Protein AF-A0A0P7UQW4-F1 (afdb_monomer_lite)

InterPro domains:
  IPR003439 ABC transporter-like, ATP-binding domain [PF00005] (482-526)
  IPR013525 ABC-2 type transporter, transmembrane domain [PF12698] (73-411)
  IPR017871 ABC transporter-like, conserved site [PS00211] (498-512)
  IPR026082 ABC transporter A [PTHR19229] (50-423)
  IPR027417 P-loop containing nucleoside triphosphate hydrolase [G3DSA:3.40.50.300] (419-481)
  IPR027417 P-loop containing nucleoside triphosphate hydrolase [G3DSA:3.40.50.300] (482-549)
  IPR027417 P-loop containing nucleoside triphosphate hydrolase [SSF52540] (436-545)

Structure (mmCIF, N/CA/C/O backbone):
data_AF-A0A0P7UQW4-F1
#
_entry.id   AF-A0A0P7UQW4-F1
#
loop_
_atom_site.group_PDB
_atom_site.id
_atom_site.type_symbol
_atom_site.label_atom_id
_atom_site.label_alt_id
_atom_site.label_comp_id
_atom_site.label_asym_id
_atom_site.label_entity_id
_atom_site.label_seq_id
_atom_site.pdbx_PDB_ins_code
_atom_site.Cartn_x
_atom_site.Cartn_y
_atom_site.Cartn_z
_atom_site.occupancy
_atom_site.B_iso_or_equiv
_atom_site.auth_seq_id
_atom_site.auth_comp_id
_atom_site.auth_asym_id
_atom_site.auth_atom_id
_atom_site.pdbx_PDB_model_num
ATOM 1 N N . MET A 1 1 ? 67.865 30.825 -53.672 1.00 50.91 1 MET A N 1
ATOM 2 C CA . MET A 1 1 ? 67.644 30.983 -55.131 1.00 50.91 1 MET A CA 1
ATOM 3 C C . MET A 1 1 ? 68.921 31.321 -55.903 1.00 50.91 1 MET A C 1
ATOM 5 O O . MET A 1 1 ? 69.354 30.464 -56.657 1.00 50.91 1 MET A O 1
ATOM 9 N N . TYR A 1 2 ? 69.552 32.487 -55.697 1.00 49.84 2 TYR A N 1
ATOM 10 C CA . TYR A 1 2 ? 70.657 33.027 -56.526 1.00 49.84 2 TYR A CA 1
ATOM 11 C C . TYR A 1 2 ? 71.730 32.019 -57.007 1.00 49.84 2 TYR A C 1
ATOM 13 O O . TYR A 1 2 ? 71.955 31.894 -58.208 1.00 49.84 2 TYR A O 1
ATOM 21 N N . PHE A 1 3 ? 72.344 31.238 -56.107 1.00 48.34 3 PHE A N 1
ATOM 22 C CA . PHE A 1 3 ? 73.342 30.218 -56.486 1.00 48.34 3 PHE A CA 1
ATOM 23 C C . PHE A 1 3 ? 72.804 29.170 -57.474 1.00 48.34 3 PHE A C 1
ATOM 25 O O . PHE A 1 3 ? 73.461 28.856 -58.461 1.00 48.34 3 PHE A O 1
ATOM 32 N N . LEU A 1 4 ? 71.584 28.680 -57.242 1.00 54.00 4 LEU A N 1
ATOM 33 C CA . LEU A 1 4 ? 70.915 27.663 -58.060 1.00 54.00 4 LEU A CA 1
ATOM 34 C C . LEU A 1 4 ? 70.577 28.222 -59.457 1.00 54.00 4 LEU A C 1
ATOM 36 O O . LEU A 1 4 ? 70.754 27.551 -60.471 1.00 54.00 4 LEU A O 1
ATOM 40 N N . GLN A 1 5 ? 70.187 29.498 -59.512 1.00 59.44 5 GLN A N 1
ATOM 41 C CA . GLN A 1 5 ? 69.930 30.242 -60.747 1.00 59.44 5 GLN A CA 1
ATOM 42 C C . GLN A 1 5 ? 71.207 30.439 -61.588 1.00 59.44 5 GLN A C 1
ATOM 44 O O . GLN A 1 5 ? 71.149 30.346 -62.812 1.00 59.44 5 GLN A O 1
ATOM 49 N N . ASN A 1 6 ? 72.367 30.634 -60.946 1.00 59.25 6 ASN A N 1
ATOM 50 C CA . ASN A 1 6 ? 73.666 30.661 -61.628 1.00 59.25 6 ASN A CA 1
ATOM 51 C C . ASN A 1 6 ? 74.103 29.273 -62.123 1.00 59.25 6 ASN A C 1
ATOM 53 O O . ASN A 1 6 ? 74.560 29.161 -63.260 1.00 59.25 6 ASN A O 1
ATOM 57 N N . SER A 1 7 ? 73.919 28.207 -61.334 1.00 60.06 7 SER A N 1
ATOM 58 C CA . SER A 1 7 ? 74.214 26.833 -61.777 1.00 60.06 7 SER A CA 1
ATOM 59 C C . SER A 1 7 ? 73.401 26.432 -63.015 1.00 60.06 7 SER A C 1
ATOM 61 O O . SER A 1 7 ? 73.946 25.833 -63.941 1.00 60.06 7 SER A O 1
ATOM 63 N N . LEU A 1 8 ? 72.122 26.821 -63.075 1.00 60.88 8 LEU A N 1
ATOM 64 C CA . LEU A 1 8 ? 71.229 26.545 -64.208 1.00 60.88 8 LEU A CA 1
ATOM 65 C C . LEU A 1 8 ? 71.506 27.394 -65.463 1.00 60.88 8 LEU A C 1
ATOM 67 O O . LEU A 1 8 ? 70.952 27.090 -66.517 1.00 60.88 8 LEU A O 1
ATOM 71 N N . ASN A 1 9 ? 72.366 28.418 -65.402 1.00 62.53 9 ASN A N 1
ATOM 72 C CA . ASN A 1 9 ? 72.807 29.165 -66.590 1.00 62.53 9 ASN A CA 1
ATOM 73 C C . ASN A 1 9 ? 73.998 28.493 -67.318 1.00 62.53 9 ASN A C 1
ATOM 75 O O . ASN A 1 9 ? 74.411 28.975 -68.371 1.00 62.53 9 ASN A O 1
ATOM 79 N N . ASN A 1 10 ? 74.562 27.392 -66.801 1.00 72.19 10 ASN A N 1
ATOM 80 C CA . ASN A 1 10 ? 75.651 26.670 -67.466 1.00 72.19 10 ASN A CA 1
ATOM 81 C C . ASN A 1 10 ? 75.110 25.696 -68.535 1.00 72.19 10 ASN A C 1
ATOM 83 O O . ASN A 1 10 ? 74.464 24.697 -68.210 1.00 72.19 10 ASN A O 1
ATOM 87 N N . ALA A 1 11 ? 75.433 25.951 -69.807 1.00 64.25 11 ALA A N 1
ATOM 88 C CA . ALA A 1 11 ? 74.973 25.166 -70.958 1.00 64.25 11 ALA A CA 1
ATOM 89 C C . ALA A 1 11 ? 75.352 23.668 -70.909 1.00 64.25 11 ALA A C 1
ATOM 91 O O . ALA A 1 11 ? 74.628 22.834 -71.454 1.00 64.25 11 ALA A O 1
ATOM 92 N N . PHE A 1 12 ? 76.445 23.299 -70.230 1.00 66.19 12 PHE A N 1
ATOM 93 C CA . PHE A 1 12 ? 76.808 21.891 -70.025 1.00 66.19 12 PHE A CA 1
ATOM 94 C C . PHE A 1 12 ? 75.792 21.178 -69.118 1.00 66.19 12 PHE A C 1
ATOM 96 O O . PHE A 1 12 ? 75.326 20.085 -69.434 1.00 66.19 12 PHE A O 1
ATOM 103 N N . ILE A 1 13 ? 75.391 21.833 -68.023 1.00 64.00 13 ILE A N 1
ATOM 104 C CA . ILE A 1 13 ? 74.430 21.296 -67.049 1.00 64.00 13 ILE A CA 1
ATOM 105 C C . ILE A 1 13 ? 73.022 21.234 -67.659 1.00 64.00 13 ILE A C 1
ATOM 107 O O . ILE A 1 13 ? 72.323 20.240 -67.475 1.00 64.00 13 ILE A O 1
ATOM 111 N N . GLN A 1 14 ? 72.630 22.244 -68.447 1.00 62.69 14 GLN A N 1
ATOM 112 C CA . GLN A 1 14 ? 71.348 22.246 -69.164 1.00 62.69 14 GLN A CA 1
ATOM 113 C C . GLN A 1 14 ? 71.203 21.028 -70.093 1.00 62.69 14 GLN A C 1
ATOM 115 O O . GLN A 1 14 ? 70.198 20.322 -70.029 1.00 62.69 14 GLN A O 1
ATOM 120 N N . ASN A 1 15 ? 72.221 20.742 -70.914 1.00 61.03 15 ASN A N 1
ATOM 121 C CA . ASN A 1 15 ? 72.196 19.598 -71.830 1.00 61.03 15 ASN A CA 1
ATOM 122 C C . ASN A 1 15 ? 72.297 18.247 -71.106 1.00 61.03 15 ASN A C 1
ATOM 124 O O . ASN A 1 15 ? 71.631 17.295 -71.511 1.00 61.03 15 ASN A O 1
ATOM 128 N N . PHE A 1 16 ? 73.073 18.159 -70.019 1.00 68.00 16 PHE A N 1
ATOM 129 C CA . PHE A 1 16 ? 73.172 16.941 -69.207 1.00 68.00 16 PHE A CA 1
ATOM 130 C C . PHE A 1 16 ? 71.820 16.550 -68.588 1.00 68.00 16 PHE A C 1
ATOM 132 O O . PHE A 1 16 ? 71.407 15.397 -68.693 1.00 68.00 16 PHE A O 1
ATOM 139 N N . ILE A 1 17 ? 71.095 17.516 -68.009 1.00 61.41 17 ILE A N 1
ATOM 140 C CA . ILE A 1 17 ? 69.754 17.287 -67.447 1.00 61.41 17 ILE A CA 1
ATOM 141 C C . ILE A 1 17 ? 68.767 16.906 -68.559 1.00 61.41 17 ILE A C 1
ATOM 143 O O . ILE A 1 17 ? 68.081 15.892 -68.436 1.00 61.41 17 ILE A O 1
ATOM 147 N N . ARG A 1 18 ? 68.752 17.646 -69.679 1.00 58.28 18 ARG A N 1
ATOM 148 C CA . ARG A 1 18 ? 67.868 17.371 -70.827 1.00 58.28 18 ARG A CA 1
ATOM 149 C C . ARG A 1 18 ? 68.014 15.933 -71.349 1.00 58.28 18 ARG A C 1
ATOM 151 O O . ARG A 1 18 ? 67.008 15.306 -71.661 1.00 58.28 18 ARG A O 1
ATOM 158 N N . LEU A 1 19 ? 69.240 15.405 -71.407 1.00 58.44 19 LEU A N 1
ATOM 159 C CA . LEU A 1 19 ? 69.533 14.041 -71.873 1.00 58.44 19 LEU A CA 1
ATOM 160 C C . LEU A 1 19 ? 69.232 12.933 -70.847 1.00 58.44 19 LEU A C 1
ATOM 162 O O . LEU A 1 19 ? 69.056 11.787 -71.252 1.00 58.44 19 LEU A O 1
ATOM 166 N N . GLN A 1 20 ? 69.187 13.241 -69.547 1.00 56.94 20 GLN A N 1
ATOM 167 C CA . GLN A 1 20 ? 68.916 12.259 -68.485 1.00 56.94 20 GLN A CA 1
ATOM 168 C C . GLN A 1 20 ? 67.441 12.200 -68.066 1.00 56.94 20 GLN A C 1
ATOM 170 O O . GLN A 1 20 ? 66.944 11.116 -67.778 1.00 56.94 20 GLN A O 1
ATOM 175 N N . THR A 1 21 ? 66.738 13.337 -68.018 1.00 59.81 21 THR A N 1
ATOM 176 C CA . THR A 1 21 ? 65.364 13.414 -67.478 1.00 59.81 21 THR A CA 1
ATOM 177 C C . THR A 1 21 ? 64.312 13.879 -68.483 1.00 59.81 21 THR A C 1
ATOM 179 O O . THR A 1 21 ? 63.128 13.856 -68.159 1.00 59.81 21 THR A O 1
ATOM 182 N N . ASN A 1 22 ? 64.712 14.270 -69.700 1.00 46.81 22 ASN A N 1
ATOM 183 C CA . ASN A 1 22 ? 63.821 14.705 -70.784 1.00 46.81 22 ASN A CA 1
ATOM 184 C C . ASN A 1 22 ? 62.898 15.898 -70.425 1.00 46.81 22 ASN A C 1
ATOM 186 O O . ASN A 1 22 ? 61.790 16.019 -70.945 1.00 46.81 22 ASN A O 1
ATOM 190 N N . ILE A 1 23 ? 63.362 16.788 -69.537 1.00 61.69 23 ILE A N 1
ATOM 191 C CA . ILE A 1 23 ? 62.674 18.024 -69.122 1.00 61.69 23 ILE A CA 1
ATOM 192 C C . ILE A 1 23 ? 63.400 19.237 -69.720 1.00 61.69 23 ILE A C 1
ATOM 194 O O . ILE A 1 23 ? 64.632 19.302 -69.700 1.00 61.69 23 ILE A O 1
ATOM 198 N N . ASP A 1 24 ? 62.649 20.217 -70.237 1.00 59.53 24 ASP A N 1
ATOM 199 C CA . ASP A 1 24 ? 63.224 21.413 -70.860 1.00 59.53 24 ASP A CA 1
ATOM 200 C C . ASP A 1 24 ? 63.471 22.537 -69.834 1.00 59.53 24 ASP A C 1
ATOM 202 O O . ASP A 1 24 ? 62.551 23.097 -69.233 1.00 59.53 24 ASP A O 1
ATOM 206 N N . VAL A 1 25 ? 64.745 22.878 -69.615 1.00 60.47 25 VAL A N 1
ATOM 207 C CA . VAL A 1 25 ? 65.191 23.737 -68.497 1.00 60.47 25 VAL A CA 1
ATOM 208 C C . VAL A 1 25 ? 64.692 25.189 -68.625 1.00 60.47 25 VAL A C 1
ATOM 210 O O . VAL A 1 25 ? 64.614 25.911 -67.630 1.00 60.47 25 VAL A O 1
ATOM 213 N N . ILE A 1 26 ? 64.290 25.615 -69.827 1.00 62.78 26 ILE A N 1
ATOM 214 C CA . ILE A 1 26 ? 63.714 26.947 -70.070 1.00 62.78 26 ILE A CA 1
ATOM 215 C C . ILE A 1 26 ? 62.339 27.082 -69.391 1.00 62.78 26 ILE A C 1
ATOM 217 O O . ILE A 1 26 ? 62.121 28.055 -68.671 1.00 62.78 26 ILE A O 1
ATOM 221 N N . GLN A 1 27 ? 61.463 26.076 -69.502 1.00 60.41 27 GLN A N 1
ATOM 222 C CA . GLN A 1 27 ? 60.175 26.051 -68.786 1.00 60.41 27 GLN A CA 1
ATOM 223 C C . GLN A 1 27 ? 60.375 26.059 -67.263 1.00 60.41 27 GLN A C 1
ATOM 225 O O . GLN A 1 27 ? 59.671 26.755 -66.529 1.00 60.41 27 GLN A O 1
ATOM 230 N N . MET A 1 28 ? 61.394 25.346 -66.770 1.00 57.44 28 MET A N 1
ATOM 231 C CA . MET A 1 28 ? 61.724 25.345 -65.342 1.00 57.44 28 MET A CA 1
ATOM 232 C C . MET A 1 28 ? 62.134 26.745 -64.840 1.00 57.44 28 MET A C 1
ATOM 234 O O . MET A 1 28 ? 61.827 27.110 -63.706 1.00 57.44 28 MET A O 1
ATOM 238 N N . LYS A 1 29 ? 62.755 27.571 -65.692 1.00 60.50 29 LYS A N 1
ATOM 239 C CA . LYS A 1 29 ? 63.115 28.965 -65.380 1.00 60.50 29 LYS A CA 1
ATOM 240 C C . LYS A 1 29 ? 61.894 29.891 -65.305 1.00 60.50 29 LYS A C 1
ATOM 242 O O . LYS A 1 29 ? 61.870 30.774 -64.450 1.00 60.50 29 LYS A O 1
ATOM 247 N N . GLU A 1 30 ? 60.873 29.667 -66.131 1.00 63.16 30 GLU A N 1
ATOM 248 C CA . GLU A 1 30 ? 59.595 30.388 -66.036 1.00 63.16 30 GLU A CA 1
ATOM 249 C C . GLU A 1 30 ? 58.839 30.015 -64.753 1.00 63.16 30 GLU A C 1
ATOM 251 O O . GLU A 1 30 ? 58.420 30.906 -64.011 1.00 63.16 30 GLU A O 1
ATOM 256 N N . THR A 1 31 ? 58.768 28.721 -64.409 1.00 57.94 31 THR A N 1
ATOM 257 C CA . THR A 1 31 ? 58.127 28.290 -63.150 1.00 57.94 31 THR A CA 1
ATOM 258 C C . THR A 1 31 ? 58.837 28.839 -61.903 1.00 57.94 31 THR A C 1
ATOM 260 O O . THR A 1 31 ? 58.169 29.294 -60.970 1.00 57.94 31 THR A O 1
ATOM 263 N N . LEU A 1 32 ? 60.179 28.916 -61.895 1.00 56.88 32 LEU A N 1
ATOM 264 C CA . LEU A 1 32 ? 60.930 29.559 -60.806 1.00 56.88 32 LEU A CA 1
ATOM 265 C C . LEU A 1 32 ? 60.599 31.052 -60.645 1.00 56.88 32 LEU A C 1
ATOM 267 O O . LEU A 1 32 ? 60.595 31.543 -59.518 1.00 56.88 32 LEU A O 1
ATOM 271 N N . ASN A 1 33 ? 60.308 31.768 -61.735 1.00 57.34 33 ASN A N 1
ATOM 272 C CA . ASN A 1 33 ? 59.900 33.172 -61.657 1.00 57.34 33 ASN A CA 1
ATOM 273 C C . ASN A 1 33 ? 58.469 33.313 -61.114 1.00 57.34 33 ASN A C 1
ATOM 275 O O . ASN A 1 33 ? 58.231 34.179 -60.273 1.00 57.34 33 ASN A O 1
ATOM 279 N N . THR A 1 34 ? 57.529 32.437 -61.499 1.00 57.16 34 THR A N 1
ATOM 280 C CA . THR A 1 34 ? 56.164 32.456 -60.928 1.00 57.16 34 THR A CA 1
ATOM 281 C C . THR A 1 34 ? 56.129 32.174 -59.422 1.00 57.16 34 THR A C 1
ATOM 283 O O . THR A 1 34 ? 55.268 32.707 -58.725 1.00 57.16 34 THR A O 1
ATOM 286 N N . PHE A 1 35 ? 57.108 31.434 -58.884 1.00 55.50 35 PHE A N 1
ATOM 287 C CA . PHE A 1 35 ? 57.258 31.236 -57.435 1.00 55.50 35 PHE A CA 1
ATOM 288 C C . PHE A 1 35 ? 57.510 32.541 -56.654 1.00 55.50 35 PHE A C 1
ATOM 290 O O . PHE A 1 35 ? 57.188 32.601 -55.469 1.00 55.50 35 PHE A O 1
ATOM 297 N N . SER A 1 36 ? 58.015 33.606 -57.293 1.00 53.59 36 SER A N 1
ATOM 298 C CA . SER A 1 36 ? 58.256 34.899 -56.630 1.00 53.59 36 SER A CA 1
ATOM 299 C C . SER A 1 36 ? 56.969 35.557 -56.109 1.00 53.59 36 SER A C 1
ATOM 301 O O . SER A 1 36 ? 57.002 36.219 -55.068 1.00 53.59 36 SER A O 1
ATOM 303 N N . ASN A 1 37 ? 55.832 35.344 -56.782 1.00 56.34 37 ASN A N 1
ATOM 304 C CA . ASN A 1 37 ? 54.537 35.919 -56.392 1.00 56.34 37 ASN A CA 1
ATOM 305 C C . ASN A 1 37 ? 53.905 35.214 -55.181 1.00 56.34 37 ASN A C 1
ATOM 307 O O . ASN A 1 37 ? 53.034 35.780 -54.527 1.00 56.34 37 ASN A O 1
ATOM 311 N N . ILE A 1 38 ? 54.340 33.997 -54.839 1.00 61.31 38 ILE A N 1
ATOM 312 C CA . ILE A 1 38 ? 53.844 33.307 -53.638 1.00 61.31 38 ILE A CA 1
ATOM 313 C C . ILE A 1 38 ? 54.306 34.061 -52.384 1.00 61.31 38 ILE A C 1
ATOM 315 O O . ILE A 1 38 ? 53.530 34.233 -51.449 1.00 61.31 38 ILE A O 1
ATOM 319 N N . THR A 1 39 ? 55.525 34.610 -52.394 1.00 61.41 39 THR A N 1
ATOM 320 C CA . THR A 1 39 ? 56.035 35.462 -51.310 1.00 61.41 39 THR A CA 1
ATOM 321 C C . THR A 1 39 ? 55.235 36.751 -51.117 1.00 61.41 39 THR A C 1
ATOM 323 O O . THR A 1 39 ? 55.036 37.142 -49.974 1.00 61.41 39 THR A O 1
ATOM 326 N N . SER A 1 40 ? 54.750 37.405 -52.181 1.00 59.62 40 SER A N 1
ATOM 327 C CA . SER A 1 40 ? 53.902 38.599 -52.025 1.00 59.62 40 SER A CA 1
ATOM 328 C C . SER A 1 40 ? 52.493 38.232 -51.562 1.00 59.62 40 SER A C 1
ATOM 330 O O . SER A 1 40 ? 52.013 38.827 -50.604 1.00 59.62 40 SER A O 1
ATOM 332 N N . MET A 1 41 ? 51.876 37.191 -52.135 1.00 57.88 41 MET A N 1
ATOM 333 C CA . MET A 1 41 ? 50.543 36.736 -51.713 1.00 57.88 41 MET A CA 1
ATOM 334 C C . MET A 1 41 ? 50.509 36.267 -50.248 1.00 57.88 41 MET A C 1
ATOM 336 O O . MET A 1 41 ? 49.511 36.491 -49.568 1.00 57.88 41 MET A O 1
ATOM 340 N N . LEU A 1 42 ? 51.591 35.665 -49.735 1.00 58.53 42 LEU A N 1
ATOM 341 C CA . LEU A 1 42 ? 51.725 35.298 -48.315 1.00 58.53 42 LEU A CA 1
ATOM 342 C C . LEU A 1 42 ? 51.859 36.510 -47.377 1.00 58.53 42 LEU A C 1
ATOM 344 O O . LEU A 1 42 ? 51.493 36.402 -46.211 1.00 58.53 42 LEU A O 1
ATOM 348 N N . ILE A 1 43 ? 52.366 37.645 -47.869 1.00 63.25 43 ILE A N 1
ATOM 349 C CA . ILE A 1 43 ? 52.471 38.902 -47.108 1.00 63.25 43 ILE A CA 1
ATOM 350 C C . ILE A 1 43 ? 51.141 39.667 -47.166 1.00 63.25 43 ILE A C 1
ATOM 352 O O . ILE A 1 43 ? 50.654 40.122 -46.136 1.00 63.25 43 ILE A O 1
ATOM 356 N N . GLU A 1 44 ? 50.500 39.744 -48.336 1.00 69.75 44 GLU A N 1
ATOM 357 C CA . GLU A 1 44 ? 49.166 40.348 -48.498 1.00 69.75 44 GLU A CA 1
ATOM 358 C C . GLU A 1 44 ? 48.080 39.604 -47.704 1.00 69.75 44 GLU A C 1
ATOM 360 O O . GLU A 1 44 ? 47.136 40.223 -47.225 1.00 69.75 44 GLU A O 1
ATOM 365 N N . ASN A 1 45 ? 48.227 38.287 -47.525 1.00 71.56 45 ASN A N 1
ATOM 366 C CA . ASN A 1 45 ? 47.297 37.440 -46.773 1.00 71.56 45 ASN A CA 1
ATOM 367 C C . ASN A 1 45 ? 47.898 36.949 -45.442 1.00 71.56 45 ASN A C 1
ATOM 369 O O . ASN A 1 45 ? 47.516 35.882 -44.951 1.00 71.56 45 ASN A O 1
ATOM 373 N N . GLN A 1 46 ? 48.830 37.705 -44.848 1.00 71.44 46 GLN A N 1
ATOM 374 C CA . GLN A 1 46 ? 49.509 37.325 -43.601 1.00 71.44 46 GLN A CA 1
ATOM 375 C C . GLN A 1 46 ? 48.512 36.997 -42.472 1.00 71.44 46 GLN A C 1
ATOM 377 O O . GLN A 1 46 ? 48.699 36.007 -41.764 1.00 71.44 46 GLN A O 1
ATOM 382 N N . ASP A 1 47 ? 47.412 37.749 -42.362 1.00 74.25 47 ASP A N 1
ATOM 383 C CA . ASP A 1 47 ? 46.341 37.490 -41.388 1.00 74.25 47 ASP A CA 1
ATOM 384 C C . ASP A 1 47 ? 45.664 36.125 -41.598 1.00 74.25 47 ASP A C 1
ATOM 386 O O . ASP A 1 47 ? 45.359 35.429 -40.630 1.00 74.25 47 ASP A O 1
ATOM 390 N N . ILE A 1 48 ? 45.473 35.691 -42.850 1.00 72.81 48 ILE A N 1
ATOM 391 C CA . ILE A 1 48 ? 44.885 34.380 -43.176 1.00 72.81 48 ILE A CA 1
ATOM 392 C C . ILE A 1 48 ? 45.876 33.261 -42.836 1.00 72.81 48 ILE A C 1
ATOM 394 O O . ILE A 1 48 ? 45.487 32.241 -42.269 1.00 72.81 48 ILE A O 1
ATOM 398 N N . VAL A 1 49 ? 47.172 33.454 -43.099 1.00 76.25 49 VAL A N 1
ATOM 399 C CA . VAL A 1 49 ? 48.224 32.508 -42.682 1.00 76.25 49 VAL A CA 1
ATOM 400 C C . VAL A 1 49 ? 48.288 32.406 -41.150 1.00 76.25 49 VAL A C 1
ATOM 402 O O . VAL A 1 49 ? 48.444 31.311 -40.603 1.00 76.25 49 VAL A O 1
ATOM 405 N N . GLN A 1 50 ? 48.096 33.518 -40.436 1.00 77.94 50 GLN A N 1
ATOM 406 C CA . GLN A 1 50 ? 48.036 33.557 -38.974 1.00 77.94 50 GLN A CA 1
ATOM 407 C C . GLN A 1 50 ? 46.753 32.904 -38.415 1.00 77.94 50 GLN A C 1
ATOM 409 O O . GLN A 1 50 ? 46.807 32.200 -37.404 1.00 77.94 50 GLN A O 1
ATOM 414 N N . GLN A 1 51 ? 45.612 33.032 -39.099 1.00 81.00 51 GLN A N 1
ATOM 415 C CA . GLN A 1 51 ? 44.383 32.285 -38.791 1.00 81.00 51 GLN A CA 1
ATOM 416 C C . GLN A 1 51 ? 44.539 30.778 -39.050 1.00 81.00 51 GLN A C 1
ATOM 418 O O . GLN A 1 51 ? 44.145 29.970 -38.214 1.00 81.00 51 GLN A O 1
ATOM 423 N N . ILE A 1 52 ? 45.171 30.369 -40.154 1.00 79.81 52 ILE A N 1
ATOM 424 C CA . ILE A 1 52 ? 45.404 28.949 -40.468 1.00 79.81 52 ILE A CA 1
ATOM 425 C C . ILE A 1 52 ? 46.387 28.314 -39.475 1.00 79.81 52 ILE A C 1
ATOM 427 O O . ILE A 1 52 ? 46.186 27.172 -39.071 1.00 79.81 52 ILE A O 1
ATOM 431 N N . THR A 1 53 ? 47.422 29.036 -39.038 1.00 82.12 53 THR A N 1
ATOM 432 C CA . THR A 1 53 ? 48.400 28.523 -38.056 1.00 82.12 53 THR A CA 1
ATOM 433 C C . THR A 1 53 ? 47.871 28.508 -36.619 1.00 82.12 53 THR A C 1
ATOM 435 O O . THR A 1 53 ? 48.220 27.612 -35.846 1.00 82.12 53 THR A O 1
ATOM 438 N N . THR A 1 54 ? 46.975 29.427 -36.249 1.00 84.12 54 THR A N 1
ATOM 439 C CA . THR A 1 54 ? 46.236 29.335 -34.976 1.00 84.12 54 THR A CA 1
ATOM 440 C C . THR A 1 54 ? 45.193 28.216 -35.016 1.00 84.12 54 THR A C 1
ATOM 442 O O . THR A 1 54 ? 45.121 27.429 -34.076 1.00 84.12 54 THR A O 1
ATOM 445 N N . LEU A 1 55 ? 44.465 28.043 -36.125 1.00 84.81 55 LEU A N 1
ATOM 446 C CA . LEU A 1 55 ? 43.544 26.917 -36.314 1.00 84.81 55 LEU A CA 1
ATOM 447 C C . LEU A 1 55 ? 44.274 25.565 -36.295 1.00 84.81 55 LEU A C 1
ATOM 449 O O . LEU A 1 55 ? 43.804 24.634 -35.648 1.00 84.81 55 LEU A O 1
ATOM 453 N N . SER A 1 56 ? 45.428 25.443 -36.959 1.00 80.81 56 SER A N 1
ATOM 454 C CA . SER A 1 56 ? 46.181 24.185 -37.001 1.00 80.81 56 SER A CA 1
ATOM 455 C C . SER A 1 56 ? 46.844 23.850 -35.666 1.00 80.81 56 SER A C 1
ATOM 457 O O . SER A 1 56 ? 46.839 22.686 -35.280 1.00 80.81 56 SER A O 1
ATOM 459 N N . SER A 1 57 ? 47.340 24.834 -34.908 1.00 87.75 57 SER A N 1
ATOM 460 C CA . SER A 1 57 ? 47.852 24.591 -33.549 1.00 87.75 57 SER A CA 1
ATOM 461 C C . SER A 1 57 ? 46.736 24.245 -32.554 1.00 87.75 57 SER A C 1
ATOM 463 O O . SER A 1 57 ? 46.919 23.339 -31.741 1.00 87.75 57 SER A O 1
ATOM 465 N N . LEU A 1 58 ? 45.552 24.860 -32.663 1.00 87.25 58 LEU A N 1
ATOM 466 C CA . LEU A 1 58 ? 44.357 24.432 -31.923 1.00 87.25 58 LEU A CA 1
ATOM 467 C C . LEU A 1 58 ? 43.934 23.005 -32.303 1.00 87.25 58 LEU A C 1
ATOM 469 O O . LEU A 1 58 ? 43.684 22.194 -31.417 1.00 87.25 58 LEU A O 1
ATOM 473 N N . MET A 1 59 ? 43.911 22.670 -33.596 1.00 84.25 59 MET A N 1
ATOM 474 C CA . MET A 1 59 ? 43.570 21.329 -34.082 1.00 84.25 59 MET A CA 1
ATOM 475 C C . MET A 1 59 ? 44.587 20.274 -33.621 1.00 84.25 59 MET A C 1
ATOM 477 O O . MET A 1 59 ? 44.186 19.202 -33.179 1.00 84.25 59 MET A O 1
ATOM 481 N N . MET A 1 60 ? 45.888 20.585 -33.645 1.00 86.50 60 MET A N 1
ATOM 482 C CA . MET A 1 60 ? 46.939 19.713 -33.107 1.00 86.50 60 MET A CA 1
ATOM 483 C C . MET A 1 60 ? 46.748 19.476 -31.603 1.00 86.50 60 MET A C 1
ATOM 485 O O . MET A 1 60 ? 46.742 18.323 -31.174 1.00 86.50 60 MET A O 1
ATOM 489 N N . ASN A 1 61 ? 46.510 20.533 -30.818 1.00 87.12 61 ASN A N 1
ATOM 490 C CA . ASN A 1 61 ? 46.253 20.424 -29.378 1.00 87.12 61 ASN A CA 1
ATOM 491 C C . ASN A 1 61 ? 44.968 19.639 -29.061 1.00 87.12 61 ASN A C 1
ATOM 493 O O . ASN A 1 61 ? 44.945 18.866 -28.114 1.00 87.12 61 ASN A O 1
ATOM 497 N N . LEU A 1 62 ? 43.904 19.797 -29.854 1.00 86.38 62 LEU A N 1
ATOM 498 C CA . LEU A 1 62 ? 42.680 19.003 -29.701 1.00 86.38 62 LEU A CA 1
ATOM 499 C C . LEU A 1 62 ? 42.900 17.537 -30.101 1.00 86.38 62 LEU A C 1
ATOM 501 O O . LEU A 1 62 ? 42.408 16.638 -29.423 1.00 86.38 62 LEU A O 1
ATOM 505 N N . SER A 1 63 ? 43.672 17.280 -31.162 1.00 85.19 63 SER A N 1
ATOM 506 C CA . SER A 1 63 ? 43.993 15.920 -31.607 1.00 85.19 63 SER A CA 1
ATOM 507 C C . SER A 1 63 ? 44.866 15.162 -30.605 1.00 85.19 63 SER A C 1
ATOM 509 O O . SER A 1 63 ? 44.675 13.962 -30.435 1.00 85.19 63 SER A O 1
ATOM 511 N N . SER A 1 64 ? 45.759 15.843 -29.875 1.00 84.81 64 SER A N 1
ATOM 512 C CA . SER A 1 64 ? 46.589 15.209 -28.841 1.00 84.81 64 SER A CA 1
ATOM 513 C C . SER A 1 64 ? 45.804 14.820 -27.582 1.00 84.81 64 SER A C 1
ATOM 515 O O . SER A 1 64 ? 46.271 13.979 -26.816 1.00 84.81 64 SER A O 1
ATOM 517 N N . CYS A 1 65 ? 44.591 15.353 -27.390 1.00 85.75 65 CYS A N 1
ATOM 518 C CA . CYS A 1 65 ? 43.649 14.881 -26.372 1.00 85.75 65 CYS A CA 1
ATOM 519 C C . CYS A 1 65 ? 42.869 13.620 -26.793 1.00 85.75 65 CYS A C 1
ATOM 521 O O . CYS A 1 65 ? 42.175 13.036 -25.961 1.00 85.75 65 CYS A O 1
ATOM 523 N N . VAL A 1 66 ? 42.952 13.192 -28.058 1.00 83.62 66 VAL A N 1
ATOM 524 C CA . VAL A 1 66 ? 42.257 12.006 -28.575 1.00 83.62 66 VAL A CA 1
ATOM 525 C C . VAL A 1 66 ? 43.270 10.892 -28.812 1.00 83.62 66 VAL A C 1
ATOM 527 O O . VAL A 1 66 ? 43.979 10.881 -29.815 1.00 83.62 66 VAL A O 1
ATOM 530 N N . ASN A 1 67 ? 43.314 9.906 -27.914 1.00 82.25 67 ASN A N 1
ATOM 531 C CA . ASN A 1 67 ? 44.037 8.676 -28.218 1.00 82.25 67 ASN A CA 1
ATOM 532 C C . ASN A 1 67 ? 43.290 7.900 -29.319 1.00 82.25 67 ASN A C 1
ATOM 534 O O . ASN A 1 67 ? 42.107 7.584 -29.173 1.00 82.25 67 ASN A O 1
ATOM 538 N N . PHE A 1 68 ? 43.985 7.578 -30.408 1.00 81.00 68 PHE A N 1
ATOM 539 C CA . PHE A 1 68 ? 43.456 6.751 -31.492 1.00 81.00 68 PHE A CA 1
ATOM 540 C C . PHE A 1 68 ? 43.683 5.253 -31.241 1.00 81.00 68 PHE A C 1
ATOM 542 O O . PHE A 1 68 ? 42.814 4.452 -31.591 1.00 81.00 68 PHE A O 1
ATOM 549 N N . ASP A 1 69 ? 44.782 4.884 -30.576 1.00 84.44 69 ASP A N 1
ATOM 550 C CA . ASP A 1 69 ? 45.139 3.498 -30.262 1.00 84.44 69 ASP A CA 1
ATOM 551 C C . ASP A 1 69 ? 44.454 3.042 -28.963 1.00 84.44 69 ASP A C 1
ATOM 553 O O . ASP A 1 69 ? 44.953 3.221 -27.849 1.00 84.44 69 ASP A O 1
ATOM 557 N N . ARG A 1 70 ? 43.222 2.545 -29.115 1.00 85.69 70 ARG A N 1
ATOM 558 C CA . ARG A 1 70 ? 42.285 2.252 -28.013 1.00 85.69 70 ARG A CA 1
ATOM 559 C C . ARG A 1 70 ? 41.928 0.771 -27.872 1.00 85.69 70 ARG A C 1
ATOM 561 O O . ARG A 1 70 ? 41.110 0.431 -27.021 1.00 85.69 70 ARG A O 1
ATOM 568 N N . PHE A 1 71 ? 42.502 -0.104 -28.694 1.00 89.25 71 PHE A N 1
ATOM 569 C CA . PHE A 1 71 ? 42.158 -1.525 -28.718 1.00 89.25 71 PHE A CA 1
ATOM 570 C C . PHE A 1 71 ? 43.213 -2.350 -27.978 1.00 89.25 71 PHE A C 1
ATOM 572 O O . PHE A 1 71 ? 44.368 -2.406 -28.383 1.00 89.25 71 PHE A O 1
ATOM 579 N N . GLN A 1 72 ? 42.807 -3.012 -26.894 1.00 90.12 72 GLN A N 1
ATOM 580 C CA . GLN A 1 72 ? 43.662 -3.905 -26.111 1.00 90.12 72 GLN A CA 1
ATOM 581 C C . GLN A 1 72 ? 43.059 -5.312 -26.134 1.00 90.12 72 GLN A C 1
ATOM 583 O O . GLN A 1 72 ? 41.910 -5.502 -25.735 1.00 90.12 72 GLN A O 1
ATOM 588 N N . ALA A 1 73 ? 43.820 -6.284 -26.639 1.00 89.44 73 ALA A N 1
ATOM 589 C CA . ALA A 1 73 ? 43.407 -7.681 -26.727 1.00 89.44 73 ALA A CA 1
ATOM 590 C C . ALA A 1 73 ? 43.924 -8.482 -25.522 1.00 89.44 73 ALA A C 1
ATOM 592 O O . ALA A 1 73 ? 45.064 -8.302 -25.096 1.00 89.44 73 ALA A O 1
ATOM 593 N N . PHE A 1 74 ? 43.092 -9.390 -25.010 1.00 88.69 74 PHE A N 1
ATOM 594 C CA . PHE A 1 74 ? 43.384 -10.248 -23.859 1.00 88.69 74 PHE A CA 1
ATOM 595 C C . PHE A 1 74 ? 43.015 -11.696 -24.182 1.00 88.69 74 PHE A C 1
ATOM 597 O O . PHE A 1 74 ? 42.065 -11.942 -24.926 1.00 88.69 74 PHE A O 1
ATOM 604 N N . ASN A 1 75 ? 43.754 -12.651 -23.612 1.00 84.25 75 ASN A N 1
ATOM 605 C CA . ASN A 1 75 ? 43.550 -14.079 -23.875 1.00 84.25 75 ASN A CA 1
ATOM 606 C C . ASN A 1 75 ? 42.581 -14.731 -22.873 1.00 84.25 75 ASN A C 1
ATOM 608 O O . ASN A 1 75 ? 42.007 -15.777 -23.173 1.00 84.25 75 ASN A O 1
ATOM 612 N N . SER A 1 76 ? 42.383 -14.124 -21.698 1.00 88.25 76 SER A N 1
ATOM 613 C CA . SER A 1 76 ? 41.407 -14.559 -20.695 1.00 88.25 76 SER A CA 1
ATOM 614 C C . SER A 1 76 ? 40.311 -13.514 -20.468 1.00 88.25 76 SER A C 1
ATOM 616 O O . SER A 1 76 ? 40.571 -12.309 -20.427 1.00 88.25 76 SER A O 1
ATOM 618 N N . THR A 1 77 ? 39.081 -13.986 -20.242 1.00 85.62 77 THR A N 1
ATOM 619 C CA . THR A 1 77 ? 37.959 -13.165 -19.756 1.00 85.62 77 THR A CA 1
ATOM 620 C C . THR A 1 77 ? 38.255 -12.510 -18.415 1.00 85.62 77 THR A C 1
ATOM 622 O O . THR A 1 77 ? 37.757 -11.421 -18.137 1.00 85.62 77 THR A O 1
ATOM 625 N N . ASP A 1 78 ? 39.073 -13.163 -17.596 1.00 88.56 78 ASP A N 1
ATOM 626 C CA . ASP A 1 78 ? 39.281 -12.791 -16.203 1.00 88.56 78 ASP A CA 1
ATOM 627 C C . ASP A 1 78 ? 40.303 -11.648 -16.125 1.00 88.56 78 ASP A C 1
ATOM 629 O O . ASP A 1 78 ? 40.056 -10.641 -15.462 1.00 88.56 78 ASP A O 1
ATOM 633 N N . GLU A 1 79 ? 41.378 -11.741 -16.919 1.00 91.62 79 GLU A N 1
ATOM 634 C CA . GLU A 1 79 ? 42.343 -10.657 -17.170 1.00 91.62 79 GLU A CA 1
ATOM 635 C C . GLU A 1 79 ? 41.640 -9.412 -17.731 1.00 91.62 79 GLU A C 1
ATOM 637 O O . GLU A 1 79 ? 41.806 -8.307 -17.208 1.00 91.62 79 GLU A O 1
ATOM 642 N N . LEU A 1 80 ? 40.793 -9.606 -18.751 1.00 90.50 80 LEU A N 1
ATOM 643 C CA . LEU A 1 80 ? 39.966 -8.556 -19.344 1.00 90.50 80 LEU A CA 1
ATOM 644 C C . LEU A 1 80 ? 39.026 -7.918 -18.312 1.00 90.50 80 LEU A C 1
ATOM 646 O O . LEU A 1 80 ? 38.861 -6.700 -18.318 1.00 90.50 80 LEU A O 1
ATOM 650 N N . SER A 1 81 ? 38.428 -8.705 -17.411 1.00 88.31 81 SER A N 1
ATOM 651 C CA . SER A 1 81 ? 37.526 -8.189 -16.373 1.00 88.31 81 SER A CA 1
ATOM 652 C C . SER A 1 81 ? 38.260 -7.357 -15.318 1.00 88.31 81 SER A C 1
ATOM 654 O O . SER A 1 81 ? 37.804 -6.263 -14.988 1.00 88.31 81 SER A O 1
ATOM 656 N N . ALA A 1 82 ? 39.433 -7.805 -14.861 1.00 91.12 82 ALA A N 1
ATOM 657 C CA . ALA A 1 82 ? 40.242 -7.082 -13.882 1.00 91.12 82 ALA A CA 1
ATOM 658 C C . ALA A 1 82 ? 40.778 -5.758 -14.454 1.00 91.12 82 ALA A C 1
ATOM 660 O O . ALA A 1 82 ? 40.721 -4.718 -13.791 1.00 91.12 82 ALA A O 1
ATOM 661 N N . GLN A 1 83 ? 41.239 -5.767 -15.710 1.00 91.44 83 GLN A N 1
ATOM 662 C CA . GLN A 1 83 ? 41.689 -4.552 -16.388 1.00 91.44 83 GLN A CA 1
ATOM 663 C C . GLN A 1 83 ? 40.521 -3.600 -16.695 1.00 91.44 83 GLN A C 1
ATOM 665 O O . GLN A 1 83 ? 40.664 -2.385 -16.542 1.00 91.44 83 GLN A O 1
ATOM 670 N N . ALA A 1 84 ? 39.348 -4.124 -17.065 1.00 89.94 84 ALA A N 1
ATOM 671 C CA . ALA A 1 84 ? 38.143 -3.316 -17.237 1.00 89.94 84 ALA A CA 1
ATOM 672 C C . ALA A 1 84 ? 37.710 -2.653 -15.917 1.00 89.94 84 ALA A C 1
ATOM 674 O O . ALA A 1 84 ? 37.414 -1.461 -15.914 1.00 89.94 84 ALA A O 1
ATOM 675 N N . GLU A 1 85 ? 37.743 -3.364 -14.785 1.00 89.00 85 GLU A N 1
ATOM 676 C CA . GLU A 1 85 ? 37.426 -2.787 -13.470 1.00 89.00 85 GLU A CA 1
ATOM 677 C C . GLU A 1 85 ? 38.415 -1.671 -13.076 1.00 89.00 85 GLU A C 1
ATOM 679 O O . GLU A 1 85 ? 38.016 -0.650 -12.510 1.00 89.00 85 GLU A O 1
ATOM 684 N N . ALA A 1 86 ? 39.703 -1.825 -13.406 1.00 92.44 86 ALA A N 1
ATOM 685 C CA . ALA A 1 86 ? 40.717 -0.794 -13.189 1.00 92.44 86 ALA A CA 1
ATOM 686 C C . ALA A 1 86 ? 40.452 0.471 -14.030 1.00 92.44 86 ALA A C 1
ATOM 688 O O . ALA A 1 86 ? 40.414 1.573 -13.482 1.00 92.44 86 ALA A O 1
ATOM 689 N N . LEU A 1 87 ? 40.193 0.315 -15.333 1.00 91.56 87 LEU A N 1
ATOM 690 C CA . LEU A 1 87 ? 39.896 1.422 -16.255 1.00 91.56 87 LEU A CA 1
ATOM 691 C C . LEU A 1 87 ? 38.511 2.057 -16.010 1.00 91.56 87 LEU A C 1
ATOM 693 O O . LEU A 1 87 ? 38.295 3.234 -16.304 1.00 91.56 87 LEU A O 1
ATOM 697 N N . ALA A 1 88 ? 37.558 1.315 -15.441 1.00 88.62 88 ALA A N 1
ATOM 698 C CA . ALA A 1 88 ? 36.260 1.853 -15.037 1.00 88.62 88 ALA A CA 1
ATOM 699 C C . ALA A 1 88 ? 36.389 2.834 -13.858 1.00 88.62 88 ALA A C 1
ATOM 701 O O . ALA A 1 88 ? 35.679 3.841 -13.821 1.00 88.62 88 ALA A O 1
ATOM 702 N N . LYS A 1 89 ? 37.325 2.587 -12.927 1.00 89.06 89 LYS A N 1
ATOM 703 C CA . LYS A 1 89 ? 37.595 3.466 -11.772 1.00 89.06 89 LYS A CA 1
ATOM 704 C C . LYS A 1 89 ? 38.199 4.812 -12.178 1.00 89.06 89 LYS A C 1
ATOM 706 O O . LYS A 1 89 ? 37.908 5.813 -11.529 1.00 89.06 89 LYS A O 1
ATOM 711 N N . THR A 1 90 ? 38.994 4.857 -13.249 1.00 91.25 90 THR A N 1
ATOM 712 C CA . THR A 1 90 ? 39.546 6.107 -13.806 1.00 91.25 90 THR A CA 1
ATOM 713 C C . THR A 1 90 ? 38.621 6.788 -14.821 1.00 91.25 90 THR A C 1
ATOM 715 O O . THR A 1 90 ? 38.840 7.953 -15.141 1.00 91.25 90 THR A O 1
ATOM 718 N N . ARG A 1 91 ? 37.548 6.105 -15.259 1.00 86.62 91 ARG A N 1
ATOM 719 C CA . ARG A 1 91 ? 36.632 6.482 -16.359 1.00 86.62 91 ARG A CA 1
ATOM 720 C C . ARG A 1 91 ? 37.253 6.443 -17.766 1.00 86.62 91 ARG A C 1
ATOM 722 O O . ARG A 1 91 ? 36.662 6.982 -18.698 1.00 86.62 91 ARG A O 1
ATOM 729 N N . ASP A 1 92 ? 38.367 5.733 -17.939 1.00 88.44 92 ASP A N 1
ATOM 730 C CA . ASP A 1 92 ? 38.991 5.499 -19.251 1.00 88.44 92 ASP A CA 1
ATOM 731 C C . ASP A 1 92 ? 38.351 4.324 -20.021 1.00 88.44 92 ASP A C 1
ATOM 733 O O . ASP A 1 92 ? 38.498 4.218 -21.240 1.00 88.44 92 ASP A O 1
ATOM 737 N N . LEU A 1 93 ? 37.618 3.431 -19.337 1.00 89.81 93 LEU A N 1
ATOM 738 C CA . LEU A 1 93 ? 36.912 2.322 -19.987 1.00 89.81 93 LEU A CA 1
ATOM 739 C C . LEU A 1 93 ? 35.728 2.823 -20.831 1.00 89.81 93 LEU A C 1
ATOM 741 O O . LEU A 1 93 ? 34.707 3.255 -20.295 1.00 89.81 93 LEU A O 1
ATOM 745 N N . TYR A 1 94 ? 35.820 2.650 -22.151 1.00 88.56 94 TYR A N 1
ATOM 746 C CA . TYR A 1 94 ? 34.685 2.833 -23.059 1.00 88.56 94 TYR A CA 1
ATOM 747 C C . TYR A 1 94 ? 33.728 1.629 -23.024 1.00 88.56 94 TYR A C 1
ATOM 749 O O . TYR A 1 94 ? 32.542 1.777 -22.726 1.00 88.56 94 TYR A O 1
ATOM 757 N N . ALA A 1 95 ? 34.262 0.439 -23.302 1.00 90.12 95 ALA A N 1
ATOM 758 C CA . ALA A 1 95 ? 33.578 -0.852 -23.289 1.00 90.12 95 ALA A CA 1
ATOM 759 C C . ALA A 1 95 ? 34.614 -1.982 -23.173 1.00 90.12 95 ALA A C 1
ATOM 761 O O . ALA A 1 95 ? 35.788 -1.767 -23.480 1.00 90.12 95 ALA A O 1
ATOM 762 N N . SER A 1 96 ? 34.180 -3.191 -22.821 1.00 90.19 96 SER A N 1
ATOM 763 C CA . SER A 1 96 ? 34.932 -4.420 -23.099 1.00 90.19 96 SER A CA 1
ATOM 764 C C . SER A 1 96 ? 34.072 -5.396 -23.909 1.00 90.19 96 SER A C 1
ATOM 766 O O . SER A 1 96 ? 32.843 -5.390 -23.819 1.00 90.19 96 SER A O 1
ATOM 768 N N . VAL A 1 97 ? 34.712 -6.186 -24.774 1.00 89.56 97 VAL A N 1
ATOM 769 C CA . VAL A 1 97 ? 34.035 -7.059 -25.745 1.00 89.56 97 VAL A CA 1
ATOM 770 C C . VAL A 1 97 ? 34.584 -8.472 -25.609 1.00 89.56 97 VAL A C 1
ATOM 772 O O . VAL A 1 97 ? 35.797 -8.667 -25.628 1.00 89.56 97 VAL A O 1
ATOM 775 N N . ILE A 1 98 ? 33.695 -9.455 -25.460 1.00 88.31 98 ILE A N 1
ATOM 776 C CA . ILE A 1 98 ? 34.053 -10.863 -25.253 1.00 88.31 98 ILE A CA 1
ATOM 777 C C . ILE A 1 98 ? 33.450 -11.693 -26.385 1.00 88.31 98 ILE A C 1
ATOM 779 O O . ILE A 1 98 ? 32.233 -11.851 -26.452 1.00 88.31 98 ILE A O 1
ATOM 783 N N . PHE A 1 99 ? 34.290 -12.253 -27.254 1.00 84.94 99 PHE A N 1
ATOM 784 C CA . PHE A 1 99 ? 33.852 -13.132 -28.340 1.00 84.94 99 PHE A CA 1
ATOM 785 C C . PHE A 1 99 ? 33.709 -14.577 -27.844 1.00 84.94 99 PHE A C 1
ATOM 787 O O . PHE A 1 99 ? 34.680 -15.203 -27.421 1.00 84.94 99 PHE A O 1
ATOM 794 N N . LYS A 1 100 ? 32.494 -15.122 -27.919 1.00 78.75 100 LYS A N 1
ATOM 795 C CA . LYS A 1 100 ? 32.155 -16.502 -27.550 1.00 78.75 100 LYS A CA 1
ATOM 796 C C . LYS A 1 100 ? 32.293 -17.406 -28.776 1.00 78.75 100 LYS A C 1
ATOM 798 O O . LYS A 1 100 ? 31.314 -17.866 -29.358 1.00 78.75 100 LYS A O 1
ATOM 803 N N . LEU A 1 101 ? 33.541 -17.618 -29.191 1.00 74.94 101 LEU A N 1
ATOM 804 C CA . LEU A 1 101 ? 33.885 -18.564 -30.253 1.00 74.94 101 LEU A CA 1
ATOM 805 C C . LEU A 1 101 ? 33.706 -20.014 -29.756 1.00 74.94 101 LEU A C 1
ATOM 807 O O . LEU A 1 101 ? 34.004 -20.291 -28.590 1.00 74.94 101 LEU A O 1
ATOM 811 N N . PRO A 1 102 ? 33.240 -20.950 -30.605 1.00 65.12 102 PRO A N 1
ATOM 812 C CA . PRO A 1 102 ? 33.104 -22.350 -30.220 1.00 65.12 102 PRO A CA 1
ATOM 813 C C . PRO A 1 102 ? 34.481 -22.965 -29.935 1.00 65.12 102 PRO A C 1
ATOM 815 O O . PRO A 1 102 ? 35.351 -22.997 -30.802 1.00 65.12 102 PRO A O 1
ATOM 818 N N . GLN A 1 103 ? 34.672 -23.465 -28.714 1.00 58.00 103 GLN A N 1
ATOM 819 C CA . GLN A 1 103 ? 35.851 -24.245 -28.348 1.00 58.00 103 GLN A CA 1
ATOM 820 C C . GLN A 1 103 ? 35.623 -25.713 -28.721 1.00 58.00 103 GLN A C 1
ATOM 822 O O . GLN A 1 103 ? 34.854 -26.410 -28.057 1.00 58.00 103 GLN A O 1
ATOM 827 N N . ASP A 1 104 ? 36.312 -26.200 -29.752 1.00 45.31 104 ASP A N 1
ATOM 828 C CA . ASP A 1 104 ? 36.423 -27.642 -29.969 1.00 45.31 104 ASP A CA 1
ATOM 829 C C . ASP A 1 104 ? 37.216 -28.265 -28.812 1.00 45.31 104 ASP A C 1
ATOM 831 O O . ASP A 1 104 ? 38.357 -27.893 -28.538 1.00 45.31 104 ASP A O 1
ATOM 835 N N . ASN A 1 105 ? 36.617 -29.247 -28.132 1.00 41.09 105 ASN A N 1
ATOM 836 C CA . ASN A 1 105 ? 37.161 -29.868 -26.913 1.00 41.09 105 ASN A CA 1
ATOM 837 C C . ASN A 1 105 ? 38.464 -30.683 -27.126 1.00 41.09 105 ASN A C 1
ATOM 839 O O . ASN A 1 105 ? 38.948 -31.346 -26.206 1.00 41.09 105 ASN A O 1
ATOM 843 N N . SER A 1 106 ? 39.062 -30.648 -28.319 1.00 39.25 106 SER A N 1
ATOM 844 C CA . SER A 1 106 ? 40.341 -31.284 -28.635 1.00 39.25 106 SER A CA 1
ATOM 845 C C . SER A 1 106 ? 41.539 -30.390 -28.283 1.00 39.25 106 SER A C 1
ATOM 847 O O . SER A 1 106 ? 42.139 -29.756 -29.149 1.00 39.25 106 SER A O 1
ATOM 849 N N . SER A 1 107 ? 41.924 -30.421 -27.005 1.00 38.56 107 SER A N 1
ATOM 850 C CA . SER A 1 107 ? 43.273 -30.109 -26.492 1.00 38.56 107 SER A CA 1
ATOM 851 C C . SER A 1 107 ? 43.924 -28.773 -26.903 1.00 38.56 107 SER A C 1
ATOM 853 O O . SER A 1 107 ? 44.657 -28.692 -27.888 1.00 38.56 107 SER A O 1
ATOM 855 N N . SER A 1 108 ? 43.805 -27.779 -26.017 1.00 42.44 108 SER A N 1
ATOM 856 C CA . SER A 1 108 ? 44.934 -26.945 -25.554 1.00 42.44 108 SER A CA 1
ATOM 857 C C . SER A 1 108 ? 45.978 -26.500 -26.600 1.00 42.44 108 SER A C 1
ATOM 859 O O . SER A 1 108 ? 47.168 -26.787 -26.444 1.00 42.44 108 SER A O 1
ATOM 861 N N . SER A 1 109 ? 45.575 -25.760 -27.636 1.00 36.59 109 SER A N 1
ATOM 862 C CA . SER A 1 109 ? 46.527 -24.986 -28.445 1.00 36.59 109 SER A CA 1
ATOM 863 C C . SER A 1 109 ? 45.890 -23.769 -29.115 1.00 36.59 109 SER A C 1
ATOM 865 O O . SER A 1 109 ? 44.989 -23.898 -29.940 1.00 36.59 109 SER A O 1
ATOM 867 N N . TRP A 1 110 ? 46.437 -22.582 -28.838 1.00 41.91 110 TRP A N 1
ATOM 868 C CA . TRP A 1 110 ? 46.096 -21.304 -29.485 1.00 41.91 110 TRP A CA 1
ATOM 869 C C . TRP A 1 110 ? 46.656 -21.192 -30.926 1.00 41.91 110 TRP A C 1
ATOM 871 O O . TRP A 1 110 ? 47.001 -20.108 -31.386 1.00 41.91 110 TRP A O 1
ATOM 881 N N . GLN A 1 111 ? 46.817 -22.315 -31.636 1.00 38.56 111 GLN A N 1
ATOM 882 C CA . GLN A 1 111 ? 47.530 -22.393 -32.923 1.00 38.56 111 GLN A CA 1
ATOM 883 C C . GLN A 1 111 ? 46.719 -23.039 -34.056 1.00 38.56 111 GLN A C 1
ATOM 885 O O . GLN A 1 111 ? 47.289 -23.413 -35.080 1.00 38.56 111 GLN A O 1
ATOM 890 N N . LYS A 1 112 ? 45.396 -23.162 -33.894 1.00 40.38 112 LYS A N 1
ATOM 891 C CA . LYS A 1 112 ? 44.470 -23.504 -34.983 1.00 40.38 112 LYS A CA 1
ATOM 892 C C . LYS A 1 112 ? 43.229 -22.607 -34.994 1.00 40.38 112 LYS A C 1
ATOM 894 O O . LYS A 1 112 ? 42.112 -23.064 -34.789 1.00 40.38 112 LYS A O 1
ATOM 899 N N . LEU A 1 113 ? 43.439 -21.336 -35.343 1.00 43.31 113 LEU A N 1
ATOM 900 C CA . LEU A 1 113 ? 42.605 -20.803 -36.423 1.00 43.31 113 LEU A CA 1
ATOM 901 C C . LEU A 1 113 ? 42.914 -21.640 -37.671 1.00 43.31 113 LEU A C 1
ATOM 903 O O . LEU A 1 113 ? 44.080 -21.972 -37.905 1.00 43.31 113 LEU A O 1
ATOM 907 N N . ASP A 1 114 ? 41.908 -21.949 -38.484 1.00 37.47 114 ASP A N 1
ATOM 908 C CA . ASP A 1 114 ? 42.185 -22.468 -39.820 1.00 37.47 114 ASP A CA 1
ATOM 909 C C . ASP A 1 114 ? 43.023 -21.457 -40.611 1.00 37.47 114 ASP A C 1
ATOM 911 O O . ASP A 1 114 ? 42.830 -20.242 -40.519 1.00 37.47 114 ASP A O 1
ATOM 915 N N . VAL A 1 115 ? 43.946 -21.972 -41.426 1.00 43.78 115 VAL A N 1
ATOM 916 C CA . VAL A 1 115 ? 44.959 -21.185 -42.163 1.00 43.78 115 VAL A CA 1
ATOM 917 C C . VAL A 1 115 ? 44.329 -20.210 -43.182 1.00 43.78 115 VAL A C 1
ATOM 919 O O . VAL A 1 115 ? 45.011 -19.352 -43.732 1.00 43.78 115 VAL A O 1
ATOM 922 N N . SER A 1 116 ? 43.012 -20.292 -43.397 1.00 48.66 116 SER A N 1
ATOM 923 C CA . SER A 1 116 ? 42.210 -19.347 -44.180 1.00 48.66 116 SER A CA 1
ATOM 924 C C . SER A 1 116 ? 41.749 -18.089 -43.424 1.00 48.66 116 SER A C 1
ATOM 926 O O . SER A 1 116 ? 41.174 -17.211 -44.055 1.00 48.66 116 SER A O 1
ATOM 928 N N . GLY A 1 117 ? 41.924 -17.998 -42.099 1.00 57.50 117 GLY A N 1
ATOM 929 C CA . GLY A 1 117 ? 41.584 -16.798 -41.311 1.00 57.50 117 GLY A CA 1
ATOM 930 C C . GLY A 1 117 ? 40.088 -16.446 -41.227 1.00 57.50 117 GLY A C 1
ATOM 931 O O . GLY A 1 117 ? 39.747 -15.318 -40.888 1.00 57.50 117 GLY A O 1
ATOM 932 N N . ASN A 1 118 ? 39.192 -17.386 -41.540 1.00 65.75 118 ASN A N 1
ATOM 933 C CA . ASN A 1 118 ? 37.747 -17.151 -41.612 1.00 65.75 118 ASN A CA 1
ATOM 934 C C . ASN A 1 118 ? 37.068 -17.248 -40.234 1.00 65.75 118 ASN A C 1
ATOM 936 O O . ASN A 1 118 ? 37.358 -18.157 -39.457 1.00 65.75 118 ASN A O 1
ATOM 940 N N . LEU A 1 119 ? 36.100 -16.364 -39.970 1.00 74.62 119 LEU A N 1
ATOM 941 C CA . LEU A 1 119 ? 35.198 -16.477 -38.815 1.00 74.62 119 LEU A CA 1
ATOM 942 C C . LEU A 1 119 ? 34.250 -17.687 -38.949 1.00 74.62 119 LEU A C 1
ATOM 944 O O . LEU A 1 119 ? 33.835 -18.015 -40.067 1.00 74.62 119 LEU A O 1
ATOM 948 N N . PRO A 1 120 ? 33.817 -18.304 -37.829 1.00 79.25 120 PRO A N 1
ATOM 949 C CA . PRO A 1 120 ? 32.729 -19.280 -37.853 1.00 79.25 120 PRO A CA 1
ATOM 950 C C . PRO A 1 120 ? 31.426 -18.632 -38.368 1.00 79.25 120 PRO A C 1
ATOM 952 O O . PRO A 1 120 ? 31.242 -17.424 -38.196 1.00 79.25 120 PRO A O 1
ATOM 955 N N . PRO A 1 121 ? 30.476 -19.396 -38.950 1.00 75.50 121 PRO A N 1
ATOM 956 C CA . PRO A 1 121 ? 29.223 -18.839 -39.481 1.00 75.50 121 PRO A CA 1
ATOM 957 C C . PRO A 1 121 ? 28.358 -18.095 -38.453 1.00 75.50 121 PRO A C 1
ATOM 959 O O . PRO A 1 121 ? 27.578 -17.210 -38.808 1.00 75.50 121 PRO A O 1
ATOM 962 N N . ARG A 1 122 ? 28.514 -18.429 -37.168 1.00 74.94 122 ARG A N 1
ATOM 963 C CA . ARG A 1 122 ? 27.858 -17.772 -36.033 1.00 74.94 122 ARG A CA 1
ATOM 964 C C . ARG A 1 122 ? 28.934 -17.237 -35.098 1.00 74.94 122 ARG A C 1
ATOM 966 O O . ARG A 1 122 ? 29.790 -17.998 -34.654 1.00 74.94 122 ARG A O 1
ATOM 973 N N . VAL A 1 123 ? 28.886 -15.934 -34.835 1.00 77.94 123 VAL A N 1
ATOM 974 C CA . VAL A 1 123 ? 29.840 -15.204 -33.993 1.00 77.94 123 VAL A CA 1
ATOM 975 C C . VAL A 1 123 ? 29.044 -14.574 -32.861 1.00 77.94 123 VAL A C 1
ATOM 977 O O . VAL A 1 123 ? 28.405 -13.542 -33.036 1.00 77.94 123 VAL A O 1
ATOM 980 N N . GLU A 1 124 ? 29.040 -15.226 -31.706 1.00 79.19 124 GLU A N 1
ATOM 981 C CA . GLU A 1 124 ? 28.347 -14.737 -30.515 1.00 79.19 124 GLU A CA 1
ATOM 982 C C . GLU A 1 124 ? 29.299 -13.843 -29.716 1.00 79.19 124 GLU A C 1
ATOM 984 O O . GLU A 1 124 ? 30.477 -14.178 -29.574 1.00 79.19 124 GLU A O 1
ATOM 989 N N . TYR A 1 125 ? 28.838 -12.691 -29.219 1.00 85.31 125 TYR A N 1
ATOM 990 C CA . TYR A 1 125 ? 29.716 -11.775 -28.487 1.00 85.31 125 TYR A CA 1
ATOM 991 C C . TYR A 1 125 ? 28.981 -10.929 -27.441 1.00 85.31 125 TYR A C 1
ATOM 993 O O . TYR A 1 125 ? 27.874 -10.438 -27.660 1.00 85.31 125 TYR A O 1
ATOM 1001 N N . THR A 1 126 ? 29.617 -10.750 -26.284 1.00 86.38 126 THR A N 1
ATOM 1002 C CA . THR A 1 126 ? 29.111 -9.915 -25.188 1.00 86.38 126 THR A CA 1
ATOM 1003 C C . THR A 1 126 ? 29.725 -8.517 -25.292 1.00 86.38 126 THR A C 1
ATOM 1005 O O . THR A 1 126 ? 30.952 -8.409 -25.313 1.00 86.38 126 THR A O 1
ATOM 1008 N N . ILE A 1 127 ? 28.910 -7.454 -25.304 1.00 87.56 127 ILE A N 1
ATOM 1009 C CA . ILE A 1 127 ? 29.381 -6.077 -25.052 1.00 87.56 127 ILE A CA 1
ATOM 1010 C C . ILE A 1 127 ? 29.109 -5.754 -23.582 1.00 87.56 127 ILE A C 1
ATOM 1012 O O . ILE A 1 127 ? 27.957 -5.788 -23.149 1.00 87.56 127 ILE A O 1
ATOM 1016 N N . ARG A 1 128 ? 30.157 -5.393 -22.837 1.00 86.88 128 ARG A N 1
ATOM 1017 C CA . ARG A 1 128 ? 30.065 -4.877 -21.466 1.00 86.88 128 ARG A CA 1
ATOM 1018 C C . ARG A 1 128 ? 30.398 -3.392 -21.432 1.00 86.88 128 ARG A C 1
ATOM 1020 O O . ARG A 1 128 ? 31.375 -2.950 -22.040 1.00 86.88 128 ARG A O 1
ATOM 1027 N N . MET A 1 129 ? 29.575 -2.610 -20.742 1.00 87.25 129 MET A N 1
ATOM 1028 C CA . MET A 1 129 ? 29.723 -1.159 -20.603 1.00 87.25 129 MET A CA 1
ATOM 1029 C C . MET A 1 129 ? 29.144 -0.700 -19.267 1.00 87.25 129 MET A C 1
ATOM 1031 O O . MET A 1 129 ? 28.129 -1.217 -18.805 1.00 87.25 129 MET A O 1
ATOM 1035 N N . ASN A 1 130 ? 29.733 0.357 -18.705 1.00 85.81 130 ASN A N 1
ATOM 1036 C CA . ASN A 1 130 ? 29.235 1.009 -17.496 1.00 85.81 130 ASN A CA 1
ATOM 1037 C C . ASN A 1 130 ? 27.734 1.360 -17.621 1.00 85.81 130 ASN A C 1
ATOM 1039 O O . ASN A 1 130 ? 27.295 1.935 -18.620 1.00 85.81 130 ASN A O 1
ATOM 1043 N N . ILE A 1 131 ? 26.965 1.066 -16.568 1.00 82.88 131 ILE A N 1
ATOM 1044 C CA . ILE A 1 131 ? 25.527 1.341 -16.424 1.00 82.88 131 ILE A CA 1
ATOM 1045 C C . ILE A 1 131 ? 25.125 2.808 -16.690 1.00 82.88 131 ILE A C 1
ATOM 1047 O O . ILE A 1 131 ? 23.980 3.075 -17.059 1.00 82.88 131 ILE A O 1
ATOM 1051 N N . GLU A 1 132 ? 26.037 3.779 -16.575 1.00 83.81 132 GLU A N 1
ATOM 1052 C CA . GLU A 1 132 ? 25.793 5.165 -17.014 1.00 83.81 132 GLU A CA 1
ATOM 1053 C C . GLU A 1 132 ? 25.526 5.282 -18.537 1.00 83.81 132 GLU A C 1
ATOM 1055 O O . GLU A 1 132 ? 24.866 6.229 -18.973 1.00 83.81 132 GLU A O 1
ATOM 1060 N N . ASN A 1 133 ? 25.967 4.314 -19.347 1.00 85.88 133 ASN A N 1
ATOM 1061 C CA . ASN A 1 133 ? 25.868 4.314 -20.813 1.00 85.88 133 ASN A CA 1
ATOM 1062 C C . ASN A 1 133 ? 24.829 3.333 -21.386 1.00 85.88 133 ASN A C 1
ATOM 1064 O O . ASN A 1 133 ? 24.552 3.383 -22.582 1.00 85.88 133 ASN A O 1
ATOM 1068 N N . VAL A 1 134 ? 24.228 2.464 -20.565 1.00 86.50 134 VAL A N 1
ATOM 1069 C CA . VAL A 1 134 ? 23.385 1.337 -21.020 1.00 86.50 134 VAL A CA 1
ATOM 1070 C C . VAL A 1 134 ? 22.155 1.150 -20.107 1.00 86.50 134 VAL A C 1
ATOM 1072 O O . VAL A 1 134 ? 22.118 1.669 -18.989 1.00 86.50 134 VAL A O 1
ATOM 1075 N N . MET A 1 135 ? 21.100 0.476 -20.585 1.00 86.38 135 MET A N 1
ATOM 1076 C CA . MET A 1 135 ? 19.937 0.111 -19.752 1.00 86.38 135 MET A CA 1
ATOM 1077 C C . MET A 1 135 ? 20.192 -1.168 -18.946 1.00 86.38 135 MET A C 1
ATOM 1079 O O . MET A 1 135 ? 20.873 -2.074 -19.416 1.00 86.38 135 MET A O 1
ATOM 1083 N N . ARG A 1 136 ? 19.617 -1.255 -17.739 1.00 85.75 136 ARG A N 1
ATOM 1084 C CA . ARG A 1 136 ? 19.664 -2.473 -16.911 1.00 85.75 136 ARG A CA 1
ATOM 1085 C C . ARG A 1 136 ? 18.959 -3.625 -17.629 1.00 85.75 136 ARG A C 1
ATOM 1087 O O . ARG A 1 136 ? 17.875 -3.415 -18.157 1.00 85.75 136 ARG A O 1
ATOM 1094 N N . THR A 1 137 ? 19.524 -4.829 -17.573 1.00 85.31 137 THR A N 1
ATOM 1095 C CA . THR A 1 137 ? 18.950 -6.046 -18.175 1.00 85.31 137 THR A CA 1
ATOM 1096 C C . THR A 1 137 ? 17.990 -6.812 -17.259 1.00 85.31 137 THR A C 1
ATOM 1098 O O . THR A 1 137 ? 17.464 -7.843 -17.662 1.00 85.31 137 THR A O 1
ATOM 1101 N N . ASP A 1 138 ? 17.695 -6.329 -16.045 1.00 80.06 138 ASP A N 1
ATOM 1102 C CA . ASP A 1 138 ? 16.708 -6.982 -15.168 1.00 80.06 138 ASP A CA 1
ATOM 1103 C C . ASP A 1 138 ? 15.250 -6.775 -15.620 1.00 80.06 138 ASP A C 1
ATOM 1105 O O . ASP A 1 138 ? 14.358 -7.458 -15.118 1.00 80.06 138 ASP A O 1
ATOM 1109 N N . ARG A 1 139 ? 14.981 -5.823 -16.532 1.00 79.88 139 ARG A N 1
ATOM 1110 C CA . ARG A 1 139 ? 13.628 -5.464 -17.003 1.00 79.88 139 ARG A CA 1
ATOM 1111 C C . ARG A 1 139 ? 13.651 -4.995 -18.453 1.00 79.88 139 ARG A C 1
ATOM 1113 O O . ARG A 1 139 ? 14.451 -4.140 -18.808 1.00 79.88 139 ARG A O 1
ATOM 1120 N N . THR A 1 140 ? 12.718 -5.483 -19.268 1.00 82.44 140 THR A N 1
ATOM 1121 C CA . THR A 1 140 ? 12.652 -5.179 -20.711 1.00 82.44 140 THR A CA 1
ATOM 1122 C C . THR A 1 140 ? 11.771 -3.970 -21.056 1.00 82.44 140 THR A C 1
ATOM 1124 O O . THR A 1 140 ? 12.007 -3.313 -22.073 1.00 82.44 140 THR A O 1
ATOM 1127 N N . ARG A 1 141 ? 10.776 -3.677 -20.207 1.00 83.81 141 ARG A N 1
ATOM 1128 C CA . ARG A 1 141 ? 9.863 -2.518 -20.229 1.00 83.81 141 ARG A CA 1
ATOM 1129 C C . ARG A 1 141 ? 9.415 -2.171 -18.796 1.00 83.81 141 ARG A C 1
ATOM 1131 O O . ARG A 1 141 ? 9.919 -2.748 -17.827 1.00 83.81 141 ARG A O 1
ATOM 1138 N N . ASN A 1 142 ? 8.492 -1.220 -18.640 1.00 83.38 142 ASN A N 1
ATOM 1139 C CA . ASN A 1 142 ? 7.818 -0.972 -17.358 1.00 83.38 142 ASN A CA 1
ATOM 1140 C C . ASN A 1 142 ? 6.854 -2.113 -16.986 1.00 83.38 142 ASN A C 1
ATOM 1142 O O . ASN A 1 142 ? 6.426 -2.876 -17.845 1.00 83.38 142 ASN A O 1
ATOM 1146 N N . LEU A 1 143 ? 6.528 -2.230 -15.692 1.00 80.56 143 LEU A N 1
ATOM 1147 C CA . LEU A 1 143 ? 5.675 -3.304 -15.149 1.00 80.56 143 LEU A CA 1
ATOM 1148 C C . LEU A 1 143 ? 4.210 -3.198 -15.612 1.00 80.56 143 LEU A C 1
ATOM 1150 O O . LEU A 1 143 ? 3.523 -4.201 -15.771 1.00 80.56 143 LEU A O 1
ATOM 1154 N N . PHE A 1 144 ? 3.761 -1.960 -15.800 1.00 83.00 144 PHE A N 1
ATOM 1155 C CA . PHE A 1 144 ? 2.474 -1.559 -16.352 1.00 83.00 144 PHE A CA 1
ATOM 1156 C C . PHE A 1 144 ? 2.735 -0.439 -17.367 1.00 83.00 144 PHE A C 1
ATOM 1158 O O . PHE A 1 144 ? 3.736 0.282 -17.254 1.00 83.00 144 PHE A O 1
ATOM 1165 N N . TRP A 1 145 ? 1.861 -0.299 -18.363 1.00 82.75 145 TRP A N 1
ATOM 1166 C CA . TRP A 1 145 ? 1.968 0.769 -19.358 1.00 82.75 145 TRP A CA 1
ATOM 1167 C C . TRP A 1 145 ? 1.728 2.144 -18.716 1.00 82.75 145 TRP A C 1
ATOM 1169 O O . TRP A 1 145 ? 0.894 2.264 -17.818 1.00 82.75 145 TRP A O 1
ATOM 1179 N N . VAL A 1 146 ? 2.453 3.174 -19.162 1.00 83.94 146 VAL A N 1
ATOM 1180 C CA . VAL A 1 146 ? 2.330 4.564 -18.692 1.00 83.94 146 VAL A CA 1
ATOM 1181 C C . VAL A 1 146 ? 2.448 5.498 -19.891 1.00 83.94 146 VAL A C 1
ATOM 1183 O O . VAL A 1 146 ? 3.325 5.317 -20.735 1.00 83.94 146 VAL A O 1
ATOM 1186 N N . GLN A 1 147 ? 1.602 6.526 -19.955 1.00 83.69 147 GLN A N 1
ATOM 1187 C CA . GLN A 1 147 ? 1.592 7.444 -21.088 1.00 83.69 147 GLN A CA 1
ATOM 1188 C C . GLN A 1 147 ? 2.877 8.297 -21.146 1.00 83.69 147 GLN A C 1
ATOM 1190 O O . GLN A 1 147 ? 3.197 9.050 -20.222 1.00 83.69 147 GLN A O 1
ATOM 1195 N N . GLY A 1 148 ? 3.622 8.197 -22.248 1.00 86.31 148 GLY A N 1
ATOM 1196 C CA . GLY A 1 148 ? 4.790 9.032 -22.523 1.00 86.31 148 GLY A CA 1
ATOM 1197 C C . GLY A 1 148 ? 5.689 8.520 -23.661 1.00 86.31 148 GLY A C 1
ATOM 1198 O O . GLY A 1 148 ? 5.674 7.340 -23.989 1.00 86.31 148 GLY A O 1
ATOM 1199 N N . PRO A 1 149 ? 6.531 9.393 -24.250 1.00 87.25 149 PRO A N 1
ATOM 1200 C CA . PRO A 1 149 ? 7.366 9.068 -25.409 1.00 87.25 149 PRO A CA 1
ATOM 1201 C C . PRO A 1 149 ? 8.619 8.256 -25.067 1.00 87.25 149 PRO A C 1
ATOM 1203 O O . PRO A 1 149 ? 9.301 7.780 -25.965 1.00 87.25 149 PRO A O 1
ATOM 1206 N N . TYR A 1 150 ? 9.013 8.214 -23.789 1.00 86.62 150 TYR A N 1
ATOM 1207 C CA . TYR A 1 150 ? 10.282 7.652 -23.308 1.00 86.62 150 TYR A CA 1
ATOM 1208 C C . TYR A 1 150 ? 11.554 8.141 -24.048 1.00 86.62 150 TYR A C 1
ATOM 1210 O O . TYR A 1 150 ? 12.608 7.513 -23.968 1.00 86.62 150 TYR A O 1
ATOM 1218 N N . ILE A 1 151 ? 11.526 9.310 -24.702 1.00 85.50 151 ILE A N 1
ATOM 1219 C CA . ILE A 1 151 ? 12.705 9.945 -25.321 1.00 85.50 151 ILE A CA 1
ATOM 1220 C C . ILE A 1 151 ? 13.374 10.891 -24.308 1.00 85.50 151 ILE A C 1
ATOM 1222 O O . ILE A 1 151 ? 12.932 12.017 -24.098 1.00 85.50 151 ILE A O 1
ATOM 1226 N N . SER A 1 152 ? 14.454 10.439 -23.662 1.00 85.00 152 SER A N 1
ATOM 1227 C CA . SER A 1 152 ? 15.290 11.269 -22.782 1.00 85.00 152 SER A CA 1
ATOM 1228 C C . SER A 1 152 ? 16.756 10.841 -22.834 1.00 85.00 152 SER A C 1
ATOM 1230 O O . SER A 1 152 ? 17.112 9.784 -22.312 1.00 85.00 152 SER A O 1
ATOM 1232 N N . SER A 1 153 ? 17.625 11.698 -23.383 1.00 80.94 153 SER A N 1
ATOM 1233 C CA . SER A 1 153 ? 19.084 11.493 -23.525 1.00 80.94 153 SER A CA 1
ATOM 1234 C C . SER A 1 153 ? 19.832 11.276 -22.197 1.00 80.94 153 SER A C 1
ATOM 1236 O O . SER A 1 153 ? 20.986 10.838 -22.173 1.00 80.94 153 SER A O 1
ATOM 1238 N N . ILE A 1 154 ? 19.180 11.592 -21.073 1.00 81.81 154 ILE A N 1
ATOM 1239 C CA . ILE A 1 154 ? 19.702 11.362 -19.722 1.00 81.81 154 ILE A CA 1
ATOM 1240 C C . ILE A 1 154 ? 19.185 10.040 -19.149 1.00 81.81 154 ILE A C 1
ATOM 1242 O O . ILE A 1 154 ? 19.977 9.257 -18.627 1.00 81.81 154 ILE A O 1
ATOM 1246 N N . LYS A 1 155 ? 17.870 9.786 -19.213 1.00 82.06 155 LYS A N 1
ATOM 1247 C CA . LYS A 1 155 ? 17.256 8.681 -18.461 1.00 82.06 155 LYS A CA 1
ATOM 1248 C C . LYS A 1 155 ? 17.140 7.379 -19.248 1.00 82.06 155 LYS A C 1
ATOM 1250 O O . LYS A 1 155 ? 17.583 6.364 -18.720 1.00 82.06 155 LYS A O 1
ATOM 1255 N N . THR A 1 156 ? 16.578 7.412 -20.455 1.00 82.31 156 THR A N 1
ATOM 1256 C CA . THR A 1 156 ? 16.137 6.229 -21.226 1.00 82.31 156 THR A CA 1
ATOM 1257 C C . THR A 1 156 ? 16.992 5.970 -22.465 1.00 82.31 156 THR A C 1
ATOM 1259 O O . THR A 1 156 ? 17.395 4.844 -22.727 1.00 82.31 156 THR A O 1
ATOM 1262 N N . GLN A 1 157 ? 17.358 7.021 -23.197 1.00 86.00 157 GLN A N 1
ATOM 1263 C CA . GLN A 1 157 ? 18.080 6.950 -24.471 1.00 86.00 157 GLN A CA 1
ATOM 1264 C C . GLN A 1 157 ? 19.597 6.749 -24.283 1.00 86.00 157 GLN A C 1
ATOM 1266 O O . GLN A 1 157 ? 20.406 7.342 -24.995 1.00 86.00 157 GLN A O 1
ATOM 1271 N N . ARG A 1 158 ? 20.008 5.933 -23.299 1.00 89.06 158 ARG A N 1
ATOM 1272 C CA . ARG A 1 158 ? 21.430 5.748 -22.953 1.00 89.06 158 ARG A CA 1
ATOM 1273 C C . ARG A 1 158 ? 22.223 5.068 -24.068 1.00 89.06 158 ARG A C 1
ATOM 1275 O O . ARG A 1 158 ? 23.356 5.461 -24.302 1.00 89.06 158 ARG A O 1
ATOM 1282 N N . TYR A 1 159 ? 21.602 4.164 -24.826 1.00 88.75 159 TYR A N 1
ATOM 1283 C CA . TYR A 1 159 ? 22.211 3.476 -25.973 1.00 88.75 159 TYR A CA 1
ATOM 1284 C C . TYR A 1 159 ? 22.843 4.414 -27.025 1.00 88.75 159 TYR A C 1
ATOM 1286 O O . TYR A 1 159 ? 23.854 4.054 -27.631 1.00 88.75 159 TYR A O 1
ATOM 1294 N N . ASN A 1 160 ? 22.336 5.648 -27.163 1.00 88.38 160 ASN A N 1
ATOM 1295 C CA . ASN A 1 160 ? 22.916 6.703 -28.010 1.00 88.38 160 ASN A CA 1
ATOM 1296 C C . ASN A 1 160 ? 24.264 7.269 -27.505 1.00 88.38 160 ASN A C 1
ATOM 1298 O O . ASN A 1 160 ? 24.859 8.102 -28.184 1.00 88.38 160 ASN A O 1
ATOM 1302 N N . ARG A 1 161 ? 24.758 6.871 -26.324 1.00 86.62 161 ARG A N 1
ATOM 1303 C CA . ARG A 1 161 ? 26.019 7.370 -25.732 1.00 86.62 161 ARG A CA 1
ATOM 1304 C C . ARG A 1 161 ? 27.270 6.661 -26.251 1.00 86.62 161 ARG A C 1
ATOM 1306 O O . ARG A 1 161 ? 28.371 7.165 -26.063 1.00 86.62 161 ARG A O 1
ATOM 1313 N N . GLY A 1 162 ? 27.118 5.497 -26.881 1.00 87.12 162 GLY A N 1
ATOM 1314 C CA . GLY A 1 162 ? 28.251 4.742 -27.419 1.00 87.12 162 GLY A CA 1
ATOM 1315 C C . GLY A 1 162 ? 27.906 3.329 -27.870 1.00 87.12 162 GLY A C 1
ATOM 1316 O O . GLY A 1 162 ? 28.321 2.933 -28.954 1.00 87.12 162 GLY A O 1
ATOM 1317 N N . PHE A 1 163 ? 27.096 2.607 -27.085 1.00 90.06 163 PHE A N 1
ATOM 1318 C CA . PHE A 1 163 ? 26.784 1.189 -27.313 1.00 90.06 163 PHE A CA 1
ATOM 1319 C C . PHE A 1 163 ? 26.365 0.894 -28.755 1.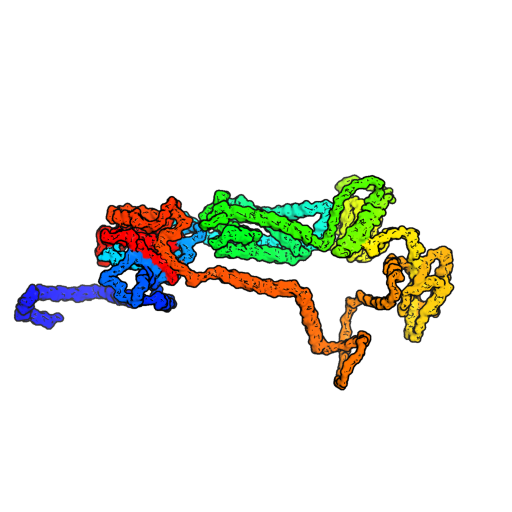00 90.06 163 PHE A C 1
ATOM 1321 O O . PHE A 1 163 ? 26.907 -0.013 -29.370 1.00 90.06 163 PHE A O 1
ATOM 1328 N N . VAL A 1 164 ? 25.440 1.679 -29.315 1.00 89.81 164 VAL A N 1
ATOM 1329 C CA . VAL A 1 164 ? 24.906 1.418 -30.660 1.00 89.81 164 VAL A CA 1
ATOM 1330 C C . VAL A 1 164 ? 25.920 1.717 -31.772 1.00 89.81 164 VAL A C 1
ATOM 1332 O O . VAL A 1 164 ? 25.986 0.975 -32.748 1.00 89.81 164 VAL A O 1
ATOM 1335 N N . TYR A 1 165 ? 26.772 2.734 -31.614 1.00 89.81 165 TYR A N 1
ATOM 1336 C CA . TYR A 1 165 ? 27.858 2.993 -32.568 1.00 89.81 165 TYR A CA 1
ATOM 1337 C C . TYR A 1 165 ? 28.926 1.892 -32.517 1.00 89.81 165 TYR A C 1
ATOM 1339 O O . TYR A 1 165 ? 29.465 1.506 -33.552 1.00 89.81 165 TYR A O 1
ATOM 1347 N N . LEU A 1 166 ? 29.207 1.363 -31.322 1.00 90.19 166 LEU A N 1
ATOM 1348 C CA . LEU A 1 166 ? 30.113 0.233 -31.127 1.00 90.19 166 LEU A CA 1
ATOM 1349 C C . LEU A 1 166 ? 29.525 -1.068 -31.697 1.00 90.19 166 LEU A C 1
ATOM 1351 O O . LEU A 1 166 ? 30.243 -1.807 -32.362 1.00 90.19 166 LEU A O 1
ATOM 1355 N N . GLN A 1 167 ? 28.229 -1.314 -31.487 1.00 89.19 167 GLN A N 1
ATOM 1356 C CA . GLN A 1 167 ? 27.488 -2.440 -32.056 1.00 89.19 167 GLN A CA 1
ATOM 1357 C C . GLN A 1 167 ? 27.570 -2.425 -33.589 1.00 89.19 167 GLN A C 1
ATOM 1359 O O . GLN A 1 167 ? 28.112 -3.366 -34.156 1.00 89.19 167 GLN A O 1
ATOM 1364 N N . GLU A 1 168 ? 27.156 -1.328 -34.238 1.00 88.38 168 GLU A N 1
ATOM 1365 C CA . GLU A 1 168 ? 27.238 -1.171 -35.701 1.00 88.38 168 GLU A CA 1
ATOM 1366 C C . GLU A 1 168 ? 28.677 -1.341 -36.215 1.00 88.38 168 GLU A C 1
ATOM 1368 O O . GLU A 1 168 ? 28.899 -2.016 -37.215 1.00 88.38 168 GLU A O 1
ATOM 1373 N N . SER A 1 169 ? 29.675 -0.783 -35.520 1.00 88.19 169 SER A N 1
ATOM 1374 C CA . SER A 1 169 ? 31.083 -0.908 -35.931 1.00 88.19 169 SER A CA 1
ATOM 1375 C C . SER A 1 169 ? 31.593 -2.354 -35.871 1.00 88.19 169 SER A C 1
ATOM 1377 O O . SER A 1 169 ? 32.334 -2.778 -36.757 1.00 88.19 169 SER A O 1
ATOM 1379 N N . ILE A 1 170 ? 31.202 -3.119 -34.845 1.00 88.25 170 ILE A N 1
ATOM 1380 C CA . ILE A 1 170 ? 31.583 -4.532 -34.701 1.00 88.25 170 ILE A CA 1
ATOM 1381 C C . ILE A 1 170 ? 30.821 -5.395 -35.713 1.00 88.25 170 ILE A C 1
ATOM 1383 O O . ILE A 1 170 ? 31.442 -6.206 -36.397 1.00 88.25 170 ILE A O 1
ATOM 1387 N N . ASP A 1 171 ? 29.510 -5.193 -35.860 1.00 86.56 171 ASP A N 1
ATOM 1388 C CA . ASP A 1 171 ? 28.690 -5.922 -36.832 1.00 86.56 171 ASP A CA 1
ATOM 1389 C C . ASP A 1 171 ? 29.200 -5.707 -38.262 1.00 86.56 171 ASP A C 1
ATOM 1391 O O . ASP A 1 171 ? 29.364 -6.674 -39.003 1.00 86.56 171 ASP A O 1
ATOM 1395 N N . ARG A 1 172 ? 29.537 -4.468 -38.650 1.00 87.62 172 ARG A N 1
ATOM 1396 C CA . ARG A 1 172 ? 30.111 -4.169 -39.975 1.00 87.62 172 ARG A CA 1
ATOM 1397 C C . ARG A 1 172 ? 31.443 -4.875 -40.207 1.00 87.62 172 ARG A C 1
ATOM 1399 O O . ARG A 1 172 ? 31.629 -5.434 -41.284 1.00 87.62 172 ARG A O 1
ATOM 1406 N N . ALA A 1 173 ? 32.324 -4.918 -39.207 1.00 87.38 173 ALA A N 1
ATOM 1407 C CA . ALA A 1 173 ? 33.588 -5.649 -39.300 1.00 87.38 173 ALA A CA 1
ATOM 1408 C C . ALA A 1 173 ? 33.378 -7.175 -39.407 1.00 87.38 173 ALA A C 1
ATOM 1410 O O . ALA A 1 173 ? 34.059 -7.838 -40.189 1.00 87.38 173 ALA A O 1
ATOM 1411 N N . ILE A 1 174 ? 32.403 -7.738 -38.681 1.00 85.25 174 ILE A N 1
ATOM 1412 C CA . ILE A 1 174 ? 32.015 -9.155 -38.802 1.00 85.25 174 ILE A CA 1
ATOM 1413 C C . ILE A 1 174 ? 31.436 -9.440 -40.196 1.00 85.25 174 ILE A C 1
ATOM 1415 O O . ILE A 1 174 ? 31.796 -10.445 -40.807 1.00 85.25 174 ILE A O 1
ATOM 1419 N N . ILE A 1 175 ? 30.583 -8.556 -40.725 1.00 85.31 175 ILE A N 1
ATOM 1420 C CA . ILE A 1 175 ? 30.002 -8.663 -42.071 1.00 85.31 175 ILE A CA 1
ATOM 1421 C C . ILE A 1 175 ? 31.102 -8.621 -43.135 1.00 85.31 175 ILE A C 1
ATOM 1423 O O . ILE A 1 175 ? 31.161 -9.515 -43.977 1.00 85.31 175 ILE A O 1
ATOM 1427 N N . GLU A 1 176 ? 32.002 -7.639 -43.096 1.00 87.19 176 GLU A N 1
ATOM 1428 C CA . GLU A 1 176 ? 33.128 -7.527 -44.032 1.00 87.19 176 GLU A CA 1
ATOM 1429 C C . GLU A 1 176 ? 34.018 -8.782 -43.995 1.00 87.19 176 GLU A C 1
ATOM 1431 O O . GLU A 1 176 ? 34.321 -9.361 -45.039 1.00 87.19 176 GLU A O 1
ATOM 1436 N N . MET A 1 177 ? 34.339 -9.284 -42.798 1.00 85.75 177 MET A N 1
ATOM 1437 C CA . MET A 1 177 ? 35.157 -10.487 -42.614 1.00 85.75 177 MET A CA 1
ATOM 1438 C C . MET A 1 177 ? 34.437 -11.798 -42.996 1.00 85.75 177 MET A C 1
ATOM 1440 O O . MET A 1 177 ? 35.094 -12.769 -43.370 1.00 85.75 177 MET A O 1
ATOM 1444 N N . GLN A 1 178 ? 33.100 -11.861 -42.942 1.00 82.62 178 GLN A N 1
ATOM 1445 C CA . GLN A 1 178 ? 32.325 -13.031 -43.389 1.00 82.62 178 GLN A CA 1
ATOM 1446 C C . GLN A 1 178 ? 31.963 -13.000 -44.886 1.00 82.62 178 GLN A C 1
ATOM 1448 O O . GLN A 1 178 ? 31.820 -14.068 -45.495 1.00 82.62 178 GLN A O 1
ATOM 1453 N N . THR A 1 179 ? 31.823 -11.820 -45.493 1.00 83.88 179 THR A N 1
ATOM 1454 C CA . THR A 1 179 ? 31.512 -11.648 -46.927 1.00 83.88 179 THR A CA 1
ATOM 1455 C C . THR A 1 179 ? 32.767 -11.615 -47.800 1.00 83.88 179 THR A C 1
ATOM 1457 O O . THR A 1 179 ? 32.743 -12.148 -48.907 1.00 83.88 179 THR A O 1
ATOM 1460 N N . GLY A 1 180 ? 33.874 -11.065 -47.288 1.00 81.56 180 GLY A N 1
ATOM 1461 C CA . GLY A 1 180 ? 35.105 -10.812 -48.042 1.00 81.56 180 GLY A CA 1
ATOM 1462 C C . GLY A 1 180 ? 35.095 -9.486 -48.814 1.00 81.56 180 GLY A C 1
ATOM 1463 O O . GLY A 1 180 ? 35.911 -9.305 -49.717 1.00 81.56 180 GLY A O 1
ATOM 1464 N N . SER A 1 181 ? 34.173 -8.572 -48.493 1.00 81.12 181 SER A N 1
ATOM 1465 C CA . SER A 1 181 ? 33.997 -7.287 -49.183 1.00 81.12 181 SER A CA 1
ATOM 1466 C C . SER A 1 181 ? 33.556 -6.172 -48.221 1.00 81.12 181 SER A C 1
ATOM 1468 O O . SER A 1 181 ? 32.695 -6.434 -47.381 1.00 81.12 181 SER A O 1
ATOM 1470 N N . PRO A 1 182 ? 34.060 -4.929 -48.353 1.00 75.44 182 PRO A N 1
ATOM 1471 C CA . PRO A 1 182 ? 33.639 -3.809 -47.511 1.00 75.44 182 PRO A CA 1
ATOM 1472 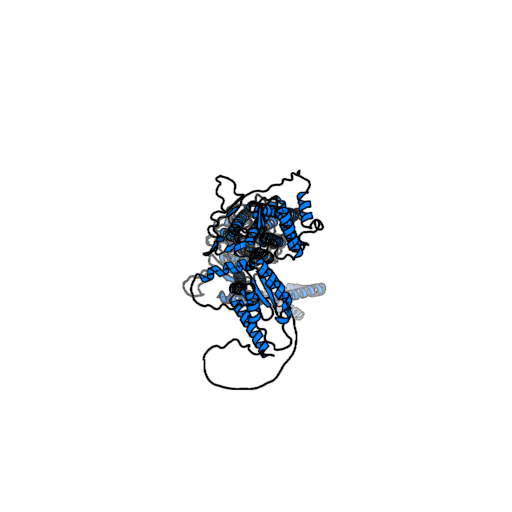C C . PRO A 1 182 ? 32.190 -3.397 -47.813 1.00 75.44 182 PRO A C 1
ATOM 1474 O O . PRO A 1 182 ? 31.871 -2.927 -48.907 1.00 75.44 182 PRO A O 1
ATOM 1477 N N . VAL A 1 183 ? 31.298 -3.549 -46.830 1.00 74.44 183 VAL A N 1
ATOM 1478 C CA . VAL A 1 183 ? 29.857 -3.273 -46.974 1.00 74.44 183 VAL A CA 1
ATOM 1479 C C . VAL A 1 183 ? 29.529 -1.850 -46.497 1.00 74.44 183 VAL A C 1
ATOM 1481 O O . VAL A 1 183 ? 28.984 -1.637 -45.412 1.00 74.44 183 VAL A O 1
ATOM 1484 N N . GLU A 1 184 ? 29.874 -0.857 -47.324 1.00 66.94 184 GLU A N 1
ATOM 1485 C CA . GLU A 1 184 ? 29.602 0.572 -47.067 1.00 66.94 184 GLU A CA 1
ATOM 1486 C C . GLU A 1 184 ? 28.110 0.964 -47.142 1.00 66.94 184 GLU A C 1
ATOM 1488 O O . GLU A 1 184 ? 27.708 2.011 -46.621 1.00 66.94 184 GLU A O 1
ATOM 1493 N N . GLU A 1 185 ? 27.282 0.149 -47.796 1.00 70.75 185 GLU A N 1
ATOM 1494 C CA . GLU A 1 185 ? 25.859 0.412 -48.036 1.00 70.75 185 GLU A CA 1
ATOM 1495 C C . GLU A 1 185 ? 24.978 -0.681 -47.395 1.00 70.75 185 GLU A C 1
ATOM 1497 O O . GLU A 1 185 ? 25.414 -1.826 -47.298 1.00 70.75 185 GLU A O 1
ATOM 1502 N N . PRO A 1 186 ? 23.743 -0.379 -46.949 1.00 76.75 186 PRO A N 1
ATOM 1503 C CA . PRO A 1 186 ? 23.158 0.952 -46.790 1.00 76.75 186 PRO A CA 1
ATOM 1504 C C . PRO A 1 186 ? 23.734 1.684 -45.566 1.00 76.75 186 PRO A C 1
ATOM 1506 O O . PRO A 1 186 ? 24.216 1.061 -44.617 1.00 76.75 186 PRO A O 1
ATOM 1509 N N . ALA A 1 187 ? 23.633 3.015 -45.561 1.00 82.69 187 ALA A N 1
ATOM 1510 C CA . ALA A 1 187 ? 23.854 3.813 -44.354 1.00 82.69 187 ALA A CA 1
ATOM 1511 C C . ALA A 1 187 ? 22.678 3.627 -43.378 1.00 82.69 187 ALA A C 1
ATOM 1513 O O . ALA A 1 187 ? 21.532 3.546 -43.821 1.00 82.69 187 ALA A O 1
ATOM 1514 N N . VAL A 1 188 ? 22.939 3.594 -42.068 1.00 86.81 188 VAL A N 1
ATOM 1515 C CA . VAL A 1 188 ? 21.907 3.358 -41.040 1.00 86.81 188 VAL A CA 1
ATOM 1516 C C . VAL A 1 188 ? 21.583 4.641 -40.278 1.00 86.81 188 VAL A C 1
ATOM 1518 O O . VAL A 1 188 ? 22.477 5.338 -39.804 1.00 86.81 188 VAL A O 1
ATOM 1521 N N . GLN A 1 189 ? 20.292 4.930 -40.119 1.00 89.56 189 GLN A N 1
ATOM 1522 C CA . GLN A 1 189 ? 19.768 5.933 -39.190 1.00 89.56 189 GLN A CA 1
ATOM 1523 C C . GLN A 1 189 ? 18.847 5.252 -38.174 1.00 89.56 189 GLN A C 1
ATOM 1525 O O . GLN A 1 189 ? 18.046 4.399 -38.539 1.00 89.56 189 GLN A O 1
ATOM 1530 N N . LEU A 1 190 ? 18.919 5.651 -36.905 1.00 89.69 190 LEU A N 1
ATOM 1531 C CA . LEU A 1 190 ? 18.035 5.144 -35.853 1.00 89.69 190 LEU A CA 1
ATOM 1532 C C . LEU A 1 190 ? 16.977 6.198 -35.527 1.00 89.69 190 LEU A C 1
ATOM 1534 O O . LEU A 1 190 ? 17.313 7.348 -35.249 1.00 89.69 190 LEU A O 1
ATOM 1538 N N . GLN A 1 191 ? 15.705 5.809 -35.557 1.00 90.44 191 GLN A N 1
ATOM 1539 C CA . GLN A 1 191 ? 14.574 6.719 -35.426 1.00 90.44 191 GLN A CA 1
ATOM 1540 C C . GLN A 1 191 ? 13.569 6.196 -34.392 1.00 90.44 191 GLN A C 1
ATOM 1542 O O . GLN A 1 191 ? 12.983 5.127 -34.545 1.00 90.44 191 GLN A O 1
ATOM 1547 N N . ALA A 1 192 ? 13.340 6.975 -33.335 1.00 91.06 192 ALA A N 1
ATOM 1548 C CA . ALA A 1 192 ? 12.257 6.702 -32.395 1.00 91.06 192 ALA A CA 1
ATOM 1549 C C . ALA A 1 192 ? 10.896 6.954 -33.065 1.00 91.06 192 ALA A C 1
ATOM 1551 O O . ALA A 1 192 ? 10.764 7.906 -33.844 1.00 91.06 192 ALA A O 1
ATOM 1552 N N . PHE A 1 193 ? 9.879 6.156 -32.732 1.00 89.69 193 PHE A N 1
ATOM 1553 C CA . PHE A 1 193 ? 8.503 6.455 -33.138 1.00 89.69 193 PHE A CA 1
ATOM 1554 C C . PHE A 1 193 ? 8.041 7.836 -32.629 1.00 89.69 193 PHE A C 1
ATOM 1556 O O . PHE A 1 193 ? 8.357 8.210 -31.494 1.00 89.69 193 PHE A O 1
ATOM 1563 N N . PRO A 1 194 ? 7.279 8.604 -33.435 1.00 90.38 194 PRO A N 1
ATOM 1564 C CA . PRO A 1 194 ? 6.631 9.817 -32.962 1.00 90.38 194 PRO A CA 1
ATOM 1565 C C . PRO A 1 194 ? 5.519 9.442 -31.977 1.00 90.38 194 PRO A C 1
ATOM 1567 O O . PRO A 1 194 ? 4.627 8.662 -32.300 1.00 90.38 194 PRO A O 1
ATOM 1570 N N . TYR A 1 195 ? 5.562 10.015 -30.778 1.00 87.81 195 TYR A N 1
ATOM 1571 C CA . TYR A 1 195 ? 4.512 9.829 -29.780 1.00 87.81 195 TYR A CA 1
ATOM 1572 C C . TYR A 1 195 ? 3.423 10.904 -29.949 1.00 87.81 195 TYR A C 1
ATOM 1574 O O . TYR A 1 195 ? 3.774 12.062 -30.207 1.00 87.81 195 TYR A O 1
ATOM 1582 N N . PRO A 1 196 ? 2.125 10.578 -29.804 1.00 89.31 196 PRO A N 1
ATOM 1583 C CA . PRO A 1 196 ? 1.056 11.571 -29.866 1.00 89.31 196 PRO A CA 1
ATOM 1584 C C . PRO A 1 196 ? 1.168 12.616 -28.744 1.00 89.31 196 PRO A C 1
ATOM 1586 O O . PRO A 1 196 ? 1.805 12.402 -27.710 1.00 89.31 196 PRO A O 1
ATOM 1589 N N . CYS A 1 197 ? 0.520 13.768 -28.934 1.00 87.94 197 CYS A N 1
ATOM 1590 C CA . CYS A 1 197 ? 0.412 14.777 -27.884 1.00 87.94 197 CYS A CA 1
ATOM 1591 C C . CYS A 1 197 ? -0.352 14.206 -26.679 1.00 87.94 197 CYS A C 1
ATOM 1593 O O . CYS A 1 197 ? -1.452 13.682 -26.833 1.00 87.94 197 CYS A O 1
ATOM 1595 N N . TYR A 1 198 ? 0.229 14.336 -25.488 1.00 84.62 198 TYR A N 1
ATOM 1596 C CA . TYR A 1 198 ? -0.296 13.785 -24.240 1.00 84.62 198 TYR A CA 1
ATOM 1597 C C . TYR A 1 198 ? -0.100 14.781 -23.091 1.00 84.62 198 TYR A C 1
ATOM 1599 O O . TYR A 1 198 ? 0.747 15.676 -23.175 1.00 84.62 198 TYR A O 1
ATOM 1607 N N . LEU A 1 199 ? -0.877 14.630 -22.018 1.00 81.69 199 LEU A N 1
ATOM 1608 C CA . LEU A 1 199 ? -0.725 15.423 -20.800 1.00 81.69 199 LEU A CA 1
ATOM 1609 C C . LEU A 1 199 ? 0.135 14.647 -19.802 1.00 81.69 199 LEU A C 1
ATOM 1611 O O . LEU A 1 199 ? -0.161 13.502 -19.477 1.00 81.69 199 LEU A O 1
ATOM 1615 N N . LYS A 1 200 ? 1.203 15.277 -19.307 1.00 80.62 200 LYS A N 1
ATOM 1616 C CA . LYS A 1 200 ? 2.112 14.666 -18.335 1.00 80.62 200 LYS A CA 1
ATOM 1617 C C . LYS A 1 200 ? 1.912 15.279 -16.953 1.00 80.62 200 LYS A C 1
ATOM 1619 O O . LYS A 1 200 ? 2.504 16.312 -16.646 1.00 80.62 200 LYS A O 1
ATOM 1624 N N . ASP A 1 201 ? 1.128 14.614 -16.115 1.00 81.44 201 ASP A N 1
ATOM 1625 C CA . ASP A 1 201 ? 0.967 15.005 -14.716 1.00 81.44 201 ASP A CA 1
ATOM 1626 C C . ASP A 1 201 ? 2.053 14.354 -13.830 1.00 81.44 201 ASP A C 1
ATOM 1628 O O . ASP A 1 201 ? 2.037 13.154 -13.543 1.00 81.44 201 ASP A O 1
ATOM 1632 N N . GLU A 1 202 ? 3.038 15.153 -13.404 1.00 79.50 202 GLU A N 1
ATOM 1633 C CA . GLU A 1 202 ? 4.074 14.709 -12.459 1.00 79.50 202 GLU A CA 1
ATOM 1634 C C . GLU A 1 202 ? 3.584 14.671 -11.000 1.00 79.50 202 GLU A C 1
ATOM 1636 O O . GLU A 1 202 ? 4.158 13.939 -10.187 1.00 79.50 202 GLU A O 1
ATOM 1641 N N . TYR A 1 203 ? 2.514 15.400 -10.664 1.00 82.56 203 TYR A N 1
ATOM 1642 C CA . TYR A 1 203 ? 1.877 15.352 -9.349 1.00 82.56 203 TYR A CA 1
ATOM 1643 C C . TYR A 1 203 ? 1.115 14.036 -9.179 1.00 82.56 203 TYR A C 1
ATOM 1645 O O . TYR A 1 203 ? 1.398 13.320 -8.224 1.00 82.56 203 TYR A O 1
ATOM 1653 N N . LEU A 1 204 ? 0.258 13.646 -10.129 1.00 80.56 204 LEU A N 1
ATOM 1654 C CA . LEU A 1 204 ? -0.471 12.369 -10.105 1.00 80.56 204 LEU A CA 1
ATOM 1655 C C . LEU A 1 204 ? 0.480 11.163 -9.981 1.00 80.56 204 LEU A C 1
ATOM 1657 O O . LEU A 1 204 ? 0.271 10.282 -9.146 1.00 80.56 204 LEU A O 1
ATOM 1661 N N . ASN A 1 205 ? 1.568 11.155 -10.758 1.00 77.62 205 ASN A N 1
ATOM 1662 C CA . ASN A 1 205 ? 2.587 10.102 -10.703 1.00 77.62 205 ASN A CA 1
ATOM 1663 C C . ASN A 1 205 ? 3.293 10.045 -9.330 1.00 77.62 205 ASN A C 1
ATOM 1665 O O . ASN A 1 205 ? 3.504 8.969 -8.775 1.00 77.62 205 ASN A O 1
ATOM 1669 N N . SER A 1 206 ? 3.589 11.204 -8.732 1.00 79.19 206 SER A N 1
ATOM 1670 C CA . SER A 1 206 ? 4.166 11.286 -7.381 1.00 79.19 206 SER A CA 1
ATOM 1671 C C . SER A 1 206 ? 3.167 10.877 -6.288 1.00 79.19 206 SER A C 1
ATOM 1673 O O . SER A 1 206 ? 3.537 10.214 -5.319 1.00 79.19 206 SER A O 1
ATOM 1675 N N . VAL A 1 207 ? 1.894 11.247 -6.447 1.00 79.50 207 VAL A N 1
ATOM 1676 C CA . VAL A 1 207 ? 0.802 10.937 -5.518 1.00 79.50 207 VAL A CA 1
ATOM 1677 C C . VAL A 1 207 ? 0.467 9.452 -5.529 1.00 79.50 207 VAL A C 1
ATOM 1679 O O . VAL A 1 207 ? 0.221 8.915 -4.458 1.00 79.50 207 VAL A O 1
ATOM 1682 N N . SER A 1 208 ? 0.520 8.764 -6.673 1.00 78.88 208 SER A N 1
ATOM 1683 C CA . SER A 1 208 ? 0.189 7.333 -6.798 1.00 78.88 208 SER A CA 1
ATOM 1684 C C . SER A 1 208 ? 0.877 6.443 -5.752 1.00 78.88 208 SER A C 1
ATOM 1686 O O . SER A 1 208 ? 0.217 5.622 -5.118 1.00 78.88 208 SER A O 1
ATOM 1688 N N . TYR A 1 209 ? 2.165 6.675 -5.475 1.00 79.25 209 TYR A N 1
ATOM 1689 C CA . TYR A 1 209 ? 2.919 5.940 -4.448 1.00 79.25 209 TYR A CA 1
ATOM 1690 C C . TYR A 1 209 ? 2.520 6.291 -3.002 1.00 79.25 209 TYR A C 1
ATOM 1692 O O . TYR A 1 209 ? 2.663 5.467 -2.100 1.00 79.25 209 TYR A O 1
ATOM 1700 N N . ALA A 1 210 ? 2.038 7.512 -2.758 1.00 86.00 210 ALA A N 1
ATOM 1701 C CA . ALA A 1 210 ? 1.627 7.990 -1.436 1.00 86.00 210 ALA A CA 1
ATOM 1702 C C . ALA A 1 210 ? 0.126 7.782 -1.156 1.00 86.00 210 ALA A C 1
ATOM 1704 O O . ALA A 1 210 ? -0.285 7.735 0.003 1.00 86.00 210 ALA A O 1
ATOM 1705 N N . PHE A 1 211 ? -0.693 7.652 -2.198 1.00 87.31 211 PHE A N 1
ATOM 1706 C CA . PHE A 1 211 ? -2.154 7.642 -2.151 1.00 87.31 211 PHE A CA 1
ATOM 1707 C C . PHE A 1 211 ? -2.735 6.528 -1.256 1.00 87.31 211 PHE A C 1
ATOM 1709 O O . PHE A 1 211 ? -3.536 6.864 -0.377 1.00 87.31 211 PHE A O 1
ATOM 1716 N N . PRO A 1 212 ? -2.283 5.254 -1.340 1.00 88.25 212 PRO A N 1
ATOM 1717 C CA . PRO A 1 212 ? -2.705 4.208 -0.403 1.00 88.25 212 PRO A CA 1
ATOM 1718 C C . PRO A 1 212 ? -2.406 4.553 1.065 1.00 88.25 212 PRO A C 1
ATOM 1720 O O . PRO A 1 212 ? -3.245 4.359 1.943 1.00 88.25 212 PRO A O 1
ATOM 1723 N N . LEU A 1 213 ? -1.221 5.114 1.331 1.00 87.69 213 LEU A N 1
ATOM 1724 C CA . LEU A 1 213 ? -0.751 5.451 2.677 1.00 87.69 213 LEU A CA 1
ATOM 1725 C C . LEU A 1 213 ? -1.512 6.645 3.270 1.00 87.69 213 LEU A C 1
ATOM 1727 O O . LEU A 1 213 ? -1.899 6.601 4.437 1.00 87.69 213 LEU A O 1
ATOM 1731 N N . VAL A 1 214 ? -1.771 7.689 2.476 1.00 89.69 214 VAL A N 1
ATOM 1732 C CA . VAL A 1 214 ? -2.548 8.867 2.902 1.00 89.69 214 VAL A CA 1
ATOM 1733 C C . VAL A 1 214 ? -3.987 8.474 3.242 1.00 89.69 214 VAL A C 1
ATOM 1735 O O . VAL A 1 214 ? -4.492 8.870 4.294 1.00 89.69 214 VAL A O 1
ATOM 1738 N N . LEU A 1 215 ? -4.626 7.650 2.403 1.00 87.00 215 LEU A N 1
ATOM 1739 C CA . LEU A 1 215 ? -5.971 7.142 2.676 1.00 87.00 215 LEU A CA 1
ATOM 1740 C C . LEU A 1 215 ? -5.999 6.240 3.918 1.00 87.00 215 LEU A C 1
ATOM 1742 O O . LEU A 1 215 ? -6.838 6.445 4.791 1.00 87.00 215 LEU A O 1
ATOM 1746 N N . MET A 1 216 ? -5.066 5.290 4.047 1.00 89.56 216 MET A N 1
ATOM 1747 C CA . MET A 1 216 ? -4.984 4.390 5.207 1.00 89.56 216 MET A CA 1
ATOM 1748 C C . MET A 1 216 ? -4.825 5.161 6.529 1.00 89.56 216 MET A C 1
ATOM 1750 O O . MET A 1 216 ? -5.527 4.857 7.499 1.00 89.56 216 MET A O 1
ATOM 1754 N N . ILE A 1 217 ? -3.961 6.186 6.565 1.00 89.06 217 ILE A N 1
ATOM 1755 C CA . ILE A 1 217 ? -3.706 6.999 7.767 1.00 89.06 217 ILE A CA 1
ATOM 1756 C C . ILE A 1 217 ? -4.953 7.776 8.211 1.00 89.06 217 ILE A C 1
ATOM 1758 O O . ILE A 1 217 ? -5.200 7.882 9.415 1.00 89.06 217 ILE A O 1
ATOM 1762 N N . ALA A 1 218 ? -5.772 8.271 7.276 1.00 89.75 218 ALA A N 1
ATOM 1763 C CA . ALA A 1 218 ? -6.989 9.019 7.600 1.00 89.75 218 ALA A CA 1
ATOM 1764 C C . ALA A 1 218 ? -7.974 8.218 8.479 1.00 89.75 218 ALA A C 1
ATOM 1766 O O . ALA A 1 218 ? -8.651 8.792 9.335 1.00 89.75 218 ALA A O 1
ATOM 1767 N N . TRP A 1 219 ? -8.016 6.888 8.328 1.00 91.94 219 TRP A N 1
ATOM 1768 C CA . TRP A 1 219 ? -8.934 6.020 9.073 1.00 91.94 219 TRP A CA 1
ATOM 1769 C C . TRP A 1 219 ? -8.411 5.530 10.433 1.00 91.94 219 TRP A C 1
ATOM 1771 O O . TRP A 1 219 ? -9.212 5.083 11.257 1.00 91.94 219 TRP A O 1
ATOM 1781 N N . VAL A 1 220 ? -7.114 5.694 10.739 1.00 93.31 220 VAL A N 1
ATOM 1782 C CA . VAL A 1 220 ? -6.496 5.262 12.017 1.00 93.31 220 VAL A CA 1
ATOM 1783 C C . VAL A 1 220 ? -7.229 5.849 13.231 1.00 93.31 220 VAL A C 1
ATOM 1785 O O . VAL A 1 220 ? -7.470 5.155 14.222 1.00 93.31 220 VAL A O 1
ATOM 1788 N N . LEU A 1 221 ? -7.619 7.127 13.153 1.00 91.50 221 LEU A N 1
ATOM 1789 C CA . LEU A 1 221 ? -8.338 7.813 14.231 1.00 91.50 221 LEU A CA 1
ATOM 1790 C C . LEU A 1 221 ? -9.780 7.312 14.389 1.00 91.50 221 LEU A C 1
ATOM 1792 O O . LEU A 1 221 ? -10.269 7.234 15.515 1.00 91.50 221 LEU A O 1
ATOM 1796 N N . PHE A 1 222 ? -10.451 6.937 13.297 1.00 92.62 222 PHE A N 1
ATOM 1797 C CA . PHE A 1 222 ? -11.802 6.377 13.356 1.00 92.62 222 PHE A CA 1
ATOM 1798 C C . PHE A 1 222 ? -11.790 4.980 13.993 1.00 92.62 222 PHE A C 1
ATOM 1800 O O . PHE A 1 222 ? -12.534 4.752 14.947 1.00 92.62 222 PHE A O 1
ATOM 1807 N N . VAL A 1 223 ? -10.867 4.099 13.580 1.00 93.94 223 VAL A N 1
ATOM 1808 C CA . VAL A 1 223 ? -10.643 2.782 14.214 1.00 93.94 223 VAL A CA 1
ATOM 1809 C C . VAL A 1 223 ? -10.391 2.932 15.718 1.00 93.94 223 VAL A C 1
ATOM 1811 O O . VAL A 1 223 ? -11.051 2.276 16.526 1.00 93.94 223 VAL A O 1
ATOM 1814 N N . ALA A 1 224 ? -9.501 3.850 16.115 1.00 93.75 224 ALA A N 1
ATOM 1815 C CA . ALA A 1 224 ? -9.205 4.110 17.524 1.00 93.75 224 ALA A CA 1
ATOM 1816 C C . ALA A 1 224 ? -10.458 4.492 18.334 1.00 93.75 224 ALA A C 1
ATOM 1818 O O . ALA A 1 224 ? -10.637 4.000 19.448 1.00 93.75 224 ALA A O 1
ATOM 1819 N N . GLN A 1 225 ? -11.339 5.342 17.789 1.00 92.75 225 GLN A N 1
ATOM 1820 C CA . GLN A 1 225 ? -12.559 5.773 18.482 1.00 92.75 225 GLN A CA 1
ATOM 1821 C C . GLN A 1 225 ? -13.654 4.695 18.491 1.00 92.75 225 GLN A C 1
ATOM 1823 O O . GLN A 1 225 ? -14.326 4.546 19.510 1.00 92.75 225 GLN A O 1
ATOM 1828 N N . PHE A 1 226 ? -13.826 3.907 17.422 1.00 93.81 226 PHE A N 1
ATOM 1829 C CA . PHE A 1 226 ? -14.827 2.830 17.394 1.00 93.81 226 PHE A CA 1
ATOM 1830 C C . PHE A 1 226 ? -14.471 1.688 18.350 1.00 93.81 226 PHE A C 1
ATOM 1832 O O . PHE A 1 226 ? -15.318 1.271 19.142 1.00 93.81 226 PHE A O 1
ATOM 1839 N N . VAL A 1 227 ? -13.208 1.241 18.346 1.00 94.56 227 VAL A N 1
ATOM 1840 C CA . VAL A 1 227 ? -12.700 0.259 19.320 1.00 94.56 227 VAL A CA 1
ATOM 1841 C C . VAL A 1 227 ? -12.868 0.800 20.744 1.00 94.56 227 VAL A C 1
ATOM 1843 O O . VAL A 1 227 ? -13.368 0.096 21.621 1.00 94.56 227 VAL A O 1
ATOM 1846 N N . LYS A 1 228 ? -12.528 2.077 20.974 1.00 93.62 228 LYS A N 1
ATOM 1847 C CA . LYS A 1 228 ? -12.700 2.732 22.277 1.00 93.62 228 LYS A CA 1
ATOM 1848 C C . LYS A 1 228 ? -14.166 2.795 22.724 1.00 93.62 228 LYS A C 1
ATOM 1850 O O . LYS A 1 228 ? -14.427 2.542 23.895 1.00 93.62 228 LYS A O 1
ATOM 1855 N N . LYS A 1 229 ? -15.115 3.104 21.831 1.00 91.44 229 LYS A N 1
ATOM 1856 C CA . LYS A 1 229 ? -16.557 3.146 22.142 1.00 91.44 229 LYS A CA 1
ATOM 1857 C C . LYS A 1 229 ? -17.077 1.763 22.551 1.00 91.44 229 LYS A C 1
ATOM 1859 O O . LYS A 1 229 ? -17.655 1.634 23.626 1.00 91.44 229 LYS A O 1
ATOM 1864 N N . LEU A 1 230 ? -16.791 0.731 21.753 1.00 90.75 230 LEU A N 1
ATOM 1865 C CA . LEU A 1 230 ? -17.193 -0.654 22.036 1.00 90.75 230 LEU A CA 1
ATOM 1866 C C . LEU A 1 230 ? -16.643 -1.168 23.375 1.00 90.75 230 LEU A C 1
ATOM 1868 O O . LEU A 1 230 ? -17.369 -1.794 24.149 1.00 90.75 230 LEU A O 1
ATOM 1872 N N . VAL A 1 231 ? -15.370 -0.890 23.672 1.00 91.56 231 VAL A N 1
ATOM 1873 C CA . VAL A 1 231 ? -14.759 -1.309 24.942 1.00 91.56 231 VAL A CA 1
ATOM 1874 C C . VAL A 1 231 ? -15.257 -0.468 26.120 1.00 91.56 231 VAL A C 1
ATOM 1876 O O . VAL A 1 231 ? -15.439 -1.021 27.198 1.00 91.56 231 VAL A O 1
ATOM 1879 N N . LEU A 1 232 ? -15.580 0.816 25.932 1.00 90.25 232 LEU A N 1
ATOM 1880 C CA . LEU A 1 232 ? -16.198 1.643 26.975 1.00 90.25 232 LEU A CA 1
ATOM 1881 C C . LEU A 1 232 ? -17.600 1.141 27.358 1.00 90.25 232 LEU A C 1
ATOM 1883 O O . LEU A 1 232 ? -17.927 1.083 28.541 1.00 90.25 232 LEU A O 1
ATOM 1887 N N . GLU A 1 233 ? -18.414 0.730 26.383 1.00 87.25 233 GLU A N 1
ATOM 1888 C CA . GLU A 1 233 ? -19.731 0.123 26.633 1.00 87.25 233 GLU A CA 1
ATOM 1889 C C . GLU A 1 233 ? -19.622 -1.197 27.421 1.00 87.25 233 GLU A C 1
ATOM 1891 O O . GLU A 1 233 ? -20.453 -1.472 28.294 1.00 87.25 233 GLU A O 1
ATOM 1896 N N . ARG A 1 234 ? -18.563 -1.983 27.172 1.00 83.81 234 ARG A N 1
ATOM 1897 C CA . ARG A 1 234 ? -18.234 -3.211 27.918 1.00 83.81 234 ARG A CA 1
ATOM 1898 C C . ARG A 1 234 ? -17.687 -2.925 29.318 1.00 83.81 234 ARG A C 1
ATOM 1900 O O . ARG A 1 234 ? -18.152 -3.535 30.277 1.00 83.81 234 ARG A O 1
ATOM 1907 N N . GLU A 1 235 ? -16.759 -1.981 29.456 1.00 87.00 235 GLU A N 1
ATOM 1908 C CA . GLU A 1 235 ? -16.141 -1.590 30.731 1.00 87.00 235 GLU A CA 1
ATOM 1909 C C . GLU A 1 235 ? -17.168 -0.969 31.699 1.00 87.00 235 GLU A C 1
ATOM 1911 O O . GLU A 1 235 ? -17.096 -1.197 32.904 1.00 87.00 235 GLU A O 1
ATOM 1916 N N . LEU A 1 236 ? -18.180 -0.268 31.173 1.00 83.75 236 LEU A N 1
ATOM 1917 C CA . LEU A 1 236 ? -19.333 0.232 31.935 1.00 83.75 236 LEU A CA 1
ATOM 1918 C C . LEU A 1 236 ? -20.458 -0.807 32.133 1.00 83.75 236 LEU A C 1
ATOM 1920 O O . LEU A 1 236 ? -21.475 -0.479 32.740 1.00 83.75 236 LEU A O 1
ATOM 1924 N N . ARG A 1 237 ? -20.310 -2.036 31.612 1.00 82.50 237 ARG A N 1
ATOM 1925 C CA . ARG A 1 237 ? -21.318 -3.122 31.629 1.00 82.50 237 ARG A CA 1
ATOM 1926 C C . ARG A 1 237 ? -22.706 -2.725 31.083 1.00 82.50 237 ARG A C 1
ATOM 1928 O O . ARG A 1 237 ? -23.703 -3.379 31.388 1.00 82.50 237 ARG A O 1
ATOM 1935 N N . LEU A 1 238 ? -22.776 -1.711 30.212 1.00 80.25 238 LEU A N 1
ATOM 1936 C CA . LEU A 1 238 ? -24.031 -1.209 29.627 1.00 80.25 238 LEU A CA 1
ATOM 1937 C C . LEU A 1 238 ? -24.789 -2.294 28.846 1.00 80.25 238 LEU A C 1
ATOM 1939 O O . LEU A 1 238 ? -26.017 -2.321 28.860 1.00 80.25 238 LEU A O 1
ATOM 1943 N N . HIS A 1 239 ? -24.060 -3.229 28.234 1.00 76.25 239 HIS A N 1
ATOM 1944 C CA . HIS A 1 239 ? -24.640 -4.354 27.503 1.00 76.25 239 HIS A CA 1
ATOM 1945 C C . HIS A 1 239 ? -25.463 -5.296 28.402 1.00 76.25 239 HIS A C 1
ATOM 1947 O O . HIS A 1 239 ? -26.588 -5.645 28.050 1.00 76.25 239 HIS A O 1
ATOM 1953 N N . GLU A 1 240 ? -24.948 -5.665 29.583 1.00 79.06 240 GLU A N 1
ATOM 1954 C CA . GLU A 1 240 ? -25.696 -6.500 30.535 1.00 79.06 240 GLU A CA 1
ATOM 1955 C C . GLU A 1 240 ? -26.860 -5.717 31.161 1.00 79.06 240 GLU A C 1
ATOM 1957 O O . GLU A 1 240 ? -27.932 -6.279 31.352 1.00 79.06 240 GLU A O 1
ATOM 1962 N N . TYR A 1 241 ? -26.708 -4.407 31.390 1.00 80.56 241 TYR A N 1
ATOM 1963 C CA . TYR A 1 241 ? -27.807 -3.548 31.849 1.00 80.56 241 TYR A CA 1
ATOM 1964 C C . TYR A 1 241 ? -28.963 -3.478 30.831 1.00 80.56 241 TYR A C 1
ATOM 1966 O O . TYR A 1 241 ? -30.128 -3.612 31.199 1.00 80.56 241 TYR A O 1
ATOM 1974 N N . MET A 1 242 ? -28.664 -3.352 29.534 1.00 80.25 242 MET A N 1
ATOM 1975 C CA . MET A 1 242 ? -29.686 -3.399 28.479 1.00 80.25 242 MET A CA 1
ATOM 1976 C C . MET A 1 242 ? -30.310 -4.795 28.327 1.00 80.25 242 MET A C 1
ATOM 1978 O O . MET A 1 242 ? -31.509 -4.907 28.076 1.00 80.25 242 MET A O 1
ATOM 1982 N N . LYS A 1 243 ? -29.539 -5.864 28.548 1.00 79.06 243 LYS A N 1
ATOM 1983 C CA . LYS A 1 243 ? -30.048 -7.242 28.607 1.00 79.06 243 LYS A CA 1
ATOM 1984 C C . LYS A 1 243 ? -30.976 -7.462 29.815 1.00 79.06 243 LYS A C 1
ATOM 1986 O O . LYS A 1 243 ? -32.007 -8.107 29.660 1.00 79.06 243 LYS A O 1
ATOM 1991 N N . MET A 1 244 ? -30.690 -6.859 30.975 1.00 73.50 244 MET A N 1
ATOM 1992 C CA . MET A 1 244 ? -31.606 -6.815 32.132 1.00 73.50 244 MET A CA 1
ATOM 1993 C C . MET A 1 244 ? -32.898 -6.033 31.837 1.00 73.50 244 MET A C 1
ATOM 1995 O O . MET A 1 244 ? -33.939 -6.347 32.401 1.00 73.50 244 MET A O 1
ATOM 1999 N N . MET A 1 245 ? -32.860 -5.059 30.920 1.00 77.12 245 MET A N 1
ATOM 2000 C CA . MET A 1 245 ? -34.051 -4.377 30.383 1.00 77.12 245 MET A CA 1
ATOM 2001 C C . MET A 1 245 ? -34.798 -5.185 29.299 1.00 77.12 245 MET A C 1
ATOM 2003 O O . MET A 1 245 ? -35.722 -4.659 28.682 1.00 77.12 245 MET A O 1
ATOM 2007 N N . GLY A 1 246 ? -34.408 -6.437 29.029 1.00 77.75 246 GLY A N 1
ATOM 2008 C CA . GLY A 1 246 ? -35.036 -7.290 28.013 1.00 77.75 246 GLY A CA 1
ATOM 2009 C C . GLY A 1 246 ? -34.643 -6.966 26.565 1.00 77.75 246 GLY A C 1
ATOM 2010 O O . GLY A 1 246 ? -35.293 -7.436 25.632 1.00 77.75 246 GLY A O 1
ATOM 2011 N N . VAL A 1 247 ? -33.594 -6.166 26.333 1.00 84.38 247 VAL A N 1
ATOM 2012 C CA . VAL A 1 247 ? -33.142 -5.838 24.972 1.00 84.38 247 VAL A CA 1
ATOM 2013 C C . VAL A 1 247 ? -32.335 -6.997 24.385 1.00 84.38 247 VAL A C 1
ATOM 2015 O O . VAL A 1 247 ? -31.265 -7.344 24.885 1.00 84.38 247 VAL A O 1
ATOM 2018 N N . ASN A 1 248 ? -32.807 -7.547 23.262 1.00 85.38 248 ASN A N 1
ATOM 2019 C CA . ASN A 1 248 ? -32.088 -8.580 22.515 1.00 85.38 248 ASN A CA 1
ATOM 2020 C C . ASN A 1 248 ? -30.673 -8.105 22.109 1.00 85.38 248 ASN A C 1
ATOM 2022 O O . ASN A 1 248 ? -30.547 -7.050 21.475 1.00 85.38 248 ASN A O 1
ATOM 2026 N N . PRO A 1 249 ? -29.602 -8.884 22.368 1.00 80.50 249 PRO A N 1
ATOM 2027 C CA . PRO A 1 249 ? -28.220 -8.448 22.126 1.00 80.50 249 PRO A CA 1
ATOM 2028 C C . PRO A 1 249 ? -27.925 -8.190 20.640 1.00 80.50 249 PRO A C 1
ATOM 2030 O O . PRO A 1 249 ? -27.131 -7.311 20.309 1.00 80.50 249 PRO A O 1
ATOM 2033 N N . VAL A 1 250 ? -28.629 -8.884 19.740 1.00 84.81 250 VAL A N 1
ATOM 2034 C CA . VAL A 1 250 ? -28.588 -8.652 18.286 1.00 84.81 250 VAL A CA 1
ATOM 2035 C C . VAL A 1 250 ? -29.104 -7.250 17.926 1.00 84.81 250 VAL A C 1
ATOM 2037 O O . VAL A 1 250 ? -28.512 -6.575 17.087 1.00 84.81 250 VAL A O 1
ATOM 2040 N N . SER A 1 251 ? -30.144 -6.755 18.608 1.00 88.38 251 SER A N 1
ATOM 2041 C CA . SER A 1 251 ? -30.659 -5.393 18.399 1.00 88.38 251 SER A CA 1
ATOM 2042 C C . SER A 1 251 ? -29.644 -4.331 18.830 1.00 88.38 251 SER A C 1
ATOM 2044 O O . SER A 1 251 ? -29.500 -3.311 18.162 1.00 88.38 251 SER A O 1
ATOM 2046 N N . HIS A 1 252 ? -28.912 -4.576 19.921 1.00 84.50 252 HIS A N 1
ATOM 2047 C CA . HIS A 1 252 ? -27.832 -3.698 20.379 1.00 84.50 252 HIS A CA 1
ATOM 2048 C C . HIS A 1 252 ? -26.651 -3.686 19.390 1.00 84.50 252 HIS A C 1
ATOM 2050 O O . HIS A 1 252 ? -26.061 -2.628 19.163 1.00 84.50 252 HIS A O 1
ATOM 2056 N N . PHE A 1 253 ? -26.319 -4.825 18.769 1.00 88.00 253 PHE A N 1
ATOM 2057 C CA . PHE A 1 253 ? -25.315 -4.878 17.702 1.00 88.00 253 PHE A CA 1
ATOM 2058 C C . PHE A 1 253 ? -25.750 -4.067 16.472 1.00 88.00 253 PHE A C 1
ATOM 2060 O O . PHE A 1 253 ? -24.995 -3.207 16.023 1.00 88.00 253 PHE A O 1
ATOM 2067 N N . PHE A 1 254 ? -26.974 -4.269 15.968 1.00 90.81 254 PHE A N 1
ATOM 2068 C CA . PHE A 1 254 ? -27.471 -3.517 14.809 1.00 90.81 254 PHE A CA 1
ATOM 2069 C C . PHE A 1 254 ? -27.604 -2.013 15.077 1.00 90.81 254 PHE A C 1
ATOM 2071 O O . PHE A 1 254 ? -27.304 -1.223 14.186 1.00 90.81 254 PHE A O 1
ATOM 2078 N N . ALA A 1 255 ? -27.984 -1.599 16.291 1.00 91.50 255 ALA A N 1
ATOM 2079 C CA . ALA A 1 255 ? -28.013 -0.186 16.670 1.00 91.50 255 ALA A CA 1
ATOM 2080 C C . ALA A 1 255 ? -26.611 0.452 16.622 1.00 91.50 255 ALA A C 1
ATOM 2082 O O . ALA A 1 255 ? -26.432 1.491 15.988 1.00 91.50 255 ALA A O 1
ATOM 2083 N N . TRP A 1 256 ? -25.606 -0.202 17.223 1.00 90.50 256 TRP A N 1
ATOM 2084 C CA . TRP A 1 256 ? -24.209 0.247 17.159 1.00 90.50 256 TRP A CA 1
ATOM 2085 C C . TRP A 1 256 ? -23.682 0.290 15.715 1.00 90.50 256 TRP A C 1
ATOM 2087 O O . TRP A 1 256 ? -23.038 1.267 15.320 1.00 90.50 256 TRP A O 1
ATOM 2097 N N . PHE A 1 257 ? -23.964 -0.753 14.928 1.00 93.88 257 PHE A N 1
ATOM 2098 C CA . PHE A 1 257 ? -23.527 -0.863 13.539 1.00 93.88 257 PHE A CA 1
ATOM 2099 C C . PHE A 1 257 ? -24.134 0.254 12.687 1.00 93.88 257 PHE A C 1
ATOM 2101 O O . PHE A 1 257 ? -23.397 0.947 11.994 1.00 93.88 257 PHE A O 1
ATOM 2108 N N . LEU A 1 258 ? -25.447 0.485 12.783 1.00 93.38 258 LEU A N 1
ATOM 2109 C CA . LEU A 1 258 ? -26.150 1.490 11.985 1.00 93.38 258 LEU A CA 1
ATOM 2110 C C . LEU A 1 258 ? -25.723 2.923 12.340 1.00 93.38 258 LEU A C 1
ATOM 2112 O O . LEU A 1 258 ? -25.520 3.731 11.437 1.00 93.38 258 LEU A O 1
ATOM 2116 N N . GLU A 1 259 ? -25.529 3.236 13.627 1.00 93.81 259 GLU A N 1
ATOM 2117 C CA . GLU A 1 259 ? -25.004 4.540 14.065 1.00 93.81 259 GLU A CA 1
ATOM 2118 C C . GLU A 1 259 ? -23.590 4.786 13.507 1.00 93.81 259 GLU A C 1
ATOM 2120 O O . GLU A 1 259 ? -23.305 5.842 12.937 1.00 93.81 259 GLU A O 1
ATOM 2125 N N . SER A 1 260 ? -22.711 3.786 13.628 1.00 93.06 260 SER A N 1
ATOM 2126 C CA . SER A 1 260 ? -21.313 3.890 13.195 1.00 93.06 260 SER A CA 1
ATOM 2127 C C . SER A 1 260 ? -21.189 3.921 11.664 1.00 93.06 260 SER A C 1
ATOM 2129 O O . SER A 1 260 ? -20.400 4.697 11.124 1.00 93.06 260 SER A O 1
ATOM 2131 N N . ALA A 1 261 ? -22.010 3.141 10.956 1.00 93.81 261 ALA A N 1
ATOM 2132 C CA . ALA A 1 261 ? -22.086 3.123 9.498 1.00 93.81 261 ALA A CA 1
ATOM 2133 C C . ALA A 1 261 ? -22.652 4.432 8.930 1.00 93.81 261 ALA A C 1
ATOM 2135 O O . ALA A 1 261 ? -22.120 4.931 7.945 1.00 93.81 261 ALA A O 1
ATOM 2136 N N . ALA A 1 262 ? -23.667 5.037 9.557 1.00 94.19 262 ALA A N 1
ATOM 2137 C CA . ALA A 1 262 ? -24.196 6.334 9.128 1.00 94.19 262 ALA A CA 1
ATOM 2138 C C . ALA A 1 262 ? -23.144 7.455 9.241 1.00 94.19 262 ALA A C 1
ATOM 2140 O O . ALA A 1 262 ? -23.029 8.297 8.349 1.00 94.19 262 ALA A O 1
ATOM 2141 N N . PHE A 1 263 ? -22.337 7.439 10.308 1.00 93.00 263 PHE A N 1
ATOM 2142 C CA . PHE A 1 263 ? -21.236 8.386 10.490 1.00 93.00 263 PHE A CA 1
ATOM 2143 C C . PHE A 1 263 ? -20.100 8.177 9.470 1.00 93.00 263 PHE A C 1
ATOM 2145 O O . PHE A 1 263 ? -19.607 9.153 8.905 1.00 93.00 263 PHE A O 1
ATOM 2152 N N . LEU A 1 264 ? -19.730 6.924 9.178 1.00 92.62 264 LEU A N 1
ATOM 2153 C CA . LEU A 1 264 ? -18.760 6.598 8.124 1.00 92.62 264 LEU A CA 1
ATOM 2154 C C . LEU A 1 264 ? -19.262 6.954 6.721 1.00 92.62 264 LEU A C 1
ATOM 2156 O O . LEU A 1 264 ? -18.518 7.511 5.922 1.00 92.62 264 LEU A O 1
ATOM 2160 N N . LEU A 1 265 ? -20.527 6.676 6.412 1.00 94.06 265 LEU A N 1
ATOM 2161 C CA . LEU A 1 265 ? -21.111 6.967 5.104 1.00 94.06 265 LEU A CA 1
ATOM 2162 C C . LEU A 1 265 ? -21.096 8.477 4.811 1.00 94.06 265 LEU A C 1
ATOM 2164 O O . LEU A 1 265 ? -20.808 8.879 3.685 1.00 94.06 265 LEU A O 1
ATOM 2168 N N . LEU A 1 266 ? -21.296 9.323 5.828 1.00 94.50 266 LEU A N 1
ATOM 2169 C CA . LEU A 1 266 ? -21.133 10.773 5.699 1.00 94.50 266 LEU A CA 1
ATOM 2170 C C . LEU A 1 266 ? -19.689 11.175 5.344 1.00 94.50 266 LEU A C 1
ATOM 2172 O O . LEU A 1 266 ? -19.494 12.008 4.456 1.00 94.50 266 LEU A O 1
ATOM 2176 N N . THR A 1 267 ? -18.671 10.597 5.994 1.00 92.62 267 THR A N 1
ATOM 2177 C CA . THR A 1 267 ? -17.267 10.925 5.679 1.00 92.62 267 THR A CA 1
ATOM 2178 C C . THR A 1 267 ? -16.831 10.363 4.325 1.00 92.62 267 THR A C 1
ATOM 2180 O O . THR A 1 267 ? -16.081 11.031 3.615 1.00 92.62 267 THR A O 1
ATOM 2183 N N . ILE A 1 268 ? -17.360 9.207 3.912 1.00 95.38 268 ILE A N 1
ATOM 2184 C CA . ILE A 1 268 ? -17.144 8.607 2.585 1.00 95.38 268 ILE A CA 1
ATOM 2185 C C . ILE A 1 268 ? -17.740 9.475 1.468 1.00 95.38 268 ILE A C 1
ATOM 2187 O O . ILE A 1 268 ? -17.064 9.713 0.466 1.00 95.38 268 ILE A O 1
ATOM 2191 N N . ILE A 1 269 ? -18.958 10.009 1.637 1.00 95.06 269 ILE A N 1
ATOM 2192 C CA . ILE A 1 269 ? -19.554 10.956 0.676 1.00 95.06 269 ILE A CA 1
ATOM 2193 C C . ILE A 1 269 ? -18.654 12.188 0.517 1.00 95.06 269 ILE A C 1
ATOM 2195 O O . ILE A 1 269 ? -18.315 12.564 -0.605 1.00 95.06 269 ILE A O 1
ATOM 2199 N N . ILE A 1 270 ? -18.217 12.789 1.629 1.00 94.12 270 ILE A N 1
ATOM 2200 C CA . ILE A 1 270 ? -17.344 13.973 1.614 1.00 94.12 270 ILE A CA 1
ATOM 2201 C C . ILE A 1 270 ? -16.005 13.658 0.925 1.00 94.12 270 ILE A C 1
ATOM 2203 O O . ILE A 1 270 ? -15.564 14.426 0.071 1.00 94.12 270 ILE A O 1
ATOM 2207 N N . LEU A 1 271 ? -15.382 12.517 1.237 1.00 92.38 271 LEU A N 1
ATOM 2208 C CA . LEU A 1 271 ? -14.124 12.085 0.624 1.00 92.38 271 LEU A CA 1
ATOM 2209 C C . LEU A 1 271 ? -14.268 11.832 -0.886 1.00 92.38 271 LEU A C 1
ATOM 2211 O O . LEU A 1 271 ? -13.421 12.272 -1.660 1.00 92.38 271 LEU A O 1
ATOM 2215 N N . THR A 1 272 ? -15.358 11.193 -1.319 1.00 93.38 272 THR A N 1
ATOM 2216 C CA . THR A 1 272 ? -15.638 10.946 -2.745 1.00 93.38 272 THR A CA 1
ATOM 2217 C C . THR A 1 272 ? -15.805 12.262 -3.510 1.00 93.38 272 THR A C 1
ATOM 2219 O O . THR A 1 272 ? -15.231 12.435 -4.587 1.00 93.38 272 THR A O 1
ATOM 2222 N N . ILE A 1 273 ? -16.533 13.226 -2.930 1.00 93.38 273 ILE A N 1
ATOM 2223 C CA . ILE A 1 273 ? -16.686 14.572 -3.500 1.00 93.38 273 ILE A CA 1
ATOM 2224 C C . ILE A 1 273 ? -15.320 15.261 -3.615 1.00 93.38 273 ILE A C 1
ATOM 2226 O O . ILE A 1 273 ? -15.023 15.821 -4.667 1.00 93.38 273 ILE A O 1
ATOM 2230 N N . ILE A 1 274 ? -14.463 15.182 -2.592 1.00 93.00 274 ILE A N 1
ATOM 2231 C CA . ILE A 1 274 ? -13.109 15.760 -2.635 1.00 93.00 274 ILE A CA 1
ATOM 2232 C C . ILE A 1 274 ? -12.263 15.120 -3.747 1.00 93.00 274 ILE A C 1
ATOM 2234 O O . ILE A 1 274 ? -11.638 15.847 -4.516 1.00 93.00 274 ILE A O 1
ATOM 2238 N N . LEU A 1 275 ? -12.269 13.791 -3.884 1.00 90.25 275 LEU A N 1
ATOM 2239 C CA . LEU A 1 275 ? -11.469 13.090 -4.897 1.00 90.25 275 LEU A CA 1
ATOM 2240 C C . LEU A 1 275 ? -11.900 13.423 -6.336 1.00 90.25 275 LEU A C 1
ATOM 2242 O O . LEU A 1 275 ? -11.040 13.650 -7.191 1.00 90.25 275 LEU A O 1
ATOM 2246 N N . LYS A 1 276 ? -13.213 13.486 -6.605 1.00 91.31 276 LYS A N 1
ATOM 2247 C CA . LYS A 1 276 ? -13.740 13.720 -7.961 1.00 91.31 276 LYS A CA 1
ATOM 2248 C C . LYS A 1 276 ? -13.870 15.206 -8.313 1.00 91.31 276 LYS A C 1
ATOM 2250 O O . LYS A 1 276 ? -13.429 15.614 -9.383 1.00 91.31 276 LYS A O 1
ATOM 2255 N N . ALA A 1 277 ? -14.437 16.032 -7.429 1.00 91.12 277 ALA A N 1
ATOM 2256 C CA . ALA A 1 277 ? -14.612 17.469 -7.680 1.00 91.12 277 ALA A CA 1
ATOM 2257 C C . ALA A 1 277 ? -13.319 18.274 -7.462 1.00 91.12 277 ALA A C 1
ATOM 2259 O O . ALA A 1 277 ? -13.131 19.304 -8.102 1.00 91.12 277 ALA A O 1
ATOM 2260 N N . GLY A 1 278 ? -12.404 17.787 -6.616 1.00 86.31 278 GLY A N 1
ATOM 2261 C CA . GLY A 1 278 ? -11.046 18.322 -6.472 1.00 86.31 278 GLY A CA 1
ATOM 2262 C C . GLY A 1 278 ? -10.072 17.885 -7.573 1.00 86.31 278 GLY A C 1
ATOM 2263 O O . GLY A 1 278 ? -8.887 18.173 -7.457 1.00 86.31 278 GLY A O 1
ATOM 2264 N N . GLN A 1 279 ? -10.553 17.188 -8.614 1.00 86.75 279 GLN A N 1
ATOM 2265 C CA . GLN A 1 279 ? -9.772 16.730 -9.775 1.00 86.75 279 GLN A CA 1
ATOM 2266 C C . GLN A 1 279 ? -8.545 15.859 -9.428 1.00 86.75 279 GLN A C 1
ATOM 2268 O O . GLN A 1 279 ? -7.581 15.822 -10.185 1.00 86.75 279 GLN A O 1
ATOM 2273 N N . VAL A 1 280 ? -8.589 15.122 -8.310 1.00 87.19 280 VAL A N 1
ATOM 2274 C CA . VAL A 1 280 ? -7.511 14.198 -7.900 1.00 87.19 280 VAL A CA 1
ATOM 2275 C C . VAL A 1 280 ? -7.566 12.895 -8.703 1.00 87.19 280 VAL A C 1
ATOM 2277 O O . VAL A 1 280 ? -6.528 12.354 -9.068 1.00 87.19 280 VAL A O 1
ATOM 2280 N N . LEU A 1 281 ? -8.778 12.408 -8.994 1.00 89.12 281 LEU A N 1
ATOM 2281 C CA . LEU A 1 281 ? -9.043 11.263 -9.874 1.00 89.12 281 LEU A CA 1
ATOM 2282 C C . LEU A 1 281 ? -10.034 11.692 -10.980 1.00 89.12 281 LEU A C 1
ATOM 2284 O O . LEU A 1 281 ? -11.242 11.438 -10.872 1.00 89.12 281 LEU A O 1
ATOM 2288 N N . PRO A 1 282 ? -9.574 12.453 -11.993 1.00 88.56 282 PRO A N 1
ATOM 2289 C CA . PRO A 1 282 ? -10.456 13.082 -12.972 1.00 88.56 282 PRO A CA 1
ATOM 2290 C C . PRO A 1 282 ? -11.148 12.090 -13.915 1.00 88.56 282 PRO A C 1
ATOM 2292 O O . PRO A 1 282 ? -12.318 12.317 -14.231 1.00 88.56 282 PRO A O 1
ATOM 2295 N N . ASN A 1 283 ? -10.507 10.990 -14.318 1.00 90.69 283 ASN A N 1
ATOM 2296 C CA . ASN A 1 283 ? -11.061 10.039 -15.289 1.00 90.69 283 ASN A CA 1
ATOM 2297 C C . ASN A 1 283 ? -11.892 8.931 -14.613 1.00 90.69 283 ASN A C 1
ATOM 2299 O O . ASN A 1 283 ? -12.989 8.628 -15.078 1.00 90.69 283 ASN A O 1
ATOM 2303 N N . SER A 1 284 ? -11.446 8.408 -13.464 1.00 93.31 284 SER A N 1
ATOM 2304 C CA . SER A 1 284 ? -12.104 7.309 -12.725 1.00 93.31 284 SER A CA 1
ATOM 2305 C C . SER A 1 284 ? -13.586 7.549 -12.386 1.00 93.31 284 SER A C 1
ATOM 2307 O O . SER A 1 284 ? -13.965 8.657 -11.998 1.00 93.31 284 SER A O 1
ATOM 2309 N N . ASP A 1 285 ? -14.436 6.517 -12.459 1.00 94.19 285 ASP A N 1
ATOM 2310 C CA . ASP A 1 285 ? -15.867 6.638 -12.138 1.00 94.19 285 ASP A CA 1
ATOM 2311 C C . ASP A 1 285 ? -16.115 6.973 -10.654 1.00 94.19 285 ASP A C 1
ATOM 2313 O O . ASP A 1 285 ? -15.686 6.267 -9.741 1.00 94.19 285 ASP A O 1
ATOM 2317 N N . GLY A 1 286 ? -16.874 8.044 -10.410 1.00 93.19 286 GLY A N 1
ATOM 2318 C CA . GLY A 1 286 ? -17.176 8.525 -9.062 1.00 93.19 286 GLY A CA 1
ATOM 2319 C C . GLY A 1 286 ? -18.097 7.597 -8.265 1.00 93.19 286 GLY A C 1
ATOM 2320 O O . GLY A 1 286 ? -18.011 7.579 -7.039 1.00 93.19 286 GLY A O 1
ATOM 2321 N N . PHE A 1 287 ? -18.957 6.815 -8.929 1.00 94.50 287 PHE A N 1
ATOM 2322 C CA . PHE A 1 287 ? -19.851 5.879 -8.242 1.00 94.50 287 PHE A CA 1
ATOM 2323 C C . PHE A 1 287 ? -19.131 4.583 -7.843 1.00 94.50 287 PHE A C 1
ATOM 2325 O O . PHE A 1 287 ? -19.283 4.120 -6.714 1.00 94.50 287 PHE A O 1
ATOM 2332 N N . LEU A 1 288 ? -18.273 4.047 -8.713 1.00 94.50 288 LEU A N 1
ATOM 2333 C CA . LEU A 1 288 ? -17.391 2.927 -8.385 1.00 94.50 288 LEU A CA 1
ATOM 2334 C C . LEU A 1 288 ? -16.406 3.284 -7.253 1.00 94.50 288 LEU A C 1
ATOM 2336 O O . LEU A 1 288 ? -16.231 2.487 -6.331 1.00 94.50 288 LEU A O 1
ATOM 2340 N N . LEU A 1 289 ? -15.843 4.502 -7.247 1.00 94.19 289 LEU A N 1
ATOM 2341 C CA . LEU A 1 289 ? -15.036 5.008 -6.123 1.00 94.19 289 LEU A CA 1
ATOM 2342 C C . LEU A 1 289 ? -15.837 5.114 -4.811 1.00 94.19 289 LEU A C 1
ATOM 2344 O O . LEU A 1 289 ? -15.307 4.789 -3.748 1.00 94.19 289 LEU A O 1
ATOM 2348 N N . PHE A 1 290 ? -17.105 5.536 -4.871 1.00 95.94 290 PHE A N 1
ATOM 2349 C CA . PHE A 1 290 ? -17.992 5.587 -3.703 1.00 95.94 290 PHE A CA 1
ATOM 2350 C C . PHE A 1 290 ? -18.253 4.192 -3.117 1.00 95.94 290 PHE A C 1
ATOM 2352 O O . PHE A 1 290 ? -18.066 3.996 -1.917 1.00 95.94 290 PHE A O 1
ATOM 2359 N N . LEU A 1 291 ? -18.638 3.219 -3.953 1.00 95.44 291 LEU A N 1
ATOM 2360 C CA . LEU A 1 291 ? -18.900 1.841 -3.516 1.00 95.44 291 LEU A CA 1
ATOM 2361 C C . LEU A 1 291 ? -17.663 1.204 -2.874 1.00 95.44 291 LEU A C 1
ATOM 2363 O O . LEU A 1 291 ? -17.748 0.678 -1.769 1.00 95.44 291 LEU A O 1
ATOM 2367 N N . TYR A 1 292 ? -16.503 1.352 -3.512 1.00 95.19 292 TYR A N 1
ATOM 2368 C CA . TYR A 1 292 ? -15.219 0.886 -2.994 1.00 95.19 292 TYR A CA 1
ATOM 2369 C C . TYR A 1 292 ? -14.886 1.453 -1.598 1.00 95.19 292 TYR A C 1
ATOM 2371 O O . TYR A 1 292 ? -14.444 0.729 -0.702 1.00 95.19 292 TYR A O 1
ATOM 2379 N N . LEU A 1 293 ? -15.143 2.747 -1.373 1.00 95.12 293 LEU A N 1
ATOM 2380 C CA . LEU A 1 293 ? -14.973 3.369 -0.057 1.00 95.12 293 LEU A CA 1
ATOM 2381 C C . LEU A 1 293 ? -16.035 2.901 0.959 1.00 95.12 293 LEU A C 1
ATOM 2383 O O . LEU A 1 293 ? -15.730 2.823 2.150 1.00 95.12 293 LEU A O 1
ATOM 2387 N N . CYS A 1 294 ? -17.249 2.551 0.521 1.00 95.31 294 CYS A N 1
ATOM 2388 C CA . CYS A 1 294 ? -18.274 1.929 1.366 1.00 95.31 294 CYS A CA 1
ATOM 2389 C C . CYS A 1 294 ? -17.897 0.513 1.820 1.00 95.31 294 CYS A C 1
ATOM 2391 O O . CYS A 1 294 ? -18.010 0.232 3.016 1.00 95.31 294 CYS A O 1
ATOM 2393 N N . ASP A 1 295 ? -17.390 -0.336 0.923 1.00 95.00 295 ASP A N 1
ATOM 2394 C CA . ASP A 1 295 ? -16.886 -1.672 1.272 1.00 95.00 295 ASP A CA 1
ATOM 2395 C C . ASP A 1 295 ? -15.749 -1.569 2.300 1.00 95.00 295 ASP A C 1
ATOM 2397 O O . ASP A 1 295 ? -15.734 -2.284 3.307 1.00 95.00 295 ASP A O 1
ATOM 2401 N N . TYR A 1 296 ? -14.842 -0.599 2.125 1.00 95.19 296 TYR A N 1
ATOM 2402 C CA . TYR A 1 296 ? -13.782 -0.351 3.100 1.00 95.19 296 TYR A CA 1
ATOM 2403 C C . TYR A 1 296 ? -14.292 0.190 4.440 1.00 95.19 296 TYR A C 1
ATOM 2405 O O . TYR A 1 296 ? -13.825 -0.243 5.493 1.00 95.19 296 TYR A O 1
ATOM 2413 N N . GLY A 1 297 ? -15.289 1.079 4.435 1.00 94.69 297 GLY A N 1
ATOM 2414 C CA . GLY A 1 297 ? -15.960 1.531 5.657 1.00 94.69 297 GLY A CA 1
ATOM 2415 C C . GLY A 1 297 ? -16.597 0.376 6.438 1.00 94.69 297 GLY A C 1
ATOM 2416 O O . GLY A 1 297 ? -16.489 0.314 7.664 1.00 94.69 297 GLY A O 1
ATOM 2417 N N . LEU A 1 298 ? -17.201 -0.585 5.735 1.00 94.81 298 LEU A N 1
ATOM 2418 C CA . LEU A 1 298 ? -17.787 -1.783 6.335 1.00 94.81 298 LEU A CA 1
ATOM 2419 C C . LEU A 1 298 ? -16.695 -2.707 6.909 1.00 94.81 298 LEU A C 1
ATOM 2421 O O . LEU A 1 298 ? -16.807 -3.146 8.058 1.00 94.81 298 LEU A O 1
ATOM 2425 N N . ALA A 1 299 ? -15.589 -2.913 6.187 1.00 95.38 299 ALA A N 1
ATOM 2426 C CA . ALA A 1 299 ? -14.423 -3.645 6.686 1.00 95.38 299 ALA A CA 1
ATOM 2427 C C . ALA A 1 299 ? -13.755 -2.966 7.905 1.00 95.38 299 ALA A C 1
ATOM 2429 O O . ALA A 1 299 ? -13.343 -3.656 8.841 1.00 95.38 299 ALA A O 1
ATOM 2430 N N . ILE A 1 300 ? -13.716 -1.626 7.959 1.00 94.69 300 ILE A N 1
ATOM 2431 C CA . ILE A 1 300 ? -13.260 -0.840 9.121 1.00 94.69 300 ILE A CA 1
ATOM 2432 C C . ILE A 1 300 ? -14.127 -1.115 10.358 1.00 94.69 300 ILE A C 1
ATOM 2434 O O . ILE A 1 300 ? -13.585 -1.291 11.455 1.00 94.69 300 ILE A O 1
ATOM 2438 N N . LEU A 1 301 ? -15.455 -1.186 10.215 1.00 95.31 301 LEU A N 1
ATOM 2439 C CA . LEU A 1 301 ? -16.341 -1.557 11.327 1.00 95.31 301 LEU A CA 1
ATOM 2440 C C . LEU A 1 301 ? -16.106 -3.003 11.769 1.00 95.31 301 LEU A C 1
ATOM 2442 O O . LEU A 1 301 ? -16.027 -3.265 12.970 1.00 95.31 301 LEU A O 1
ATOM 2446 N N . ALA A 1 302 ? -15.942 -3.919 10.816 1.00 95.25 302 ALA A N 1
ATOM 2447 C CA . ALA A 1 302 ? -15.737 -5.335 11.088 1.00 95.25 302 ALA A CA 1
ATOM 2448 C C . ALA A 1 302 ? -14.417 -5.602 11.837 1.00 95.25 302 ALA A C 1
ATOM 2450 O O . ALA A 1 302 ? -14.420 -6.271 12.874 1.00 95.25 302 ALA A O 1
ATOM 2451 N N . ILE A 1 303 ? -13.300 -5.013 11.387 1.00 94.31 303 ILE A N 1
ATOM 2452 C CA . ILE A 1 303 ? -12.001 -5.155 12.065 1.00 94.31 303 ILE A CA 1
ATOM 2453 C C . ILE A 1 303 ? -11.995 -4.440 13.424 1.00 94.31 303 ILE A C 1
ATOM 2455 O O . ILE A 1 303 ? -11.447 -4.970 14.388 1.00 94.31 303 ILE A O 1
ATOM 2459 N N . SER A 1 304 ? -12.671 -3.290 13.552 1.00 94.19 304 SER A N 1
ATOM 2460 C CA . SER A 1 304 ? -12.831 -2.598 14.842 1.00 94.19 304 SER A CA 1
ATOM 2461 C C . SER A 1 304 ? -13.633 -3.440 15.840 1.00 94.19 304 SER A C 1
ATOM 2463 O O . SER A 1 304 ? -13.269 -3.524 17.014 1.00 94.19 304 SER A O 1
ATOM 2465 N N . PHE A 1 305 ? -14.695 -4.108 15.382 1.00 93.81 305 PHE A N 1
ATOM 2466 C CA . PHE A 1 305 ? -15.492 -5.016 16.204 1.00 93.81 305 PHE A CA 1
ATOM 2467 C C . PHE A 1 305 ? -14.671 -6.231 16.655 1.00 93.81 305 PHE A C 1
ATOM 2469 O O . PHE A 1 305 ? -14.613 -6.512 17.855 1.00 93.81 305 PHE A O 1
ATOM 2476 N N . LEU A 1 306 ? -13.955 -6.882 15.729 1.00 93.69 306 LEU A N 1
ATOM 2477 C CA . LEU A 1 306 ? -13.042 -7.989 16.024 1.00 93.69 306 LEU A CA 1
ATOM 2478 C C . LEU A 1 306 ? -11.970 -7.591 17.052 1.00 93.69 306 LEU A C 1
ATOM 2480 O O . LEU A 1 306 ? -11.838 -8.251 18.082 1.00 93.69 306 LEU A O 1
ATOM 2484 N N . ILE A 1 307 ? -11.258 -6.482 16.829 1.00 93.44 307 ILE A N 1
ATOM 2485 C CA . ILE A 1 307 ? -10.232 -5.965 17.748 1.00 93.44 307 ILE A CA 1
ATOM 2486 C C . ILE A 1 307 ? -10.829 -5.678 19.134 1.00 93.44 307 ILE A C 1
ATOM 2488 O O . ILE A 1 307 ? -10.224 -6.043 20.142 1.00 93.44 307 ILE A O 1
ATOM 2492 N N . SER A 1 308 ? -12.026 -5.081 19.210 1.00 92.81 308 SER A N 1
ATOM 2493 C CA . SER A 1 308 ? -12.675 -4.752 20.490 1.00 92.81 308 SER A CA 1
ATOM 2494 C C . SER A 1 308 ? -12.968 -5.971 21.373 1.00 92.81 308 SER A C 1
ATOM 2496 O O . SER A 1 308 ? -13.050 -5.835 22.594 1.00 92.81 308 SER A O 1
ATOM 2498 N N . SER A 1 309 ? -13.100 -7.171 20.791 1.00 89.25 309 SER A N 1
ATOM 2499 C CA . SER A 1 309 ? -13.371 -8.395 21.553 1.00 89.25 309 SER A CA 1
ATOM 2500 C C . SER A 1 309 ? -12.231 -8.733 22.528 1.00 89.25 309 SER A C 1
ATOM 2502 O O . SER A 1 309 ? -12.496 -9.121 23.666 1.00 89.25 309 SER A O 1
ATOM 2504 N N . PHE A 1 310 ? -10.977 -8.454 22.161 1.00 89.75 310 PHE A N 1
ATOM 2505 C CA . PHE A 1 310 ? -9.785 -8.835 22.926 1.00 89.75 310 PHE A CA 1
ATOM 2506 C C . PHE A 1 310 ? -9.421 -7.917 24.111 1.00 89.75 310 PHE A C 1
ATOM 2508 O O . PHE A 1 310 ? -8.490 -8.243 24.845 1.00 89.75 310 PHE A O 1
ATOM 2515 N N . PHE A 1 311 ? -10.099 -6.778 24.318 1.00 90.19 311 PHE A N 1
ATOM 2516 C CA . PHE A 1 311 ? -9.687 -5.782 25.322 1.00 90.19 311 PHE A CA 1
ATOM 2517 C C . PHE A 1 311 ? -10.817 -5.357 26.274 1.00 90.19 311 PHE A C 1
ATOM 2519 O O . PHE A 1 311 ? -11.865 -4.897 25.835 1.00 90.19 311 PHE A O 1
ATOM 2526 N N . ASP A 1 312 ? -10.557 -5.402 27.585 1.00 86.38 312 ASP A N 1
ATOM 2527 C CA . ASP A 1 312 ? -11.479 -4.940 28.644 1.00 86.38 312 ASP A CA 1
ATOM 2528 C C . ASP A 1 312 ? -11.238 -3.499 29.122 1.00 86.38 312 ASP A C 1
ATOM 2530 O O . ASP A 1 312 ? -11.972 -2.994 29.972 1.00 86.38 312 ASP A O 1
ATOM 2534 N N . LYS A 1 313 ? -10.172 -2.842 28.644 1.00 89.56 313 LYS A N 1
ATOM 2535 C CA . LYS A 1 313 ? -9.728 -1.529 29.143 1.00 89.56 313 LYS A CA 1
ATOM 2536 C C . LYS A 1 313 ? -9.701 -0.486 28.035 1.00 89.56 313 LYS A C 1
ATOM 2538 O O . LYS A 1 313 ? -8.836 -0.518 27.159 1.00 89.56 313 LYS A O 1
ATOM 2543 N N . THR A 1 314 ? -10.604 0.486 28.138 1.00 91.38 314 THR A N 1
ATOM 2544 C CA . THR A 1 314 ? -10.922 1.506 27.124 1.00 91.38 314 THR A CA 1
ATOM 2545 C C . THR A 1 314 ? -9.691 2.212 26.543 1.00 91.38 314 THR A C 1
ATOM 2547 O O . THR A 1 314 ? -9.546 2.326 25.325 1.00 91.38 314 THR A O 1
ATOM 2550 N N . ASN A 1 315 ? -8.778 2.682 27.401 1.00 90.31 315 ASN A N 1
ATOM 2551 C CA . ASN A 1 315 ? -7.600 3.442 26.961 1.00 90.31 315 ASN A CA 1
ATOM 2552 C C . ASN A 1 315 ? -6.519 2.563 26.318 1.00 90.31 315 ASN A C 1
ATOM 2554 O O . ASN A 1 315 ? -5.811 3.035 25.433 1.00 90.31 315 ASN A O 1
ATOM 2558 N N . ILE A 1 316 ? -6.400 1.299 26.740 1.00 90.69 316 ILE A N 1
ATOM 2559 C CA . ILE A 1 316 ? -5.474 0.346 26.118 1.00 90.69 316 ILE A CA 1
ATOM 2560 C C . ILE A 1 316 ? -6.018 -0.022 24.738 1.00 90.69 316 ILE A C 1
ATOM 2562 O O . ILE A 1 316 ? -5.296 0.118 23.760 1.00 90.69 316 ILE A O 1
ATOM 2566 N N . ALA A 1 317 ? -7.304 -0.376 24.651 1.00 92.69 317 ALA A N 1
ATOM 2567 C CA . ALA A 1 317 ? -7.969 -0.804 23.422 1.00 92.69 317 ALA A CA 1
ATOM 2568 C C . ALA A 1 317 ? -7.872 0.214 22.269 1.00 92.69 317 ALA A C 1
ATOM 2570 O O . ALA A 1 317 ? -7.603 -0.164 21.133 1.00 92.69 317 ALA A O 1
ATOM 2571 N N . GLY A 1 318 ? -8.054 1.512 22.541 1.00 91.81 318 GLY A N 1
ATOM 2572 C CA . GLY A 1 318 ? -7.945 2.552 21.505 1.00 91.81 318 GLY A CA 1
ATOM 2573 C C . GLY A 1 318 ? -6.522 2.730 20.947 1.00 91.81 318 GLY A C 1
ATOM 2574 O O . GLY A 1 318 ? -6.348 3.009 19.758 1.00 91.81 318 GLY A O 1
ATOM 2575 N N . LEU A 1 319 ? -5.498 2.537 21.789 1.00 91.69 319 LEU A N 1
ATOM 2576 C CA . LEU A 1 319 ? -4.082 2.634 21.408 1.00 91.69 319 LEU A CA 1
ATOM 2577 C C . LEU A 1 319 ? -3.556 1.336 20.774 1.00 91.69 319 LEU A C 1
ATOM 2579 O O . LEU A 1 319 ? -2.817 1.387 19.796 1.00 91.69 319 LEU A O 1
ATOM 2583 N N . SER A 1 320 ? -3.961 0.171 21.286 1.00 89.94 320 SER A N 1
ATOM 2584 C CA . SER A 1 320 ? -3.617 -1.119 20.687 1.00 89.94 320 SER A CA 1
ATOM 2585 C C . SER A 1 320 ? -4.347 -1.333 19.364 1.00 89.94 320 SER A C 1
ATOM 2587 O O . SER A 1 320 ? -3.735 -1.814 18.422 1.00 89.94 320 SER A O 1
ATOM 2589 N N . GLY A 1 321 ? -5.617 -0.935 19.247 1.00 92.00 321 GLY A N 1
ATOM 2590 C CA . GLY A 1 321 ? -6.403 -1.110 18.025 1.00 92.00 321 GLY A CA 1
ATOM 2591 C C . GLY A 1 321 ? -5.889 -0.289 16.843 1.00 92.00 321 GLY A C 1
ATOM 2592 O O . GLY A 1 321 ? -5.791 -0.812 15.736 1.00 92.00 321 GLY A O 1
ATOM 2593 N N . SER A 1 322 ? -5.475 0.960 17.081 1.00 91.88 322 SER A N 1
ATOM 2594 C CA . SER A 1 322 ? -4.807 1.776 16.056 1.00 91.88 322 SER A CA 1
ATOM 2595 C C . SER A 1 322 ? -3.437 1.208 15.668 1.00 91.88 322 SER A C 1
ATOM 2597 O O . SER A 1 322 ? -3.129 1.133 14.479 1.00 91.88 322 SER A O 1
ATOM 2599 N N . LEU A 1 323 ? -2.647 0.730 16.636 1.00 91.50 323 LEU A N 1
ATOM 2600 C CA . LEU A 1 323 ? -1.366 0.069 16.367 1.00 91.50 323 LEU A CA 1
ATOM 2601 C C . LEU A 1 323 ? -1.536 -1.238 15.571 1.00 91.50 323 LEU A C 1
ATOM 2603 O O . LEU A 1 323 ? -0.799 -1.463 14.617 1.00 91.50 323 LEU A O 1
ATOM 2607 N N . ILE A 1 324 ? -2.516 -2.078 15.919 1.00 92.62 324 ILE A N 1
ATOM 2608 C CA . ILE A 1 324 ? -2.831 -3.330 15.212 1.00 92.62 324 ILE A CA 1
ATOM 2609 C C . ILE A 1 324 ? -3.251 -3.035 13.769 1.00 92.62 324 ILE A C 1
ATOM 2611 O O . ILE A 1 324 ? -2.741 -3.674 12.854 1.00 92.62 324 ILE A O 1
ATOM 2615 N N . TYR A 1 325 ? -4.115 -2.041 13.550 1.00 93.75 325 TYR A N 1
ATOM 2616 C CA . TYR A 1 325 ? -4.526 -1.610 12.211 1.00 93.75 325 TYR A CA 1
ATOM 2617 C C . TYR A 1 325 ? -3.335 -1.129 11.358 1.00 93.75 325 TYR A C 1
ATOM 2619 O O . TYR A 1 325 ? -3.229 -1.514 10.196 1.00 93.75 325 TYR A O 1
ATOM 2627 N N . VAL A 1 326 ? -2.388 -0.375 11.936 1.00 91.75 326 VAL A N 1
ATOM 2628 C CA . VAL A 1 326 ? -1.145 0.025 11.241 1.00 91.75 326 VAL A CA 1
ATOM 2629 C C . VAL A 1 326 ? -0.214 -1.170 10.994 1.00 91.75 326 VAL A C 1
ATOM 2631 O O . VAL A 1 326 ? 0.397 -1.259 9.932 1.00 91.75 326 VAL A O 1
ATOM 2634 N N . ILE A 1 327 ? -0.130 -2.139 11.911 1.00 89.88 327 ILE A N 1
ATOM 2635 C CA . ILE A 1 327 ? 0.626 -3.383 11.676 1.00 89.88 327 ILE A CA 1
ATOM 2636 C C . ILE A 1 327 ? 0.008 -4.182 10.516 1.00 89.88 327 ILE A C 1
ATOM 2638 O O . ILE A 1 327 ? 0.736 -4.696 9.666 1.00 89.88 327 ILE A O 1
ATOM 2642 N N . CYS A 1 328 ? -1.323 -4.195 10.416 1.00 91.19 328 CYS A N 1
ATOM 2643 C CA . CYS A 1 328 ? -2.080 -4.784 9.311 1.00 91.19 328 CYS A CA 1
ATOM 2644 C C . CYS A 1 328 ? -1.932 -4.031 7.972 1.00 91.19 328 CYS A C 1
ATOM 2646 O O . CYS A 1 328 ? -2.578 -4.425 7.009 1.00 91.19 328 CYS A O 1
ATOM 2648 N N . PHE A 1 329 ? -1.099 -2.987 7.870 1.00 90.75 329 PHE A N 1
ATOM 2649 C CA . PHE A 1 329 ? -0.683 -2.390 6.592 1.00 90.75 329 PHE A CA 1
ATOM 2650 C C . PHE A 1 329 ? 0.654 -2.956 6.076 1.00 90.75 329 PHE A C 1
ATOM 2652 O O . PHE A 1 329 ? 0.854 -3.021 4.866 1.00 90.75 329 PHE A O 1
ATOM 2659 N N . PHE A 1 330 ? 1.570 -3.419 6.938 1.00 87.31 330 PHE A N 1
ATOM 2660 C CA . PHE A 1 330 ? 2.915 -3.835 6.497 1.00 87.31 330 PHE A CA 1
ATOM 2661 C C . PHE A 1 330 ? 2.959 -4.909 5.388 1.00 87.31 330 PHE A C 1
ATOM 2663 O O . PHE A 1 330 ? 3.827 -4.783 4.518 1.00 87.31 330 PHE A O 1
ATOM 2670 N N . PRO A 1 331 ? 2.060 -5.917 5.320 1.00 89.44 331 PRO A N 1
ATOM 2671 C CA . PRO A 1 331 ? 2.116 -6.907 4.242 1.00 89.44 331 PRO A CA 1
ATOM 2672 C C . PRO A 1 331 ? 1.864 -6.322 2.839 1.00 89.44 331 PRO A C 1
ATOM 2674 O O . PRO A 1 331 ? 2.338 -6.899 1.864 1.00 89.44 331 PRO A O 1
ATOM 2677 N N . PHE A 1 332 ? 1.226 -5.148 2.706 1.00 90.12 332 PHE A N 1
ATOM 2678 C CA . PHE A 1 332 ? 1.083 -4.452 1.415 1.00 90.12 332 PHE A CA 1
ATOM 2679 C C . PHE A 1 332 ? 2.445 -4.054 0.825 1.00 90.12 332 PHE A C 1
ATOM 2681 O O . PHE A 1 332 ? 2.639 -4.157 -0.382 1.00 90.12 332 PHE A O 1
ATOM 2688 N N . ILE A 1 333 ? 3.422 -3.691 1.664 1.00 86.31 333 ILE A N 1
ATOM 2689 C CA . ILE A 1 333 ? 4.788 -3.365 1.216 1.00 86.31 333 ILE A CA 1
ATOM 2690 C C . ILE A 1 333 ? 5.472 -4.606 0.611 1.00 86.31 333 ILE A C 1
ATOM 2692 O O . ILE A 1 333 ? 6.224 -4.499 -0.359 1.00 86.31 333 ILE A O 1
ATOM 2696 N N . VAL A 1 334 ? 5.175 -5.798 1.138 1.00 84.69 334 VAL A N 1
ATOM 2697 C CA . VAL A 1 334 ? 5.671 -7.079 0.606 1.00 84.69 334 VAL A CA 1
ATOM 2698 C C . VAL A 1 334 ? 4.960 -7.448 -0.701 1.00 84.69 334 VAL A C 1
ATOM 2700 O O . VAL A 1 334 ? 5.623 -7.809 -1.669 1.00 84.69 334 VAL A O 1
ATOM 2703 N N . VAL A 1 335 ? 3.633 -7.286 -0.776 1.00 87.19 335 VAL A N 1
ATOM 2704 C CA . VAL A 1 335 ? 2.864 -7.512 -2.017 1.00 87.19 335 VAL A CA 1
ATOM 2705 C C . VAL A 1 335 ? 3.337 -6.584 -3.142 1.00 87.19 335 VAL A C 1
ATOM 2707 O O . VAL A 1 335 ? 3.562 -7.050 -4.253 1.00 87.19 335 VAL A O 1
ATOM 2710 N N . MET A 1 336 ? 3.569 -5.301 -2.850 1.00 84.81 336 MET A N 1
ATOM 2711 C CA . MET A 1 336 ? 4.019 -4.294 -3.822 1.00 84.81 336 MET A CA 1
ATOM 2712 C C . MET A 1 336 ? 5.483 -4.478 -4.269 1.00 84.81 336 MET A C 1
ATOM 2714 O O . MET A 1 336 ? 5.855 -4.046 -5.358 1.00 84.81 336 MET A O 1
ATOM 2718 N N . SER A 1 337 ? 6.336 -5.112 -3.455 1.00 82.00 337 SER A N 1
ATOM 2719 C CA . SER A 1 337 ? 7.746 -5.365 -3.812 1.00 82.00 337 SER A CA 1
ATOM 2720 C C . SER A 1 337 ? 7.971 -6.690 -4.549 1.00 82.00 337 SER A C 1
ATOM 2722 O O . SER A 1 337 ? 8.920 -6.790 -5.326 1.00 82.00 337 SER A O 1
ATOM 2724 N N . LEU A 1 338 ? 7.090 -7.679 -4.354 1.00 81.25 338 LEU A N 1
ATOM 2725 C CA . LEU A 1 338 ? 7.163 -9.024 -4.947 1.00 81.25 338 LEU A CA 1
ATOM 2726 C C . LEU A 1 338 ? 5.986 -9.317 -5.903 1.00 81.25 338 LEU A C 1
ATOM 2728 O O . LEU A 1 338 ? 5.624 -10.467 -6.148 1.00 81.25 338 LEU A O 1
ATOM 2732 N N . GLU A 1 339 ? 5.380 -8.270 -6.461 1.00 80.62 339 GLU A N 1
ATOM 2733 C CA . GLU A 1 339 ? 4.112 -8.327 -7.203 1.00 80.62 339 GLU A CA 1
ATOM 2734 C C . GLU A 1 339 ? 4.130 -9.259 -8.430 1.00 80.62 339 GLU A C 1
ATOM 2736 O O . GLU A 1 339 ? 3.110 -9.867 -8.754 1.00 80.62 339 GLU A O 1
ATOM 2741 N N . THR A 1 340 ? 5.280 -9.422 -9.093 1.00 77.38 340 THR A N 1
ATOM 2742 C CA . THR A 1 340 ? 5.450 -10.325 -10.249 1.00 77.38 340 THR A CA 1
ATOM 2743 C C . THR A 1 340 ? 5.918 -11.736 -9.897 1.00 77.38 340 THR A C 1
ATOM 2745 O O . THR A 1 340 ? 5.932 -12.596 -10.773 1.00 77.38 340 THR A O 1
ATOM 2748 N N . THR A 1 341 ? 6.315 -12.003 -8.649 1.00 80.06 341 THR A N 1
ATOM 2749 C CA . THR A 1 341 ? 6.795 -13.331 -8.216 1.00 80.06 341 THR A CA 1
ATOM 2750 C C . THR A 1 341 ? 5.806 -14.057 -7.305 1.00 80.06 341 THR A C 1
ATOM 2752 O O . THR A 1 341 ? 5.854 -15.283 -7.201 1.00 80.06 341 THR A O 1
ATOM 2755 N N . LEU A 1 342 ? 4.882 -13.332 -6.668 1.00 81.81 342 LEU A N 1
ATOM 2756 C CA . LEU A 1 342 ? 3.803 -13.903 -5.864 1.00 81.81 342 LEU A CA 1
ATOM 2757 C C . LEU A 1 342 ? 2.671 -14.455 -6.742 1.00 81.81 342 LEU A C 1
ATOM 2759 O O . LEU A 1 342 ? 2.123 -13.753 -7.591 1.00 81.81 342 LEU A O 1
ATOM 2763 N N . SER A 1 343 ? 2.243 -15.690 -6.469 1.00 87.62 343 SER A N 1
ATOM 2764 C CA . SER A 1 343 ? 1.029 -16.256 -7.065 1.00 87.62 343 SER A CA 1
ATOM 2765 C C . SER A 1 343 ? -0.227 -15.504 -6.607 1.00 87.62 343 SER A C 1
ATOM 2767 O O . SER A 1 343 ? -0.275 -14.958 -5.504 1.00 87.62 343 SER A O 1
ATOM 2769 N N . VAL A 1 344 ? -1.300 -15.560 -7.402 1.00 87.19 344 VAL A N 1
ATOM 2770 C CA . VAL A 1 344 ? -2.610 -14.963 -7.064 1.00 87.19 344 VAL A CA 1
ATOM 2771 C C . VAL A 1 344 ? -3.143 -15.452 -5.709 1.00 87.19 344 VAL A C 1
ATOM 2773 O O . VAL A 1 344 ? -3.738 -14.679 -4.960 1.00 87.19 344 VAL A O 1
ATOM 2776 N N . SER A 1 345 ? -2.876 -16.711 -5.347 1.00 89.25 345 SER A N 1
ATOM 2777 C CA . SER A 1 345 ? -3.210 -17.269 -4.031 1.00 89.25 345 SER A CA 1
ATOM 2778 C C . SER A 1 345 ? -2.387 -16.660 -2.890 1.00 89.25 345 SER A C 1
ATOM 2780 O O . SER A 1 345 ? -2.947 -16.369 -1.837 1.00 89.25 345 SER A O 1
ATOM 2782 N N . ALA A 1 346 ? -1.089 -16.408 -3.094 1.00 89.38 346 ALA A N 1
ATOM 2783 C CA . ALA A 1 346 ? -0.239 -15.743 -2.108 1.00 89.38 346 ALA A CA 1
ATOM 2784 C C . ALA A 1 346 ? -0.596 -14.254 -1.957 1.00 89.38 346 ALA A C 1
ATOM 2786 O O . ALA A 1 346 ? -0.692 -13.768 -0.831 1.00 89.38 346 ALA A O 1
ATOM 2787 N N . LYS A 1 347 ? -0.886 -13.557 -3.069 1.00 89.88 347 LYS A N 1
ATOM 2788 C CA . LYS A 1 347 ? -1.450 -12.194 -3.064 1.00 89.88 347 LYS A CA 1
ATOM 2789 C C . LYS A 1 347 ? -2.743 -12.148 -2.244 1.00 89.88 347 LYS A C 1
ATOM 2791 O O . LYS A 1 347 ? -2.824 -11.379 -1.292 1.00 89.88 347 LYS A O 1
ATOM 2796 N N . SER A 1 348 ? -3.694 -13.038 -2.550 1.00 90.31 348 SER A N 1
ATOM 2797 C CA . SER A 1 348 ? -5.000 -13.112 -1.874 1.00 90.31 348 SER A CA 1
ATOM 2798 C C . SER A 1 348 ? -4.883 -13.441 -0.375 1.00 90.31 348 SER A C 1
ATOM 2800 O O . SER A 1 348 ? -5.626 -12.906 0.441 1.00 90.31 348 SER A O 1
ATOM 2802 N N . ALA A 1 349 ? -3.927 -14.290 0.018 1.00 90.75 349 ALA A N 1
ATOM 2803 C CA . ALA A 1 349 ? -3.678 -14.606 1.426 1.00 90.75 349 ALA A CA 1
ATOM 2804 C C . ALA A 1 349 ? -3.039 -13.437 2.201 1.00 90.75 349 ALA A C 1
ATOM 2806 O O . ALA A 1 349 ? -3.354 -13.232 3.371 1.00 90.75 349 ALA A O 1
ATOM 2807 N N . LEU A 1 350 ? -2.168 -12.649 1.560 1.00 87.94 350 LEU A N 1
ATOM 2808 C CA . LEU A 1 350 ? -1.579 -11.436 2.146 1.00 87.94 350 LEU A CA 1
ATOM 2809 C C . LEU A 1 350 ? -2.554 -10.244 2.159 1.00 87.94 350 LEU A C 1
ATOM 2811 O O . LEU A 1 350 ? -2.378 -9.325 2.965 1.00 87.94 350 LEU A O 1
ATOM 2815 N N . SER A 1 351 ? -3.582 -10.259 1.302 1.00 89.81 351 SER A N 1
ATOM 2816 C CA . SER A 1 351 ? -4.661 -9.266 1.294 1.00 89.81 351 SER A CA 1
ATOM 2817 C C . SER A 1 351 ? -5.785 -9.535 2.302 1.00 89.81 351 SER A C 1
ATOM 2819 O O . SER A 1 351 ? -6.572 -8.630 2.519 1.00 89.81 351 SER A O 1
ATOM 2821 N N . LEU A 1 352 ? -5.812 -10.686 2.994 1.00 88.62 352 LEU A N 1
ATOM 2822 C CA . LEU A 1 352 ? -6.767 -11.028 4.082 1.00 88.62 352 LEU A CA 1
ATOM 2823 C C . LEU A 1 352 ? -6.745 -10.041 5.283 1.00 88.62 352 LEU A C 1
ATOM 2825 O O . LEU A 1 352 ? -7.480 -10.179 6.266 1.00 88.62 352 LEU A O 1
ATOM 2829 N N . PHE A 1 353 ? -5.837 -9.064 5.257 1.00 91.75 353 PHE A N 1
ATOM 2830 C CA . PHE A 1 353 ? -5.842 -7.900 6.128 1.00 91.75 353 PHE A CA 1
ATOM 2831 C C . PHE A 1 353 ? -6.491 -6.733 5.376 1.00 91.75 353 PHE A C 1
ATOM 2833 O O . PHE A 1 353 ? -5.873 -6.155 4.487 1.00 91.75 353 PHE A O 1
ATOM 2840 N N . ALA A 1 354 ? -7.695 -6.311 5.769 1.00 92.44 354 ALA A N 1
ATOM 2841 C CA . ALA A 1 354 ? -8.429 -5.248 5.074 1.00 92.44 354 ALA A CA 1
ATOM 2842 C C . ALA A 1 354 ? -7.601 -3.978 4.729 1.00 92.44 354 ALA A C 1
ATOM 2844 O O . ALA A 1 354 ? -7.783 -3.449 3.628 1.00 92.44 354 ALA A O 1
ATOM 2845 N N . PRO A 1 355 ? -6.661 -3.478 5.571 1.00 93.50 355 PRO A N 1
ATOM 2846 C CA . PRO A 1 355 ? -5.801 -2.353 5.194 1.00 93.50 355 PRO A CA 1
ATOM 2847 C C . PRO A 1 355 ? -4.823 -2.661 4.049 1.00 93.50 355 PRO A C 1
ATOM 2849 O O . PRO A 1 355 ? -4.512 -1.745 3.287 1.00 93.50 355 PRO A O 1
ATOM 2852 N N . THR A 1 356 ? -4.355 -3.904 3.873 1.00 93.31 356 THR A N 1
ATOM 2853 C CA . THR A 1 356 ? -3.534 -4.281 2.708 1.00 93.31 356 THR A CA 1
ATOM 2854 C C . THR A 1 356 ? -4.374 -4.456 1.452 1.00 93.31 356 THR A C 1
ATOM 2856 O O . THR A 1 356 ? -3.967 -3.931 0.418 1.00 93.31 356 THR A O 1
ATOM 2859 N N . CYS A 1 357 ? -5.552 -5.093 1.526 1.00 94.31 357 CYS A N 1
ATOM 2860 C CA . CYS A 1 357 ? -6.446 -5.216 0.367 1.00 94.31 357 CYS A CA 1
ATOM 2861 C C . CYS A 1 357 ? -6.839 -3.841 -0.184 1.00 94.31 357 CYS A C 1
ATOM 2863 O O . CYS A 1 357 ? -6.679 -3.568 -1.372 1.00 94.31 357 CYS A O 1
ATOM 2865 N N . PHE A 1 358 ? -7.254 -2.934 0.705 1.00 94.19 358 PHE A N 1
ATOM 2866 C CA . PHE A 1 358 ? -7.551 -1.546 0.363 1.00 94.19 358 PHE A CA 1
ATOM 2867 C C . PHE A 1 358 ? -6.329 -0.798 -0.183 1.00 94.19 358 PHE A C 1
ATOM 2869 O O . PHE A 1 358 ? -6.424 -0.083 -1.177 1.00 94.19 358 PHE A O 1
ATOM 2876 N N . SER A 1 359 ? -5.145 -0.969 0.406 1.00 93.88 359 SER A N 1
ATOM 2877 C CA . SER A 1 359 ? -3.946 -0.295 -0.113 1.00 93.88 359 SER A CA 1
ATOM 2878 C C . SER A 1 359 ? -3.565 -0.794 -1.514 1.00 93.88 359 SER A C 1
ATOM 2880 O O . SER A 1 359 ? -3.179 -0.001 -2.373 1.00 93.88 359 SER A O 1
ATOM 2882 N N . TYR A 1 360 ? -3.749 -2.090 -1.775 1.00 92.00 360 TYR A N 1
ATOM 2883 C CA . TYR A 1 360 ? -3.479 -2.722 -3.064 1.00 92.00 360 TYR A CA 1
ATOM 2884 C C . TYR A 1 360 ? -4.512 -2.322 -4.134 1.00 92.00 360 TYR A C 1
ATOM 2886 O O . TYR A 1 360 ? -4.136 -1.886 -5.221 1.00 92.00 360 TYR A O 1
ATOM 2894 N N . ALA A 1 361 ? -5.807 -2.323 -3.804 1.00 93.19 361 ALA A N 1
ATOM 2895 C CA . ALA A 1 361 ? -6.865 -1.827 -4.688 1.00 93.19 361 ALA A CA 1
ATOM 2896 C C . ALA A 1 361 ? -6.713 -0.320 -4.998 1.00 93.19 361 ALA A C 1
ATOM 2898 O O . ALA A 1 361 ? -6.863 0.098 -6.147 1.00 93.19 361 ALA A O 1
ATOM 2899 N N . SER A 1 362 ? -6.301 0.487 -4.012 1.00 92.38 362 SER A N 1
ATOM 2900 C CA . SER A 1 362 ? -5.966 1.910 -4.204 1.00 92.38 362 SER A CA 1
ATOM 2901 C C . SER A 1 362 ? -4.810 2.109 -5.190 1.00 92.38 362 SER A C 1
ATOM 2903 O O . SER A 1 362 ? -4.816 3.066 -5.964 1.00 92.38 362 SER A O 1
ATOM 2905 N N . GLN A 1 363 ? -3.834 1.194 -5.205 1.00 91.12 363 GLN A N 1
ATOM 2906 C CA . GLN A 1 363 ? -2.725 1.232 -6.157 1.00 91.12 363 GLN A CA 1
ATOM 2907 C C . GLN A 1 363 ? -3.172 0.898 -7.592 1.00 91.12 363 GLN A C 1
ATOM 2909 O O . GLN A 1 363 ? -2.619 1.466 -8.533 1.00 91.12 363 GLN A O 1
ATOM 2914 N N . TYR A 1 364 ? -4.186 0.042 -7.775 1.00 91.06 364 TYR A N 1
ATOM 2915 C CA . TYR A 1 364 ? -4.792 -0.228 -9.090 1.00 91.06 364 TYR A CA 1
ATOM 2916 C C . TYR A 1 364 ? -5.546 0.998 -9.622 1.00 91.06 364 TYR A C 1
ATOM 2918 O O . TYR A 1 364 ? -5.325 1.382 -10.768 1.00 91.06 364 TYR A O 1
ATOM 2926 N N . ILE A 1 365 ? -6.354 1.667 -8.787 1.00 92.19 365 ILE A N 1
ATOM 2927 C CA . ILE A 1 365 ? -7.031 2.931 -9.146 1.00 92.19 365 ILE A CA 1
ATOM 2928 C C . ILE A 1 365 ? -6.007 3.957 -9.657 1.00 92.19 365 ILE A C 1
ATOM 2930 O O . ILE A 1 365 ? -6.157 4.506 -10.747 1.00 92.19 365 ILE A O 1
ATOM 2934 N N . ALA A 1 366 ? -4.923 4.165 -8.905 1.00 90.81 366 ALA A N 1
ATOM 2935 C CA . ALA A 1 366 ? -3.889 5.130 -9.270 1.00 90.81 366 ALA A CA 1
ATOM 2936 C C . ALA A 1 366 ? -3.074 4.727 -10.520 1.00 90.81 366 ALA A C 1
ATOM 2938 O O . ALA A 1 366 ? -2.531 5.601 -11.195 1.00 90.81 366 ALA A O 1
ATOM 2939 N N . ARG A 1 367 ? -2.999 3.432 -10.868 1.00 89.31 367 ARG A N 1
ATOM 2940 C CA . ARG A 1 367 ? -2.407 2.960 -12.136 1.00 89.31 367 ARG A CA 1
ATOM 2941 C C . ARG A 1 367 ? -3.304 3.283 -13.329 1.00 89.31 367 ARG A C 1
ATOM 2943 O O . ARG A 1 367 ? -2.821 3.902 -14.271 1.00 89.31 367 ARG A O 1
ATOM 2950 N N . TYR A 1 368 ? -4.594 2.950 -13.261 1.00 90.75 368 TYR A N 1
ATOM 2951 C CA . TYR A 1 368 ? -5.547 3.264 -14.334 1.00 90.75 368 TYR A CA 1
ATOM 2952 C C . TYR A 1 368 ? -5.706 4.777 -14.562 1.00 90.75 368 TYR A C 1
ATOM 2954 O O . TYR A 1 368 ? -5.864 5.222 -15.698 1.00 90.75 368 TYR A O 1
ATOM 2962 N N . GLU A 1 369 ? -5.603 5.594 -13.509 1.00 90.81 369 GLU A N 1
ATOM 2963 C CA . GLU A 1 369 ? -5.603 7.057 -13.639 1.00 90.81 369 GLU A CA 1
ATOM 2964 C C . GLU A 1 369 ? -4.325 7.580 -14.334 1.00 90.81 369 GLU A C 1
ATOM 2966 O O . GLU A 1 369 ? -4.416 8.440 -15.205 1.00 90.81 369 GLU A O 1
ATOM 2971 N N . ILE A 1 370 ? -3.143 7.011 -14.044 1.00 87.12 370 ILE A N 1
ATOM 2972 C CA . ILE A 1 370 ? -1.878 7.312 -14.758 1.00 87.12 370 ILE A CA 1
ATOM 2973 C C . ILE A 1 370 ? -1.920 6.884 -16.238 1.00 87.12 370 ILE A C 1
ATOM 2975 O O . ILE A 1 370 ? -1.221 7.461 -17.073 1.00 87.12 370 ILE A O 1
ATOM 2979 N N . GLN A 1 371 ? -2.731 5.881 -16.575 1.00 86.50 371 GLN A N 1
ATOM 2980 C CA . GLN A 1 371 ? -2.957 5.427 -17.951 1.00 86.50 371 GLN A CA 1
ATOM 2981 C C . GLN A 1 371 ? -3.951 6.318 -18.719 1.00 86.50 371 GLN A C 1
ATOM 2983 O O . GLN A 1 371 ? -4.047 6.209 -19.938 1.00 86.50 371 GLN A O 1
ATOM 2988 N N . GLY A 1 372 ? -4.661 7.220 -18.033 1.00 86.12 372 GLY A N 1
ATOM 2989 C CA . GLY A 1 372 ? -5.637 8.139 -18.626 1.00 86.12 372 GLY A CA 1
ATOM 2990 C C . GLY A 1 372 ? -7.037 7.551 -18.839 1.00 86.12 372 GLY A C 1
ATOM 2991 O O . GLY A 1 372 ? -7.950 8.298 -19.177 1.00 86.12 372 GLY A O 1
ATOM 2992 N N . GLU A 1 373 ? -7.243 6.250 -18.605 1.00 87.31 373 GLU A N 1
ATOM 2993 C CA . GLU A 1 373 ? -8.581 5.637 -18.624 1.00 87.31 373 GLU A CA 1
ATOM 2994 C C . GLU A 1 373 ? -9.376 5.937 -17.345 1.00 87.31 373 GLU A C 1
ATOM 2996 O O . GLU A 1 373 ? -10.594 6.127 -17.389 1.00 87.31 373 GLU A O 1
ATOM 3001 N N . GLY A 1 374 ? -8.688 5.947 -16.197 1.00 90.81 374 GLY A N 1
ATOM 3002 C CA . GLY A 1 374 ? -9.319 5.837 -14.883 1.00 90.81 374 GLY A CA 1
ATOM 3003 C C . GLY A 1 374 ? -9.938 4.454 -14.634 1.00 90.81 374 GLY A C 1
ATOM 3004 O O . GLY A 1 374 ? -10.072 3.631 -15.543 1.00 90.81 374 GLY A O 1
ATOM 3005 N N . ILE A 1 375 ? -10.321 4.170 -13.386 1.00 92.88 375 ILE A N 1
ATOM 3006 C CA . ILE A 1 375 ? -11.061 2.937 -13.084 1.00 92.88 375 ILE A CA 1
ATOM 3007 C C . ILE A 1 375 ? -12.513 3.068 -13.574 1.00 92.88 375 ILE A C 1
ATOM 3009 O O . ILE A 1 375 ? -13.213 4.033 -13.256 1.00 92.88 375 ILE A O 1
ATOM 3013 N N . GLN A 1 376 ? -12.966 2.100 -14.365 1.00 94.75 376 GLN A N 1
ATOM 3014 C CA . GLN A 1 376 ? -14.289 2.052 -14.984 1.00 94.75 376 GLN A CA 1
ATOM 3015 C C . GLN A 1 376 ? -14.907 0.658 -14.820 1.00 94.75 376 GLN A C 1
ATOM 3017 O O . GLN A 1 376 ? -14.221 -0.338 -14.598 1.00 94.75 376 GLN A O 1
ATOM 3022 N N . TRP A 1 377 ? -16.227 0.553 -14.981 1.00 92.19 377 TRP A N 1
ATOM 3023 C CA . TRP A 1 377 ? -16.929 -0.733 -14.896 1.00 92.19 377 TRP A CA 1
ATOM 3024 C C . TRP A 1 377 ? -16.434 -1.757 -15.933 1.00 92.19 377 TRP A C 1
ATOM 3026 O O . TRP A 1 377 ? -16.363 -2.944 -15.626 1.00 92.19 377 TRP A O 1
ATOM 3036 N N . SER A 1 378 ? -16.016 -1.293 -17.113 1.00 92.88 378 SER A N 1
ATOM 3037 C CA . SER A 1 378 ? -15.435 -2.086 -18.206 1.00 92.88 378 SER A CA 1
ATOM 3038 C C . SER A 1 378 ? -14.065 -2.694 -17.876 1.00 92.88 378 SER A C 1
ATOM 3040 O O . SER A 1 378 ? -13.879 -3.892 -18.080 1.00 92.88 378 SER A O 1
ATOM 3042 N N . ASN A 1 379 ? -13.117 -1.905 -17.356 1.00 92.06 379 ASN A N 1
ATOM 3043 C CA . ASN A 1 379 ? -11.752 -2.364 -17.052 1.00 92.06 379 ASN A CA 1
ATOM 3044 C C . ASN A 1 379 ? -11.594 -2.943 -15.625 1.00 92.06 379 ASN A C 1
ATOM 3046 O O . ASN A 1 379 ? -10.586 -3.578 -15.328 1.00 92.06 379 ASN A O 1
ATOM 3050 N N . SER A 1 380 ? -12.614 -2.831 -14.764 1.00 91.12 380 SER A N 1
ATOM 3051 C CA . SER A 1 380 ? -12.592 -3.270 -13.353 1.00 91.12 380 SER A CA 1
ATOM 3052 C C . SER A 1 380 ? -12.150 -4.720 -13.079 1.00 91.12 380 SER A C 1
ATOM 3054 O O . SER A 1 380 ? -11.566 -4.987 -12.026 1.00 91.12 380 SER A O 1
ATOM 3056 N N . TYR A 1 381 ? -12.400 -5.656 -14.001 1.00 91.88 381 TYR A N 1
ATOM 3057 C CA . TYR A 1 381 ? -12.001 -7.069 -13.879 1.00 91.88 381 TYR A CA 1
ATOM 3058 C C . TYR A 1 381 ? -10.733 -7.435 -14.669 1.00 91.88 381 TYR A C 1
ATOM 3060 O O . TYR A 1 381 ? -10.291 -8.582 -14.604 1.00 91.88 381 TYR A O 1
ATOM 3068 N N . ILE A 1 382 ? -10.123 -6.469 -15.356 1.00 88.69 382 ILE A N 1
ATOM 3069 C CA . ILE A 1 382 ? -8.831 -6.592 -16.042 1.00 88.69 382 ILE A CA 1
ATOM 3070 C C . ILE A 1 382 ? -7.714 -6.166 -15.062 1.00 88.69 382 ILE A C 1
ATOM 3072 O O . ILE A 1 382 ? -7.966 -5.475 -14.066 1.00 88.69 382 ILE A O 1
ATOM 3076 N N . SER A 1 383 ? -6.476 -6.600 -15.306 1.00 88.25 383 SER A N 1
ATOM 3077 C CA . SER A 1 383 ? -5.288 -6.112 -14.594 1.00 88.25 383 SER A CA 1
ATOM 3078 C C . SER A 1 383 ? -4.511 -5.116 -15.466 1.00 88.25 383 SER A C 1
ATOM 3080 O O . SER A 1 383 ? -4.329 -5.388 -16.652 1.00 88.25 383 SER A O 1
ATOM 3082 N N . PRO A 1 384 ? -3.986 -4.006 -14.911 1.00 84.56 384 PRO A N 1
ATOM 3083 C CA . PRO A 1 384 ? -3.070 -3.118 -15.628 1.00 84.56 384 PRO A CA 1
ATOM 3084 C C . PRO A 1 384 ? -1.640 -3.694 -15.713 1.00 84.56 384 PRO A C 1
ATOM 3086 O O . PRO A 1 384 ? -0.756 -3.053 -16.282 1.00 84.56 384 PRO A O 1
ATOM 3089 N N . ILE A 1 385 ? -1.394 -4.869 -15.115 1.00 82.94 385 ILE A N 1
ATOM 3090 C CA . ILE A 1 385 ? -0.124 -5.603 -15.144 1.00 82.94 385 ILE A CA 1
ATOM 3091 C C . ILE A 1 385 ? -0.262 -6.781 -16.109 1.00 82.94 385 ILE A C 1
ATOM 3093 O O . ILE A 1 385 ? -1.225 -7.544 -16.042 1.00 82.94 385 ILE A O 1
ATOM 3097 N N . LEU A 1 386 ? 0.736 -6.951 -16.972 1.00 68.19 386 LEU A N 1
ATOM 3098 C CA . LEU A 1 386 ? 0.809 -8.061 -17.922 1.00 68.19 386 LEU A CA 1
ATOM 3099 C C . LEU A 1 386 ? 0.980 -9.405 -17.195 1.00 68.19 386 LEU A C 1
ATOM 3101 O O . LEU A 1 386 ? 1.685 -9.488 -16.191 1.00 68.19 386 LEU A O 1
ATOM 3105 N N . ASP A 1 387 ? 0.342 -10.450 -17.726 1.00 69.81 387 ASP A N 1
ATOM 3106 C CA . ASP A 1 387 ? 0.364 -11.833 -17.221 1.00 69.81 387 ASP A CA 1
ATOM 3107 C C . ASP A 1 387 ? -0.177 -12.049 -15.780 1.00 69.81 387 ASP A C 1
ATOM 3109 O O . ASP A 1 387 ? -0.160 -13.176 -15.280 1.00 69.81 387 ASP A O 1
ATOM 3113 N N . ASP A 1 388 ? -0.721 -11.019 -15.114 1.00 76.38 388 ASP A N 1
ATOM 3114 C CA . ASP A 1 388 ? -1.323 -11.125 -13.776 1.00 76.38 388 ASP A CA 1
ATOM 3115 C C . ASP A 1 388 ? -2.857 -11.173 -13.823 1.00 76.38 388 ASP A C 1
ATOM 3117 O O . ASP A 1 388 ? -3.505 -10.277 -14.361 1.00 76.38 388 ASP A O 1
ATOM 3121 N N . SER A 1 389 ? -3.461 -12.186 -13.196 1.00 79.62 389 SER A N 1
ATOM 3122 C CA . SER A 1 389 ? -4.923 -12.360 -13.152 1.00 79.62 389 SER A CA 1
ATOM 3123 C C . SER A 1 389 ? -5.588 -11.846 -11.869 1.00 79.62 389 SER A C 1
ATOM 3125 O O . SER A 1 389 ? -6.797 -12.013 -11.699 1.00 79.62 389 SER A O 1
ATOM 3127 N N . SER A 1 390 ? -4.843 -11.176 -10.979 1.00 85.25 390 SER A N 1
ATOM 3128 C CA . SER A 1 390 ? -5.453 -10.387 -9.901 1.00 85.25 390 SER A CA 1
ATOM 3129 C C . SER A 1 390 ? -5.947 -9.028 -10.421 1.00 85.25 390 SER A C 1
ATOM 3131 O O . SER A 1 390 ? -5.173 -8.247 -10.972 1.00 85.25 390 SER A O 1
ATOM 3133 N N . SER A 1 391 ? -7.246 -8.749 -10.259 1.00 91.31 391 SER A N 1
ATOM 3134 C CA . SER A 1 391 ? -7.920 -7.540 -10.759 1.00 91.31 391 SER A CA 1
ATOM 3135 C C . SER A 1 391 ? -8.585 -6.729 -9.645 1.00 91.31 391 SER A C 1
ATOM 3137 O O . SER A 1 391 ? -8.820 -7.231 -8.543 1.00 91.31 391 SER A O 1
ATOM 3139 N N . PHE A 1 392 ? -8.920 -5.466 -9.926 1.00 93.31 392 PHE A N 1
ATOM 3140 C CA . PHE A 1 392 ? -9.529 -4.563 -8.941 1.00 93.31 392 PHE A CA 1
ATOM 3141 C C . PHE A 1 392 ? -10.853 -5.117 -8.377 1.00 93.31 392 PHE A C 1
ATOM 3143 O O . PHE A 1 392 ? -11.063 -5.113 -7.162 1.00 93.31 392 PHE A O 1
ATOM 3150 N N . GLY A 1 393 ? -11.713 -5.672 -9.238 1.00 92.56 393 GLY A N 1
ATOM 3151 C CA . GLY A 1 393 ? -12.972 -6.303 -8.834 1.00 92.56 393 GLY A CA 1
ATOM 3152 C C . GLY A 1 393 ? -12.784 -7.501 -7.893 1.00 92.56 393 GLY A C 1
ATOM 3153 O O . GLY A 1 393 ? -13.557 -7.659 -6.950 1.00 92.56 393 GLY A O 1
ATOM 3154 N N . TRP A 1 394 ? -11.728 -8.306 -8.077 1.00 92.25 394 TRP A N 1
ATOM 3155 C CA . TRP A 1 394 ? -11.400 -9.406 -7.156 1.00 92.25 394 TRP A CA 1
ATOM 3156 C C . TRP A 1 394 ? -11.034 -8.897 -5.754 1.00 92.25 394 TRP A C 1
ATOM 3158 O O . TRP A 1 394 ? -11.454 -9.481 -4.757 1.00 92.25 394 TRP A O 1
ATOM 3168 N N . LEU A 1 395 ? -10.314 -7.775 -5.664 1.00 93.19 395 LEU A N 1
ATOM 3169 C CA . LEU A 1 395 ? -9.934 -7.166 -4.385 1.00 93.19 395 LEU A CA 1
ATOM 3170 C C . LEU A 1 395 ? -11.137 -6.567 -3.640 1.00 93.19 395 LEU A C 1
ATOM 3172 O O . LEU A 1 395 ? -11.196 -6.649 -2.414 1.00 93.19 395 LEU A O 1
ATOM 3176 N N . CYS A 1 396 ? -12.129 -6.030 -4.356 1.00 94.06 396 CYS A N 1
ATOM 3177 C CA . CYS A 1 396 ? -13.391 -5.593 -3.747 1.00 94.06 396 CYS A CA 1
ATOM 3178 C C . CYS A 1 396 ? -14.174 -6.783 -3.162 1.00 94.06 396 CYS A C 1
ATOM 3180 O O . CYS A 1 396 ? -14.608 -6.731 -2.012 1.00 94.06 396 CYS A O 1
ATOM 3182 N N . TRP A 1 397 ? -14.275 -7.898 -3.899 1.00 93.38 397 TRP A N 1
ATOM 3183 C CA . TRP A 1 397 ? -14.882 -9.130 -3.380 1.00 93.38 397 TRP A CA 1
ATOM 3184 C C . TRP A 1 397 ? -14.148 -9.685 -2.156 1.00 93.38 397 TRP A C 1
ATOM 3186 O O . TRP A 1 397 ? -14.798 -10.089 -1.192 1.00 93.38 397 TRP A O 1
ATOM 3196 N N . LEU A 1 398 ? -12.813 -9.678 -2.165 1.00 93.56 398 LEU A N 1
ATOM 3197 C CA . LEU A 1 398 ? -12.007 -10.140 -1.036 1.00 93.56 398 LEU A CA 1
ATOM 3198 C C . LEU A 1 398 ? -12.221 -9.260 0.205 1.00 93.56 398 LEU A C 1
ATOM 3200 O O . LEU A 1 398 ? -12.469 -9.788 1.283 1.00 93.56 398 LEU A O 1
ATOM 3204 N N . LEU A 1 399 ? -12.247 -7.934 0.044 1.00 94.69 399 LEU A N 1
ATOM 3205 C CA . LEU A 1 399 ? -12.521 -6.984 1.127 1.00 94.69 399 LEU A CA 1
ATOM 3206 C C . LEU A 1 399 ? -13.921 -7.172 1.750 1.00 94.69 399 LEU A C 1
ATOM 3208 O O . LEU A 1 399 ? -14.089 -7.065 2.969 1.00 94.69 399 LEU A O 1
ATOM 3212 N N . LEU A 1 400 ? -14.924 -7.500 0.928 1.00 94.56 400 LEU A N 1
ATOM 3213 C CA . LEU A 1 400 ? -16.270 -7.834 1.396 1.00 94.56 400 LEU A CA 1
ATOM 3214 C C . LEU A 1 400 ? -16.275 -9.166 2.169 1.00 94.56 400 LEU A C 1
ATOM 3216 O O . LEU A 1 400 ? -16.871 -9.241 3.246 1.00 94.56 400 LEU A O 1
ATOM 3220 N N . ILE A 1 401 ? -15.567 -10.190 1.682 1.00 93.81 401 ILE A N 1
ATOM 3221 C CA . ILE A 1 401 ? -15.410 -11.489 2.362 1.00 93.81 401 ILE A CA 1
ATOM 3222 C C . ILE A 1 401 ? -14.696 -11.328 3.716 1.00 93.81 401 ILE A C 1
ATOM 3224 O O . ILE A 1 401 ? -15.196 -11.836 4.724 1.00 93.81 401 ILE A O 1
ATOM 3228 N N . ASP A 1 402 ? -13.599 -10.566 3.773 1.00 93.50 402 ASP A N 1
ATOM 3229 C CA . ASP A 1 402 ? -12.867 -10.236 5.004 1.00 93.50 402 ASP A CA 1
ATOM 3230 C C . ASP A 1 402 ? -13.798 -9.641 6.065 1.00 93.50 402 ASP A C 1
ATOM 3232 O O . ASP A 1 402 ? -13.771 -10.046 7.228 1.00 93.50 402 ASP A O 1
ATOM 3236 N N . SER A 1 403 ? -14.675 -8.713 5.666 1.00 95.25 403 SER A N 1
ATOM 3237 C CA . SER A 1 403 ? -15.614 -8.068 6.586 1.00 95.25 403 SER A CA 1
ATOM 3238 C C . SER A 1 403 ? -16.593 -9.064 7.231 1.00 95.25 403 SER A C 1
ATOM 3240 O O . SER A 1 403 ? -16.845 -9.000 8.438 1.00 95.25 403 SER A O 1
ATOM 3242 N N . VAL A 1 404 ? -17.084 -10.043 6.463 1.00 95.00 404 VAL A N 1
ATOM 3243 C CA . VAL A 1 404 ? -17.958 -11.114 6.965 1.00 95.00 404 VAL A CA 1
ATOM 3244 C C . VAL A 1 404 ? -17.182 -12.029 7.914 1.00 95.00 404 VAL A C 1
ATOM 3246 O O . VAL A 1 404 ? -17.678 -12.347 8.997 1.00 95.00 404 VAL A O 1
ATOM 3249 N N . ILE A 1 405 ? -15.945 -12.396 7.562 1.00 94.62 405 ILE A N 1
ATOM 3250 C CA . ILE A 1 405 ? -15.059 -13.205 8.411 1.00 94.62 405 ILE A CA 1
ATOM 3251 C C . ILE A 1 405 ? -14.786 -12.493 9.743 1.00 94.62 405 ILE A C 1
ATOM 3253 O O . ILE A 1 405 ? -14.928 -13.108 10.800 1.00 94.62 405 ILE A O 1
ATOM 3257 N N . TYR A 1 406 ? -14.450 -11.201 9.728 1.00 95.19 406 TYR A N 1
ATOM 3258 C CA . TYR A 1 406 ? -14.165 -10.432 10.942 1.00 95.19 406 TYR A CA 1
ATOM 3259 C C . TYR A 1 406 ? -15.398 -10.278 11.843 1.00 95.19 406 TYR A C 1
ATOM 3261 O O . TYR A 1 406 ? -15.271 -10.413 13.062 1.00 95.19 406 TYR A O 1
ATOM 3269 N N . PHE A 1 407 ? -16.594 -10.046 11.284 1.00 94.25 407 PHE A N 1
ATOM 3270 C CA . PHE A 1 407 ? -17.824 -10.001 12.083 1.00 94.25 407 PHE A CA 1
ATOM 3271 C C . PHE A 1 407 ? -18.162 -11.365 12.697 1.00 94.25 407 PHE A C 1
ATOM 3273 O O . PHE A 1 407 ? -18.436 -11.431 13.897 1.00 94.25 407 PHE A O 1
ATOM 3280 N N . LEU A 1 408 ? -18.094 -12.456 11.923 1.00 93.31 408 LEU A N 1
ATOM 3281 C CA . LEU A 1 408 ? -18.325 -13.815 12.431 1.00 93.31 408 LEU A CA 1
ATOM 3282 C C . LEU A 1 408 ? -17.324 -14.182 13.535 1.00 93.31 408 LEU A C 1
ATOM 3284 O O . LEU A 1 408 ? -17.726 -14.644 14.603 1.00 93.31 408 LEU A O 1
ATOM 3288 N N . LEU A 1 409 ? -16.034 -13.919 13.314 1.00 93.12 409 LEU A N 1
ATOM 3289 C CA . LEU A 1 409 ? -14.971 -14.192 14.279 1.00 93.12 409 LEU A CA 1
ATOM 3290 C C . LEU A 1 409 ? -15.113 -13.327 15.542 1.00 93.12 409 LEU A C 1
ATOM 3292 O O . LEU A 1 409 ? -14.971 -13.840 16.650 1.00 93.12 409 LEU A O 1
ATOM 3296 N N . GLY A 1 410 ? -15.464 -12.046 15.403 1.00 90.56 410 GLY A N 1
ATOM 3297 C CA . GLY A 1 410 ? -15.721 -11.147 16.531 1.00 90.56 410 GLY A CA 1
ATOM 3298 C C . GLY A 1 410 ? -16.934 -11.568 17.367 1.00 90.56 410 GLY A C 1
ATOM 3299 O O . GLY A 1 410 ? -16.872 -11.534 18.597 1.00 90.56 410 GLY A O 1
ATOM 3300 N N . MET A 1 411 ? -18.018 -12.027 16.726 1.00 87.31 411 MET A N 1
ATOM 3301 C CA . MET A 1 411 ? -19.186 -12.585 17.423 1.00 87.31 411 MET A CA 1
ATOM 3302 C C . MET A 1 411 ? -18.840 -13.898 18.137 1.00 87.31 411 MET A C 1
ATOM 3304 O O . MET A 1 411 ? -19.202 -14.073 19.300 1.00 87.31 411 MET A O 1
ATOM 3308 N N . TYR A 1 412 ? -18.085 -14.784 17.481 1.00 90.88 412 TYR A N 1
ATOM 3309 C CA . TYR A 1 412 ? -17.627 -16.045 18.061 1.00 90.88 412 TYR A CA 1
ATOM 3310 C C . TYR A 1 412 ? -16.740 -15.818 19.294 1.00 90.88 412 TYR A C 1
ATOM 3312 O O . TYR A 1 412 ? -17.054 -16.327 20.370 1.00 90.88 412 TYR A O 1
ATOM 3320 N N . ILE A 1 413 ? -15.701 -14.982 19.192 1.00 88.38 413 ILE A N 1
ATOM 3321 C CA . ILE A 1 413 ? -14.807 -14.655 20.317 1.00 88.38 413 ILE A CA 1
ATOM 3322 C C . ILE A 1 413 ? -15.598 -14.028 21.471 1.00 88.38 413 ILE A C 1
ATOM 3324 O O . ILE A 1 413 ? -15.409 -14.424 22.618 1.00 88.38 413 ILE A O 1
ATOM 3328 N N . ARG A 1 414 ? -16.549 -13.128 21.186 1.00 80.81 414 ARG A N 1
ATOM 3329 C CA . ARG A 1 414 ? -17.426 -12.518 22.203 1.00 80.81 414 ARG A CA 1
ATOM 3330 C C . ARG A 1 414 ? -18.375 -13.516 22.888 1.00 80.81 414 ARG A C 1
ATOM 3332 O O . ARG A 1 414 ? -18.824 -13.234 23.994 1.00 80.81 414 ARG A O 1
ATOM 3339 N N . SER A 1 415 ? -18.671 -14.661 22.268 1.00 80.88 415 SER A N 1
ATOM 3340 C CA . SER A 1 415 ? -19.440 -15.753 22.894 1.00 80.88 415 SER A CA 1
ATOM 3341 C C . SER A 1 415 ? -18.571 -16.754 23.670 1.00 80.88 415 SER A C 1
ATOM 3343 O O . SER A 1 415 ? -19.015 -17.281 24.686 1.00 80.88 415 SER A O 1
ATOM 3345 N N . VAL A 1 416 ? -17.327 -16.983 23.229 1.00 82.50 416 VAL A N 1
ATOM 3346 C CA . VAL A 1 416 ? -16.368 -17.916 23.856 1.00 82.50 416 VAL A CA 1
ATOM 3347 C C . VAL A 1 416 ? -15.645 -17.293 25.052 1.00 82.50 416 VAL A C 1
ATOM 3349 O O . VAL A 1 416 ? -15.326 -17.998 26.006 1.00 82.50 416 VAL A O 1
ATOM 3352 N N . PHE A 1 417 ? -15.418 -15.978 25.028 1.00 68.25 417 PHE A N 1
ATOM 3353 C CA . PHE A 1 417 ? -14.836 -15.204 26.125 1.00 68.25 417 PHE A CA 1
ATOM 3354 C C . PHE A 1 417 ? -15.881 -14.246 26.723 1.00 68.25 417 PHE A C 1
ATOM 3356 O O . PHE A 1 417 ? -15.788 -13.029 26.525 1.00 68.25 417 PHE A O 1
ATOM 3363 N N . PRO A 1 418 ? -16.894 -14.754 27.452 1.00 54.38 418 PRO A N 1
ATOM 3364 C CA . PRO A 1 418 ? -17.728 -13.889 28.268 1.00 54.38 418 PRO A CA 1
ATOM 3365 C C . PRO A 1 418 ? -16.867 -13.227 29.349 1.00 54.38 418 PRO A C 1
ATOM 3367 O O . PRO A 1 418 ? -16.021 -13.872 29.971 1.00 54.38 418 PRO A O 1
ATOM 3370 N N . ALA A 1 419 ? -17.110 -11.943 29.611 1.00 49.03 419 ALA A N 1
ATOM 3371 C CA . ALA A 1 419 ? -16.537 -11.288 30.780 1.00 49.03 419 ALA A CA 1
ATOM 3372 C C . ALA A 1 419 ? -17.023 -11.991 32.062 1.00 49.03 419 ALA A C 1
ATOM 3374 O O . ALA A 1 419 ? -18.176 -12.426 32.139 1.00 49.03 419 ALA A O 1
ATOM 3375 N N . GLU A 1 420 ? -16.148 -12.089 33.065 1.00 39.53 420 GLU A N 1
ATOM 3376 C CA . GLU A 1 420 ? -16.408 -12.808 34.317 1.00 39.53 420 GLU A CA 1
ATOM 3377 C C . GLU A 1 420 ? -17.716 -12.324 34.978 1.00 39.53 420 GLU A C 1
ATOM 3379 O O . GLU A 1 420 ? -17.806 -11.195 35.474 1.00 39.53 420 GLU A O 1
ATOM 3384 N N . GLY A 1 421 ? -18.746 -13.183 34.947 1.00 40.62 421 GLY A N 1
ATOM 3385 C CA . GLY A 1 421 ? -20.070 -12.916 35.526 1.00 40.62 421 GLY A CA 1
ATOM 3386 C C . GLY A 1 421 ? -21.294 -13.146 34.623 1.00 40.62 421 GLY A C 1
ATOM 3387 O O . GLY A 1 421 ? -22.410 -12.945 35.096 1.00 40.62 421 GLY A O 1
ATOM 3388 N N . SER A 1 422 ? -21.156 -13.567 33.358 1.00 26.77 422 SER A N 1
ATOM 3389 C CA . SER A 1 422 ? -22.330 -13.763 32.485 1.00 26.77 422 SER A CA 1
ATOM 3390 C C . SER A 1 422 ? -23.274 -14.876 32.980 1.00 26.77 422 SER A C 1
ATOM 3392 O O . SER A 1 422 ? -22.922 -16.060 32.970 1.00 26.77 422 SER A O 1
ATOM 3394 N N . VAL A 1 423 ? -24.508 -14.517 33.342 1.00 32.09 423 VAL A N 1
ATOM 3395 C CA . VAL A 1 423 ? -25.584 -15.485 33.600 1.00 32.09 423 VAL A CA 1
ATOM 3396 C C . VAL A 1 423 ? -26.302 -15.821 32.291 1.00 32.09 423 VAL A C 1
ATOM 3398 O O . VAL A 1 423 ? -26.756 -14.927 31.566 1.00 32.09 423 VAL A O 1
ATOM 3401 N N . SER A 1 424 ? -26.402 -17.119 32.008 1.00 23.77 424 SER A N 1
ATOM 3402 C CA . SER A 1 424 ? -27.339 -17.710 31.058 1.00 23.77 424 SER A CA 1
ATOM 3403 C C . SER A 1 424 ? -28.595 -18.164 31.804 1.00 23.77 424 SER A C 1
ATOM 3405 O O . SER A 1 424 ? -28.506 -18.868 32.810 1.00 23.77 424 SER A O 1
ATOM 3407 N N . PHE A 1 425 ? -29.758 -17.770 31.294 1.00 27.45 425 PHE A N 1
ATOM 3408 C CA . PHE A 1 425 ? -31.042 -18.373 31.638 1.00 27.45 425 PHE A CA 1
ATOM 3409 C C . PHE A 1 425 ? -31.442 -19.296 30.484 1.00 27.45 425 PHE A C 1
ATOM 3411 O O . PHE A 1 425 ? -31.269 -18.928 29.323 1.00 27.45 425 PHE A O 1
ATOM 3418 N N . GLN A 1 426 ? -31.949 -20.487 30.800 1.00 22.98 426 GLN A N 1
ATOM 3419 C CA . GLN A 1 426 ? -32.692 -21.314 29.851 1.00 22.98 426 GLN A CA 1
ATOM 3420 C C . GLN A 1 426 ? -34.176 -21.159 30.176 1.00 22.98 426 GLN A C 1
ATOM 3422 O O . GLN A 1 426 ? -34.568 -21.324 31.330 1.00 22.98 426 GLN A O 1
ATOM 3427 N N . GLU A 1 427 ? -34.980 -20.829 29.172 1.00 26.38 427 GLU A N 1
ATOM 3428 C CA . GLU A 1 427 ? -36.438 -20.870 29.262 1.00 26.38 427 GLU A CA 1
ATOM 3429 C C . GLU A 1 427 ? -36.923 -22.268 28.877 1.00 26.38 427 GLU A C 1
ATOM 3431 O O . GLU A 1 427 ? -36.514 -22.780 27.837 1.00 26.38 427 GLU A O 1
ATOM 3436 N N . GLU A 1 428 ? -37.837 -22.856 29.655 1.00 21.84 428 GLU A N 1
ATOM 3437 C CA . GLU A 1 428 ? -38.742 -23.877 29.119 1.00 21.84 428 GLU A CA 1
ATOM 3438 C C . GLU A 1 428 ? -40.065 -23.954 29.915 1.00 21.84 428 GLU A C 1
ATOM 3440 O O . GLU A 1 428 ? -40.110 -24.473 31.023 1.00 21.84 428 GLU A O 1
ATOM 3445 N N . ASN A 1 429 ? -41.124 -23.415 29.295 1.00 23.53 429 ASN A N 1
ATOM 3446 C CA . ASN A 1 429 ? -42.564 -23.717 29.407 1.00 23.53 429 ASN A CA 1
ATOM 3447 C C . ASN A 1 429 ? -43.304 -23.751 30.773 1.00 23.53 429 ASN A C 1
ATOM 3449 O O . ASN A 1 429 ? -42.948 -24.438 31.725 1.00 23.53 429 ASN A O 1
ATOM 3453 N N . GLU A 1 430 ? -44.458 -23.071 30.800 1.00 28.78 430 GLU A N 1
ATOM 3454 C CA . GLU A 1 430 ? -45.429 -23.055 31.907 1.00 28.78 430 GLU A CA 1
ATOM 3455 C C . GLU A 1 430 ? -46.198 -24.379 32.086 1.00 28.78 430 GLU A C 1
ATOM 3457 O O . GLU A 1 430 ? -46.511 -25.057 31.110 1.00 28.78 430 GLU A O 1
ATOM 3462 N N . PHE A 1 431 ? -46.694 -24.627 33.307 1.00 24.98 431 PHE A N 1
ATOM 3463 C CA . PHE A 1 431 ? -48.046 -25.167 33.533 1.00 24.98 431 PHE A CA 1
ATOM 3464 C C . PHE A 1 431 ? -48.672 -24.539 34.797 1.00 24.98 431 PHE A C 1
ATOM 3466 O O . PHE A 1 431 ? -47.964 -24.071 35.686 1.00 24.98 431 PHE A O 1
ATOM 3473 N N . GLN A 1 432 ? -50.006 -24.458 34.853 1.00 26.59 432 GLN A N 1
ATOM 3474 C CA . GLN A 1 432 ? -50.743 -23.541 35.744 1.00 26.59 432 GLN A CA 1
ATOM 3475 C C . GLN A 1 432 ? -51.321 -24.200 37.013 1.00 26.59 432 GLN A C 1
ATOM 3477 O O . GLN A 1 432 ? -51.803 -25.329 36.956 1.00 26.59 432 GLN A O 1
ATOM 3482 N N . GLY A 1 433 ? -51.424 -23.443 38.118 1.00 29.22 433 GLY A N 1
ATOM 3483 C CA . GLY A 1 433 ? -52.277 -23.820 39.259 1.00 29.22 433 GLY A CA 1
ATOM 3484 C C . GLY A 1 433 ? -52.088 -23.000 40.544 1.00 29.22 433 GLY A C 1
ATOM 3485 O O . GLY A 1 433 ? -51.338 -23.421 41.413 1.00 29.22 433 GLY A O 1
ATOM 3486 N N . LEU A 1 434 ? -52.849 -21.900 40.696 1.00 34.03 434 LEU A N 1
ATOM 3487 C CA . LEU A 1 434 ? -52.812 -20.932 41.821 1.00 34.03 434 LEU A CA 1
ATOM 3488 C C . LEU A 1 434 ? -51.496 -20.126 41.927 1.00 34.03 434 LEU A C 1
ATOM 3490 O O . LEU A 1 434 ? -50.423 -20.586 41.552 1.00 34.03 434 LEU A O 1
ATOM 3494 N N . ARG A 1 435 ? -51.588 -18.854 42.348 1.00 35.81 435 ARG A N 1
ATOM 3495 C CA . ARG A 1 435 ? -50.508 -17.869 42.149 1.00 35.81 435 ARG A CA 1
ATOM 3496 C C . ARG A 1 435 ? -49.588 -17.707 43.357 1.00 35.81 435 ARG A C 1
ATOM 3498 O O . ARG A 1 435 ? -49.965 -17.136 44.376 1.00 35.81 435 ARG A O 1
ATOM 3505 N N . VAL A 1 436 ? -48.345 -18.131 43.163 1.00 41.16 436 VAL A N 1
ATOM 3506 C CA . VAL A 1 436 ? -47.159 -17.582 43.830 1.00 41.16 436 VAL A CA 1
ATOM 3507 C C . VAL A 1 436 ? -46.686 -16.383 42.988 1.00 41.16 436 VAL A C 1
ATOM 3509 O O . VAL A 1 436 ? -46.728 -16.458 41.763 1.00 41.16 436 VAL A O 1
ATOM 3512 N N . GLY A 1 437 ? -46.256 -15.281 43.609 1.00 47.75 437 GLY A N 1
ATOM 3513 C CA . GLY A 1 437 ? -45.790 -14.079 42.898 1.00 47.75 437 GLY A CA 1
ATOM 3514 C C . GLY A 1 437 ? -44.465 -14.304 42.161 1.00 47.75 437 GLY A C 1
ATOM 3515 O O . GLY A 1 437 ? -44.329 -13.938 40.999 1.00 47.75 437 GLY A O 1
ATOM 3516 N N . VAL A 1 438 ? -43.515 -14.974 42.823 1.00 44.44 438 VAL A N 1
ATOM 3517 C CA . VAL A 1 438 ? -42.332 -15.603 42.212 1.00 44.44 438 VAL A CA 1
ATOM 3518 C C . VAL A 1 438 ? -42.031 -16.896 42.971 1.00 44.44 438 VAL A C 1
ATOM 3520 O O . VAL A 1 438 ? -41.992 -16.894 44.204 1.00 44.44 438 VAL A O 1
ATOM 3523 N N . SER A 1 439 ? -41.780 -17.987 42.246 1.00 40.41 439 SER A N 1
ATOM 3524 C CA . SER A 1 439 ? -41.255 -19.240 42.796 1.00 40.41 439 SER A CA 1
ATOM 3525 C C . SER A 1 439 ? -39.936 -19.615 42.121 1.00 40.41 439 SER A C 1
ATOM 3527 O O . SER A 1 439 ? -39.911 -19.916 40.929 1.00 40.41 439 SER A O 1
ATOM 3529 N N . LEU A 1 440 ? -38.848 -19.631 42.889 1.00 44.94 440 LEU A N 1
ATOM 3530 C CA . LEU A 1 440 ? -37.596 -20.271 42.492 1.00 44.94 440 LEU A CA 1
ATOM 3531 C C . LEU A 1 440 ? -37.673 -21.747 42.879 1.00 44.94 440 LEU A C 1
ATOM 3533 O O . LEU A 1 440 ? -37.996 -22.055 44.026 1.00 44.94 440 LEU A O 1
ATOM 3537 N N . HIS A 1 441 ? -37.341 -22.643 41.951 1.00 44.78 441 HIS A N 1
ATOM 3538 C CA . HIS A 1 441 ? -37.255 -24.077 42.214 1.00 44.78 441 HIS A CA 1
ATOM 3539 C C . HIS A 1 441 ? -35.980 -24.682 41.624 1.00 44.78 441 HIS A C 1
ATOM 3541 O O . HIS A 1 441 ? -35.596 -24.364 40.500 1.00 44.78 441 HIS A O 1
ATOM 3547 N N . GLY A 1 442 ? -35.318 -25.554 42.388 1.00 41.97 442 GLY A N 1
ATOM 3548 C CA . GLY A 1 442 ? -34.158 -26.339 41.949 1.00 41.97 442 GLY A CA 1
ATOM 3549 C C . GLY A 1 442 ? -32.873 -25.558 41.636 1.00 41.97 442 GLY A C 1
ATOM 3550 O O . GLY A 1 442 ? -31.882 -26.173 41.228 1.00 41.97 442 GLY A O 1
ATOM 3551 N N . LEU A 1 443 ? -32.846 -24.230 41.820 1.00 42.12 443 LEU A N 1
ATOM 3552 C CA . LEU A 1 443 ? -31.776 -23.379 41.293 1.00 42.12 443 LEU A CA 1
ATOM 3553 C C . LEU A 1 443 ? -30.411 -23.802 41.858 1.00 42.12 443 LEU A C 1
ATOM 3555 O O . LEU A 1 443 ? -30.176 -23.788 43.065 1.00 42.12 443 LEU A O 1
ATOM 3559 N N . THR A 1 444 ? -29.511 -24.189 40.957 1.00 39.31 444 THR A N 1
ATOM 3560 C CA . THR A 1 444 ? -28.191 -24.740 41.270 1.00 39.31 444 THR A CA 1
ATOM 3561 C C . THR A 1 444 ? -27.156 -24.042 40.397 1.00 39.31 444 THR A C 1
ATOM 3563 O O . THR A 1 444 ? -27.299 -24.013 39.176 1.00 39.31 444 THR A O 1
ATOM 3566 N N . LYS A 1 445 ? -26.113 -23.466 41.004 1.00 41.47 445 LYS A N 1
ATOM 3567 C CA . LYS A 1 445 ? -25.063 -22.723 40.297 1.00 41.47 445 LYS A CA 1
ATOM 3568 C C . LYS A 1 445 ? -23.684 -23.231 40.699 1.00 41.47 445 LYS A C 1
ATOM 3570 O O . LYS A 1 445 ? -23.287 -23.136 41.859 1.00 41.47 445 LYS A O 1
ATOM 3575 N N . LEU A 1 446 ? -22.964 -23.743 39.706 1.00 38.44 446 LEU A N 1
ATOM 3576 C CA . LEU A 1 446 ? -21.599 -24.253 39.810 1.00 38.44 446 LEU A CA 1
ATOM 3577 C C . LEU A 1 446 ? -20.606 -23.236 39.227 1.00 38.44 446 LEU A C 1
ATOM 3579 O O . LEU A 1 446 ? -20.894 -22.599 38.211 1.00 38.44 446 LEU A O 1
ATOM 3583 N N . TYR A 1 447 ? -19.442 -23.122 39.863 1.00 35.69 447 TYR A N 1
ATOM 3584 C CA . TYR A 1 447 ? -18.265 -22.396 39.394 1.00 35.69 447 TYR A CA 1
ATOM 3585 C C . TYR A 1 447 ? -17.075 -23.364 39.450 1.00 35.69 447 TYR A C 1
ATOM 3587 O O . TYR A 1 447 ? -16.551 -23.676 40.517 1.00 35.69 447 TYR A O 1
ATOM 3595 N N . GLY A 1 448 ? -16.685 -23.908 38.294 1.00 58.66 448 GLY A N 1
ATOM 3596 C CA . GLY A 1 448 ? -15.738 -25.024 38.244 1.00 58.66 448 GLY A CA 1
ATOM 3597 C C . GLY A 1 448 ? -16.308 -26.268 38.935 1.00 58.66 448 GLY A C 1
ATOM 3598 O O . GLY A 1 448 ? -17.404 -26.714 38.601 1.00 58.66 448 GLY A O 1
ATOM 3599 N N . SER A 1 449 ? -15.564 -26.824 39.892 1.00 37.72 449 SER A N 1
ATOM 3600 C CA . SER A 1 449 ? -15.972 -27.981 40.703 1.00 37.72 449 SER A CA 1
ATOM 3601 C C . SER A 1 449 ? -16.799 -27.628 41.947 1.00 37.72 449 SER A C 1
ATOM 3603 O O . SER A 1 449 ? -17.348 -28.530 42.578 1.00 37.72 449 SER A O 1
ATOM 3605 N N . GLU A 1 450 ? -16.888 -26.350 42.322 1.00 31.45 450 GLU A N 1
ATOM 3606 C CA . GLU A 1 450 ? -17.599 -25.904 43.524 1.00 31.45 450 GLU A CA 1
ATOM 3607 C C . GLU A 1 450 ? -18.996 -25.370 43.187 1.00 31.45 450 GLU A C 1
ATOM 3609 O O . GLU A 1 450 ? -19.234 -24.817 42.112 1.00 31.45 450 GLU A O 1
ATOM 3614 N N . ALA A 1 451 ? -19.946 -25.532 44.110 1.00 37.97 451 ALA A N 1
ATOM 3615 C CA . ALA A 1 451 ? -21.304 -25.020 43.954 1.00 37.97 451 ALA A CA 1
ATOM 3616 C C . ALA A 1 451 ? -21.521 -23.812 44.866 1.00 37.97 451 ALA A C 1
ATOM 3618 O O . ALA A 1 451 ? -21.517 -23.956 46.085 1.00 37.97 451 ALA A O 1
ATOM 3619 N N . ALA A 1 452 ? -21.774 -22.647 44.271 1.00 36.88 452 ALA A N 1
ATOM 3620 C CA . ALA A 1 452 ? -22.167 -21.449 45.008 1.00 36.88 452 ALA A CA 1
ATOM 3621 C C . ALA A 1 452 ? -23.629 -21.523 45.491 1.00 36.88 452 ALA A C 1
ATOM 3623 O O . ALA A 1 452 ? -23.986 -20.915 46.494 1.00 36.88 452 ALA A O 1
ATOM 3624 N N . ILE A 1 453 ? -24.482 -22.267 44.775 1.00 40.81 453 ILE A N 1
ATOM 3625 C CA . ILE A 1 453 ? -25.901 -22.476 45.104 1.00 40.81 453 ILE A CA 1
ATOM 3626 C C . ILE A 1 453 ? -26.259 -23.930 44.770 1.00 40.81 453 ILE A C 1
ATOM 3628 O O . ILE A 1 453 ? -25.885 -24.402 43.692 1.00 40.81 453 ILE A O 1
ATOM 3632 N N . LYS A 1 454 ? -27.003 -24.636 45.634 1.00 41.47 454 LYS A N 1
ATOM 3633 C CA . LYS A 1 454 ? -27.558 -25.970 45.331 1.00 41.47 454 LYS A CA 1
ATOM 3634 C C . LYS A 1 454 ? -29.051 -26.047 45.650 1.00 41.47 454 LYS A C 1
ATOM 3636 O O . LYS A 1 454 ? -29.453 -25.773 46.773 1.00 41.47 454 LYS A O 1
ATOM 3641 N N . ASN A 1 455 ? -29.838 -26.523 44.683 1.00 39.84 455 ASN A N 1
ATOM 3642 C CA . ASN A 1 455 ? -31.242 -26.921 44.833 1.00 39.84 455 ASN A CA 1
ATOM 3643 C C . ASN A 1 455 ? -32.131 -25.884 45.558 1.00 39.84 455 ASN A C 1
ATOM 3645 O O . ASN A 1 455 ? -32.954 -26.233 46.406 1.00 39.84 455 ASN A O 1
ATOM 3649 N N . LEU A 1 456 ? -31.933 -24.598 45.259 1.00 40.56 456 LEU A N 1
ATOM 3650 C CA . LEU A 1 456 ? -32.594 -23.512 45.973 1.00 40.56 456 LEU A CA 1
ATOM 3651 C C . LEU A 1 456 ? -34.083 -23.420 45.595 1.00 40.56 456 LEU A C 1
ATOM 3653 O O . LEU A 1 456 ? -34.433 -23.212 44.431 1.00 40.56 456 LEU A O 1
ATOM 3657 N N . ASN A 1 457 ? -34.941 -23.542 46.612 1.00 37.16 457 ASN A N 1
ATOM 3658 C CA . ASN A 1 457 ? -36.397 -23.449 46.526 1.00 37.16 457 ASN A CA 1
ATOM 3659 C C . ASN A 1 457 ? -36.899 -22.266 47.376 1.00 37.16 457 ASN A C 1
ATOM 3661 O O . ASN A 1 457 ? -36.662 -22.248 48.583 1.00 37.16 457 ASN A O 1
ATOM 3665 N N . ILE A 1 458 ? -37.610 -21.303 46.781 1.00 47.88 458 ILE A N 1
ATOM 3666 C CA . ILE A 1 458 ? -38.228 -20.157 47.478 1.00 47.88 458 ILE A CA 1
ATOM 3667 C C . ILE A 1 458 ? -39.579 -19.840 46.823 1.00 47.88 458 ILE A C 1
ATOM 3669 O O . ILE A 1 458 ? -39.671 -19.852 45.601 1.00 47.88 458 ILE A O 1
ATOM 3673 N N . SER A 1 459 ? -40.614 -19.516 47.606 1.00 37.44 459 SER A N 1
ATOM 3674 C CA . SER A 1 459 ? -41.928 -19.082 47.098 1.00 37.44 459 SER A CA 1
ATOM 3675 C C . SER A 1 459 ? -42.423 -17.831 47.833 1.00 37.44 459 SER A C 1
ATOM 3677 O O . SER A 1 459 ? -42.363 -17.769 49.061 1.00 37.44 459 SER A O 1
ATOM 3679 N N . PHE A 1 460 ? -42.901 -16.831 47.086 1.00 48.03 460 PHE A N 1
ATOM 3680 C CA . PHE A 1 460 ? -43.378 -15.545 47.614 1.00 48.03 460 PHE A CA 1
ATOM 3681 C C . PHE A 1 460 ? -44.875 -15.336 47.345 1.00 48.03 460 PHE A C 1
ATOM 3683 O O . PHE A 1 460 ? -45.333 -15.525 46.222 1.00 48.03 460 PHE A O 1
ATOM 3690 N N . TYR A 1 461 ? -45.638 -14.905 48.350 1.00 46.91 461 TYR A N 1
ATOM 3691 C CA . TYR A 1 461 ? -47.102 -14.783 48.277 1.00 46.91 461 TYR A CA 1
ATOM 3692 C C . TYR A 1 461 ? -47.568 -13.318 48.172 1.00 46.91 461 TYR A C 1
ATOM 3694 O O . TYR A 1 461 ? -46.818 -12.388 48.464 1.00 46.91 461 TYR A O 1
ATOM 3702 N N . GLU A 1 462 ? -48.795 -13.116 47.694 1.00 38.94 462 GLU A N 1
ATOM 3703 C CA . GLU A 1 462 ? -49.366 -11.820 47.292 1.00 38.94 462 GLU A CA 1
ATOM 3704 C C . GLU A 1 462 ? -50.333 -11.245 48.347 1.00 38.94 462 GLU A C 1
ATOM 3706 O O . GLU A 1 462 ? -51.069 -11.998 48.984 1.00 38.94 462 GLU A O 1
ATOM 3711 N N . GLY A 1 463 ? -50.382 -9.910 48.484 1.00 38.16 463 GLY A N 1
ATOM 3712 C CA . GLY A 1 463 ? -51.550 -9.217 49.049 1.00 38.16 463 GLY A CA 1
ATOM 3713 C C . GLY A 1 463 ? -51.295 -8.125 50.097 1.00 38.16 463 GLY A C 1
ATOM 3714 O O . GLY A 1 463 ? -51.194 -8.415 51.287 1.00 38.16 463 GLY A O 1
ATOM 3715 N N . HIS A 1 464 ? -51.345 -6.862 49.664 1.00 27.64 464 HIS A N 1
ATOM 3716 C CA . HIS A 1 464 ? -52.302 -5.830 50.118 1.00 27.64 464 HIS A CA 1
ATOM 3717 C C . HIS A 1 464 ? -52.394 -4.750 49.017 1.00 27.64 464 HIS A C 1
ATOM 3719 O O . HIS A 1 464 ? -51.489 -4.653 48.195 1.00 27.64 464 HIS A O 1
ATOM 3725 N N . VAL A 1 465 ? -53.502 -3.998 48.932 1.00 30.09 465 VAL A N 1
ATOM 3726 C CA . VAL A 1 465 ? -53.798 -3.120 47.776 1.00 30.09 465 VAL A CA 1
ATOM 3727 C C . VAL A 1 465 ? -54.399 -1.783 48.210 1.00 30.09 465 VAL A C 1
ATOM 3729 O O . VAL A 1 465 ? -55.398 -1.768 48.929 1.00 30.09 465 VAL A O 1
ATOM 3732 N N . THR A 1 466 ? -53.895 -0.674 47.658 1.00 22.50 466 THR A N 1
ATOM 3733 C CA . THR A 1 466 ? -54.638 0.599 47.552 1.00 22.50 466 THR A CA 1
ATOM 3734 C C . THR A 1 466 ? -54.351 1.282 46.216 1.00 22.50 466 THR A C 1
ATOM 3736 O O . THR A 1 466 ? -53.278 1.833 46.011 1.00 22.50 466 THR A O 1
ATOM 3739 N N . ALA A 1 467 ? -55.323 1.276 45.302 1.00 25.44 467 ALA A N 1
ATOM 3740 C CA . ALA A 1 467 ? -55.140 1.808 43.953 1.00 25.44 467 ALA A CA 1
ATOM 3741 C C . ALA A 1 467 ? -55.162 3.347 43.883 1.00 25.44 467 ALA A C 1
ATOM 3743 O O . ALA A 1 467 ? -56.009 3.996 44.500 1.00 25.44 467 ALA A O 1
ATOM 3744 N N . LEU A 1 468 ? -54.327 3.917 43.006 1.00 21.39 468 LEU A N 1
ATOM 3745 C CA . LEU A 1 468 ? -54.466 5.292 42.519 1.00 21.39 468 LEU A CA 1
ATOM 3746 C C . LEU A 1 468 ? -54.393 5.326 40.983 1.00 21.39 468 LEU A C 1
ATOM 3748 O O . LEU A 1 468 ? -53.312 5.319 40.396 1.00 21.39 468 LEU A O 1
ATOM 3752 N N . LEU A 1 469 ? -55.551 5.373 40.316 1.00 26.89 469 LEU A N 1
ATOM 3753 C CA . LEU A 1 469 ? -55.610 5.557 38.862 1.00 26.89 469 LEU A CA 1
ATOM 3754 C C . LEU A 1 469 ? -55.253 7.002 38.475 1.00 26.89 469 LEU A C 1
ATOM 3756 O O . LEU A 1 469 ? -55.772 7.959 39.048 1.00 26.89 469 LEU A O 1
ATOM 3760 N N . GLY A 1 470 ? -54.440 7.159 37.429 1.00 27.22 470 GLY A N 1
ATOM 3761 C CA . GLY A 1 470 ? -54.104 8.451 36.835 1.00 27.22 470 GLY A CA 1
ATOM 3762 C C . GLY A 1 470 ? -53.932 8.340 35.321 1.00 27.22 470 GLY A C 1
ATOM 3763 O O . GLY A 1 470 ? -53.361 7.375 34.824 1.00 27.22 470 GLY A O 1
ATOM 3764 N N . HIS A 1 471 ? -54.443 9.321 34.576 1.00 30.05 471 HIS A N 1
ATOM 3765 C CA . HIS A 1 471 ? -54.376 9.326 33.113 1.00 30.05 471 HIS A CA 1
ATOM 3766 C C . HIS A 1 471 ? -52.945 9.560 32.584 1.00 30.05 471 HIS A C 1
ATOM 3768 O O . HIS A 1 471 ? -52.154 10.305 33.172 1.00 30.05 471 HIS A O 1
ATOM 3774 N N . ASN A 1 472 ? -52.641 8.972 31.425 1.00 31.14 472 ASN A N 1
ATOM 3775 C CA . ASN A 1 472 ? -51.333 9.059 30.771 1.00 31.14 472 ASN A CA 1
ATOM 3776 C C . ASN A 1 472 ? -50.967 10.482 30.289 1.00 31.14 472 ASN A C 1
ATOM 3778 O O . ASN A 1 472 ? -51.829 11.344 30.099 1.00 31.14 472 ASN A O 1
ATOM 3782 N N . GLY A 1 473 ? -49.667 10.689 30.026 1.00 35.53 473 GLY A N 1
ATOM 3783 C CA . GLY A 1 473 ? -49.172 11.692 29.065 1.00 35.53 473 GLY A CA 1
ATOM 3784 C C . GLY A 1 473 ? -48.460 12.943 29.602 1.00 35.53 473 GLY A C 1
ATOM 3785 O O . GLY A 1 473 ? -47.945 13.708 28.797 1.00 35.53 473 GLY A O 1
ATOM 3786 N N . ALA A 1 474 ? -48.398 13.177 30.919 1.00 34.66 474 ALA A N 1
ATOM 3787 C CA . ALA A 1 474 ? -48.020 14.494 31.472 1.00 34.66 474 ALA A CA 1
ATOM 3788 C C . ALA A 1 474 ? -46.731 14.545 32.330 1.00 34.66 474 ALA A C 1
ATOM 3790 O O . ALA A 1 474 ? -46.546 15.492 33.088 1.00 34.66 474 ALA A O 1
ATOM 3791 N N . GLY A 1 475 ? -45.861 13.526 32.293 1.00 34.47 475 GLY A N 1
ATOM 3792 C CA . GLY A 1 475 ? 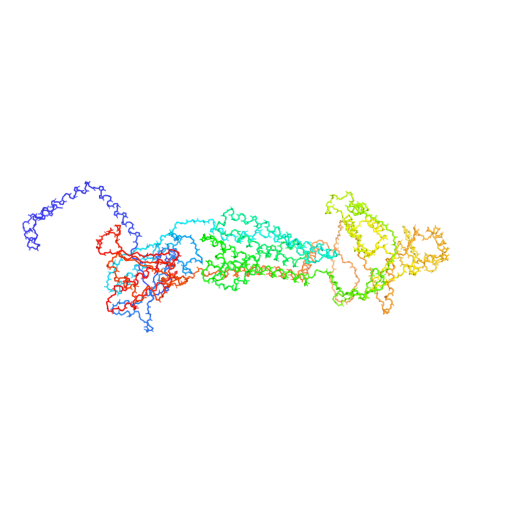-44.584 13.525 33.041 1.00 34.47 475 GLY A CA 1
ATOM 3793 C C . GLY A 1 475 ? -44.702 13.504 34.578 1.00 34.47 475 GLY A C 1
ATOM 3794 O O . GLY A 1 475 ? -43.704 13.694 35.280 1.00 34.47 475 GLY A O 1
ATOM 3795 N N . LYS A 1 476 ? -45.910 13.266 35.114 1.00 36.28 476 LYS A N 1
ATOM 3796 C CA . LYS A 1 476 ? -46.211 13.282 36.556 1.00 36.28 476 LYS A CA 1
ATOM 3797 C C . LYS A 1 476 ? -45.327 12.301 37.331 1.00 36.28 476 LYS A C 1
ATOM 3799 O O . LYS A 1 476 ? -44.654 12.725 38.260 1.00 36.28 476 LYS A O 1
ATOM 3804 N N . THR A 1 477 ? -45.246 11.040 36.902 1.00 39.22 477 THR A N 1
ATOM 3805 C CA . THR A 1 477 ? -44.442 9.983 37.549 1.00 39.22 477 THR A CA 1
ATOM 3806 C C . THR A 1 477 ? -42.967 10.367 37.674 1.00 39.22 477 THR A C 1
ATOM 3808 O O . THR A 1 477 ? -42.398 10.298 38.758 1.00 39.22 477 THR A O 1
ATOM 3811 N N . THR A 1 478 ? -42.358 10.864 36.593 1.00 44.16 478 THR A N 1
ATOM 3812 C CA . THR A 1 478 ? -40.960 11.326 36.589 1.00 44.16 478 THR A CA 1
ATOM 3813 C C . THR A 1 478 ? -40.752 12.533 37.505 1.00 44.16 478 THR A C 1
ATOM 3815 O O . THR A 1 478 ? -39.710 12.647 38.141 1.00 44.16 478 THR A O 1
ATOM 3818 N N . THR A 1 479 ? -41.741 13.427 37.595 1.00 44.03 479 THR A N 1
ATOM 3819 C CA . THR A 1 479 ? -41.676 14.619 38.455 1.00 44.03 479 THR A CA 1
ATOM 3820 C C . THR A 1 479 ? -41.798 14.246 39.930 1.00 44.03 479 THR A C 1
ATOM 3822 O O . THR A 1 479 ? -41.002 14.727 40.728 1.00 44.03 479 THR A O 1
ATOM 3825 N N . ILE A 1 480 ? -42.731 13.349 40.267 1.00 50.09 480 ILE A N 1
ATOM 3826 C CA . ILE A 1 480 ? -42.938 12.794 41.612 1.00 50.09 480 ILE A CA 1
ATOM 3827 C C . ILE A 1 480 ? -41.655 12.098 42.082 1.00 50.09 480 ILE A C 1
ATOM 3829 O O . ILE A 1 480 ? -41.041 12.564 43.035 1.00 50.09 480 ILE A O 1
ATOM 3833 N N . ILE A 1 481 ? -41.142 11.118 41.327 1.00 57.19 481 ILE A N 1
ATOM 3834 C CA . ILE A 1 481 ? -39.898 10.407 41.670 1.00 57.19 481 ILE A CA 1
ATOM 3835 C C . ILE A 1 481 ? -38.714 11.388 41.818 1.00 57.19 481 ILE A C 1
ATOM 3837 O O . ILE A 1 481 ? -37.953 11.301 42.781 1.00 57.19 481 ILE A O 1
ATOM 3841 N N . LEU A 1 482 ? -38.538 12.366 40.919 1.00 57.56 482 LEU A N 1
ATOM 3842 C CA . LEU A 1 482 ? -37.460 13.363 41.053 1.00 57.56 482 LEU A CA 1
ATOM 3843 C C . LEU A 1 482 ? -37.641 14.311 42.250 1.00 57.56 482 LEU A C 1
ATOM 3845 O O . LEU A 1 482 ? -36.648 14.832 42.763 1.00 57.56 482 LEU A O 1
ATOM 3849 N N . GLN A 1 483 ? -38.874 14.570 42.677 1.00 57.25 483 GLN A N 1
ATOM 3850 C CA . GLN A 1 483 ? -39.184 15.396 43.840 1.00 57.25 483 GLN A CA 1
ATOM 3851 C C . GLN A 1 483 ? -38.962 14.616 45.145 1.00 57.25 483 GLN A C 1
ATOM 3853 O O . GLN A 1 483 ? -38.230 15.106 46.004 1.00 57.25 483 GLN A O 1
ATOM 3858 N N . ASP A 1 484 ? -39.472 13.386 45.236 1.00 59.41 484 ASP A N 1
ATOM 3859 C CA . ASP A 1 484 ? -39.294 12.466 46.370 1.00 59.41 484 ASP A CA 1
ATOM 3860 C C . ASP A 1 484 ? -37.812 12.129 46.609 1.00 59.41 484 ASP A C 1
ATOM 3862 O O . ASP A 1 484 ? -37.311 12.174 47.730 1.00 59.41 484 ASP A O 1
ATOM 3866 N N . THR A 1 485 ? -37.045 11.894 45.541 1.00 64.38 485 THR A N 1
ATOM 3867 C CA . THR A 1 485 ? -35.591 11.659 45.633 1.00 64.38 485 THR A CA 1
ATOM 3868 C C . THR A 1 485 ? -34.747 12.915 45.910 1.00 64.38 485 THR A C 1
ATOM 3870 O O . THR A 1 485 ? -33.525 12.818 46.080 1.00 64.38 485 THR A O 1
ATOM 3873 N N . GLY A 1 486 ? -35.359 14.105 45.943 1.00 68.19 486 GLY A N 1
ATOM 3874 C CA . GLY A 1 486 ? -34.681 15.395 46.125 1.00 68.19 486 GLY A CA 1
ATOM 3875 C C . GLY A 1 486 ? -33.847 15.873 44.923 1.00 68.19 486 GLY A C 1
ATOM 3876 O O . GLY A 1 486 ? -33.127 16.867 45.028 1.00 68.19 486 GLY A O 1
ATOM 3877 N N . LEU A 1 487 ? -33.931 15.198 43.771 1.00 71.31 487 LEU A N 1
ATOM 3878 C CA . LEU A 1 487 ? -33.162 15.502 42.556 1.00 71.31 487 LEU A CA 1
ATOM 3879 C C . LEU A 1 487 ? -33.788 16.593 41.665 1.00 71.31 487 LEU A C 1
ATOM 3881 O O . LEU A 1 487 ? -33.128 17.088 40.749 1.00 71.31 487 LEU A O 1
ATOM 3885 N N . TYR A 1 488 ? -35.022 17.031 41.931 1.00 71.00 488 TYR A N 1
ATOM 3886 C CA . TYR A 1 488 ? -35.746 18.026 41.122 1.00 71.00 488 TYR A CA 1
ATOM 3887 C C . TYR A 1 488 ? -35.023 19.382 40.977 1.00 71.00 488 TYR A C 1
ATOM 3889 O O . TYR A 1 488 ? -35.117 20.038 39.933 1.00 71.00 488 TYR A O 1
ATOM 3897 N N . THR A 1 489 ? -34.238 19.787 41.982 1.00 70.94 489 THR A N 1
ATOM 3898 C CA . THR A 1 489 ? -33.378 20.990 41.943 1.00 70.94 489 THR A CA 1
ATOM 3899 C C . THR A 1 489 ? -32.164 20.829 41.020 1.00 70.94 489 THR A C 1
ATOM 3901 O O . THR A 1 489 ? -31.437 21.789 40.764 1.00 70.94 489 THR A O 1
ATOM 3904 N N . HIS A 1 490 ? -31.890 19.614 40.544 1.00 73.38 490 HIS A N 1
ATOM 3905 C CA . HIS A 1 490 ? -30.745 19.252 39.708 1.00 73.38 490 HIS A CA 1
ATOM 3906 C C . HIS A 1 490 ? -31.166 18.647 38.358 1.00 73.38 490 HIS A C 1
ATOM 3908 O O . HIS A 1 490 ? -30.299 18.262 37.580 1.00 73.38 490 HIS A O 1
ATOM 3914 N N . ARG A 1 491 ? -32.466 18.660 38.020 1.00 67.50 491 ARG A N 1
ATOM 3915 C CA . ARG A 1 491 ? -33.047 18.131 36.764 1.00 67.50 491 ARG A CA 1
ATOM 3916 C C . ARG A 1 491 ? -32.422 18.654 35.456 1.00 67.50 491 ARG A C 1
ATOM 3918 O O . ARG A 1 491 ? -32.588 18.036 34.414 1.00 67.50 491 ARG A O 1
ATOM 3925 N N . HIS A 1 492 ? -31.733 19.798 35.498 1.00 73.50 492 HIS A N 1
ATOM 3926 C CA . HIS A 1 492 ? -31.035 20.399 34.351 1.00 73.50 492 HIS A CA 1
ATOM 3927 C C . HIS A 1 492 ? -29.498 20.240 34.414 1.00 73.50 492 HIS A C 1
ATOM 3929 O O . HIS A 1 492 ? -28.795 20.710 33.522 1.00 73.50 492 HIS A O 1
ATOM 3935 N N . LYS A 1 493 ? -28.951 19.578 35.446 1.00 73.50 493 LYS A N 1
ATOM 3936 C CA . LYS A 1 493 ? -27.527 19.211 35.523 1.00 73.50 493 LYS A CA 1
ATOM 3937 C C . LYS A 1 493 ? -27.295 17.896 34.775 1.00 73.50 493 LYS A C 1
ATOM 3939 O O . LYS A 1 493 ? -28.075 16.957 34.907 1.00 73.50 493 LYS A O 1
ATOM 3944 N N . ARG A 1 494 ? -26.191 17.788 34.027 1.00 74.12 494 ARG A N 1
ATOM 3945 C CA . ARG A 1 494 ? -25.793 16.520 33.389 1.00 74.12 494 ARG A CA 1
ATOM 3946 C C . ARG A 1 494 ? -25.378 15.507 34.461 1.00 74.12 494 ARG A C 1
ATOM 3948 O O . ARG A 1 494 ? -24.620 15.854 35.361 1.00 74.12 494 ARG A O 1
ATOM 3955 N N . VAL A 1 495 ? -25.797 14.246 34.325 1.00 77.75 495 VAL A N 1
ATOM 3956 C CA . VAL A 1 495 ? -25.565 13.177 35.325 1.00 77.75 495 VAL A CA 1
ATOM 3957 C C . VAL A 1 495 ? -24.095 13.056 35.750 1.00 77.75 495 VAL A C 1
ATOM 3959 O O . VAL A 1 495 ? -23.811 12.845 36.926 1.00 77.75 495 VAL A O 1
ATOM 3962 N N . GLY A 1 496 ? -23.147 13.278 34.832 1.00 75.44 496 GLY A N 1
ATOM 3963 C CA . GLY A 1 496 ? -21.711 13.277 35.132 1.00 75.44 496 GLY A CA 1
ATOM 3964 C C . GLY A 1 496 ? -21.299 14.208 36.284 1.00 75.44 496 GLY A C 1
ATOM 3965 O O . GLY A 1 496 ? -20.449 13.817 37.083 1.00 75.44 496 GLY A O 1
ATOM 3966 N N . THR A 1 497 ? -21.943 15.373 36.440 1.00 78.94 497 THR A N 1
ATOM 3967 C CA . THR A 1 497 ? -21.616 16.378 37.475 1.00 78.94 497 THR A CA 1
ATOM 3968 C C . THR A 1 497 ? -22.328 16.155 38.816 1.00 78.94 497 THR A C 1
ATOM 3970 O O . THR A 1 497 ? -22.233 16.999 39.704 1.00 78.94 497 THR A O 1
ATOM 3973 N N . LEU A 1 498 ? -23.088 15.067 38.973 1.00 81.44 498 LEU A N 1
ATOM 3974 C CA . LEU A 1 498 ? -23.715 14.692 40.246 1.00 81.44 498 LEU A CA 1
ATOM 3975 C C . LEU A 1 498 ? -22.709 13.985 41.177 1.00 81.44 498 LEU A C 1
ATOM 3977 O O . LEU A 1 498 ? -21.786 13.311 40.710 1.00 81.44 498 LEU A O 1
ATOM 3981 N N . SER A 1 499 ? -22.894 14.105 42.496 1.00 80.44 499 SER A N 1
ATOM 3982 C CA . SER A 1 499 ? -22.103 13.358 43.490 1.00 80.44 499 SER A CA 1
ATOM 3983 C C . SER A 1 499 ? -22.429 11.855 43.468 1.00 80.44 499 SER A C 1
ATOM 3985 O O . SER A 1 499 ? -23.427 11.446 42.873 1.00 80.44 499 SER A O 1
ATOM 3987 N N . GLY A 1 500 ? -21.615 11.023 44.131 1.00 78.25 500 GLY A N 1
ATOM 3988 C CA . GLY A 1 500 ? -21.853 9.573 44.228 1.00 78.25 500 GLY A CA 1
ATOM 3989 C C . GLY A 1 500 ? -23.242 9.231 44.782 1.00 78.25 500 GLY A C 1
ATOM 3990 O O . GLY A 1 500 ? -24.019 8.553 44.115 1.00 78.25 500 GLY A O 1
ATOM 3991 N N . GLY A 1 501 ? -23.613 9.804 45.933 1.00 76.75 501 GLY A N 1
ATOM 3992 C CA . GLY A 1 501 ? -24.946 9.623 46.524 1.00 76.75 501 GLY A CA 1
ATOM 3993 C C . GLY A 1 501 ? -26.094 10.120 45.633 1.00 76.75 501 GLY A C 1
ATOM 3994 O O . GLY A 1 501 ? -27.126 9.461 45.537 1.00 76.75 501 GLY A O 1
ATOM 3995 N N . MET A 1 502 ? -25.913 11.231 44.906 1.00 78.31 502 MET A N 1
ATOM 3996 C CA . MET A 1 502 ? -26.909 11.714 43.935 1.00 78.31 502 MET A CA 1
ATOM 3997 C C . MET A 1 502 ? -27.050 10.778 42.725 1.00 78.31 502 MET A C 1
ATOM 3999 O O . MET A 1 502 ? -28.164 10.561 42.253 1.00 78.31 502 MET A O 1
ATOM 4003 N N . LYS A 1 503 ? -25.946 10.190 42.243 1.00 81.50 503 LYS A N 1
ATOM 4004 C CA . LYS A 1 503 ? -25.959 9.164 41.187 1.00 81.50 503 LYS A CA 1
ATOM 4005 C C . LYS A 1 503 ? -26.646 7.882 41.664 1.00 81.50 503 LYS A C 1
ATOM 4007 O O . LYS A 1 503 ? -27.440 7.329 40.910 1.00 81.50 503 LYS A O 1
ATOM 4012 N N . ARG A 1 504 ? -26.422 7.456 42.915 1.00 78.12 504 ARG A N 1
ATOM 4013 C CA . ARG A 1 504 ? -27.071 6.269 43.501 1.00 78.12 504 ARG A CA 1
ATOM 4014 C C . ARG A 1 504 ? -28.582 6.464 43.674 1.00 78.12 504 ARG A C 1
ATOM 4016 O O . ARG A 1 504 ? -29.352 5.610 43.239 1.00 78.12 504 ARG A O 1
ATOM 4023 N N . LYS A 1 505 ? -29.012 7.633 44.172 1.00 77.06 505 LYS A N 1
ATOM 4024 C CA . LYS A 1 505 ? -30.431 8.035 44.181 1.00 77.06 505 LYS A CA 1
ATOM 4025 C C . LYS A 1 505 ? -31.038 8.000 42.777 1.00 77.06 505 LYS A C 1
ATOM 4027 O O . LYS A 1 505 ? -32.090 7.401 42.606 1.00 77.06 505 LYS A O 1
ATOM 4032 N N . LEU A 1 506 ? -30.347 8.545 41.770 1.00 79.44 506 LEU A N 1
ATOM 4033 C CA . LEU A 1 506 ? -30.821 8.528 40.383 1.00 79.44 506 LEU A CA 1
ATOM 4034 C C . LEU A 1 506 ? -30.914 7.106 39.796 1.00 79.44 506 LEU A C 1
ATOM 4036 O O . LEU A 1 506 ? -31.878 6.818 39.095 1.00 79.44 506 LEU A O 1
ATOM 4040 N N . SER A 1 507 ? -29.973 6.199 40.086 1.00 78.75 507 SER A N 1
ATOM 4041 C CA . SER A 1 507 ? -30.085 4.800 39.631 1.00 78.75 507 SER A CA 1
ATOM 4042 C C . SER A 1 507 ? -31.296 4.083 40.237 1.00 78.75 507 SER A C 1
ATOM 4044 O O . SER A 1 507 ? -31.971 3.334 39.536 1.00 78.75 507 SER A O 1
ATOM 4046 N N . ILE A 1 508 ? -31.625 4.377 41.499 1.00 75.94 508 ILE A N 1
ATOM 4047 C CA . ILE A 1 508 ? -32.821 3.851 42.170 1.00 75.94 508 ILE A CA 1
ATOM 4048 C C . ILE A 1 508 ? -34.092 4.490 41.579 1.00 75.94 508 ILE A C 1
ATOM 4050 O O . ILE A 1 508 ? -35.051 3.781 41.288 1.00 75.94 508 ILE A O 1
ATOM 4054 N N . SER A 1 509 ? -34.081 5.798 41.277 1.00 74.50 509 SER A N 1
ATOM 4055 C CA . SER A 1 509 ? -35.162 6.459 40.526 1.00 74.50 509 SER A CA 1
ATOM 4056 C C . SER A 1 509 ? -35.446 5.773 39.187 1.00 74.50 509 SER A C 1
ATOM 4058 O O . SER A 1 509 ? -36.605 5.585 38.830 1.00 74.50 509 SER A O 1
ATOM 4060 N N . ILE A 1 510 ? -34.400 5.398 38.440 1.00 78.69 510 ILE A N 1
ATOM 4061 C CA . ILE A 1 510 ? -34.533 4.754 37.125 1.00 78.69 510 ILE A CA 1
ATOM 4062 C C . ILE A 1 510 ? -35.162 3.359 37.247 1.00 78.69 510 ILE A C 1
ATOM 4064 O O . ILE A 1 510 ? -36.001 3.018 36.416 1.00 78.69 510 ILE A O 1
ATOM 4068 N N . ALA A 1 511 ? -34.843 2.593 38.296 1.00 74.38 511 ALA A N 1
ATOM 4069 C CA . ALA A 1 511 ? -35.478 1.297 38.551 1.00 74.38 511 ALA A CA 1
ATOM 4070 C C . ALA A 1 511 ? -37.001 1.419 38.775 1.00 74.38 511 ALA A C 1
ATOM 4072 O O . ALA A 1 511 ? -37.763 0.611 38.247 1.00 74.38 511 ALA A O 1
ATOM 4073 N N . PHE A 1 512 ? -37.458 2.458 39.487 1.00 72.69 512 PHE A N 1
ATOM 4074 C CA . PHE A 1 512 ? -38.889 2.692 39.733 1.00 72.69 512 PHE A CA 1
ATOM 4075 C C . PHE A 1 512 ? -39.645 3.335 38.551 1.00 72.69 512 PHE A C 1
ATOM 4077 O O . PHE A 1 512 ? -40.865 3.201 38.470 1.00 72.69 512 PHE A O 1
ATOM 4084 N N . ILE A 1 513 ? -38.964 3.997 37.603 1.00 72.44 513 ILE A N 1
ATOM 4085 C CA . ILE A 1 513 ? -39.613 4.624 36.429 1.00 72.44 513 ILE A CA 1
ATOM 4086 C C . ILE A 1 513 ? -40.341 3.601 35.537 1.00 72.44 513 ILE A C 1
ATOM 4088 O O . ILE A 1 513 ? -41.332 3.959 34.903 1.00 72.44 513 ILE A O 1
ATOM 4092 N N . GLY A 1 514 ? -39.883 2.344 35.497 1.00 65.88 514 GLY A N 1
ATOM 4093 C CA . GLY A 1 514 ? -40.461 1.296 34.647 1.00 65.88 514 GLY A CA 1
ATOM 4094 C C . GLY A 1 514 ? -41.841 0.777 35.074 1.00 65.88 514 GLY A C 1
ATOM 4095 O O . GLY A 1 514 ? -42.468 0.062 34.300 1.00 65.88 514 GLY A O 1
ATOM 4096 N N . GLY A 1 515 ? -42.324 1.112 36.279 1.00 66.25 515 GLY A N 1
ATOM 4097 C CA . GLY A 1 515 ? -43.562 0.535 36.826 1.00 66.25 515 GLY A CA 1
ATOM 4098 C C . GLY A 1 515 ? -43.445 -0.951 37.196 1.00 66.25 515 GLY A C 1
ATOM 4099 O O . GLY A 1 515 ? -44.449 -1.655 37.248 1.00 66.25 515 GLY A O 1
ATOM 4100 N N . SER A 1 516 ? -42.221 -1.436 37.416 1.00 63.56 516 SER A N 1
ATOM 4101 C CA . SER A 1 516 ? -41.895 -2.840 37.670 1.00 63.56 516 SER A CA 1
ATOM 4102 C C . SER A 1 516 ? -42.565 -3.374 38.940 1.00 63.56 516 SER A C 1
ATOM 4104 O O . SER A 1 516 ? -42.353 -2.829 40.019 1.00 63.56 516 SER A O 1
ATOM 4106 N N . HIS A 1 517 ? -43.300 -4.487 38.841 1.00 63.41 517 HIS A N 1
ATOM 4107 C CA . HIS A 1 517 ? -43.884 -5.163 40.011 1.00 63.41 517 HIS A CA 1
ATOM 4108 C C . HIS A 1 517 ? -42.827 -5.760 40.955 1.00 63.41 517 HIS A C 1
ATOM 4110 O O . HIS A 1 517 ? -43.060 -5.845 42.157 1.00 63.41 517 HIS A O 1
ATOM 4116 N N . LEU A 1 518 ? -41.672 -6.160 40.414 1.00 63.91 518 LEU A N 1
ATOM 4117 C CA . LEU A 1 518 ? -40.506 -6.637 41.154 1.00 63.91 518 LEU A CA 1
ATOM 4118 C C . LEU A 1 518 ? -39.327 -5.698 40.892 1.00 63.91 518 LEU A C 1
ATOM 4120 O O . LEU A 1 518 ? -38.994 -5.431 39.737 1.00 63.91 518 LEU A O 1
ATOM 4124 N N . VAL A 1 519 ? -38.672 -5.239 41.958 1.00 67.50 519 VAL A N 1
ATOM 4125 C CA . VAL A 1 519 ? -37.401 -4.507 41.887 1.00 67.50 519 VAL A CA 1
ATOM 4126 C C . VAL A 1 519 ? -36.365 -5.225 42.745 1.00 67.50 519 VAL A C 1
ATOM 4128 O O . VAL A 1 519 ? -36.545 -5.392 43.951 1.00 67.50 519 VAL A O 1
ATOM 4131 N N . VAL A 1 520 ? -35.271 -5.632 42.099 1.00 65.69 520 VAL A N 1
ATOM 4132 C CA . VAL A 1 520 ? -34.079 -6.197 42.738 1.00 65.69 520 VAL A CA 1
ATOM 4133 C C . VAL A 1 520 ? -33.022 -5.099 42.806 1.00 65.69 520 VAL A C 1
ATOM 4135 O O . VAL A 1 520 ? -32.636 -4.563 41.766 1.00 65.69 520 VAL A O 1
ATOM 4138 N N . LEU A 1 521 ? -32.562 -4.751 44.008 1.00 68.75 521 LEU A N 1
ATOM 4139 C CA . LEU A 1 521 ? -31.450 -3.825 44.216 1.00 68.75 521 LEU A CA 1
ATOM 4140 C C . LEU A 1 521 ? -30.230 -4.583 44.748 1.00 68.75 521 LEU A C 1
ATOM 4142 O O . LEU A 1 521 ? -30.310 -5.320 45.726 1.00 68.75 521 LEU A O 1
ATOM 4146 N N . ASP A 1 522 ? -29.091 -4.366 44.098 1.00 65.81 522 ASP A N 1
ATOM 4147 C CA . ASP A 1 522 ? -27.795 -4.876 44.536 1.00 65.81 522 ASP A CA 1
ATOM 4148 C C . ASP A 1 522 ? -27.028 -3.752 45.253 1.00 65.81 522 ASP A C 1
ATOM 4150 O O . ASP A 1 522 ? -26.813 -2.672 44.684 1.00 65.81 522 ASP A O 1
ATOM 4154 N N . GLU A 1 523 ? -26.701 -3.980 46.527 1.00 65.69 523 GLU A N 1
ATOM 4155 C CA . GLU A 1 523 ? -26.058 -3.052 47.473 1.00 65.69 523 GLU A CA 1
ATOM 4156 C C . GLU A 1 523 ? -26.529 -1.567 47.448 1.00 65.69 523 GLU A C 1
ATOM 4158 O O . GLU A 1 523 ? -25.688 -0.657 47.393 1.00 65.69 523 GLU A O 1
ATOM 4163 N N . PRO A 1 524 ? -27.832 -1.219 47.470 1.00 68.38 524 PRO A N 1
ATOM 4164 C CA . PRO A 1 524 ? -28.329 0.143 47.201 1.00 68.38 524 PRO A CA 1
ATOM 4165 C C . PRO A 1 524 ? -27.664 1.295 47.985 1.00 68.38 524 PRO A C 1
ATOM 4167 O O . PRO A 1 524 ? -27.700 2.440 47.528 1.00 68.38 524 PRO A O 1
ATOM 4170 N N . THR A 1 525 ? -27.018 1.023 49.124 1.00 70.19 525 THR A N 1
ATOM 4171 C CA . THR A 1 525 ? -26.430 2.025 50.027 1.00 70.19 525 THR A CA 1
ATOM 4172 C C . THR A 1 525 ? -24.893 2.095 50.069 1.00 70.19 525 THR A C 1
ATOM 4174 O O . THR A 1 525 ? -24.360 2.892 50.850 1.00 70.19 525 THR A O 1
ATOM 4177 N N . THR A 1 526 ? -24.153 1.295 49.290 1.00 70.62 526 THR A N 1
ATOM 4178 C CA . THR A 1 526 ? -22.673 1.306 49.326 1.00 70.62 526 THR A CA 1
ATOM 4179 C C . THR A 1 526 ? -22.074 2.577 48.712 1.00 70.62 526 THR A C 1
ATOM 4181 O O . THR A 1 526 ? -22.598 3.156 47.760 1.00 70.62 526 THR A O 1
ATOM 4184 N N . GLY A 1 527 ? -21.001 3.092 49.328 1.00 69.69 527 GLY A N 1
ATOM 4185 C CA . GLY A 1 527 ? -20.377 4.373 48.956 1.00 69.69 527 GLY A CA 1
ATOM 4186 C C . GLY A 1 527 ? -21.218 5.633 49.237 1.00 69.69 527 GLY A C 1
ATOM 4187 O O . GLY A 1 527 ? -20.852 6.719 48.784 1.00 69.69 527 GLY A O 1
ATOM 4188 N N . VAL A 1 528 ? -22.339 5.515 49.960 1.00 75.81 528 VAL A N 1
ATOM 4189 C CA . VAL A 1 528 ? -23.266 6.620 50.260 1.00 75.81 528 VAL A CA 1
ATOM 4190 C C . VAL A 1 528 ? -23.127 7.094 51.714 1.00 75.81 528 VAL A C 1
ATOM 4192 O O . VAL A 1 528 ? -23.025 6.279 52.634 1.00 75.81 528 VAL A O 1
ATOM 4195 N N . ASP A 1 529 ? -23.159 8.416 51.918 1.00 77.81 529 ASP A N 1
ATOM 4196 C CA . ASP A 1 529 ? -23.101 9.052 53.240 1.00 77.81 529 ASP A CA 1
ATOM 4197 C C . ASP A 1 529 ? -24.322 8.701 54.128 1.00 77.81 529 ASP A C 1
ATOM 4199 O O . ASP A 1 529 ? -25.395 8.391 53.600 1.00 77.81 529 ASP A O 1
ATOM 4203 N N . PRO A 1 530 ? -24.217 8.767 55.473 1.00 75.75 530 PRO A N 1
ATOM 4204 C CA . PRO A 1 530 ? -25.293 8.334 56.371 1.00 75.75 530 PRO A CA 1
ATOM 4205 C C . PRO A 1 530 ? -26.632 9.068 56.201 1.00 75.75 530 PRO A C 1
ATOM 4207 O O . PRO A 1 530 ? -27.677 8.491 56.500 1.00 75.75 530 PRO A O 1
ATOM 4210 N N . CYS A 1 531 ? -26.633 10.313 55.716 1.00 72.38 531 CYS A N 1
ATOM 4211 C CA . CYS A 1 531 ? -27.855 11.090 55.501 1.00 72.38 531 CYS A CA 1
ATOM 4212 C C . CYS A 1 531 ? -28.513 10.720 54.165 1.00 72.38 531 CYS A C 1
ATOM 4214 O O . CYS A 1 531 ? -29.718 10.475 54.107 1.00 72.38 531 CYS A O 1
ATOM 4216 N N . SER A 1 532 ? -27.724 10.597 53.096 1.00 70.88 532 SER A N 1
ATOM 4217 C CA . SER A 1 532 ? -28.199 10.092 51.807 1.00 70.88 532 SER A CA 1
ATOM 4218 C C . SER A 1 532 ? -28.626 8.624 51.876 1.00 70.88 532 SER A C 1
ATOM 4220 O O . SER A 1 532 ? -29.524 8.252 51.127 1.00 70.88 532 SER A O 1
ATOM 4222 N N . ARG A 1 533 ? -28.047 7.813 52.777 1.00 71.06 533 ARG A N 1
ATOM 4223 C CA . ARG A 1 533 ? -28.474 6.431 53.055 1.00 71.06 533 ARG A CA 1
ATOM 4224 C C . ARG A 1 533 ? -29.897 6.384 53.603 1.00 71.06 533 ARG A C 1
ATOM 4226 O O . ARG A 1 533 ? -30.724 5.690 53.025 1.00 71.06 533 ARG A O 1
ATOM 4233 N N . ARG A 1 534 ? -30.196 7.165 54.651 1.00 71.06 534 ARG A N 1
ATOM 4234 C CA . ARG A 1 534 ? -31.565 7.291 55.188 1.00 71.06 534 ARG A CA 1
ATOM 4235 C C . ARG A 1 534 ? -32.529 7.747 54.101 1.00 71.06 534 ARG A C 1
ATOM 4237 O O . ARG A 1 534 ? -33.491 7.051 53.835 1.00 71.06 534 ARG A O 1
ATOM 4244 N N . ALA A 1 535 ? -32.177 8.799 53.363 1.00 68.81 535 ALA A N 1
ATOM 4245 C CA . ALA A 1 535 ? -33.007 9.279 52.262 1.00 68.81 535 ALA A CA 1
ATOM 4246 C C . ALA A 1 535 ? -33.224 8.237 51.142 1.00 68.81 535 ALA A C 1
ATOM 4248 O O . ALA A 1 535 ? -34.258 8.272 50.491 1.00 68.81 535 ALA A O 1
ATOM 4249 N N . ILE A 1 536 ? -32.280 7.318 50.891 1.00 70.44 536 ILE A N 1
ATOM 4250 C CA . ILE A 1 536 ? -32.485 6.174 49.983 1.00 70.44 536 ILE A CA 1
ATOM 4251 C C . ILE A 1 536 ? -33.501 5.187 50.574 1.00 70.44 536 ILE A C 1
ATOM 4253 O O . ILE A 1 536 ? -34.415 4.768 49.867 1.00 70.44 536 ILE A O 1
ATOM 4257 N N . TRP A 1 537 ? -33.383 4.862 51.862 1.00 70.94 537 TRP A N 1
ATOM 4258 C CA . TRP A 1 537 ? -34.355 4.027 52.568 1.00 70.94 537 TRP A CA 1
ATOM 4259 C C . TRP A 1 537 ? -35.751 4.662 52.618 1.00 70.94 537 TRP A C 1
ATOM 4261 O O . TRP A 1 537 ? -36.723 3.961 52.361 1.00 70.94 537 TRP A O 1
ATOM 4271 N N . ASP A 1 538 ? -35.864 5.972 52.848 1.00 69.19 538 ASP A N 1
ATOM 4272 C CA . ASP A 1 538 ? -37.137 6.704 52.858 1.00 69.19 538 ASP A CA 1
ATOM 4273 C C . ASP A 1 538 ? -37.865 6.572 51.505 1.00 69.19 538 ASP A C 1
ATOM 4275 O O . ASP A 1 538 ? -39.048 6.235 51.468 1.00 69.19 538 ASP A O 1
ATOM 4279 N N . ILE A 1 539 ? -37.141 6.730 50.385 1.00 69.69 539 ILE A N 1
ATOM 4280 C CA . ILE A 1 539 ? -37.663 6.529 49.017 1.00 69.69 539 ILE A CA 1
ATOM 4281 C C . ILE A 1 539 ? -38.142 5.081 48.819 1.00 69.69 539 ILE A C 1
ATOM 4283 O O . ILE A 1 539 ? -39.231 4.852 48.292 1.00 69.69 539 ILE A O 1
ATOM 4287 N N . ILE A 1 540 ? -37.349 4.093 49.249 1.00 69.75 540 ILE A N 1
ATOM 4288 C CA . ILE A 1 540 ? -37.701 2.669 49.135 1.00 69.75 540 ILE A CA 1
ATOM 4289 C C . ILE A 1 540 ? -38.953 2.359 49.970 1.00 69.75 540 ILE A C 1
ATOM 4291 O O . ILE A 1 540 ? -39.876 1.723 49.470 1.00 69.75 540 ILE A O 1
ATOM 4295 N N . ILE A 1 541 ? -39.040 2.858 51.206 1.00 68.25 541 ILE A N 1
ATOM 4296 C CA . ILE A 1 541 ? -40.193 2.686 52.105 1.00 68.25 541 ILE A CA 1
ATOM 4297 C C . ILE A 1 541 ? -41.448 3.374 51.542 1.00 68.25 541 ILE A C 1
ATOM 4299 O O . ILE A 1 541 ? -42.544 2.818 51.638 1.00 68.25 541 ILE A O 1
ATOM 4303 N N . GLN A 1 542 ? -41.302 4.542 50.909 1.00 65.62 542 GLN A N 1
ATOM 4304 C CA . GLN A 1 542 ? -42.391 5.257 50.240 1.00 65.62 542 GLN A CA 1
ATOM 4305 C C . GLN A 1 542 ? -42.958 4.464 49.049 1.00 65.62 542 GLN A C 1
ATOM 4307 O O . GLN A 1 542 ? -44.179 4.399 48.900 1.00 65.62 542 GLN A O 1
ATOM 4312 N N . HIS A 1 543 ? -42.103 3.808 48.254 1.00 63.09 543 HIS A N 1
ATOM 4313 C CA . HIS A 1 543 ? -42.509 2.975 47.112 1.00 63.09 543 HIS A CA 1
ATOM 4314 C C . HIS A 1 543 ? -42.858 1.510 47.458 1.00 63.09 543 HIS A C 1
ATOM 4316 O O . HIS A 1 543 ? -43.493 0.837 46.650 1.00 63.09 543 HIS A O 1
ATOM 4322 N N . LYS A 1 544 ? -42.514 1.010 48.655 1.00 56.53 544 LYS A N 1
ATOM 4323 C CA . LYS A 1 544 ? -42.712 -0.396 49.081 1.00 56.53 544 LYS A CA 1
ATOM 4324 C C . LYS A 1 544 ? -44.177 -0.870 49.111 1.00 56.53 544 LYS A C 1
ATOM 4326 O O . LYS A 1 544 ? -44.418 -2.069 49.189 1.00 56.53 544 LYS A O 1
ATOM 4331 N N . LYS A 1 545 ? -45.158 0.037 49.088 1.00 53.91 545 LYS A N 1
ATOM 4332 C CA . LYS A 1 545 ? -46.573 -0.286 49.359 1.00 53.91 545 LYS A CA 1
ATOM 4333 C C . LYS A 1 545 ? -47.244 -1.182 48.314 1.00 53.91 545 LYS A C 1
ATOM 4335 O O . LYS A 1 545 ? -48.153 -1.914 48.687 1.00 53.91 545 LYS A O 1
ATOM 4340 N N . ASP A 1 546 ? -46.771 -1.159 47.069 1.00 47.03 546 ASP A N 1
ATOM 4341 C CA . ASP A 1 546 ? -47.379 -1.878 45.938 1.00 47.03 546 ASP A CA 1
ATOM 4342 C C . ASP A 1 546 ? -46.351 -2.725 45.144 1.00 47.03 546 ASP A C 1
ATOM 4344 O O . ASP A 1 546 ? -46.596 -3.079 43.990 1.00 47.03 546 ASP A O 1
ATOM 4348 N N . LEU A 1 547 ? -45.179 -3.029 45.730 1.00 51.16 547 LEU A N 1
ATOM 4349 C CA . LEU A 1 547 ? -44.044 -3.669 45.041 1.00 51.16 547 LEU A CA 1
ATOM 4350 C C . LEU A 1 547 ? -43.453 -4.875 45.787 1.00 51.16 547 LEU A C 1
ATOM 4352 O O . LEU A 1 547 ? -43.246 -4.842 47.001 1.00 51.16 547 LEU A O 1
ATOM 4356 N N . TYR A 1 548 ? -43.030 -5.884 45.022 1.00 48.47 548 TYR A N 1
ATOM 4357 C CA . TYR A 1 548 ? -42.082 -6.895 45.484 1.00 48.47 548 TYR A CA 1
ATOM 4358 C C . TYR A 1 548 ? -40.664 -6.302 45.486 1.00 48.47 548 TYR A C 1
ATOM 4360 O O . TYR A 1 548 ? -40.181 -5.794 44.471 1.00 48.47 548 TYR A O 1
ATOM 4368 N N . TYR A 1 549 ? -39.994 -6.373 46.635 1.00 52.31 549 TYR A N 1
ATOM 4369 C CA . TYR A 1 549 ? -38.662 -5.814 46.859 1.00 52.31 549 TYR A CA 1
ATOM 4370 C C . TYR A 1 549 ? -37.676 -6.926 47.213 1.00 52.31 549 TYR A C 1
ATOM 4372 O O . TYR A 1 549 ? -37.962 -7.734 48.098 1.00 52.31 549 TYR A O 1
ATOM 4380 N N . PHE A 1 550 ? -36.523 -6.948 46.547 1.00 47.56 550 PHE A N 1
ATOM 4381 C CA . PHE A 1 550 ? -35.418 -7.848 46.870 1.00 47.56 550 PHE A CA 1
ATOM 4382 C C . PHE A 1 550 ? -34.124 -7.040 46.995 1.00 47.56 550 PHE A C 1
ATOM 4384 O O . PHE A 1 550 ? -33.808 -6.243 46.112 1.00 47.56 550 PHE A O 1
ATOM 4391 N N . ASP A 1 551 ? -33.387 -7.247 48.081 1.00 49.44 551 ASP A N 1
ATOM 4392 C CA . ASP A 1 551 ? -32.160 -6.518 48.405 1.00 49.44 551 ASP A CA 1
ATOM 4393 C C . ASP A 1 551 ? -31.066 -7.516 48.781 1.00 49.44 551 ASP A C 1
ATOM 4395 O O . ASP A 1 551 ? -31.328 -8.470 49.515 1.00 49.44 551 ASP A O 1
ATOM 4399 N N . PHE A 1 552 ? -29.855 -7.302 48.273 1.00 47.00 552 PHE A N 1
ATOM 4400 C CA . PHE A 1 552 ? -28.666 -8.072 48.655 1.00 47.00 552 PHE A CA 1
ATOM 4401 C C . PHE A 1 552 ? -27.796 -7.349 49.701 1.00 47.00 552 PHE A C 1
ATOM 4403 O O . PHE A 1 552 ? -26.780 -7.890 50.137 1.00 47.00 552 PHE A O 1
ATOM 4410 N N . ALA A 1 553 ? -28.171 -6.139 50.135 1.00 41.50 553 ALA A N 1
ATOM 4411 C CA . ALA A 1 553 ? -27.450 -5.418 51.175 1.00 41.50 553 ALA A CA 1
ATOM 4412 C C . ALA A 1 553 ? -27.586 -6.090 52.550 1.00 41.50 553 ALA A C 1
ATOM 4414 O O . ALA A 1 553 ? -28.600 -5.954 53.236 1.00 41.50 553 ALA A O 1
ATOM 4415 N N . PHE A 1 554 ? -26.492 -6.694 53.015 1.00 45.47 554 PHE A N 1
ATOM 4416 C CA . PHE A 1 554 ? -26.261 -6.947 54.435 1.00 45.47 554 PHE A CA 1
ATOM 4417 C C . PHE A 1 554 ? -26.211 -5.610 55.201 1.00 45.47 554 PHE A C 1
ATOM 4419 O O . PHE A 1 554 ? -25.136 -5.036 55.345 1.00 45.47 554 PHE A O 1
ATOM 4426 N N . HIS A 1 555 ? -27.369 -5.083 55.628 1.00 47.19 555 HIS A N 1
ATOM 4427 C CA . HIS A 1 555 ? -27.611 -4.425 56.927 1.00 47.19 555 HIS A CA 1
ATOM 4428 C C . HIS A 1 555 ? -29.011 -3.763 57.015 1.00 47.19 555 HIS A C 1
ATOM 4430 O O . HIS A 1 555 ? -29.391 -2.931 56.190 1.00 47.19 555 HIS A O 1
ATOM 4436 N N . PHE A 1 556 ? -29.674 -3.984 58.155 1.00 41.59 556 PHE A N 1
ATOM 4437 C CA . PHE A 1 556 ? -30.711 -3.145 58.791 1.00 41.59 556 PHE A CA 1
ATOM 4438 C C . PHE A 1 556 ? -32.174 -3.115 58.294 1.00 41.59 556 PHE A C 1
ATOM 4440 O O . PHE A 1 556 ? -33.001 -2.717 59.114 1.00 41.59 556 PHE A O 1
ATOM 4447 N N . ILE A 1 557 ? -32.567 -3.503 57.067 1.00 41.38 557 ILE A N 1
ATOM 4448 C CA . ILE A 1 557 ? -34.000 -3.421 56.652 1.00 41.38 557 ILE A CA 1
ATOM 4449 C C . ILE A 1 557 ? -34.543 -4.677 55.940 1.00 41.38 557 ILE A C 1
ATOM 4451 O O . ILE A 1 557 ? -35.079 -4.604 54.833 1.00 41.38 557 ILE A O 1
ATOM 4455 N N . CYS A 1 558 ? -34.554 -5.813 56.640 1.00 40.56 558 CYS A N 1
ATOM 4456 C CA . CYS A 1 558 ? -35.395 -6.962 56.287 1.00 40.56 558 CYS A CA 1
ATOM 4457 C C . CYS A 1 558 ? -36.385 -7.304 57.408 1.00 40.56 558 CYS A C 1
ATOM 4459 O O . CYS A 1 558 ? -36.044 -7.332 58.585 1.00 40.56 558 CYS A O 1
ATOM 4461 N N . THR A 1 559 ? -37.639 -7.580 57.035 1.00 40.75 559 THR A N 1
ATOM 4462 C CA . THR A 1 559 ? -38.707 -8.008 57.970 1.00 40.75 559 THR A CA 1
ATOM 4463 C C . THR A 1 559 ? -38.832 -9.538 58.055 1.00 40.75 559 THR A C 1
ATOM 4465 O O . THR A 1 559 ? -39.406 -10.069 59.002 1.00 40.75 559 THR A O 1
ATOM 4468 N N . ASN A 1 560 ? -38.258 -10.235 57.071 1.00 42.56 560 ASN A N 1
ATOM 4469 C CA . ASN A 1 560 ? -37.833 -11.632 57.101 1.00 42.56 560 ASN A CA 1
ATOM 4470 C C . ASN A 1 560 ? -36.536 -11.683 56.283 1.00 42.56 560 ASN A C 1
ATOM 4472 O O . ASN A 1 560 ? -36.579 -11.401 55.087 1.00 42.56 560 ASN A O 1
ATOM 4476 N N . GLU A 1 561 ? -35.397 -11.960 56.916 1.00 40.78 561 GLU A N 1
ATOM 4477 C CA . GLU A 1 561 ? -34.083 -11.954 56.259 1.00 40.78 561 GLU A CA 1
ATOM 4478 C C . GLU A 1 561 ? -33.650 -13.406 55.969 1.00 40.78 561 GLU A C 1
ATOM 4480 O O . GLU A 1 561 ? -33.457 -14.179 56.912 1.00 40.78 561 GLU A O 1
ATOM 4485 N N . PRO A 1 562 ? -33.565 -13.837 54.695 1.00 38.50 562 PRO A N 1
ATOM 4486 C CA . PRO A 1 562 ? -33.071 -15.165 54.345 1.00 38.50 562 PRO A CA 1
ATOM 4487 C C . PRO A 1 562 ? -31.543 -15.202 54.456 1.00 38.50 562 PRO A C 1
ATOM 4489 O O . PRO A 1 562 ? -30.855 -14.579 53.648 1.00 38.50 562 PRO A O 1
ATOM 4492 N N . TYR A 1 563 ? -30.999 -15.955 55.414 1.00 43.06 563 TYR A N 1
ATOM 4493 C CA . TYR A 1 563 ? -29.546 -16.102 55.531 1.00 43.06 563 TYR A CA 1
ATOM 4494 C C . TYR A 1 563 ? -29.003 -17.259 54.672 1.00 43.06 563 TYR A C 1
ATOM 4496 O O . TYR A 1 563 ? -29.660 -18.286 54.489 1.00 43.06 563 TYR A O 1
ATOM 4504 N N . PHE A 1 564 ? -27.796 -17.060 54.134 1.00 34.59 564 PHE A N 1
ATOM 4505 C CA . PHE A 1 564 ? -27.123 -17.902 53.145 1.00 34.59 564 PHE A CA 1
ATOM 4506 C C . PHE A 1 564 ? -25.945 -18.639 53.804 1.00 34.59 564 PHE A C 1
ATOM 4508 O O . PHE A 1 564 ? -24.934 -18.021 54.132 1.00 34.59 564 PHE A O 1
ATOM 4515 N N . GLN A 1 565 ? -26.049 -19.961 53.969 1.00 31.14 565 GLN A N 1
ATOM 4516 C CA . GLN A 1 565 ? -25.020 -20.784 54.621 1.00 31.14 565 GLN A CA 1
ATOM 4517 C C . GLN A 1 565 ? -24.817 -22.088 53.834 1.00 31.14 565 GLN A C 1
ATOM 4519 O O . GLN A 1 565 ? -25.777 -22.768 53.475 1.00 31.14 565 GLN A O 1
ATOM 4524 N N . ALA A 1 566 ? -23.561 -22.402 53.492 1.00 27.78 566 ALA A N 1
ATOM 4525 C CA . ALA A 1 566 ? -23.152 -23.610 52.755 1.00 27.78 566 ALA A CA 1
ATOM 4526 C C . ALA A 1 566 ? -23.952 -23.932 51.461 1.00 27.78 566 ALA A C 1
ATOM 4528 O O . ALA A 1 566 ? -24.083 -25.092 51.069 1.00 27.78 566 ALA A O 1
ATOM 4529 N N . GLY A 1 567 ? -24.481 -22.909 50.776 1.00 34.06 567 GLY A N 1
ATOM 4530 C CA . GLY A 1 567 ? -25.259 -23.056 49.536 1.00 34.06 567 GLY A CA 1
ATOM 4531 C C . GLY A 1 567 ? -26.760 -23.319 49.724 1.00 34.06 567 GLY A C 1
ATOM 4532 O O . GLY A 1 567 ? -27.455 -23.492 48.720 1.00 34.06 567 GLY A O 1
ATOM 4533 N N . TYR A 1 568 ? -27.255 -23.307 50.967 1.00 28.72 568 TYR A N 1
ATOM 4534 C CA . TYR A 1 568 ? -28.675 -23.355 51.326 1.00 28.72 568 TYR A CA 1
ATOM 4535 C C . TYR A 1 568 ? -29.149 -22.013 51.906 1.00 28.72 568 TYR A C 1
ATOM 4537 O O . TYR A 1 568 ? -28.371 -21.267 52.504 1.00 28.72 568 TYR A O 1
ATOM 4545 N N . ILE A 1 569 ? -30.451 -21.736 51.776 1.00 35.62 569 ILE A N 1
ATOM 4546 C CA . ILE A 1 569 ? -31.137 -20.675 52.523 1.00 35.62 569 ILE A CA 1
ATOM 4547 C C . ILE A 1 569 ? -32.005 -21.315 53.604 1.00 35.62 569 ILE A C 1
ATOM 4549 O O . ILE A 1 569 ? -32.856 -22.153 53.302 1.00 35.62 569 ILE A O 1
ATOM 4553 N N . HIS A 1 570 ? -31.849 -20.855 54.845 1.00 34.16 570 HIS A N 1
ATOM 4554 C CA . HIS A 1 570 ? -32.855 -21.042 55.888 1.00 34.16 570 HIS A CA 1
ATOM 4555 C C . HIS A 1 570 ? -33.684 -19.759 56.026 1.00 34.16 570 HIS A C 1
ATOM 4557 O O . HIS A 1 570 ? -33.143 -18.673 56.223 1.00 34.16 570 HIS A O 1
ATOM 4563 N N . LEU A 1 571 ? -35.009 -19.898 55.948 1.00 39.28 571 LEU A N 1
ATOM 4564 C CA . LEU A 1 571 ? -35.984 -18.825 56.160 1.00 39.28 571 LEU A CA 1
ATOM 4565 C C . LEU A 1 571 ? -36.628 -18.986 57.548 1.00 39.28 571 LEU A C 1
ATOM 4567 O O . LEU A 1 571 ? -37.574 -19.764 57.691 1.00 39.28 571 LEU A O 1
ATOM 4571 N N . PRO A 1 572 ? -36.135 -18.296 58.593 1.00 38.06 572 PRO A N 1
ATOM 4572 C CA . PRO A 1 572 ? -36.815 -18.264 59.879 1.00 38.06 572 PRO A CA 1
ATOM 4573 C C . PRO A 1 572 ? -38.024 -17.311 59.812 1.00 38.06 572 PRO A C 1
ATOM 4575 O O . PRO A 1 572 ? -37.847 -16.145 59.461 1.00 38.06 572 PRO A O 1
ATOM 4578 N N . PRO A 1 573 ? -39.246 -17.734 60.193 1.00 35.47 573 PRO A N 1
ATOM 4579 C CA . PRO A 1 573 ? -40.331 -16.787 60.431 1.00 35.47 573 PRO A CA 1
ATOM 4580 C C . PRO A 1 573 ? -39.958 -15.924 61.643 1.00 35.47 573 PRO A C 1
ATOM 4582 O O . PRO A 1 573 ? -39.807 -16.434 62.761 1.00 35.47 573 PRO A O 1
ATOM 4585 N N . THR A 1 574 ? -39.768 -14.620 61.428 1.00 43.97 574 THR A N 1
ATOM 4586 C CA . THR A 1 574 ? -39.158 -13.725 62.429 1.00 43.97 574 THR A CA 1
ATOM 4587 C C . THR A 1 574 ? -39.931 -13.679 63.745 1.00 43.97 574 THR A C 1
ATOM 4589 O O . THR A 1 574 ? -39.313 -13.628 64.807 1.00 43.97 574 THR A O 1
ATOM 4592 N N . THR A 1 575 ? -41.256 -13.833 63.706 1.00 41.34 575 THR A N 1
ATOM 4593 C CA . THR A 1 575 ? -42.136 -13.891 64.886 1.00 41.34 575 THR A CA 1
ATOM 4594 C C . THR A 1 575 ? -41.896 -15.074 65.829 1.00 41.34 575 THR A C 1
ATOM 4596 O O . THR A 1 575 ? -42.342 -15.001 66.972 1.00 41.34 575 THR A O 1
ATOM 4599 N N . HIS A 1 576 ? -41.203 -16.142 65.404 1.00 39.47 576 HIS A N 1
ATOM 4600 C CA . HIS A 1 576 ? -40.969 -17.327 66.245 1.00 39.47 576 HIS A CA 1
ATOM 4601 C C . HIS A 1 576 ? -39.507 -17.584 66.635 1.00 39.47 576 HIS A C 1
ATOM 4603 O O . HIS A 1 576 ? -39.290 -18.267 67.633 1.00 39.47 576 HIS A O 1
ATOM 4609 N N . LYS A 1 577 ? -38.514 -17.051 65.902 1.00 38.53 577 LYS A N 1
ATOM 4610 C CA . LYS A 1 577 ? -37.089 -17.188 66.279 1.00 38.53 577 LYS A CA 1
ATOM 4611 C C . LYS A 1 577 ? -36.469 -15.959 66.948 1.00 38.53 577 LYS A C 1
ATOM 4613 O O . LYS A 1 577 ? -35.484 -16.141 67.658 1.00 38.53 577 LYS A O 1
ATOM 4618 N N . HIS A 1 578 ? -37.038 -14.752 66.830 1.00 43.22 578 HIS A N 1
ATOM 4619 C CA . HIS A 1 578 ? -36.543 -13.607 67.617 1.00 43.22 578 HIS A CA 1
ATOM 4620 C C . HIS A 1 578 ? -36.589 -13.908 69.120 1.00 43.22 578 HIS A C 1
ATOM 4622 O O . HIS A 1 578 ? -35.600 -13.750 69.824 1.00 43.22 578 HIS A O 1
ATOM 4628 N N . THR A 1 579 ? -37.699 -14.471 69.598 1.00 46.62 579 THR A N 1
ATOM 4629 C CA . THR A 1 579 ? -37.888 -14.899 70.994 1.00 46.62 579 THR A CA 1
ATOM 4630 C C . THR A 1 579 ? -36.946 -16.017 71.459 1.00 46.62 579 THR A C 1
ATOM 4632 O O . THR A 1 579 ? -36.922 -16.308 72.651 1.00 46.62 579 THR A O 1
ATOM 4635 N N . GLN A 1 580 ? -36.175 -16.636 70.557 1.00 49.62 580 GLN A N 1
ATOM 4636 C CA . GLN A 1 580 ? -35.197 -17.683 70.871 1.00 49.62 580 GLN A CA 1
ATOM 4637 C C . GLN A 1 580 ? -33.747 -17.160 70.919 1.00 49.62 580 GLN A C 1
ATOM 4639 O O . GLN A 1 580 ? -32.907 -17.793 71.551 1.00 49.62 580 GLN A O 1
ATOM 4644 N N . PHE A 1 581 ? -33.452 -16.017 70.283 1.00 53.75 581 PHE A N 1
ATOM 4645 C CA . PHE A 1 581 ? -32.094 -15.454 70.176 1.00 53.75 581 PHE A CA 1
ATOM 4646 C C . PHE A 1 581 ? -31.973 -13.976 70.591 1.00 53.75 581 PHE A C 1
ATOM 4648 O O . PHE A 1 581 ? -30.867 -13.442 70.586 1.00 53.75 581 PHE A O 1
ATOM 4655 N N . SER A 1 582 ? -33.065 -13.303 70.966 1.00 59.88 582 SER A N 1
ATOM 4656 C CA . SER A 1 582 ? -33.010 -11.952 71.530 1.00 59.88 582 SER A CA 1
ATOM 4657 C C . SER A 1 582 ? -32.489 -11.980 72.967 1.00 59.88 582 SER A C 1
ATOM 4659 O O . SER A 1 582 ? -33.165 -12.441 73.885 1.00 59.88 582 SER A O 1
ATOM 4661 N N . TYR A 1 583 ? -31.293 -11.431 73.141 1.00 74.56 583 TYR A N 1
ATOM 4662 C CA . TYR A 1 583 ? -30.646 -11.155 74.421 1.00 74.56 583 TYR A CA 1
ATOM 4663 C C . TYR A 1 583 ? -30.438 -9.639 74.551 1.00 74.56 583 TYR A C 1
ATOM 4665 O O . TYR A 1 583 ? -30.515 -8.909 73.561 1.00 74.56 583 TYR A O 1
ATOM 4673 N N . PHE A 1 584 ? -30.134 -9.168 75.757 1.00 80.81 584 PHE A N 1
ATOM 4674 C CA . PHE A 1 584 ? -29.686 -7.792 75.980 1.00 80.81 584 PHE A CA 1
ATOM 4675 C C . PHE A 1 584 ? -28.202 -7.777 76.334 1.00 80.81 584 PHE A C 1
ATOM 4677 O O . PHE A 1 584 ? -27.749 -8.606 77.121 1.00 80.81 584 PHE A O 1
ATOM 4684 N N . PHE A 1 585 ? -27.449 -6.823 75.792 1.00 81.62 585 PHE A N 1
ATOM 4685 C CA . PHE A 1 585 ? -26.059 -6.594 76.169 1.00 81.62 585 PHE A CA 1
ATOM 4686 C C . PHE A 1 585 ? -25.956 -5.408 77.121 1.00 81.62 585 PHE A C 1
ATOM 4688 O O . PHE A 1 585 ? -26.261 -4.275 76.748 1.00 81.62 585 PHE A O 1
ATOM 4695 N N . LEU A 1 586 ? -25.516 -5.684 78.349 1.00 84.25 586 LEU A N 1
ATOM 4696 C CA . LEU A 1 586 ? -25.157 -4.683 79.346 1.00 84.25 586 LEU A CA 1
ATOM 4697 C C . LEU A 1 586 ? -23.661 -4.385 79.208 1.00 84.25 586 LEU A C 1
ATOM 4699 O O . LEU A 1 586 ? -22.826 -5.180 79.640 1.00 84.25 586 LEU A O 1
ATOM 4703 N N . SER A 1 587 ? -23.337 -3.257 78.583 1.00 82.69 587 SER A N 1
ATOM 4704 C CA . SER A 1 587 ? -21.977 -2.722 78.492 1.00 82.69 587 SER A CA 1
ATOM 4705 C C . SER A 1 587 ? -21.703 -1.814 79.687 1.00 82.69 587 SER A C 1
ATOM 4707 O O . SER A 1 587 ? -22.469 -0.881 79.931 1.00 82.69 587 SER A O 1
ATOM 4709 N N . ILE A 1 588 ? -20.619 -2.062 80.411 1.00 84.00 588 ILE A N 1
ATOM 4710 C CA . ILE A 1 588 ? -20.199 -1.317 81.599 1.00 84.00 588 ILE A CA 1
ATOM 4711 C C . ILE A 1 588 ? -18.793 -0.776 81.346 1.00 84.00 588 ILE A C 1
ATOM 4713 O O . ILE A 1 588 ? -17.895 -1.551 81.022 1.00 84.00 588 ILE A O 1
ATOM 4717 N N . GLN A 1 589 ? -18.590 0.529 81.521 1.00 80.94 589 GLN A N 1
ATOM 4718 C CA . GLN A 1 589 ? -17.256 1.128 81.478 1.00 80.94 589 GLN A CA 1
ATOM 4719 C C . GLN A 1 589 ? -16.649 1.140 82.882 1.00 80.94 589 GLN A C 1
ATOM 4721 O O . GLN A 1 589 ? -17.285 1.593 83.835 1.00 80.94 589 GLN A O 1
ATOM 4726 N N . VAL A 1 590 ? -15.419 0.653 83.008 1.00 78.25 590 VAL A N 1
ATOM 4727 C CA . VAL A 1 590 ? -14.617 0.672 84.236 1.00 78.25 590 VAL A CA 1
ATOM 4728 C C . VAL A 1 590 ? -13.908 2.018 84.341 1.00 78.25 590 VAL A C 1
ATOM 4730 O O . VAL A 1 590 ? -13.291 2.488 83.384 1.00 78.25 590 VAL A O 1
ATOM 4733 N N . GLN A 1 591 ? -13.970 2.650 85.510 1.00 70.12 591 GLN A N 1
ATOM 4734 C CA . GLN A 1 591 ? -13.301 3.922 85.746 1.00 70.12 591 GLN A CA 1
ATOM 4735 C C . GLN A 1 591 ? -11.843 3.674 86.148 1.00 70.12 591 GLN A C 1
ATOM 4737 O O . GLN A 1 591 ? -11.545 3.411 87.309 1.00 70.12 591 GLN A O 1
ATOM 4742 N N . THR A 1 592 ? -10.919 3.764 85.188 1.00 60.69 592 THR A N 1
ATOM 4743 C CA . THR A 1 592 ? -9.482 3.555 85.432 1.00 60.69 592 THR A CA 1
ATOM 4744 C C . THR A 1 592 ? -8.929 4.574 86.446 1.00 60.69 592 THR A C 1
ATOM 4746 O O . THR A 1 592 ? -8.915 5.770 86.133 1.00 60.69 592 THR A O 1
ATOM 4749 N N . PRO A 1 593 ? -8.444 4.154 87.631 1.00 57.31 593 PRO A N 1
ATOM 4750 C CA . PRO A 1 593 ? -7.885 5.074 88.618 1.00 57.31 593 PRO A CA 1
ATOM 4751 C C . PRO A 1 593 ? -6.461 5.518 88.243 1.00 57.31 593 PRO A C 1
ATOM 4753 O O . PRO A 1 593 ? -5.672 4.738 87.718 1.00 57.31 593 PRO A O 1
ATOM 4756 N N . GLU A 1 594 ? -6.069 6.743 88.615 1.00 54.53 594 GLU A N 1
ATOM 4757 C CA . GLU A 1 594 ? -4.690 7.260 88.455 1.00 54.53 594 GLU A CA 1
ATOM 4758 C C . GLU A 1 594 ? -3.666 6.618 89.427 1.00 54.53 594 GLU A C 1
ATOM 4760 O O . GLU A 1 594 ? -2.564 7.126 89.630 1.00 54.53 594 GLU A O 1
ATOM 4765 N N . SER A 1 595 ? -4.024 5.507 90.076 1.00 51.41 595 SER A N 1
ATOM 4766 C CA . SER A 1 595 ? -3.204 4.813 91.073 1.00 51.41 595 SER A CA 1
ATOM 4767 C C . SER A 1 595 ? -3.349 3.298 90.931 1.00 51.41 595 SER A C 1
ATOM 4769 O O . SER A 1 595 ? -4.363 2.822 90.429 1.00 51.41 595 SER A O 1
ATOM 4771 N N . ASN A 1 596 ? -2.342 2.538 91.375 1.00 52.88 596 ASN A N 1
ATOM 4772 C CA . ASN A 1 596 ? -2.241 1.083 91.184 1.00 52.88 596 ASN A CA 1
ATOM 4773 C C . ASN A 1 596 ? -3.217 0.269 92.065 1.00 52.88 596 ASN A C 1
ATOM 4775 O O . ASN A 1 596 ? -2.796 -0.586 92.845 1.00 52.88 596 ASN A O 1
ATOM 4779 N N . VAL A 1 597 ? -4.519 0.523 91.942 1.00 57.12 597 VAL A N 1
ATOM 4780 C CA . VAL A 1 597 ? -5.586 -0.355 92.431 1.00 57.12 597 VAL A CA 1
ATOM 4781 C C . VAL A 1 597 ? -5.974 -1.280 91.281 1.00 57.12 597 VAL A C 1
ATOM 4783 O O . VAL A 1 597 ? -6.388 -0.826 90.217 1.00 57.12 597 VAL A O 1
ATOM 4786 N N . GLN A 1 598 ? -5.793 -2.584 91.475 1.00 57.59 598 GLN A N 1
ATOM 4787 C CA . GLN A 1 598 ? -6.136 -3.587 90.474 1.00 57.59 598 GLN A CA 1
ATOM 4788 C C . GLN A 1 598 ? -7.639 -3.881 90.557 1.00 57.59 598 GLN A C 1
ATOM 4790 O O . GLN A 1 598 ? -8.097 -4.449 91.544 1.00 57.59 598 GLN A O 1
ATOM 4795 N N . PHE A 1 599 ? -8.390 -3.470 89.533 1.00 67.25 599 PHE A N 1
ATOM 4796 C CA . PHE A 1 599 ? -9.829 -3.719 89.417 1.00 67.25 599 PHE A CA 1
ATOM 4797 C C . PHE A 1 599 ? -10.138 -5.228 89.424 1.00 67.25 599 PHE A C 1
ATOM 4799 O O . PHE A 1 599 ? -9.539 -5.982 88.650 1.00 67.25 599 PHE A O 1
ATOM 4806 N N . ASP A 1 600 ? -11.078 -5.661 90.271 1.00 67.19 600 ASP A N 1
ATOM 4807 C CA . ASP A 1 600 ? -11.501 -7.062 90.373 1.00 67.19 600 ASP A CA 1
ATOM 4808 C C . ASP A 1 600 ? -12.807 -7.316 89.601 1.00 67.19 600 ASP A C 1
ATOM 4810 O O . ASP A 1 600 ? -13.905 -6.924 90.001 1.00 67.19 600 ASP A O 1
ATOM 4814 N N . SER A 1 601 ? -12.679 -8.020 88.476 1.00 69.38 601 SER A N 1
ATOM 4815 C CA . SER A 1 601 ? -13.809 -8.392 87.620 1.00 69.38 601 SER A CA 1
ATOM 4816 C C . SER A 1 601 ? -14.756 -9.410 88.276 1.00 69.38 601 SER A C 1
ATOM 4818 O O . SER A 1 601 ? -15.933 -9.475 87.914 1.00 69.38 601 SER A O 1
ATOM 4820 N N . GLU A 1 602 ? -14.297 -10.192 89.261 1.00 74.12 602 GLU A N 1
ATOM 4821 C CA . GLU A 1 602 ? -15.131 -11.202 89.923 1.00 74.12 602 GLU A CA 1
ATOM 4822 C C . GLU A 1 602 ? -16.127 -10.580 90.924 1.00 74.12 602 GLU A C 1
ATOM 4824 O O . GLU A 1 602 ? -17.225 -11.117 91.100 1.00 74.12 602 GLU A O 1
ATOM 4829 N N . GLU A 1 603 ? -15.828 -9.414 91.512 1.00 79.56 603 GLU A N 1
ATOM 4830 C CA . GLU A 1 603 ? -16.778 -8.680 92.367 1.00 79.56 603 GLU A CA 1
ATOM 4831 C C . GLU A 1 603 ? -17.967 -8.147 91.546 1.00 79.56 603 GLU A C 1
ATOM 4833 O O . GLU A 1 603 ? -19.127 -8.405 91.873 1.00 79.56 603 GLU A O 1
ATOM 4838 N N . VAL A 1 604 ? -17.705 -7.498 90.406 1.00 81.75 604 VAL A N 1
ATOM 4839 C CA . VAL A 1 604 ? -18.763 -6.996 89.506 1.00 81.75 604 VAL A CA 1
ATOM 4840 C C . VAL A 1 604 ? -19.584 -8.146 88.903 1.00 81.75 604 VAL A C 1
ATOM 4842 O O . VAL A 1 604 ? -20.811 -8.063 88.807 1.00 81.75 604 VAL A O 1
ATOM 4845 N N . LYS A 1 605 ? -18.930 -9.256 88.551 1.00 82.25 605 LYS A N 1
ATOM 4846 C CA . LYS A 1 605 ? -19.569 -10.480 88.044 1.00 82.25 605 LYS A CA 1
ATOM 4847 C C . LYS A 1 605 ? -20.500 -11.121 89.073 1.00 82.25 605 LYS A C 1
ATOM 4849 O O . LYS A 1 605 ? -21.651 -11.414 88.749 1.00 82.25 605 LYS A O 1
ATOM 4854 N N . THR A 1 606 ? -20.040 -11.303 90.314 1.00 82.56 606 THR A N 1
ATOM 4855 C CA . THR A 1 606 ? -20.871 -11.856 91.399 1.00 82.56 606 THR A CA 1
ATOM 4856 C C . THR A 1 606 ? -22.007 -10.909 91.788 1.00 82.56 606 THR A C 1
ATOM 4858 O O . THR A 1 606 ? -23.123 -11.375 92.020 1.00 82.56 606 THR A O 1
ATOM 4861 N N . PHE A 1 607 ? -21.787 -9.589 91.750 1.00 85.69 607 PHE A N 1
ATOM 4862 C CA . PHE A 1 607 ? -22.847 -8.592 91.919 1.00 85.69 607 PHE A CA 1
ATOM 4863 C C . PHE A 1 607 ? -23.952 -8.748 90.862 1.00 85.69 607 PHE A C 1
ATOM 4865 O O . PHE A 1 607 ? -25.121 -8.889 91.220 1.00 85.69 607 PHE A O 1
ATOM 4872 N N . ILE A 1 608 ? -23.610 -8.799 89.570 1.00 86.69 608 ILE A N 1
ATOM 4873 C CA . ILE A 1 608 ? -24.593 -8.938 88.478 1.00 86.69 608 ILE A CA 1
ATOM 4874 C C . ILE A 1 608 ? -25.328 -10.284 88.558 1.00 86.69 608 ILE A C 1
ATOM 4876 O O . ILE A 1 608 ? -26.561 -10.322 88.483 1.00 86.69 608 ILE A O 1
ATOM 4880 N N . GLN A 1 609 ? -24.599 -11.380 88.791 1.00 85.38 609 GLN A N 1
ATOM 4881 C CA . GLN A 1 609 ? -25.180 -12.722 88.905 1.00 85.38 609 GLN A CA 1
ATOM 4882 C C . GLN A 1 609 ? -26.064 -12.904 90.152 1.00 85.38 609 GLN A C 1
ATOM 4884 O O . GLN A 1 609 ? -26.932 -13.776 90.150 1.00 85.38 609 GLN A O 1
ATOM 4889 N N . SER A 1 610 ? -25.929 -12.053 91.179 1.00 86.69 610 SER A N 1
ATOM 4890 C CA . SER A 1 610 ? -26.831 -12.058 92.343 1.00 86.69 610 SER A CA 1
ATOM 4891 C C . SER A 1 610 ? -28.261 -11.587 92.025 1.00 86.69 610 SER A C 1
ATOM 4893 O O . SER A 1 610 ? -29.200 -12.007 92.701 1.00 86.69 610 SER A O 1
ATOM 4895 N N . TYR A 1 611 ? -28.444 -10.768 90.979 1.00 87.06 611 TYR A N 1
ATOM 4896 C CA . TYR A 1 611 ? -29.763 -10.316 90.508 1.00 87.06 611 TYR A CA 1
ATOM 4897 C C . TYR A 1 611 ? -30.243 -11.086 89.273 1.00 87.06 611 TYR A C 1
ATOM 4899 O O . TYR A 1 611 ? -31.435 -11.364 89.154 1.00 87.06 611 TYR A O 1
ATOM 4907 N N . ILE A 1 612 ? -29.334 -11.421 88.350 1.00 87.44 612 ILE A N 1
ATOM 4908 C CA . ILE A 1 612 ? -29.633 -12.163 87.120 1.00 87.44 612 ILE A CA 1
ATOM 4909 C C . ILE A 1 612 ? -28.623 -13.320 86.991 1.00 87.44 612 ILE A C 1
ATOM 4911 O O . ILE A 1 612 ? -27.575 -13.146 86.369 1.00 87.44 612 ILE A O 1
ATOM 4915 N N . PRO A 1 613 ? -28.908 -14.514 87.548 1.00 79.62 613 PRO A N 1
ATOM 4916 C CA . PRO A 1 613 ? -27.956 -15.633 87.557 1.00 79.62 613 PRO A CA 1
ATOM 4917 C C . PRO A 1 613 ? -27.674 -16.216 86.162 1.00 79.62 613 PRO A C 1
ATOM 4919 O O . PRO A 1 613 ? -26.677 -16.904 85.970 1.00 79.62 613 PRO A O 1
ATOM 4922 N N . GLU A 1 614 ? -28.521 -15.915 85.175 1.00 78.56 614 GLU A N 1
ATOM 4923 C CA . GLU A 1 614 ? -28.330 -16.276 83.763 1.00 78.56 614 GLU A CA 1
ATOM 4924 C C . GLU A 1 614 ? -27.366 -15.327 83.017 1.00 78.56 614 GLU A C 1
ATOM 4926 O O . GLU A 1 614 ? -27.094 -15.537 81.836 1.00 78.56 614 GLU A O 1
ATOM 4931 N N . ALA A 1 615 ? -26.845 -14.282 83.674 1.00 82.12 615 ALA A N 1
ATOM 4932 C CA . ALA A 1 615 ? -25.930 -13.322 83.063 1.00 82.12 615 ALA A CA 1
ATOM 4933 C C . ALA A 1 615 ? -24.558 -13.951 82.756 1.00 82.12 615 ALA A C 1
ATOM 4935 O O . ALA A 1 615 ? -23.841 -14.404 83.654 1.00 82.12 615 ALA A O 1
ATOM 4936 N N . GLN A 1 616 ? -24.170 -13.928 81.481 1.00 81.25 616 GLN A N 1
ATOM 4937 C CA . GLN A 1 616 ? -22.897 -14.459 80.987 1.00 81.25 616 GLN A CA 1
ATOM 4938 C C . GLN A 1 616 ? -21.954 -13.316 80.600 1.00 81.25 616 GLN A C 1
ATOM 4940 O O . GLN A 1 616 ? -22.359 -12.384 79.910 1.00 81.25 616 GLN A O 1
ATOM 4945 N N . LEU A 1 617 ? -20.683 -13.391 80.998 1.00 81.94 617 LEU A N 1
ATOM 4946 C CA . LEU A 1 617 ? -19.656 -12.466 80.516 1.00 81.94 617 LEU A CA 1
ATOM 4947 C C . LEU A 1 617 ? -19.334 -12.789 79.046 1.00 81.94 617 LEU A C 1
ATOM 4949 O O . LEU A 1 617 ? -18.939 -13.915 78.746 1.00 81.94 617 LEU A O 1
ATOM 4953 N N . LYS A 1 618 ? -19.510 -11.820 78.140 1.00 76.50 618 LYS A N 1
ATOM 4954 C CA . LYS A 1 618 ? -19.195 -11.958 76.708 1.00 76.50 618 LYS A CA 1
ATOM 4955 C C . LYS A 1 618 ? -17.761 -11.515 76.422 1.00 76.50 618 LYS A C 1
ATOM 4957 O O . LYS A 1 618 ? -16.980 -12.264 75.846 1.00 76.50 618 LYS A O 1
ATOM 4962 N N . GLU A 1 619 ? -17.430 -10.297 76.839 1.00 72.44 619 GLU A N 1
ATOM 4963 C CA . GLU A 1 619 ? -16.141 -9.643 76.605 1.00 72.44 619 GLU A CA 1
ATOM 4964 C C . GLU A 1 619 ? -15.722 -8.911 77.888 1.00 72.44 619 GLU A C 1
ATOM 4966 O O . GLU A 1 619 ? -16.526 -8.202 78.493 1.00 72.44 619 GLU A O 1
ATOM 4971 N N . GLY A 1 620 ? -14.473 -9.105 78.318 1.00 65.75 620 GLY A N 1
ATOM 4972 C CA . GLY A 1 620 ? -13.876 -8.426 79.470 1.00 65.75 620 GLY A CA 1
ATOM 4973 C C . GLY A 1 620 ? -12.604 -7.706 79.044 1.00 65.75 620 GLY A C 1
ATOM 4974 O O . GLY A 1 620 ? -11.529 -8.303 79.037 1.00 65.75 620 GLY A O 1
ATOM 4975 N N . GLY A 1 621 ? -12.739 -6.446 78.635 1.00 67.06 621 GLY A N 1
ATOM 4976 C CA . GLY A 1 621 ? -11.616 -5.559 78.353 1.00 67.06 621 GLY A CA 1
ATOM 4977 C C . GLY A 1 621 ? -11.056 -4.918 79.625 1.00 67.06 621 GLY A C 1
ATOM 4978 O O . GLY A 1 621 ? -11.607 -5.055 80.713 1.00 67.06 621 GLY A O 1
ATOM 4979 N N . VAL A 1 622 ? -9.953 -4.179 79.477 1.00 61.47 622 VAL A N 1
ATOM 4980 C CA . VAL A 1 622 ? -9.339 -3.417 80.585 1.00 61.47 622 VAL A CA 1
ATOM 4981 C C . VAL A 1 622 ? -10.125 -2.128 80.898 1.00 61.47 622 VAL A C 1
ATOM 4983 O O . VAL A 1 622 ? -10.009 -1.599 81.998 1.00 61.47 622 VAL A O 1
ATOM 4986 N N . SER A 1 623 ? -10.935 -1.637 79.952 1.00 64.25 623 SER A N 1
ATOM 4987 C CA . SER A 1 623 ? -11.779 -0.438 80.093 1.00 64.25 623 SER A CA 1
ATOM 4988 C C . SER A 1 623 ? -13.285 -0.717 80.047 1.00 64.25 623 SER A C 1
ATOM 4990 O O . SER A 1 623 ? -14.054 0.022 80.652 1.00 64.25 623 SER A O 1
ATOM 4992 N N . ASP A 1 624 ? -13.723 -1.767 79.347 1.00 79.69 624 ASP A N 1
ATOM 4993 C CA . ASP A 1 624 ? -15.133 -2.023 79.036 1.00 79.69 624 ASP A CA 1
ATOM 4994 C C . ASP A 1 624 ? -15.459 -3.512 79.234 1.00 79.69 624 ASP A C 1
ATOM 4996 O O . ASP A 1 624 ? -14.709 -4.388 78.795 1.00 79.69 624 ASP A O 1
ATOM 5000 N N . ILE A 1 625 ? -16.588 -3.803 79.881 1.00 83.88 625 ILE A N 1
ATOM 5001 C CA . ILE A 1 625 ? -17.051 -5.157 80.211 1.00 83.88 625 ILE A CA 1
ATOM 5002 C C . ILE A 1 625 ? -18.469 -5.342 79.670 1.00 83.88 625 ILE A C 1
ATOM 5004 O O . ILE A 1 625 ? -19.349 -4.526 79.942 1.00 83.88 625 ILE A O 1
ATOM 5008 N N . VAL A 1 626 ? -18.715 -6.416 78.918 1.00 84.31 626 VAL A N 1
ATOM 5009 C CA . VAL A 1 626 ? -20.004 -6.674 78.259 1.00 84.31 626 VAL A CA 1
ATOM 5010 C C . VAL A 1 626 ? -20.618 -7.978 78.760 1.00 84.31 626 VAL A C 1
ATOM 5012 O O . VAL A 1 626 ? -20.077 -9.062 78.535 1.00 84.31 626 VAL A O 1
ATOM 5015 N N . TYR A 1 627 ? -21.789 -7.879 79.391 1.00 85.81 627 TYR A N 1
ATOM 5016 C CA . TYR A 1 627 ? -22.587 -9.018 79.846 1.00 85.81 627 TYR A CA 1
ATOM 5017 C C . TYR A 1 627 ? -23.760 -9.296 78.903 1.00 85.81 627 TYR A C 1
ATOM 5019 O O . TYR A 1 627 ? -24.520 -8.393 78.556 1.00 85.81 627 TYR A O 1
ATOM 5027 N N . LYS A 1 628 ? -23.942 -10.566 78.537 1.00 84.06 628 LYS A N 1
ATOM 5028 C CA . LYS A 1 628 ? -25.122 -11.105 77.855 1.00 84.06 628 LYS A CA 1
ATOM 5029 C C . LYS A 1 628 ? -26.184 -11.444 78.904 1.00 84.06 628 LYS A C 1
ATOM 5031 O O . LYS A 1 628 ? -25.963 -12.307 79.754 1.00 84.06 628 LYS A O 1
ATOM 5036 N N . LEU A 1 629 ? -27.321 -10.760 78.844 1.00 85.25 629 LEU A N 1
ATOM 5037 C CA . LEU A 1 629 ? -28.482 -10.932 79.719 1.00 85.25 629 LEU A CA 1
ATOM 5038 C C . LEU A 1 629 ? -29.636 -11.628 78.958 1.00 85.25 629 LEU A C 1
ATOM 5040 O O . LEU A 1 629 ? -29.743 -11.439 77.743 1.00 85.25 629 LEU A O 1
ATOM 5044 N N . PRO A 1 630 ? -30.507 -12.407 79.632 1.00 80.62 630 PRO A N 1
ATOM 5045 C CA . PRO A 1 630 ? -31.625 -13.132 79.009 1.00 80.62 630 PRO A CA 1
ATOM 5046 C C . PRO A 1 630 ? -32.651 -12.218 78.297 1.00 80.62 630 PRO A C 1
ATOM 5048 O O . PRO A 1 630 ? -32.616 -10.998 78.444 1.00 80.62 630 PRO A O 1
ATOM 5051 N N . PRO A 1 631 ? -33.603 -12.763 77.517 1.00 76.19 631 PRO A N 1
ATOM 5052 C CA . PRO A 1 631 ? -34.719 -11.974 76.995 1.00 76.19 631 PRO A CA 1
ATOM 5053 C C . PRO A 1 631 ? -35.523 -11.298 78.119 1.00 76.19 631 PRO A C 1
ATOM 5055 O O . PRO A 1 631 ? -35.888 -11.926 79.119 1.00 76.19 631 PRO A O 1
ATOM 5058 N N . PHE A 1 632 ? -35.864 -10.020 77.930 1.00 75.56 632 PHE A N 1
ATOM 5059 C CA . PHE A 1 632 ? -36.774 -9.307 78.827 1.00 75.56 632 PHE A CA 1
ATOM 5060 C C . PHE A 1 632 ? -38.172 -9.935 78.764 1.00 75.56 632 PHE A C 1
ATOM 5062 O O . PHE A 1 632 ? -38.790 -10.027 77.703 1.00 75.56 632 PHE A O 1
ATOM 5069 N N . SER A 1 633 ? -38.686 -10.340 79.923 1.00 72.88 633 SER A N 1
ATOM 5070 C CA . SER A 1 633 ? -40.009 -10.940 80.081 1.00 72.88 633 SER A CA 1
ATOM 5071 C C . SER A 1 633 ? -40.756 -10.276 81.235 1.00 72.88 633 SER A C 1
ATOM 5073 O O . SER A 1 633 ? -40.148 -9.708 82.144 1.00 72.88 633 SER A O 1
ATOM 5075 N N . SER A 1 634 ? -42.085 -10.396 81.256 1.00 77.00 634 SER A N 1
ATOM 5076 C CA . SER A 1 634 ? -42.909 -9.917 82.377 1.00 77.00 634 SER A CA 1
ATOM 5077 C C . SER A 1 634 ? -42.603 -10.614 83.710 1.00 77.00 634 SER A C 1
ATOM 5079 O O . SER A 1 634 ? -42.970 -10.091 84.759 1.00 77.00 634 SER A O 1
ATOM 5081 N N . GLN A 1 635 ? -41.916 -11.762 83.682 1.00 76.88 635 GLN A N 1
ATOM 5082 C CA . GLN A 1 635 ? -41.443 -12.477 84.870 1.00 76.88 635 GLN A CA 1
ATOM 5083 C C . GLN A 1 635 ? -40.108 -11.896 85.366 1.00 76.88 635 GLN A C 1
ATOM 5085 O O . GLN A 1 635 ? -39.953 -11.630 86.556 1.00 76.88 635 GLN A O 1
ATOM 5090 N N . ASN A 1 636 ? -39.177 -11.609 84.450 1.00 79.75 636 ASN A N 1
ATOM 5091 C CA . ASN A 1 636 ? -37.833 -11.123 84.784 1.00 79.75 636 ASN A CA 1
ATOM 5092 C C . ASN A 1 636 ? -37.775 -9.597 85.001 1.00 79.75 636 ASN A C 1
ATOM 5094 O O . ASN A 1 636 ? -36.776 -9.088 85.507 1.00 79.75 636 ASN A O 1
ATOM 5098 N N . ALA A 1 637 ? -38.832 -8.852 84.660 1.00 78.06 637 ALA A N 1
ATOM 5099 C CA . ALA A 1 637 ? -38.867 -7.388 84.711 1.00 78.06 637 ALA A CA 1
ATOM 5100 C C . ALA A 1 637 ? -38.460 -6.780 86.071 1.00 78.06 637 ALA A C 1
ATOM 5102 O O . ALA A 1 637 ? -37.770 -5.760 86.097 1.00 78.06 637 ALA A O 1
ATOM 5103 N N . MET A 1 638 ? -38.821 -7.408 87.201 1.00 81.81 638 MET A N 1
ATOM 5104 C CA . MET A 1 638 ? -38.369 -6.933 88.519 1.00 81.81 638 MET A CA 1
ATOM 5105 C C . MET A 1 638 ? -36.874 -7.175 88.758 1.00 81.81 638 MET A C 1
ATOM 5107 O O . MET A 1 638 ? -36.230 -6.314 89.344 1.00 81.81 638 MET A O 1
ATOM 5111 N N . ALA A 1 639 ? -36.297 -8.277 88.266 1.00 82.75 639 ALA A N 1
ATOM 5112 C CA . ALA A 1 639 ? -34.858 -8.532 88.380 1.00 82.75 639 ALA A CA 1
ATOM 5113 C C . ALA A 1 639 ? -34.041 -7.495 87.590 1.00 82.75 639 ALA A C 1
ATOM 5115 O O . ALA A 1 639 ? -33.072 -6.951 88.114 1.00 82.75 639 ALA A O 1
ATOM 5116 N N . TYR A 1 640 ? -34.496 -7.134 86.383 1.00 85.88 640 TYR A N 1
ATOM 5117 C CA . TYR A 1 640 ? -33.934 -6.022 85.605 1.00 85.88 640 TYR A CA 1
ATOM 5118 C C . TYR A 1 640 ? -34.028 -4.688 86.348 1.00 85.88 640 TYR A C 1
ATOM 5120 O O . TYR A 1 640 ? -33.029 -3.984 86.480 1.00 85.88 640 TYR A O 1
ATOM 5128 N N . HIS A 1 641 ? -35.207 -4.346 86.878 1.00 84.94 641 HIS A N 1
ATOM 5129 C CA . HIS A 1 641 ? -35.382 -3.115 87.648 1.00 84.94 641 HIS A CA 1
ATOM 5130 C C . HIS A 1 641 ? -34.461 -3.085 88.879 1.00 84.94 641 HIS A C 1
ATOM 5132 O O . HIS A 1 641 ? -33.840 -2.058 89.152 1.00 84.94 641 HIS A O 1
ATOM 5138 N N . SER A 1 642 ? -34.350 -4.189 89.625 1.00 86.06 642 SER A N 1
ATOM 5139 C CA . SER A 1 642 ? -33.479 -4.295 90.801 1.00 86.06 642 SER A CA 1
ATOM 5140 C C . SER A 1 642 ? -31.995 -4.195 90.452 1.00 86.06 642 SER A C 1
ATOM 5142 O O . SER A 1 642 ? -31.287 -3.465 91.141 1.00 86.06 642 SER A O 1
ATOM 5144 N N . LEU A 1 643 ? -31.541 -4.861 89.383 1.00 88.38 643 LEU A N 1
ATOM 5145 C CA . LEU A 1 643 ? -30.166 -4.768 88.885 1.00 88.38 643 LEU A CA 1
ATOM 5146 C C . LEU A 1 643 ? -29.802 -3.307 88.587 1.00 88.38 643 LEU A C 1
ATOM 5148 O O . LEU A 1 643 ? -28.862 -2.776 89.169 1.00 88.38 643 LEU A O 1
ATOM 5152 N N . LEU A 1 644 ? -30.575 -2.641 87.725 1.00 88.06 644 LEU A N 1
ATOM 5153 C CA . LEU A 1 644 ? -30.254 -1.295 87.236 1.00 88.06 644 LEU A CA 1
ATOM 5154 C C . LEU A 1 644 ? -30.350 -0.251 88.357 1.00 88.06 644 LEU A C 1
ATOM 5156 O O . LEU A 1 644 ? -29.408 0.501 88.582 1.00 88.06 644 LEU A O 1
ATOM 5160 N N . THR A 1 645 ? -31.410 -0.311 89.172 1.00 87.81 645 THR A N 1
ATOM 5161 C CA . THR A 1 645 ? -31.599 0.602 90.318 1.00 87.81 645 THR A CA 1
ATOM 5162 C C . THR A 1 645 ? -30.536 0.424 91.413 1.00 87.81 645 THR A C 1
ATOM 5164 O O . THR A 1 645 ? -30.414 1.280 92.291 1.00 87.81 645 THR A O 1
ATOM 5167 N N . ASN A 1 646 ? -29.789 -0.685 91.422 1.00 86.12 646 ASN A N 1
ATOM 5168 C CA . ASN A 1 646 ? -28.692 -0.909 92.364 1.00 86.12 646 ASN A CA 1
ATOM 5169 C C . ASN A 1 646 ? -27.306 -0.720 91.720 1.00 86.12 646 ASN A C 1
ATOM 5171 O O . ASN A 1 646 ? -26.383 -0.350 92.439 1.00 86.12 646 ASN A O 1
ATOM 5175 N N . LEU A 1 647 ? -27.164 -0.853 90.394 1.00 85.81 647 LEU A N 1
ATOM 5176 C CA . LEU A 1 647 ? -26.010 -0.330 89.649 1.00 85.81 647 LEU A CA 1
ATOM 5177 C C . LEU A 1 647 ? -25.944 1.202 89.762 1.00 85.81 647 LEU A C 1
ATOM 5179 O O . LEU A 1 647 ? -24.897 1.728 90.121 1.00 85.81 647 LEU A O 1
ATOM 5183 N N . ASP A 1 648 ? -27.072 1.903 89.592 1.00 84.69 648 ASP A N 1
ATOM 5184 C CA . ASP A 1 648 ? -27.182 3.366 89.761 1.00 84.69 648 ASP A CA 1
ATOM 5185 C C . ASP A 1 648 ? -26.691 3.866 91.131 1.00 84.69 648 ASP A C 1
ATOM 5187 O O . ASP A 1 648 ? -26.172 4.973 91.244 1.00 84.69 648 ASP A O 1
ATOM 5191 N N . LYS A 1 649 ? -26.871 3.064 92.189 1.00 85.19 649 LYS A N 1
ATOM 5192 C CA . LYS A 1 649 ? -26.496 3.426 93.569 1.00 85.19 649 LYS A CA 1
ATOM 5193 C C . LYS A 1 649 ? -25.065 3.054 93.934 1.00 85.19 649 LYS A C 1
ATOM 5195 O O . LYS A 1 649 ? -24.496 3.681 94.821 1.00 85.19 649 LYS A O 1
ATOM 5200 N N . ASN A 1 650 ? -24.526 2.015 93.300 1.00 82.81 650 ASN A N 1
ATOM 5201 C CA . ASN A 1 650 ? -23.246 1.411 93.666 1.00 82.81 650 ASN A CA 1
ATOM 5202 C C . ASN A 1 650 ? -22.144 1.682 92.625 1.00 82.81 650 ASN A C 1
ATOM 5204 O O . ASN A 1 650 ? -21.046 1.143 92.758 1.00 82.81 650 ASN A O 1
ATOM 5208 N N . LEU A 1 651 ? -22.430 2.506 91.612 1.00 82.06 651 LEU A N 1
ATOM 5209 C CA . LEU A 1 651 ? -21.552 2.854 90.490 1.00 82.06 651 LEU A CA 1
ATOM 5210 C C . LEU A 1 651 ? -20.153 3.296 90.968 1.00 82.06 651 LEU A C 1
ATOM 5212 O O . LEU A 1 651 ? -19.166 2.638 90.640 1.00 82.06 651 LEU A O 1
ATOM 5216 N N . ASP A 1 652 ? -20.094 4.299 91.854 1.00 75.75 652 ASP A N 1
ATOM 5217 C CA . ASP A 1 652 ? -18.846 4.787 92.465 1.00 75.75 652 ASP A CA 1
ATOM 5218 C C . ASP A 1 652 ? -18.129 3.697 93.287 1.00 75.75 652 ASP A C 1
ATOM 5220 O O . ASP A 1 652 ? -16.909 3.546 93.225 1.00 75.75 652 ASP A O 1
ATOM 5224 N N . SER A 1 653 ? -18.882 2.909 94.069 1.00 76.81 653 SER A N 1
ATOM 5225 C CA . SER A 1 653 ? -18.313 1.881 94.956 1.00 76.81 653 SER A CA 1
ATOM 5226 C C . SER A 1 653 ? -17.752 0.663 94.219 1.00 76.81 653 SER A C 1
ATOM 5228 O O . SER A 1 653 ? -16.853 0.011 94.739 1.00 76.81 653 SER A O 1
ATOM 5230 N N . LEU A 1 654 ? -18.254 0.379 93.014 1.00 74.44 654 LEU A N 1
ATOM 5231 C CA . LEU A 1 654 ? -17.790 -0.701 92.137 1.00 74.44 654 LEU A CA 1
ATOM 5232 C C . LEU A 1 654 ? -16.716 -0.225 91.135 1.00 74.44 654 LEU A C 1
ATOM 5234 O O . LEU A 1 654 ? -16.332 -0.988 90.252 1.00 74.44 654 LEU A O 1
ATOM 5238 N N . GLN A 1 655 ? -16.236 1.023 91.257 1.00 72.62 655 GLN A N 1
ATOM 5239 C CA . GLN A 1 655 ? -15.248 1.648 90.359 1.00 72.62 655 GLN A CA 1
ATOM 5240 C C . GLN A 1 655 ? -15.692 1.657 88.884 1.00 72.62 655 GLN A C 1
ATOM 5242 O O . GLN A 1 655 ? -14.895 1.473 87.961 1.00 72.62 655 GLN A O 1
ATOM 5247 N N . LEU A 1 656 ? -16.990 1.861 88.653 1.00 80.31 656 LEU A N 1
ATOM 5248 C CA . LEU A 1 656 ? -17.591 1.926 87.324 1.00 80.31 656 LEU A CA 1
ATOM 5249 C C . LEU A 1 656 ? -17.783 3.398 86.923 1.00 80.31 656 LEU A C 1
ATOM 5251 O O . LEU A 1 656 ? -18.044 4.247 87.768 1.00 80.31 656 LEU A O 1
ATOM 5255 N N . GLY A 1 657 ? -17.659 3.711 85.634 1.00 79.00 657 GLY A N 1
ATOM 525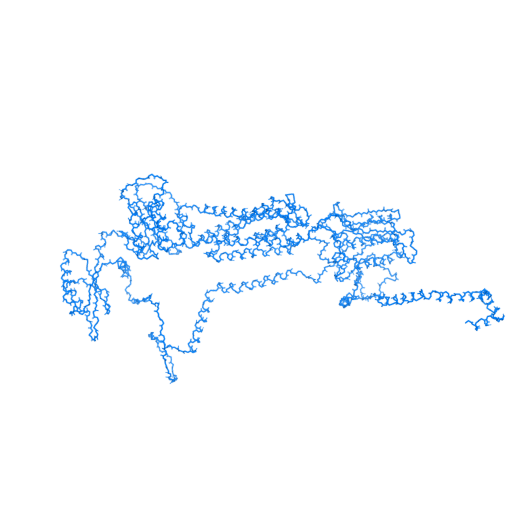6 C CA . GLY A 1 657 ? -17.862 5.067 85.108 1.00 79.00 657 GLY A CA 1
ATOM 5257 C C . GLY A 1 657 ? -19.281 5.296 84.584 1.00 79.00 657 GLY A C 1
ATOM 5258 O O . GLY A 1 657 ? -19.897 6.326 84.849 1.00 79.00 657 GLY A O 1
ATOM 5259 N N . CYS A 1 658 ? -19.812 4.331 83.832 1.00 81.38 658 CYS A N 1
ATOM 5260 C CA . CYS A 1 658 ? -21.198 4.310 83.364 1.00 81.38 658 CYS A CA 1
ATOM 5261 C C . CYS A 1 658 ? -21.594 2.891 82.922 1.00 81.38 658 CYS A C 1
ATOM 5263 O O . CYS A 1 658 ? -20.744 2.008 82.779 1.00 81.38 658 CYS A O 1
ATOM 5265 N N . TYR A 1 659 ? -22.884 2.675 82.666 1.00 86.75 659 TYR A N 1
ATOM 5266 C CA . TYR A 1 659 ? -23.368 1.481 81.977 1.00 86.75 659 TYR A CA 1
ATOM 5267 C C . TYR A 1 659 ? -24.414 1.847 80.916 1.00 86.75 659 TYR A C 1
ATOM 5269 O O . TYR A 1 659 ? -25.021 2.918 80.953 1.00 86.75 659 TYR A O 1
ATOM 5277 N N . GLY A 1 660 ? -24.636 0.938 79.971 1.00 84.81 660 GLY A N 1
ATOM 5278 C CA . GLY A 1 660 ? -25.648 1.048 78.927 1.00 84.81 660 GLY A CA 1
ATOM 5279 C C . GLY A 1 660 ? -26.206 -0.322 78.550 1.00 84.81 660 GLY A C 1
ATOM 5280 O O . GLY A 1 660 ? -25.530 -1.338 78.702 1.00 84.81 660 GLY A O 1
ATOM 5281 N N . ILE A 1 661 ? -27.448 -0.347 78.067 1.00 86.19 661 ILE A N 1
ATOM 5282 C CA . ILE A 1 661 ? -28.091 -1.548 77.521 1.00 86.19 661 ILE A CA 1
ATOM 5283 C C . ILE A 1 661 ? -28.241 -1.379 76.009 1.00 86.19 661 ILE A C 1
ATOM 5285 O O . ILE A 1 661 ? -28.655 -0.320 75.538 1.00 86.19 661 ILE A O 1
ATOM 5289 N N . SER A 1 662 ? -27.942 -2.440 75.264 1.00 79.06 662 SER A N 1
ATOM 5290 C CA . SER A 1 662 ? -28.167 -2.542 73.821 1.00 79.06 662 SER A CA 1
ATOM 5291 C C . SER A 1 662 ? -28.848 -3.865 73.455 1.00 79.06 662 SER A C 1
ATOM 5293 O O . SER A 1 662 ? -28.702 -4.868 74.157 1.00 79.06 662 SER A O 1
ATOM 5295 N N . ASP A 1 663 ? -29.617 -3.858 72.366 1.00 76.00 663 ASP A N 1
ATOM 5296 C CA . ASP A 1 663 ? -30.233 -5.060 71.795 1.00 76.00 663 ASP A CA 1
ATOM 5297 C C . ASP A 1 663 ? -29.186 -5.950 71.099 1.00 76.00 663 ASP A C 1
ATOM 5299 O O . ASP A 1 663 ? -28.172 -5.463 70.592 1.00 76.00 663 ASP A O 1
ATOM 5303 N N . THR A 1 664 ? -29.460 -7.253 70.970 1.00 71.50 664 THR A N 1
ATOM 5304 C CA . THR A 1 664 ? -28.740 -8.113 70.013 1.00 71.50 664 THR A CA 1
ATOM 5305 C C . THR A 1 664 ? -28.842 -7.572 68.587 1.00 71.50 664 THR A C 1
ATOM 5307 O O . THR A 1 664 ? -29.936 -7.510 68.021 1.00 71.50 664 THR A O 1
ATOM 5310 N N . THR A 1 665 ? -27.700 -7.255 67.975 1.00 67.12 665 THR A N 1
ATOM 5311 C CA . THR A 1 665 ? -27.614 -6.918 66.549 1.00 67.12 665 THR A CA 1
ATOM 5312 C C . THR A 1 665 ? -27.811 -8.162 65.675 1.00 67.12 665 THR A C 1
ATOM 5314 O O . THR A 1 665 ? -27.516 -9.285 66.085 1.00 67.12 665 THR A O 1
ATOM 5317 N N . LEU A 1 666 ? -28.265 -7.970 64.430 1.00 57.03 666 LEU A N 1
ATOM 5318 C CA . LEU A 1 666 ? -28.350 -9.057 63.439 1.00 57.03 666 LEU A CA 1
ATOM 5319 C C . LEU A 1 666 ? -26.969 -9.670 63.136 1.00 57.03 666 LEU A C 1
ATOM 5321 O O . LEU A 1 666 ? -26.866 -10.870 62.908 1.00 57.03 666 LEU A O 1
ATOM 5325 N N . GLU A 1 667 ? -25.911 -8.860 63.210 1.00 57.22 667 GLU A N 1
ATOM 5326 C CA . GLU A 1 667 ? -24.511 -9.287 63.108 1.00 57.22 667 GLU A CA 1
ATOM 5327 C C . GLU A 1 667 ? -24.122 -10.270 64.227 1.00 57.22 667 GLU A C 1
ATOM 5329 O O . GLU A 1 667 ? -23.511 -11.300 63.955 1.00 57.22 667 GLU A O 1
ATOM 5334 N N . GLU A 1 668 ? -24.542 -10.033 65.474 1.00 64.88 668 GLU A N 1
ATOM 5335 C CA . GLU A 1 668 ? -24.299 -10.981 66.568 1.00 64.88 668 GLU A CA 1
ATOM 5336 C C . GLU A 1 668 ? -25.116 -12.273 66.393 1.00 64.88 668 GLU A C 1
ATOM 5338 O O . GLU A 1 668 ? -24.599 -13.361 66.636 1.00 64.88 668 GLU A O 1
ATOM 5343 N N . VAL A 1 669 ? -26.364 -12.190 65.912 1.00 63.81 669 VAL A N 1
ATOM 5344 C CA . VAL A 1 669 ? -27.189 -13.379 65.612 1.00 63.81 669 VAL A CA 1
ATOM 5345 C C . VAL A 1 669 ? -26.557 -14.218 64.488 1.00 63.81 669 VAL A C 1
ATOM 5347 O O . VAL A 1 669 ? -26.479 -15.440 64.605 1.00 63.81 669 VAL A O 1
ATOM 5350 N N . PHE A 1 670 ? -26.025 -13.577 63.445 1.00 52.81 670 PHE A N 1
ATOM 5351 C CA . PHE A 1 670 ? -25.208 -14.203 62.396 1.00 52.81 670 PHE A CA 1
ATOM 5352 C C . PHE A 1 670 ? -23.953 -14.874 62.985 1.00 52.81 670 PHE A C 1
ATOM 5354 O O . PHE A 1 670 ? -23.652 -16.028 62.671 1.00 52.81 670 PHE A O 1
ATOM 5361 N N . LEU A 1 671 ? -23.226 -14.185 63.873 1.00 61.31 671 LEU A N 1
ATOM 5362 C CA . LEU A 1 671 ? -22.011 -14.704 64.513 1.00 61.31 671 LEU A CA 1
ATOM 5363 C C . LEU A 1 671 ? -22.292 -15.830 65.518 1.00 61.31 671 LEU A C 1
ATOM 5365 O O . LEU A 1 671 ? -21.399 -16.628 65.781 1.00 61.31 671 LEU A O 1
ATOM 5369 N N . GLN A 1 672 ? -23.500 -15.910 66.078 1.00 60.91 672 GLN A N 1
ATOM 5370 C CA . GLN A 1 672 ? -23.972 -17.024 66.905 1.00 60.91 672 GLN A CA 1
ATOM 5371 C C . GLN A 1 672 ? -24.283 -18.240 66.006 1.00 60.91 672 GLN A C 1
ATOM 5373 O O . GLN A 1 672 ? -23.665 -19.290 66.159 1.00 60.91 672 GLN A O 1
ATOM 5378 N N . LEU A 1 673 ? -25.132 -18.071 64.983 1.00 54.53 673 LEU A N 1
ATOM 5379 C CA . LEU A 1 673 ? -25.548 -19.148 64.065 1.00 54.53 673 LEU A CA 1
ATOM 5380 C C . LEU A 1 673 ? -24.386 -19.777 63.267 1.00 54.53 673 LEU A C 1
ATOM 5382 O O . LEU A 1 673 ? -24.435 -20.956 62.924 1.00 54.53 673 LEU A O 1
ATOM 5386 N N . THR A 1 674 ? -23.322 -19.016 62.991 1.00 52.06 674 THR A N 1
ATOM 5387 C CA . THR A 1 674 ? -22.110 -19.510 62.302 1.00 52.06 674 THR A CA 1
ATOM 5388 C C . THR A 1 674 ? -21.055 -20.128 63.237 1.00 52.06 674 THR A C 1
ATOM 5390 O O . THR A 1 674 ? -20.036 -20.646 62.758 1.00 52.06 674 THR A O 1
ATOM 5393 N N . LYS A 1 675 ? -21.284 -20.107 64.561 1.00 54.59 675 LYS A N 1
ATOM 5394 C CA . LYS A 1 675 ? -20.493 -20.847 65.563 1.00 54.59 675 LYS A CA 1
ATOM 5395 C C . LYS A 1 675 ? -21.101 -22.215 65.866 1.00 54.59 675 LYS A C 1
ATOM 5397 O O . LYS A 1 675 ? -20.346 -23.180 65.916 1.00 54.59 675 LYS A O 1
ATOM 5402 N N . ASP A 1 676 ? -22.426 -22.301 66.001 1.00 47.28 676 ASP A N 1
ATOM 5403 C CA . ASP A 1 676 ? -23.129 -23.504 66.480 1.00 47.28 676 ASP A CA 1
ATOM 5404 C C . ASP A 1 676 ? -22.858 -24.773 65.628 1.00 47.28 676 ASP A C 1
ATOM 5406 O O . ASP A 1 676 ? -22.846 -25.880 66.160 1.00 47.28 676 ASP A O 1
ATOM 5410 N N . GLU A 1 677 ? -22.561 -24.648 64.325 1.00 38.41 677 GLU A N 1
ATOM 5411 C CA . GLU A 1 677 ? -22.181 -25.799 63.476 1.00 38.41 677 GLU A CA 1
ATOM 5412 C C . GLU A 1 677 ? -20.744 -26.316 63.710 1.00 38.41 677 GLU A C 1
ATOM 5414 O O . GLU A 1 677 ? -20.426 -27.435 63.307 1.00 38.41 677 GLU A O 1
ATOM 5419 N N . ARG A 1 678 ? -19.856 -25.548 64.360 1.00 36.38 678 ARG A N 1
ATOM 5420 C CA . ARG A 1 678 ? -18.437 -25.928 64.533 1.00 36.38 678 ARG A CA 1
ATOM 5421 C C . ARG A 1 678 ? -18.180 -26.888 65.694 1.00 36.38 678 ARG A C 1
ATOM 5423 O O . ARG A 1 678 ? -17.115 -27.493 65.731 1.00 36.38 678 ARG A O 1
ATOM 5430 N N . GLU A 1 679 ? -19.121 -27.042 66.623 1.00 36.97 679 GLU A N 1
ATOM 5431 C CA . GLU A 1 679 ? -18.955 -27.923 67.792 1.00 36.97 679 GLU A CA 1
ATOM 5432 C C . GLU A 1 679 ? -19.424 -29.371 67.549 1.00 36.97 679 GLU A C 1
ATOM 5434 O O . GLU A 1 679 ? -19.284 -30.219 68.428 1.00 36.97 679 GLU A O 1
ATOM 5439 N N . CYS A 1 680 ? -19.937 -29.691 66.353 1.00 29.16 680 CYS A N 1
ATOM 5440 C CA . CYS A 1 680 ? -20.378 -31.048 66.003 1.00 29.16 680 CYS A CA 1
ATOM 5441 C C . CYS A 1 680 ? -19.322 -31.936 65.320 1.00 29.16 680 CYS A C 1
ATOM 5443 O O . CYS A 1 680 ? -19.615 -33.111 65.105 1.00 29.16 680 CYS A O 1
ATOM 5445 N N . ASP A 1 681 ? -18.113 -31.442 65.012 1.00 27.94 681 ASP A N 1
ATOM 5446 C CA . ASP A 1 681 ? -17.072 -32.270 64.383 1.00 27.94 681 ASP A CA 1
ATOM 5447 C C . ASP A 1 681 ? -15.677 -32.121 65.023 1.00 27.94 681 ASP A C 1
ATOM 5449 O O . ASP A 1 681 ? -15.043 -31.069 65.003 1.00 27.94 681 ASP A O 1
ATOM 5453 N N . THR A 1 682 ? -15.167 -33.246 65.532 1.00 25.48 682 THR A N 1
ATOM 5454 C CA . THR A 1 682 ? -13.828 -33.470 66.118 1.00 25.48 682 THR A CA 1
ATOM 5455 C C . THR A 1 682 ? -13.440 -32.673 67.380 1.00 25.48 682 THR A C 1
ATOM 5457 O O . THR A 1 682 ? -13.105 -31.493 67.357 1.00 25.48 682 THR A O 1
ATOM 5460 N N . GLY A 1 683 ? -13.309 -33.387 68.503 1.00 30.36 683 GLY A N 1
ATOM 5461 C CA . GLY A 1 683 ? -12.682 -32.865 69.721 1.00 30.36 683 GLY A CA 1
ATOM 5462 C C . GLY A 1 683 ? -11.158 -32.744 69.601 1.00 30.36 683 GLY A C 1
ATOM 5463 O O . GLY A 1 683 ? -10.439 -33.600 70.111 1.00 30.36 683 GLY A O 1
ATOM 5464 N N . THR A 1 684 ? -10.664 -31.677 68.964 1.00 23.72 684 THR A N 1
ATOM 5465 C CA . THR A 1 684 ? -9.234 -31.314 68.959 1.00 23.72 684 THR A CA 1
ATOM 5466 C C . THR A 1 684 ? -9.064 -29.807 69.146 1.00 23.72 684 THR A C 1
ATOM 5468 O O . THR A 1 684 ? -9.563 -29.016 68.352 1.00 23.72 684 THR A O 1
ATOM 5471 N N . SER A 1 685 ? -8.340 -29.380 70.183 1.00 22.36 685 SER A N 1
ATOM 5472 C CA . SER A 1 685 ? -8.157 -27.957 70.491 1.00 22.36 685 SER A CA 1
ATOM 5473 C C . SER A 1 685 ? -7.207 -27.267 69.501 1.00 22.36 685 SER A C 1
ATOM 5475 O O . SER A 1 685 ? -5.987 -27.410 69.614 1.00 22.36 685 SER A O 1
ATOM 5477 N N . ILE A 1 686 ? -7.750 -26.481 68.568 1.00 23.23 686 ILE A N 1
ATOM 5478 C CA . ILE A 1 686 ? -6.977 -25.599 67.680 1.00 23.23 686 ILE A CA 1
ATOM 5479 C C . ILE A 1 686 ? -7.210 -24.144 68.098 1.00 23.23 686 ILE A C 1
ATOM 5481 O O . ILE A 1 686 ? -8.266 -23.565 67.854 1.00 23.23 686 ILE A O 1
ATOM 5485 N N . SER A 1 687 ? -6.205 -23.543 68.733 1.00 22.44 687 SER A N 1
ATOM 5486 C CA . SER A 1 687 ? -6.228 -22.143 69.161 1.00 22.44 687 SER A CA 1
ATOM 5487 C C . SER A 1 687 ? -6.049 -21.199 67.966 1.00 22.44 687 SER A C 1
ATOM 5489 O O . SER A 1 687 ? -4.929 -21.005 67.490 1.00 22.44 687 SER A O 1
ATOM 5491 N N . ILE A 1 688 ? -7.140 -20.593 67.494 1.00 25.72 688 ILE A N 1
ATOM 5492 C CA . ILE A 1 688 ? -7.104 -19.557 66.453 1.00 25.72 688 ILE A CA 1
ATOM 5493 C C . ILE A 1 688 ? -6.901 -18.192 67.119 1.00 25.72 688 ILE A C 1
ATOM 5495 O O . ILE A 1 688 ? -7.792 -17.672 67.788 1.00 25.72 688 ILE A O 1
ATOM 5499 N N . THR A 1 689 ? -5.726 -17.593 66.933 1.00 22.30 689 THR A N 1
ATOM 5500 C CA . THR A 1 689 ? -5.450 -16.215 67.353 1.00 22.30 689 THR A CA 1
ATOM 5501 C C . THR A 1 689 ? -6.186 -15.215 66.462 1.00 22.30 689 THR A C 1
ATOM 5503 O O . THR A 1 689 ? -6.033 -15.224 65.241 1.00 22.30 689 THR A O 1
ATOM 5506 N N . HIS A 1 690 ? -6.946 -14.302 67.072 1.00 23.48 690 HIS A N 1
ATOM 5507 C CA . HIS A 1 690 ? -7.548 -13.171 66.366 1.00 23.48 690 HIS A CA 1
ATOM 5508 C C . HIS A 1 690 ? -6.461 -12.198 65.884 1.00 23.48 690 HIS A C 1
ATOM 5510 O O . HIS A 1 690 ? -5.939 -11.398 66.658 1.00 23.48 690 HIS A O 1
ATOM 5516 N N . SER A 1 691 ? -6.141 -12.232 64.590 1.00 23.47 691 SER A N 1
ATOM 5517 C CA . SER A 1 691 ? -5.336 -11.204 63.928 1.00 23.47 691 SER A CA 1
ATOM 5518 C C . SER A 1 691 ? -6.246 -10.133 63.322 1.00 23.47 691 SER A C 1
ATOM 5520 O O . SER A 1 691 ? -6.590 -10.196 62.140 1.00 23.47 691 SER A O 1
ATOM 5522 N N . ALA A 1 692 ? -6.650 -9.154 64.130 1.00 24.45 692 ALA A N 1
ATOM 5523 C CA . ALA A 1 692 ? -7.316 -7.961 63.619 1.00 24.45 692 ALA A CA 1
ATOM 5524 C C . ALA A 1 692 ? -6.299 -7.072 62.881 1.00 24.45 692 ALA A C 1
ATOM 5526 O O . ALA A 1 692 ? -5.296 -6.651 63.456 1.00 24.45 692 ALA A O 1
ATOM 5527 N N . MET A 1 693 ? -6.568 -6.776 61.612 1.00 21.91 693 MET A N 1
ATOM 5528 C CA . MET A 1 693 ? -5.886 -5.733 60.850 1.00 21.91 693 MET A CA 1
ATOM 5529 C C . MET A 1 693 ? -6.929 -4.908 60.110 1.00 21.91 693 MET A C 1
ATOM 5531 O O . MET A 1 693 ? -7.388 -5.332 59.057 1.00 21.91 693 MET A O 1
ATOM 5535 N N . ASP A 1 694 ? -7.254 -3.727 60.638 1.00 19.91 694 ASP A N 1
ATOM 5536 C CA . ASP A 1 694 ? -7.259 -2.515 59.817 1.00 19.91 694 ASP A CA 1
ATOM 5537 C C . ASP A 1 694 ? -7.276 -1.234 60.676 1.00 19.91 694 ASP A C 1
ATOM 5539 O O . ASP A 1 694 ? -7.386 -1.290 61.898 1.00 19.91 694 ASP A O 1
ATOM 5543 N N . VAL A 1 695 ? -7.175 -0.077 60.012 1.00 26.91 695 VAL A N 1
ATOM 5544 C CA . VAL A 1 695 ? -7.276 1.290 60.575 1.00 26.91 695 VAL A CA 1
ATOM 5545 C C . VAL A 1 695 ? -6.117 1.743 61.483 1.00 26.91 695 VAL A C 1
ATOM 5547 O O . VAL A 1 695 ? -6.206 1.777 62.707 1.00 26.91 695 VAL A O 1
ATOM 5550 N N . SER A 1 696 ? -5.068 2.294 60.866 1.00 23.48 696 SER A N 1
ATOM 5551 C CA . SER A 1 696 ? -4.558 3.634 61.239 1.00 23.48 696 SER A CA 1
ATOM 5552 C C . SER A 1 696 ? -3.494 4.137 60.254 1.00 23.48 696 SER A C 1
ATOM 5554 O O . SER A 1 696 ? -2.351 3.691 60.246 1.00 23.48 696 SER A O 1
ATOM 5556 N N . ALA A 1 697 ? -3.858 5.124 59.432 1.00 23.70 697 ALA A N 1
ATOM 5557 C CA . ALA A 1 697 ? -2.942 5.783 58.504 1.00 23.70 697 ALA A CA 1
ATOM 5558 C C . ALA A 1 697 ? -2.996 7.311 58.670 1.00 23.70 697 ALA A C 1
ATOM 5560 O O . ALA A 1 697 ? -3.767 7.963 57.973 1.00 23.70 697 ALA A O 1
ATOM 5561 N N . ALA A 1 698 ? -2.190 7.863 59.594 1.00 26.56 698 ALA A N 1
ATOM 5562 C CA . ALA A 1 698 ? -1.627 9.229 59.548 1.00 26.56 698 ALA A CA 1
ATOM 5563 C C . ALA A 1 698 ? -0.877 9.616 60.844 1.00 26.56 698 ALA A C 1
ATOM 5565 O O . ALA A 1 698 ? -1.528 9.853 61.863 1.00 26.56 698 ALA A O 1
ATOM 5566 N N . ARG A 1 699 ? 0.456 9.798 60.769 1.00 25.91 699 ARG A N 1
ATOM 5567 C CA . ARG A 1 699 ? 1.223 10.976 61.265 1.00 25.91 699 ARG A CA 1
ATOM 5568 C C . ARG A 1 699 ? 2.744 10.745 61.204 1.00 25.91 699 ARG A C 1
ATOM 5570 O O . ARG A 1 699 ? 3.224 9.684 61.586 1.00 25.91 699 ARG A O 1
ATOM 5577 N N . ASP A 1 700 ? 3.481 11.762 60.760 1.00 23.48 700 ASP A N 1
ATOM 5578 C CA . ASP A 1 700 ? 4.954 11.830 60.768 1.00 23.48 700 ASP A CA 1
ATOM 5579 C C . ASP A 1 700 ? 5.500 12.403 62.096 1.00 23.48 700 ASP A C 1
ATOM 5581 O O . ASP A 1 700 ? 4.793 13.171 62.753 1.00 23.48 700 ASP A O 1
ATOM 5585 N N . GLY A 1 701 ? 6.758 12.101 62.481 1.00 24.62 701 GLY A N 1
ATOM 5586 C CA . GLY A 1 701 ? 7.329 12.674 63.721 1.00 24.62 701 GLY A CA 1
ATOM 5587 C C . GLY A 1 701 ? 8.715 12.235 64.259 1.00 24.62 701 GLY A C 1
ATOM 5588 O O . GLY A 1 701 ? 8.779 11.883 65.423 1.00 24.62 701 GLY A O 1
ATOM 5589 N N . VAL A 1 702 ? 9.798 12.335 63.465 1.00 25.91 702 VAL A N 1
ATOM 5590 C CA . VAL A 1 702 ? 11.121 12.946 63.840 1.00 25.91 702 VAL A CA 1
ATOM 5591 C C . VAL A 1 702 ? 12.010 12.416 65.032 1.00 25.91 702 VAL A C 1
ATOM 5593 O O . VAL A 1 702 ? 11.539 12.218 66.141 1.00 25.91 702 VAL A O 1
ATOM 5596 N N . LEU A 1 703 ? 13.350 12.380 64.794 1.00 28.28 703 LEU A N 1
ATOM 5597 C CA . LEU A 1 703 ? 14.552 12.333 65.703 1.00 28.28 703 LEU A CA 1
ATOM 5598 C C . LEU A 1 703 ? 15.187 10.990 66.235 1.00 28.28 703 LEU A C 1
ATOM 5600 O O . LEU A 1 703 ? 14.534 10.140 66.829 1.00 28.28 703 LEU A O 1
ATOM 5604 N N . ASP A 1 704 ? 16.484 10.774 65.911 1.00 26.22 704 ASP A N 1
ATOM 5605 C CA . ASP A 1 704 ? 17.745 10.593 66.720 1.00 26.22 704 ASP A CA 1
ATOM 5606 C C . ASP A 1 704 ? 17.744 9.877 68.109 1.00 26.22 704 ASP A C 1
ATOM 5608 O O . ASP A 1 704 ? 16.778 9.997 68.848 1.00 26.22 704 ASP A O 1
ATOM 5612 N N . GLU A 1 705 ? 18.773 9.123 68.574 1.00 29.48 705 GLU A N 1
ATOM 5613 C CA . GLU A 1 705 ? 20.031 8.572 67.970 1.00 29.48 705 GLU A CA 1
ATOM 5614 C C . GLU A 1 705 ? 20.394 7.144 68.541 1.00 29.48 705 GLU A C 1
ATOM 5616 O O . GLU A 1 705 ? 19.477 6.327 68.467 1.00 29.48 705 GLU A O 1
ATOM 5621 N N . LEU A 1 706 ? 21.554 6.652 69.077 1.00 28.42 706 LEU A N 1
ATOM 5622 C CA . LEU A 1 706 ? 23.009 7.005 69.234 1.00 28.42 706 LEU A CA 1
ATOM 5623 C C . LEU A 1 706 ? 23.865 5.698 69.506 1.00 28.42 706 LEU A C 1
ATOM 5625 O O . LEU A 1 706 ? 23.285 4.650 69.776 1.00 28.42 706 LEU A O 1
ATOM 5629 N N . SER A 1 707 ? 25.213 5.790 69.487 1.00 25.09 707 SER A N 1
ATOM 5630 C CA . SER A 1 707 ? 26.306 4.987 70.147 1.00 25.09 707 SER A CA 1
ATOM 5631 C C . SER A 1 707 ? 26.348 3.427 70.209 1.00 25.09 707 SER A C 1
ATOM 5633 O O . SER A 1 707 ? 25.615 2.825 70.987 1.00 25.09 707 SER A O 1
ATOM 5635 N N . ASP A 1 708 ? 27.336 2.824 69.509 1.00 25.23 708 ASP A N 1
ATOM 5636 C CA . ASP A 1 708 ? 28.534 2.056 69.993 1.00 25.23 708 ASP A CA 1
ATOM 5637 C C . ASP A 1 708 ? 28.447 0.965 71.109 1.00 25.23 708 ASP A C 1
ATOM 5639 O O . ASP A 1 708 ? 27.711 1.125 72.071 1.00 25.23 708 ASP A O 1
ATOM 5643 N N . THR A 1 709 ? 29.245 -0.132 71.155 1.00 23.30 709 THR A N 1
ATOM 5644 C CA . THR A 1 709 ? 30.326 -0.713 70.296 1.00 23.30 709 THR A CA 1
ATOM 5645 C C . THR A 1 709 ? 30.499 -2.250 70.528 1.00 23.30 709 THR A C 1
ATOM 5647 O O . THR A 1 709 ? 29.970 -2.780 71.495 1.00 23.30 709 THR A O 1
ATOM 5650 N N . ASN A 1 710 ? 31.246 -2.932 69.632 1.00 24.59 710 ASN A N 1
ATOM 5651 C CA . ASN A 1 710 ? 32.053 -4.191 69.721 1.00 24.59 710 ASN A CA 1
ATOM 5652 C C . ASN A 1 710 ? 31.992 -5.088 70.997 1.00 24.59 710 ASN A C 1
ATOM 5654 O O . ASN A 1 710 ? 32.081 -4.566 72.102 1.00 24.59 710 ASN A O 1
ATOM 5658 N N . SER A 1 711 ? 32.043 -6.436 70.964 1.00 23.98 711 SER A N 1
ATOM 5659 C CA . SER A 1 711 ? 32.072 -7.493 69.907 1.00 23.98 711 SER A CA 1
ATOM 5660 C C . SER A 1 711 ? 31.822 -8.893 70.589 1.00 23.98 711 SER A C 1
ATOM 5662 O O . SER A 1 711 ? 31.230 -8.887 71.665 1.00 23.98 711 SER A O 1
ATOM 5664 N N . GLU A 1 712 ? 32.115 -10.141 70.151 1.00 25.69 712 GLU A N 1
ATOM 5665 C CA . GLU A 1 712 ? 32.959 -10.751 69.089 1.00 25.69 712 GLU A CA 1
ATOM 5666 C C . GLU A 1 712 ? 32.458 -12.178 68.647 1.00 25.69 712 GLU A C 1
ATOM 5668 O O . GLU A 1 712 ? 31.416 -12.286 68.004 1.00 25.69 712 GLU A O 1
ATOM 5673 N N . THR A 1 713 ? 33.173 -13.275 68.970 1.00 23.25 713 THR A N 1
ATOM 5674 C CA . THR A 1 713 ? 33.045 -14.689 68.498 1.00 23.25 713 THR A CA 1
ATOM 5675 C C . THR A 1 713 ? 33.081 -15.699 69.677 1.00 23.25 713 THR A C 1
ATOM 5677 O O . THR A 1 713 ? 33.487 -15.315 70.769 1.00 23.25 713 THR A O 1
ATOM 5680 N N . GLU A 1 714 ? 32.740 -17.003 69.623 1.00 24.39 714 GLU A N 1
ATOM 5681 C CA . GLU A 1 714 ? 32.083 -17.931 68.665 1.00 24.39 714 GLU A CA 1
ATOM 5682 C C . GLU A 1 714 ? 31.670 -19.228 69.428 1.00 24.39 714 GLU A C 1
ATOM 5684 O O . GLU A 1 714 ? 32.493 -19.729 70.192 1.00 24.39 714 GLU A O 1
ATOM 5689 N N . LEU A 1 715 ? 30.501 -19.853 69.163 1.00 23.08 715 LEU A N 1
ATOM 5690 C CA . LEU A 1 715 ? 30.355 -21.333 69.077 1.00 23.08 715 LEU A CA 1
ATOM 5691 C C . LEU A 1 715 ? 29.011 -21.785 68.444 1.00 23.08 715 LEU A C 1
ATOM 5693 O O . LEU A 1 715 ? 28.164 -20.975 68.078 1.00 23.08 715 LEU A O 1
ATOM 5697 N N . LYS A 1 716 ? 28.853 -23.101 68.243 1.00 23.80 716 LYS A N 1
ATOM 5698 C CA . LYS A 1 716 ? 27.982 -23.747 67.246 1.00 23.80 716 LYS A CA 1
ATOM 5699 C C . LYS A 1 716 ? 26.594 -24.202 67.744 1.00 23.80 716 LYS A C 1
ATOM 5701 O O . LYS A 1 716 ? 26.511 -24.990 68.675 1.00 23.80 716 LYS A O 1
ATOM 5706 N N . VAL A 1 717 ? 25.579 -23.887 66.924 1.00 26.02 717 VAL A N 1
ATOM 5707 C CA . VAL A 1 717 ? 24.511 -24.802 66.431 1.00 26.02 717 VAL A CA 1
ATOM 5708 C C . VAL A 1 717 ? 23.416 -25.275 67.420 1.00 26.02 717 VAL A C 1
ATOM 5710 O O . VAL A 1 717 ? 23.589 -26.259 68.124 1.00 26.02 717 VAL A O 1
ATOM 5713 N N . TYR A 1 718 ? 22.248 -24.615 67.306 1.00 28.98 718 TYR A N 1
ATOM 5714 C CA . TYR A 1 718 ? 20.840 -25.056 67.507 1.00 28.98 718 TYR A CA 1
ATOM 5715 C C . TYR A 1 718 ? 20.439 -25.825 68.789 1.00 28.98 718 TYR A C 1
ATOM 5717 O O . TYR A 1 718 ? 20.970 -26.895 69.078 1.00 28.98 718 TYR A O 1
ATOM 5725 N N . PRO A 1 719 ? 19.371 -25.369 69.484 1.00 30.00 719 PRO A N 1
ATOM 5726 C CA . PRO A 1 719 ? 18.015 -25.710 69.012 1.00 30.00 719 PRO A CA 1
ATOM 5727 C C . PRO A 1 719 ? 16.937 -24.609 69.186 1.00 30.00 719 PRO A C 1
ATOM 5729 O O . PRO A 1 719 ? 17.162 -23.617 69.864 1.00 30.00 719 PRO A O 1
ATOM 5732 N N . VAL A 1 720 ? 15.739 -24.876 68.630 1.00 27.23 720 VAL A N 1
ATOM 5733 C CA . VAL A 1 720 ? 14.440 -24.174 68.821 1.00 27.23 720 VAL A CA 1
ATOM 5734 C C . VAL A 1 720 ? 14.372 -22.698 68.380 1.00 27.23 720 VAL A C 1
ATOM 5736 O O . VAL A 1 720 ? 15.201 -21.868 68.729 1.00 27.23 720 VAL A O 1
ATOM 5739 N N . LEU A 1 721 ? 13.320 -22.354 67.627 1.00 28.78 721 LEU A N 1
ATOM 5740 C CA . LEU A 1 721 ? 13.017 -20.974 67.236 1.00 28.78 721 LEU A CA 1
ATOM 5741 C C . LEU A 1 721 ? 12.240 -20.264 68.371 1.00 28.78 721 LEU A C 1
ATOM 5743 O O . LEU A 1 721 ? 11.164 -20.748 68.731 1.00 28.78 721 LEU A O 1
ATOM 5747 N N . PRO A 1 722 ? 12.743 -19.156 68.948 1.00 31.48 722 PRO A N 1
ATOM 5748 C CA . PRO A 1 722 ? 12.036 -18.405 69.986 1.00 31.48 722 PRO A CA 1
ATOM 5749 C C . PRO A 1 722 ? 10.989 -17.439 69.398 1.00 31.48 722 PRO A C 1
ATOM 5751 O O . PRO A 1 722 ? 10.845 -17.303 68.183 1.00 31.48 722 PRO A O 1
ATOM 5754 N N . ALA A 1 723 ? 10.252 -16.763 70.284 1.00 28.33 723 ALA A N 1
ATOM 5755 C CA . ALA A 1 723 ? 9.213 -15.797 69.930 1.00 28.33 723 ALA A CA 1
ATOM 5756 C C . ALA A 1 723 ? 9.733 -14.592 69.116 1.00 28.33 723 ALA A C 1
ATOM 5758 O O . ALA A 1 723 ? 10.909 -14.234 69.174 1.00 28.33 723 ALA A O 1
ATOM 5759 N N . LEU A 1 724 ? 8.813 -13.931 68.403 1.00 36.69 724 LEU A N 1
ATOM 5760 C CA . LEU A 1 724 ? 9.047 -12.716 67.614 1.00 36.69 724 LEU A CA 1
ATOM 5761 C C . LEU A 1 724 ? 9.374 -11.498 68.500 1.00 36.69 724 LEU A C 1
ATOM 5763 O O . LEU A 1 724 ? 8.530 -10.635 68.733 1.00 36.69 724 LEU A O 1
ATOM 5767 N N . THR A 1 725 ? 10.618 -11.396 68.963 1.00 37.59 725 THR A N 1
ATOM 5768 C CA . THR A 1 725 ? 11.188 -10.133 69.445 1.00 37.59 725 THR A CA 1
ATOM 5769 C C . THR A 1 725 ? 11.677 -9.297 68.258 1.00 37.59 725 THR A C 1
ATOM 5771 O O . THR A 1 725 ? 12.281 -9.807 67.313 1.00 37.59 725 THR A O 1
ATOM 5774 N N . GLY A 1 726 ? 11.372 -7.997 68.266 1.00 39.44 726 GLY A N 1
ATOM 5775 C CA . GLY A 1 726 ? 11.696 -7.103 67.153 1.00 39.44 726 GLY A CA 1
ATOM 5776 C C . GLY A 1 726 ? 13.203 -6.878 67.000 1.00 39.44 726 GLY A C 1
ATOM 5777 O O . GLY A 1 726 ? 13.873 -6.479 67.949 1.00 39.44 726 GLY A O 1
ATOM 5778 N N . SER A 1 727 ? 13.734 -7.084 65.792 1.00 40.78 727 SER A N 1
ATOM 5779 C CA . SER A 1 727 ? 15.121 -6.739 65.456 1.00 40.78 727 SER A CA 1
ATOM 5780 C C . SER A 1 727 ? 15.353 -5.220 65.540 1.00 40.78 727 SER A C 1
ATOM 5782 O O . SER A 1 727 ? 14.498 -4.469 65.058 1.00 40.78 727 SER A O 1
ATOM 5784 N N . PRO A 1 728 ? 16.499 -4.745 66.065 1.00 49.06 728 PRO A N 1
ATOM 5785 C CA . PRO A 1 728 ? 16.757 -3.316 66.224 1.00 49.06 728 PRO A CA 1
ATOM 5786 C C . PRO A 1 728 ? 16.807 -2.576 64.871 1.00 49.06 728 PRO A C 1
ATOM 5788 O O . PRO A 1 728 ? 17.296 -3.126 63.878 1.00 49.06 728 PRO A O 1
ATOM 5791 N N . PRO A 1 729 ? 16.327 -1.319 64.802 1.00 51.38 729 PRO A N 1
ATOM 5792 C CA . PRO A 1 729 ? 16.274 -0.560 63.559 1.00 51.38 729 PRO A CA 1
ATOM 5793 C C . PRO A 1 729 ? 17.669 -0.080 63.139 1.00 51.38 729 PRO A C 1
ATOM 5795 O O . PRO A 1 729 ? 18.177 0.922 63.642 1.00 51.38 729 PRO A O 1
ATOM 5798 N N . VAL A 1 730 ? 18.267 -0.765 62.161 1.00 57.25 730 VAL A N 1
ATOM 5799 C CA . VAL A 1 730 ? 19.489 -0.313 61.473 1.00 57.25 730 VAL A CA 1
ATOM 5800 C C . VAL A 1 730 ? 19.285 1.121 60.963 1.00 57.25 730 VAL A C 1
ATOM 5802 O O . VAL A 1 730 ? 18.277 1.401 60.316 1.00 57.25 730 VAL A O 1
ATOM 5805 N N . ARG A 1 731 ? 20.233 2.033 61.211 1.00 64.19 731 ARG A N 1
ATOM 5806 C CA . ARG A 1 731 ? 20.239 3.409 60.667 1.00 64.19 731 ARG A CA 1
ATOM 5807 C C . ARG A 1 731 ? 21.414 3.601 59.684 1.00 64.19 731 ARG A C 1
ATOM 5809 O O . ARG A 1 731 ? 22.337 2.792 59.632 1.00 64.19 731 ARG A O 1
ATOM 5816 N N . GLY A 1 732 ? 21.367 4.652 58.862 1.00 75.31 732 GLY A N 1
ATOM 5817 C CA . GLY A 1 732 ? 22.454 5.022 57.936 1.00 75.31 732 GLY A CA 1
ATOM 5818 C C . GLY A 1 732 ? 22.567 4.190 56.644 1.00 75.31 732 GLY A C 1
ATOM 5819 O O . GLY A 1 732 ? 21.603 3.587 56.169 1.00 75.31 732 GLY A O 1
ATOM 5820 N N . LEU A 1 733 ? 23.764 4.180 56.042 1.00 70.38 733 LEU A N 1
ATOM 5821 C CA . LEU A 1 733 ? 24.046 3.569 54.728 1.00 70.38 733 LEU A CA 1
ATOM 5822 C C . LEU A 1 733 ? 23.759 2.057 54.663 1.00 70.38 733 LEU A C 1
ATOM 5824 O O . LEU A 1 733 ? 23.333 1.570 53.616 1.00 70.38 733 LEU A O 1
ATOM 5828 N N . ALA A 1 734 ? 23.913 1.323 55.768 1.00 73.50 734 ALA A N 1
ATOM 5829 C CA . ALA A 1 734 ? 23.570 -0.100 55.831 1.00 73.50 734 ALA A CA 1
ATOM 5830 C C . ALA A 1 734 ? 22.060 -0.340 55.627 1.00 73.50 734 ALA A C 1
ATOM 5832 O O . ALA A 1 734 ? 21.671 -1.218 54.854 1.00 73.50 734 ALA A O 1
ATOM 5833 N N . LEU A 1 735 ? 21.205 0.498 56.230 1.00 74.25 735 LEU A N 1
ATOM 5834 C CA . LEU A 1 735 ? 19.755 0.474 56.004 1.00 74.25 735 LEU A CA 1
ATOM 5835 C C . LEU A 1 735 ? 19.411 0.831 54.552 1.00 74.25 735 LEU A C 1
ATOM 5837 O O . LEU A 1 735 ? 18.510 0.230 53.969 1.00 74.25 735 LEU A O 1
ATOM 5841 N N . PHE A 1 736 ? 20.122 1.788 53.945 1.00 79.12 736 PHE A N 1
ATOM 5842 C CA . PHE A 1 736 ? 19.946 2.104 52.524 1.00 79.12 736 PHE A CA 1
ATOM 5843 C C . PHE A 1 736 ? 20.296 0.897 51.639 1.00 79.12 736 PHE A C 1
ATOM 5845 O O . PHE A 1 736 ? 19.491 0.525 50.787 1.00 79.12 736 PHE A O 1
ATOM 5852 N N . GLY A 1 737 ? 21.419 0.221 51.900 1.00 84.56 737 GLY A N 1
ATOM 5853 C CA . GLY A 1 737 ? 21.801 -1.021 51.220 1.00 84.56 737 GLY A CA 1
ATOM 5854 C C . GLY A 1 737 ? 20.746 -2.124 51.357 1.00 84.56 737 GLY A C 1
ATOM 5855 O O . GLY A 1 737 ? 20.322 -2.694 50.352 1.00 84.56 737 GLY A O 1
ATOM 5856 N N . GLN A 1 738 ? 20.240 -2.367 52.572 1.00 84.94 738 GLN A N 1
ATOM 5857 C CA . GLN A 1 738 ? 19.154 -3.325 52.820 1.00 84.94 738 GLN A CA 1
ATOM 5858 C C . GLN A 1 738 ? 17.855 -2.944 52.090 1.00 84.94 738 GLN A C 1
ATOM 5860 O O . GLN A 1 738 ? 17.223 -3.802 51.477 1.00 84.94 738 GLN A O 1
ATOM 5865 N N . ARG A 1 739 ? 17.466 -1.661 52.090 1.00 86.38 739 ARG A N 1
ATOM 5866 C CA . ARG A 1 739 ? 16.279 -1.161 51.368 1.00 86.38 739 ARG A CA 1
ATOM 5867 C C . ARG A 1 739 ? 16.427 -1.295 49.851 1.00 86.38 739 ARG A C 1
ATOM 5869 O O . ARG A 1 739 ? 15.473 -1.700 49.189 1.00 86.38 739 ARG A O 1
ATOM 5876 N N . VAL A 1 740 ? 17.607 -1.008 49.299 1.00 89.50 740 VAL A N 1
ATOM 5877 C CA . VAL A 1 740 ? 17.912 -1.208 47.873 1.00 89.50 740 VAL A CA 1
ATOM 5878 C C . VAL A 1 740 ? 17.868 -2.694 47.520 1.00 89.50 740 VAL A C 1
ATOM 5880 O O . VAL A 1 740 ? 17.185 -3.053 46.564 1.00 89.50 740 VAL A O 1
ATOM 5883 N N . ALA A 1 741 ? 18.495 -3.567 48.315 1.00 91.69 741 ALA A N 1
ATOM 5884 C CA . ALA A 1 741 ? 18.457 -5.016 48.113 1.00 91.69 741 ALA A CA 1
ATOM 5885 C C . ALA A 1 741 ? 17.026 -5.578 48.193 1.00 91.69 741 ALA A C 1
ATOM 5887 O O . ALA A 1 741 ? 16.615 -6.336 47.317 1.00 91.69 741 ALA A O 1
ATOM 5888 N N . ALA A 1 742 ? 16.225 -5.146 49.173 1.00 91.56 742 ALA A N 1
ATOM 5889 C CA . ALA A 1 742 ? 14.819 -5.528 49.301 1.00 91.56 742 ALA A CA 1
ATOM 5890 C C . ALA A 1 742 ? 13.967 -5.030 48.118 1.00 91.56 742 ALA A C 1
ATOM 5892 O O . ALA A 1 742 ? 13.120 -5.768 47.613 1.00 91.56 742 ALA A O 1
ATOM 5893 N N . MET A 1 743 ? 14.211 -3.813 47.615 1.00 92.81 743 MET A N 1
ATOM 5894 C CA . MET A 1 743 ? 13.570 -3.323 46.389 1.00 92.81 743 MET A CA 1
ATOM 5895 C C . MET A 1 743 ? 14.008 -4.105 45.146 1.00 92.81 743 MET A C 1
ATOM 5897 O O . MET A 1 743 ? 13.171 -4.378 44.285 1.00 92.81 743 MET A O 1
ATOM 5901 N N . PHE A 1 744 ? 15.277 -4.505 45.052 1.00 93.88 744 PHE A N 1
ATOM 5902 C CA . PHE A 1 744 ? 15.783 -5.327 43.952 1.00 93.88 744 PHE A CA 1
ATOM 5903 C C . PHE A 1 744 ? 15.169 -6.732 43.979 1.00 93.88 744 PHE A C 1
ATOM 5905 O O . PHE A 1 744 ? 14.685 -7.209 42.956 1.00 93.88 744 PHE A O 1
ATOM 5912 N N . LEU A 1 745 ? 15.082 -7.353 45.159 1.00 92.88 745 LEU A N 1
ATOM 5913 C CA . LEU A 1 745 ? 14.439 -8.651 45.368 1.00 92.88 745 LEU A CA 1
ATOM 5914 C C . LEU A 1 745 ? 12.926 -8.588 45.090 1.00 92.88 745 LEU A C 1
ATOM 5916 O O . LEU A 1 745 ? 12.390 -9.461 44.409 1.00 92.88 745 LEU A O 1
ATOM 5920 N N . LYS A 1 746 ? 12.237 -7.519 45.518 1.00 94.88 746 LYS A N 1
ATOM 5921 C CA . LYS A 1 746 ? 10.824 -7.264 45.177 1.00 94.88 746 LYS A CA 1
ATOM 5922 C C . LYS A 1 746 ? 10.623 -7.127 43.664 1.00 94.88 746 LYS A C 1
ATOM 5924 O O . LYS A 1 746 ? 9.683 -7.713 43.130 1.00 94.88 746 LYS A O 1
ATOM 5929 N N . ARG A 1 747 ? 11.507 -6.403 42.964 1.00 91.00 747 ARG A N 1
ATOM 5930 C CA . ARG A 1 747 ? 11.489 -6.288 41.493 1.00 91.00 747 ARG A CA 1
ATOM 5931 C C . ARG A 1 747 ? 11.763 -7.633 40.816 1.00 91.00 747 ARG A C 1
ATOM 5933 O O . ARG A 1 747 ? 11.008 -8.008 39.928 1.00 91.00 747 ARG A O 1
ATOM 5940 N N . ALA A 1 748 ? 12.746 -8.402 41.283 1.00 87.94 748 ALA A N 1
ATOM 5941 C CA . ALA A 1 748 ? 13.051 -9.735 40.759 1.00 87.94 748 ALA A CA 1
ATOM 5942 C C . ALA A 1 748 ? 11.877 -10.717 40.938 1.00 87.94 748 ALA A C 1
ATOM 5944 O O . ALA A 1 748 ? 11.519 -11.427 39.998 1.00 87.94 748 ALA A O 1
ATOM 5945 N N . HIS A 1 749 ? 11.211 -10.718 42.099 1.00 90.62 749 HIS A N 1
ATOM 5946 C CA . HIS A 1 749 ? 9.981 -11.492 42.299 1.00 90.62 749 HIS A CA 1
ATOM 5947 C C . HIS A 1 749 ? 8.825 -11.008 41.416 1.00 90.62 749 HIS A C 1
ATOM 5949 O O . HIS A 1 749 ? 8.051 -11.842 40.950 1.00 90.62 749 HIS A O 1
ATOM 5955 N N . HIS A 1 750 ? 8.706 -9.702 41.156 1.00 88.69 750 HIS A N 1
ATOM 5956 C CA . HIS A 1 750 ? 7.702 -9.174 40.232 1.00 88.69 750 HIS A CA 1
ATOM 5957 C C . HIS A 1 750 ? 7.967 -9.641 38.795 1.00 88.69 750 HIS A C 1
ATOM 5959 O O . HIS A 1 750 ? 7.077 -10.217 38.182 1.00 88.69 750 HIS A O 1
ATOM 5965 N N . SER A 1 751 ? 9.190 -9.486 38.278 1.00 84.75 751 SER A N 1
ATOM 5966 C CA . SER A 1 751 ? 9.574 -9.950 36.935 1.00 84.75 751 SER A CA 1
ATOM 5967 C C . SER A 1 751 ? 9.497 -11.473 36.773 1.00 84.75 751 SER A C 1
ATOM 5969 O O . SER A 1 751 ? 9.160 -11.951 35.697 1.00 84.75 751 SER A O 1
ATOM 5971 N N . ARG A 1 752 ? 9.759 -12.253 37.833 1.00 85.31 752 ARG A N 1
ATOM 5972 C CA . ARG A 1 752 ? 9.584 -13.718 37.815 1.00 85.31 752 ARG A CA 1
ATOM 5973 C C . ARG A 1 752 ? 8.109 -14.146 37.847 1.00 85.31 752 ARG A C 1
ATOM 5975 O O . ARG A 1 752 ? 7.793 -15.229 37.366 1.00 85.31 752 ARG A O 1
ATOM 5982 N N . ARG A 1 753 ? 7.215 -13.338 38.430 1.00 90.69 753 ARG A N 1
ATOM 5983 C CA . ARG A 1 753 ? 5.761 -13.591 38.440 1.00 90.69 753 ARG A CA 1
ATOM 5984 C C . ARG A 1 753 ? 5.106 -13.138 37.135 1.00 90.69 753 ARG A C 1
ATOM 5986 O O . ARG A 1 753 ? 4.340 -13.897 36.552 1.00 90.69 753 ARG A O 1
ATOM 5993 N N . ASP A 1 754 ? 5.461 -11.957 36.637 1.00 90.81 754 ASP A N 1
ATOM 5994 C CA . ASP A 1 754 ? 5.032 -11.449 35.330 1.00 90.81 754 ASP A CA 1
ATOM 5995 C C . ASP A 1 754 ? 5.913 -11.985 34.187 1.00 90.81 754 ASP A C 1
ATOM 5997 O O . ASP A 1 754 ? 6.534 -11.248 33.418 1.00 90.81 754 ASP A O 1
ATOM 6001 N N . TRP A 1 755 ? 5.972 -13.314 34.070 1.00 83.31 755 TRP A N 1
ATOM 6002 C CA . TRP A 1 755 ? 6.708 -13.967 32.986 1.00 83.31 755 TRP A CA 1
ATOM 6003 C C . TRP A 1 755 ? 6.076 -13.658 31.615 1.00 83.31 755 TRP A C 1
ATOM 6005 O O . TRP A 1 755 ? 6.791 -13.586 30.620 1.00 83.31 755 TRP A O 1
ATOM 6015 N N . LYS A 1 756 ? 4.762 -13.385 31.554 1.00 85.62 756 LYS A N 1
ATOM 6016 C CA . LYS A 1 756 ? 4.073 -12.963 30.320 1.00 85.62 756 LYS A CA 1
ATOM 6017 C C . LYS A 1 756 ? 4.562 -11.591 29.839 1.00 85.62 756 LYS A C 1
ATOM 6019 O O . LYS A 1 756 ? 4.956 -11.470 28.680 1.00 85.62 756 LYS A O 1
ATOM 6024 N N . GLY A 1 757 ? 4.585 -10.585 30.715 1.00 85.69 757 GLY A N 1
ATOM 6025 C CA . GLY A 1 757 ? 5.096 -9.251 30.404 1.00 85.69 757 GLY A CA 1
ATOM 6026 C C . GLY A 1 757 ? 6.587 -9.262 30.069 1.00 85.69 757 GLY A C 1
ATOM 6027 O O . GLY A 1 757 ? 6.990 -8.672 29.068 1.00 85.69 757 GLY A O 1
ATOM 6028 N N . LEU A 1 758 ? 7.398 -10.005 30.831 1.00 84.12 758 LEU A N 1
ATOM 6029 C CA . LEU A 1 758 ? 8.833 -10.151 30.562 1.00 84.12 758 LEU A CA 1
ATOM 6030 C C . LEU A 1 758 ? 9.109 -10.849 29.219 1.00 84.12 758 LEU A C 1
ATOM 6032 O O . LEU A 1 758 ? 9.977 -10.408 28.467 1.00 84.12 758 LEU A O 1
ATOM 6036 N N . PHE A 1 759 ? 8.353 -11.899 28.880 1.00 84.44 759 PHE A N 1
ATOM 6037 C CA . PHE A 1 759 ? 8.464 -12.570 27.584 1.00 84.44 759 PHE A CA 1
ATOM 6038 C C . PHE A 1 759 ? 8.089 -11.628 26.434 1.00 84.44 759 PHE A C 1
ATOM 6040 O O . PHE A 1 759 ? 8.842 -11.526 25.471 1.00 84.44 759 PHE A O 1
ATOM 6047 N N . ALA A 1 760 ? 6.997 -10.865 26.558 1.00 85.31 760 ALA A N 1
ATOM 6048 C CA . ALA A 1 760 ? 6.606 -9.875 25.553 1.00 85.31 760 ALA A CA 1
ATOM 6049 C C . ALA A 1 760 ? 7.657 -8.759 25.376 1.00 85.31 760 ALA A C 1
ATOM 6051 O O . ALA A 1 760 ? 7.973 -8.394 24.246 1.00 85.31 760 ALA A O 1
ATOM 6052 N N . GLN A 1 761 ? 8.241 -8.253 26.468 1.00 86.88 761 GLN A N 1
ATOM 6053 C CA . GLN A 1 761 ? 9.264 -7.197 26.437 1.00 86.88 761 GLN A CA 1
ATOM 6054 C C . GLN A 1 761 ? 10.574 -7.625 25.756 1.00 86.88 761 GLN A C 1
ATOM 6056 O O . GLN A 1 761 ? 11.259 -6.774 25.195 1.00 86.88 761 GLN A O 1
ATOM 6061 N N . VAL A 1 762 ? 10.921 -8.916 25.779 1.00 87.12 762 VAL A N 1
ATOM 6062 C CA . VAL A 1 762 ? 12.130 -9.451 25.121 1.00 87.12 762 VAL A CA 1
ATOM 6063 C C . VAL A 1 762 ? 11.830 -9.973 23.710 1.00 87.12 762 VAL A C 1
ATOM 6065 O O . VAL A 1 762 ? 12.622 -9.755 22.789 1.00 87.12 762 VAL A O 1
ATOM 6068 N N . LEU A 1 763 ? 10.681 -10.628 23.508 1.00 87.62 763 LEU A N 1
ATOM 6069 C CA . LEU A 1 763 ? 10.295 -11.186 22.212 1.00 87.62 763 LEU A CA 1
ATOM 6070 C C . LEU A 1 763 ? 9.913 -10.098 21.203 1.00 87.62 763 LEU A C 1
ATOM 6072 O O . LEU A 1 763 ? 10.315 -10.187 20.051 1.00 87.62 763 LEU A O 1
ATOM 6076 N N . LEU A 1 764 ? 9.156 -9.068 21.599 1.00 82.88 764 LEU A N 1
ATOM 6077 C CA . L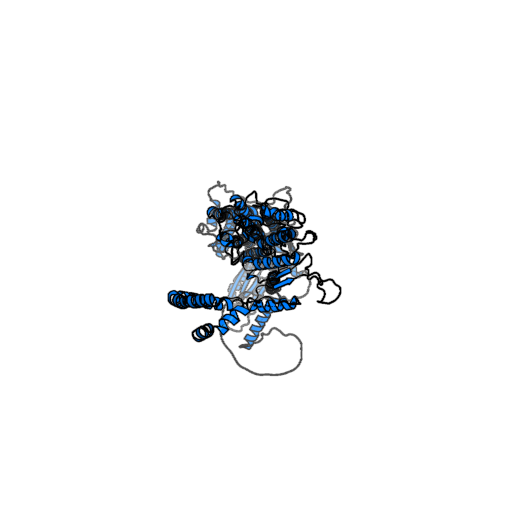EU A 1 764 ? 8.650 -8.078 20.641 1.00 82.88 764 LEU A CA 1
ATOM 6078 C C . LEU A 1 764 ? 9.786 -7.303 19.932 1.00 82.88 764 LEU A C 1
ATOM 6080 O O . LEU A 1 764 ? 9.754 -7.231 18.703 1.00 82.88 764 LEU A O 1
ATOM 6084 N N . PRO A 1 765 ? 10.830 -6.790 20.623 1.00 89.75 765 PRO A N 1
ATOM 6085 C CA . PRO A 1 765 ? 11.943 -6.125 19.947 1.00 89.75 765 PRO A CA 1
ATOM 6086 C C . PRO A 1 765 ? 12.778 -7.087 19.099 1.00 89.75 765 PRO A C 1
ATOM 6088 O O . PRO A 1 765 ? 13.177 -6.726 17.996 1.00 89.75 765 PRO A O 1
ATOM 6091 N N . THR A 1 766 ? 13.024 -8.316 19.569 1.00 88.00 766 THR A N 1
ATOM 6092 C CA . THR A 1 766 ? 13.805 -9.304 18.802 1.00 88.00 766 THR A CA 1
ATOM 6093 C C . THR A 1 766 ? 13.061 -9.768 17.549 1.00 88.00 766 THR A C 1
ATOM 6095 O O . THR A 1 766 ? 13.673 -9.865 16.489 1.00 88.00 766 THR A O 1
ATOM 6098 N N . LEU A 1 767 ? 11.739 -9.940 17.621 1.00 86.38 767 LEU A N 1
ATOM 6099 C CA . LEU A 1 767 ? 10.879 -10.219 16.469 1.00 86.38 767 LEU A CA 1
ATOM 6100 C C . LEU A 1 767 ? 10.869 -9.043 15.482 1.00 86.38 767 LEU A C 1
ATOM 6102 O O . LEU A 1 767 ? 11.000 -9.276 14.284 1.00 86.38 767 LEU A O 1
ATOM 6106 N N . PHE A 1 768 ? 10.809 -7.788 15.948 1.00 83.25 768 PHE A N 1
ATOM 6107 C CA . PHE A 1 768 ? 10.951 -6.624 15.062 1.00 83.25 768 PHE A CA 1
ATOM 6108 C C . PHE A 1 768 ? 12.332 -6.539 14.395 1.00 83.25 768 PHE A C 1
ATOM 6110 O O . PHE A 1 768 ? 12.395 -6.211 13.212 1.00 83.25 768 PHE A O 1
ATOM 6117 N N . VAL A 1 769 ? 13.427 -6.874 15.090 1.00 87.12 769 VAL A N 1
ATOM 6118 C CA . VAL A 1 769 ? 14.761 -6.960 14.462 1.00 87.12 769 VAL A CA 1
ATOM 6119 C C . VAL A 1 769 ? 14.803 -8.073 13.412 1.00 87.12 769 VAL A C 1
ATOM 6121 O O . VAL A 1 769 ? 15.264 -7.829 12.301 1.00 87.12 769 VAL A O 1
ATOM 6124 N N . ILE A 1 770 ? 14.263 -9.260 13.707 1.00 86.25 770 ILE A N 1
ATOM 6125 C CA . ILE A 1 770 ? 14.175 -10.372 12.744 1.00 86.25 770 ILE A CA 1
ATOM 6126 C C . ILE A 1 770 ? 13.331 -9.975 11.523 1.00 86.25 770 ILE A C 1
ATOM 6128 O O . ILE A 1 770 ? 13.737 -10.240 10.395 1.00 86.25 770 ILE A O 1
ATOM 6132 N N . ALA A 1 771 ? 12.201 -9.290 11.718 1.00 79.00 771 ALA A N 1
ATOM 6133 C CA . ALA A 1 771 ? 11.359 -8.800 10.629 1.00 79.00 771 ALA A CA 1
ATOM 6134 C C . ALA A 1 771 ? 12.066 -7.726 9.783 1.00 79.00 771 ALA A C 1
ATOM 6136 O O . ALA A 1 771 ? 12.015 -7.787 8.557 1.00 79.00 771 ALA A O 1
ATOM 6137 N N . ALA A 1 772 ? 12.774 -6.782 10.410 1.00 76.19 772 ALA A N 1
ATOM 6138 C CA . ALA A 1 772 ? 13.542 -5.754 9.707 1.00 76.19 772 ALA A CA 1
ATOM 6139 C C . ALA A 1 772 ? 14.724 -6.345 8.917 1.00 76.19 772 ALA A C 1
ATOM 6141 O O . ALA A 1 772 ? 14.947 -5.963 7.770 1.00 76.19 772 ALA A O 1
ATOM 6142 N N . MET A 1 773 ? 15.448 -7.313 9.489 1.00 82.31 773 MET A N 1
ATOM 6143 C CA . MET A 1 773 ? 16.522 -8.033 8.793 1.00 82.31 773 MET A CA 1
ATOM 6144 C C . MET A 1 773 ? 15.978 -8.930 7.673 1.00 82.31 773 MET A C 1
ATOM 6146 O O . MET A 1 773 ? 16.581 -8.997 6.607 1.00 82.31 773 MET A O 1
ATOM 6150 N N . GLY A 1 774 ? 14.818 -9.564 7.873 1.00 77.81 774 GLY A N 1
ATOM 6151 C CA . GLY A 1 774 ? 14.120 -10.336 6.843 1.00 77.81 774 GLY A CA 1
ATOM 6152 C C . GLY A 1 774 ? 13.684 -9.469 5.661 1.00 77.81 774 GLY A C 1
ATOM 6153 O O . GLY A 1 774 ? 13.971 -9.814 4.520 1.00 77.81 774 GLY A O 1
ATOM 6154 N N . LEU A 1 775 ? 13.079 -8.304 5.924 1.00 72.19 775 LEU A N 1
ATOM 6155 C CA . LEU A 1 775 ? 12.746 -7.309 4.896 1.00 72.19 775 LEU A CA 1
ATOM 6156 C C . LEU A 1 775 ? 14.000 -6.781 4.181 1.00 72.19 775 LEU A C 1
ATOM 6158 O O . LEU A 1 775 ? 13.994 -6.658 2.960 1.00 72.19 775 LEU A O 1
ATOM 6162 N N . GLY A 1 776 ? 15.095 -6.536 4.909 1.00 68.31 776 GLY A N 1
ATOM 6163 C CA . GLY A 1 776 ? 16.388 -6.186 4.311 1.00 68.31 776 GLY A CA 1
ATOM 6164 C C . GLY A 1 776 ? 16.945 -7.284 3.396 1.00 68.31 776 GLY A C 1
ATOM 6165 O O . GLY A 1 776 ? 17.485 -6.986 2.337 1.00 68.31 776 GLY A O 1
ATOM 6166 N N . SER A 1 777 ? 16.744 -8.556 3.750 1.00 72.81 777 SER A N 1
ATOM 6167 C CA . SER A 1 777 ? 17.152 -9.716 2.944 1.00 72.81 777 SER A CA 1
ATOM 6168 C C . SER A 1 777 ? 16.269 -9.977 1.713 1.00 72.81 777 SER A C 1
ATOM 6170 O O . SER A 1 777 ? 16.617 -10.838 0.907 1.00 72.81 777 SER A O 1
ATOM 6172 N N . ILE A 1 778 ? 15.144 -9.269 1.551 1.00 66.62 778 ILE A N 1
ATOM 6173 C CA . ILE A 1 778 ? 14.306 -9.311 0.335 1.00 66.62 778 ILE A CA 1
ATOM 6174 C C . ILE A 1 778 ? 14.857 -8.361 -0.748 1.00 66.62 778 ILE A C 1
ATOM 6176 O O . ILE A 1 778 ? 14.471 -8.455 -1.915 1.00 66.62 778 ILE A O 1
ATOM 6180 N N . GLN A 1 779 ? 15.798 -7.472 -0.407 1.00 58.00 779 GLN A N 1
ATOM 6181 C CA . GLN A 1 779 ? 16.459 -6.615 -1.386 1.00 58.00 779 GLN A CA 1
ATOM 6182 C C . GLN A 1 779 ? 17.268 -7.465 -2.378 1.00 58.00 779 GLN A C 1
ATOM 6184 O O . GLN A 1 779 ? 18.241 -8.119 -2.009 1.00 58.00 779 GLN A O 1
ATOM 6189 N N . SER A 1 780 ? 16.860 -7.446 -3.649 1.00 56.81 780 SER A N 1
ATOM 6190 C CA . SER A 1 780 ? 17.528 -8.191 -4.717 1.00 56.81 780 SER A CA 1
ATOM 6191 C C . SER A 1 780 ? 18.989 -7.764 -4.886 1.00 56.81 780 SER A C 1
ATOM 6193 O O . SER A 1 780 ? 19.335 -6.602 -4.657 1.00 56.81 780 SER A O 1
ATOM 6195 N N . ASN A 1 781 ? 19.845 -8.696 -5.325 1.00 54.28 781 ASN A N 1
ATOM 6196 C CA . ASN A 1 781 ? 21.253 -8.421 -5.619 1.00 54.28 781 ASN A CA 1
ATOM 6197 C C . ASN A 1 781 ? 21.368 -7.297 -6.662 1.00 54.28 781 ASN A C 1
ATOM 6199 O O . ASN A 1 781 ? 21.225 -7.521 -7.858 1.00 54.28 781 ASN A O 1
ATOM 6203 N N . LEU A 1 782 ? 21.665 -6.077 -6.207 1.00 59.88 782 LEU A N 1
ATOM 6204 C CA . LEU A 1 782 ? 21.875 -4.900 -7.062 1.00 59.88 782 LEU A CA 1
ATOM 6205 C C . LEU A 1 782 ? 23.239 -4.897 -7.779 1.00 59.88 782 LEU A C 1
ATOM 6207 O O . LEU A 1 782 ? 23.573 -3.911 -8.433 1.00 59.88 782 LEU A O 1
ATOM 6211 N N . LEU A 1 783 ? 24.025 -5.964 -7.610 1.00 60.97 783 LEU A N 1
ATOM 6212 C CA . LEU A 1 783 ? 25.397 -6.102 -8.101 1.00 60.97 783 LEU A CA 1
ATOM 6213 C C . LEU A 1 783 ? 25.473 -6.896 -9.413 1.00 60.97 783 LEU A C 1
ATOM 6215 O O . LEU A 1 783 ? 26.253 -6.532 -10.286 1.00 60.97 783 LEU A O 1
ATOM 6219 N N . ASP A 1 784 ? 24.625 -7.917 -9.575 1.00 69.44 784 ASP A N 1
ATOM 6220 C CA . ASP A 1 784 ? 24.636 -8.822 -10.727 1.00 69.44 784 ASP A CA 1
ATOM 6221 C C . ASP A 1 784 ? 23.349 -8.651 -11.549 1.00 69.44 784 ASP A C 1
ATOM 6223 O O . ASP A 1 784 ? 22.260 -9.007 -11.091 1.00 69.44 784 ASP A O 1
ATOM 6227 N N . PHE A 1 785 ? 23.457 -8.147 -12.784 1.00 77.88 785 PHE A N 1
ATOM 6228 C CA . PHE A 1 785 ? 22.364 -8.229 -13.762 1.00 77.88 785 PHE A CA 1
ATOM 6229 C C . PHE A 1 785 ? 22.665 -9.314 -14.805 1.00 77.88 785 PHE A C 1
ATOM 6231 O O . PHE A 1 785 ? 23.806 -9.416 -15.260 1.00 77.88 785 PHE A O 1
ATOM 6238 N N . PRO A 1 786 ? 21.670 -10.142 -15.179 1.00 75.62 786 PRO A N 1
ATOM 6239 C CA . PRO A 1 786 ? 21.892 -11.299 -16.033 1.00 75.62 786 PRO A CA 1
ATOM 6240 C C . PRO A 1 786 ? 22.179 -10.915 -17.488 1.00 75.62 786 PRO A C 1
ATOM 6242 O O . PRO A 1 786 ? 21.802 -9.846 -17.976 1.00 75.62 786 PRO A O 1
ATOM 6245 N N . GLU A 1 787 ? 22.821 -11.850 -18.181 1.00 77.31 787 GLU A N 1
ATOM 6246 C CA . GLU A 1 787 ? 23.271 -11.717 -19.560 1.00 77.31 787 GLU A CA 1
ATOM 6247 C C . GLU A 1 787 ? 22.098 -11.910 -20.550 1.00 77.31 787 GLU A C 1
ATOM 6249 O O . GLU A 1 787 ? 21.533 -12.999 -20.642 1.00 77.31 787 GLU A O 1
ATOM 6254 N N . MET A 1 788 ? 21.699 -10.852 -21.270 1.00 80.88 788 MET A N 1
ATOM 6255 C CA . MET A 1 788 ? 20.481 -10.828 -22.111 1.00 80.88 788 MET A CA 1
ATOM 6256 C C . MET A 1 788 ? 20.775 -10.923 -23.621 1.00 80.88 788 MET A C 1
ATOM 6258 O O . MET A 1 788 ? 21.600 -10.160 -24.115 1.00 80.88 788 MET A O 1
ATOM 6262 N N . GLU A 1 789 ? 20.061 -11.792 -24.357 1.00 79.19 789 GLU A N 1
ATOM 6263 C CA . GLU A 1 789 ? 20.120 -11.911 -25.832 1.00 79.19 789 GLU A CA 1
ATOM 6264 C C . GLU A 1 789 ? 19.240 -10.837 -26.514 1.00 79.19 789 GLU A C 1
ATOM 6266 O O . GLU A 1 789 ? 18.022 -10.807 -26.328 1.00 79.19 789 GLU A O 1
ATOM 6271 N N . LEU A 1 790 ? 19.844 -9.946 -27.312 1.00 81.00 790 LEU A N 1
ATOM 6272 C CA . LEU A 1 790 ? 19.133 -8.846 -27.986 1.00 81.00 790 LEU A CA 1
ATOM 6273 C C . LEU A 1 790 ? 18.463 -9.283 -29.306 1.00 81.00 790 LEU A C 1
ATOM 6275 O O . LEU A 1 790 ? 19.085 -9.248 -30.368 1.00 81.00 790 LEU A O 1
ATOM 6279 N N . SER A 1 791 ? 17.171 -9.620 -29.244 1.00 79.38 791 SER A N 1
ATOM 6280 C CA . SER A 1 791 ? 16.283 -9.874 -30.396 1.00 79.38 791 SER A CA 1
ATOM 6281 C C . SER A 1 791 ? 14.933 -9.153 -30.216 1.00 79.38 791 SER A C 1
ATOM 6283 O O . SER A 1 791 ? 14.494 -8.994 -29.075 1.00 79.38 791 SER A O 1
ATOM 6285 N N . PRO A 1 792 ? 14.217 -8.751 -31.289 1.00 79.88 792 PRO A N 1
ATOM 6286 C CA . PRO A 1 792 ? 12.816 -8.324 -31.207 1.00 79.88 792 PRO A CA 1
ATOM 6287 C C . PRO A 1 792 ? 11.902 -9.317 -30.464 1.00 79.88 792 PRO A C 1
ATOM 6289 O O . PRO A 1 792 ? 10.960 -8.892 -29.797 1.00 79.88 792 PRO A O 1
ATOM 6292 N N . ALA A 1 793 ? 12.223 -10.618 -30.485 1.00 75.38 793 ALA A N 1
ATOM 6293 C CA . ALA A 1 793 ? 11.500 -11.664 -29.752 1.00 75.38 793 ALA A CA 1
ATOM 6294 C C . ALA A 1 793 ? 11.548 -11.518 -28.211 1.00 75.38 793 ALA A C 1
ATOM 6296 O O . ALA A 1 793 ? 10.843 -12.235 -27.500 1.00 75.38 793 ALA A O 1
ATOM 6297 N N . LEU A 1 794 ? 12.338 -10.577 -27.678 1.00 77.69 794 LEU A N 1
ATOM 6298 C CA . LEU A 1 794 ? 12.382 -10.206 -26.258 1.00 77.69 794 LEU A CA 1
ATOM 6299 C C . LEU A 1 794 ? 11.017 -9.735 -25.711 1.00 77.69 794 LEU A C 1
ATOM 6301 O O . LEU A 1 794 ? 10.739 -9.898 -24.524 1.00 77.69 794 LEU A O 1
ATOM 6305 N N . TYR A 1 795 ? 10.150 -9.178 -26.564 1.00 76.81 795 TYR A N 1
ATOM 6306 C CA . TYR A 1 795 ? 8.864 -8.571 -26.180 1.00 76.81 795 TYR A CA 1
ATOM 6307 C C . TYR A 1 795 ? 7.670 -9.550 -26.185 1.00 76.81 795 TYR A C 1
ATOM 6309 O O . TYR A 1 795 ? 6.514 -9.138 -26.201 1.00 76.81 795 TYR A O 1
ATOM 6317 N N . ARG A 1 796 ? 7.959 -10.856 -26.105 1.00 58.53 796 ARG A N 1
ATOM 6318 C CA . ARG A 1 796 ? 7.049 -12.006 -26.276 1.00 58.53 796 ARG A CA 1
ATOM 6319 C C . ARG A 1 796 ? 5.709 -11.995 -25.515 1.00 58.53 796 ARG A C 1
ATOM 6321 O O . ARG A 1 796 ? 4.811 -12.710 -25.945 1.00 58.53 796 ARG A O 1
ATOM 6328 N N . SER A 1 797 ? 5.553 -11.260 -24.407 1.00 53.38 797 SER A N 1
ATOM 6329 C CA . SER A 1 797 ? 4.261 -11.176 -23.687 1.00 53.38 797 SER A CA 1
ATOM 6330 C C . SER A 1 797 ? 3.262 -10.182 -24.294 1.00 53.38 797 SER A C 1
ATOM 6332 O O . SER A 1 797 ? 2.152 -10.046 -23.794 1.00 53.38 797 SER A O 1
ATOM 6334 N N . ALA A 1 798 ? 3.633 -9.499 -25.379 1.00 52.31 798 ALA A N 1
ATOM 6335 C CA . ALA A 1 798 ? 2.696 -8.867 -26.298 1.00 52.31 798 ALA A CA 1
ATOM 6336 C C . ALA A 1 798 ? 2.792 -9.549 -27.668 1.00 52.31 798 ALA A C 1
ATOM 6338 O O . ALA A 1 798 ? 3.897 -9.756 -28.186 1.00 52.31 798 ALA A O 1
ATOM 6339 N N . GLU A 1 799 ? 1.644 -9.869 -28.271 1.00 57.53 799 GLU A N 1
ATOM 6340 C CA . GLU A 1 799 ? 1.562 -10.332 -29.659 1.00 57.53 799 GLU A CA 1
ATOM 6341 C C . GLU A 1 799 ? 1.853 -9.155 -30.596 1.00 57.53 799 GLU A C 1
ATOM 6343 O O . GLU A 1 799 ? 0.963 -8.460 -31.079 1.00 57.53 799 GLU A O 1
ATOM 6348 N N . SER A 1 800 ? 3.144 -8.895 -30.765 1.00 63.22 800 SER A N 1
ATOM 6349 C CA . SER A 1 800 ? 3.666 -7.686 -31.382 1.00 63.22 800 SER A CA 1
ATOM 6350 C C . SER A 1 800 ? 4.062 -7.910 -32.835 1.00 63.22 800 SER A C 1
ATOM 6352 O O . SER A 1 800 ? 4.404 -9.020 -33.229 1.00 63.22 800 SER A O 1
ATOM 6354 N N . TYR A 1 801 ? 4.050 -6.846 -33.634 1.00 76.06 801 TYR A N 1
ATOM 6355 C CA . TYR A 1 801 ? 4.407 -6.869 -35.049 1.00 76.06 801 TYR A CA 1
ATOM 6356 C C . TYR A 1 801 ? 5.540 -5.885 -35.368 1.00 76.06 801 TYR A C 1
ATOM 6358 O O . TYR A 1 801 ? 5.883 -4.989 -34.590 1.00 76.06 801 TYR A O 1
ATOM 6366 N N . SER A 1 802 ? 6.141 -6.069 -36.542 1.00 80.38 802 SER A N 1
ATOM 6367 C CA . SER A 1 802 ? 7.160 -5.178 -37.097 1.00 80.38 802 SER A CA 1
ATOM 6368 C C . SER A 1 802 ? 6.775 -4.816 -38.524 1.00 80.38 802 SER A C 1
ATOM 6370 O O . SER A 1 802 ? 6.487 -5.703 -39.327 1.00 80.38 802 SER A O 1
ATOM 6372 N N . PHE A 1 803 ? 6.785 -3.527 -38.864 1.00 86.31 803 PHE A N 1
ATOM 6373 C CA . PHE A 1 803 ? 6.545 -3.095 -40.242 1.00 86.31 803 PHE A CA 1
ATOM 6374 C C . PHE A 1 803 ? 7.848 -2.991 -41.039 1.00 86.31 803 PHE A C 1
ATOM 6376 O O . PHE A 1 803 ? 8.935 -2.814 -40.483 1.00 86.31 803 PHE A O 1
ATOM 6383 N N . PHE A 1 804 ? 7.724 -3.002 -42.365 1.00 87.94 804 PHE A N 1
ATOM 6384 C CA . PHE A 1 804 ? 8.771 -2.497 -43.244 1.00 87.94 804 PHE A CA 1
ATOM 6385 C C . PHE A 1 804 ? 8.195 -1.615 -44.356 1.00 87.94 804 PHE A C 1
ATOM 6387 O O . PHE A 1 804 ? 7.013 -1.690 -44.689 1.00 87.94 804 PHE A O 1
ATOM 6394 N N . SER A 1 805 ? 9.047 -0.772 -44.929 1.00 88.25 805 SER A N 1
ATOM 6395 C CA . SER A 1 805 ? 8.764 0.049 -46.106 1.00 88.25 805 SER A CA 1
ATOM 6396 C C . SER A 1 805 ? 9.973 0.017 -47.038 1.00 88.25 805 SER A C 1
ATOM 6398 O O . SER A 1 805 ? 11.105 -0.052 -46.564 1.00 88.25 805 SER A O 1
ATOM 6400 N N . SER A 1 806 ? 9.758 0.056 -48.353 1.00 86.44 806 SER A N 1
ATOM 6401 C CA . SER A 1 806 ? 10.828 0.084 -49.357 1.00 86.44 806 SER A CA 1
ATOM 6402 C C . SER A 1 806 ? 10.520 1.145 -50.407 1.00 86.44 806 SER A C 1
ATOM 6404 O O . SER A 1 806 ? 9.464 1.112 -51.036 1.00 86.44 806 SER A O 1
ATOM 6406 N N . GLN A 1 807 ? 11.433 2.103 -50.575 1.00 80.00 807 GLN A N 1
ATOM 6407 C CA . GLN A 1 807 ? 11.266 3.258 -51.470 1.00 80.00 807 GLN A CA 1
ATOM 6408 C C . GLN A 1 807 ? 12.026 3.115 -52.797 1.00 80.00 807 GLN A C 1
ATOM 6410 O O . GLN A 1 807 ? 11.868 3.949 -53.686 1.00 80.00 807 GLN A O 1
ATOM 6415 N N . ASN A 1 808 ? 12.862 2.082 -52.942 1.00 75.25 808 ASN A N 1
ATOM 6416 C CA . ASN A 1 808 ? 13.786 1.928 -54.063 1.00 75.25 808 ASN A CA 1
ATOM 6417 C C . ASN A 1 808 ? 13.813 0.475 -54.566 1.00 75.25 808 ASN A C 1
ATOM 6419 O O . ASN A 1 808 ? 13.747 -0.471 -53.782 1.00 75.25 808 ASN A O 1
ATOM 6423 N N . ALA A 1 809 ? 13.960 0.297 -55.880 1.00 67.19 809 ALA A N 1
ATOM 6424 C CA . ALA A 1 809 ? 14.151 -1.012 -56.496 1.00 67.19 809 ALA A CA 1
ATOM 6425 C C . ALA A 1 809 ? 15.491 -1.659 -56.096 1.00 67.19 809 ALA A C 1
ATOM 6427 O O . ALA A 1 809 ? 15.567 -2.877 -56.005 1.00 67.19 809 ALA A O 1
ATOM 6428 N N . ASN A 1 810 ? 16.530 -0.873 -55.786 1.00 70.38 810 ASN A N 1
ATOM 6429 C CA . ASN A 1 810 ? 17.829 -1.419 -55.369 1.00 70.38 810 ASN A CA 1
ATOM 6430 C C . ASN A 1 810 ? 17.792 -2.098 -53.985 1.00 70.38 810 ASN A C 1
ATOM 6432 O O . ASN A 1 810 ? 18.679 -2.889 -53.677 1.00 70.38 810 ASN A O 1
ATOM 6436 N N . SER A 1 811 ? 16.786 -1.815 -53.147 1.00 74.94 811 SER A N 1
ATOM 6437 C CA . SER A 1 811 ? 16.630 -2.443 -51.827 1.00 74.94 811 SER A CA 1
ATOM 6438 C C . SER A 1 811 ? 15.834 -3.757 -51.840 1.00 74.94 811 SER A C 1
ATOM 6440 O O . SER A 1 811 ? 15.642 -4.336 -50.773 1.00 74.94 811 SER A O 1
ATOM 6442 N N . THR A 1 812 ? 15.394 -4.265 -53.003 1.00 78.38 812 THR A N 1
ATOM 6443 C CA . THR A 1 812 ? 14.625 -5.526 -53.086 1.00 78.38 812 THR A CA 1
ATOM 6444 C C . THR A 1 812 ? 15.377 -6.710 -52.495 1.00 78.38 812 THR A C 1
ATOM 6446 O O . THR A 1 812 ? 14.838 -7.337 -51.598 1.00 78.38 812 THR A O 1
ATOM 6449 N N . ASN A 1 813 ? 16.640 -6.945 -52.873 1.00 82.69 813 ASN A N 1
ATOM 6450 C CA . ASN A 1 813 ? 17.443 -8.072 -52.369 1.00 82.69 813 ASN A CA 1
ATOM 6451 C C . ASN A 1 813 ? 17.471 -8.159 -50.826 1.00 82.69 813 ASN A C 1
ATOM 6453 O O . ASN A 1 813 ? 17.419 -9.246 -50.263 1.00 82.69 813 ASN A O 1
ATOM 6457 N N . LEU A 1 814 ? 17.511 -7.018 -50.129 1.00 83.25 814 LEU A N 1
ATOM 6458 C CA . LEU A 1 814 ? 17.535 -6.971 -48.661 1.00 83.25 814 LEU A CA 1
ATOM 6459 C C . LEU A 1 814 ? 16.137 -7.175 -48.043 1.00 83.25 814 LEU A C 1
ATOM 6461 O O . LEU A 1 814 ? 16.009 -7.793 -46.987 1.00 83.25 814 LEU A O 1
ATOM 6465 N N . VAL A 1 815 ? 15.076 -6.722 -48.717 1.00 85.62 815 VAL A N 1
ATOM 6466 C CA . VAL A 1 815 ? 13.685 -7.050 -48.349 1.00 85.62 815 VAL A CA 1
ATOM 6467 C C . VAL A 1 815 ? 13.395 -8.536 -48.589 1.00 85.62 815 VAL A C 1
ATOM 6469 O O . VAL A 1 815 ? 12.784 -9.190 -47.748 1.00 85.62 815 VAL A O 1
ATOM 6472 N N . ASP A 1 816 ? 13.889 -9.095 -49.692 1.00 84.94 816 ASP A N 1
ATOM 6473 C CA . ASP A 1 816 ? 13.741 -10.505 -50.039 1.00 84.94 816 ASP A CA 1
ATOM 6474 C C . ASP A 1 816 ? 14.481 -11.398 -49.028 1.00 84.94 816 ASP A C 1
ATOM 6476 O O . ASP A 1 816 ? 13.907 -12.388 -48.570 1.00 84.94 816 ASP A O 1
ATOM 6480 N N . THR A 1 817 ? 15.695 -11.037 -48.576 1.00 83.25 817 THR A N 1
ATOM 6481 C CA . THR A 1 817 ? 16.364 -11.788 -47.494 1.00 83.25 817 THR A CA 1
ATOM 6482 C C . THR A 1 817 ? 15.670 -11.645 -46.141 1.00 83.25 817 THR A C 1
ATOM 6484 O O . THR A 1 817 ? 15.621 -12.630 -45.403 1.00 83.25 817 THR A O 1
ATOM 6487 N N . MET A 1 818 ? 15.091 -10.479 -45.823 1.00 84.88 818 MET A N 1
ATOM 6488 C CA . MET A 1 818 ? 14.278 -10.265 -44.615 1.00 84.88 818 MET A CA 1
ATOM 6489 C C . MET A 1 818 ? 13.004 -11.132 -44.603 1.00 84.88 818 MET A C 1
ATOM 6491 O O . MET A 1 818 ? 12.612 -11.623 -43.543 1.00 84.88 818 MET A O 1
ATOM 6495 N N . LEU A 1 819 ? 12.357 -11.324 -45.757 1.00 83.06 819 LEU A N 1
ATOM 6496 C CA . LEU A 1 819 ? 11.144 -12.143 -45.896 1.00 83.06 819 LEU A CA 1
ATOM 6497 C C . LEU A 1 819 ? 11.446 -13.644 -46.074 1.00 83.06 819 LEU A C 1
ATOM 6499 O O . LEU A 1 819 ? 10.612 -14.488 -45.741 1.00 83.06 819 LEU A O 1
ATOM 6503 N N . SER A 1 820 ? 12.630 -13.999 -46.578 1.00 82.81 820 SER A N 1
ATOM 6504 C CA . SER A 1 820 ? 13.076 -15.390 -46.708 1.00 82.81 820 SER A CA 1
ATOM 6505 C C . SER A 1 820 ? 13.426 -16.018 -45.353 1.00 82.81 820 SER A C 1
ATOM 6507 O O . SER A 1 820 ? 14.019 -15.370 -44.495 1.00 82.81 820 SER A O 1
ATOM 6509 N N . PHE A 1 821 ? 13.135 -17.310 -45.164 1.00 71.06 821 PHE A N 1
ATOM 6510 C CA . PHE A 1 821 ? 13.565 -18.056 -43.972 1.00 71.06 821 PHE A CA 1
ATOM 6511 C C . PHE A 1 821 ? 15.108 -18.030 -43.832 1.00 71.06 821 PHE A C 1
ATOM 6513 O O . PHE A 1 821 ? 15.778 -18.483 -44.768 1.00 71.06 821 PHE A O 1
ATOM 6520 N N . PRO A 1 822 ? 15.689 -17.581 -42.692 1.00 69.44 822 PRO A N 1
ATOM 6521 C CA . PRO A 1 822 ? 15.104 -17.608 -41.336 1.00 69.44 822 PRO A CA 1
ATOM 6522 C C . PRO A 1 822 ? 14.145 -16.478 -40.927 1.00 69.44 822 PRO A C 1
ATOM 6524 O O . PRO A 1 822 ? 13.572 -16.561 -39.846 1.00 69.44 822 PRO A O 1
ATOM 6527 N N . GLY A 1 823 ? 13.968 -15.440 -41.743 1.00 74.44 823 GLY A N 1
ATOM 6528 C CA . GLY A 1 823 ? 13.157 -14.268 -41.416 1.00 74.44 823 GLY A CA 1
ATOM 6529 C C . GLY A 1 823 ? 13.827 -13.325 -40.408 1.00 74.44 823 GLY A C 1
ATOM 6530 O O . GLY A 1 823 ? 15.052 -13.348 -40.228 1.00 74.44 823 GLY A O 1
ATOM 6531 N N . ILE A 1 824 ? 12.996 -12.509 -39.745 1.00 75.00 824 ILE A N 1
ATOM 6532 C CA . ILE A 1 824 ? 13.390 -11.557 -38.690 1.00 75.00 824 ILE A CA 1
ATOM 6533 C C . ILE A 1 824 ? 14.044 -12.294 -37.509 1.00 75.00 824 ILE A C 1
ATOM 6535 O O . ILE A 1 824 ? 15.175 -11.992 -37.140 1.00 75.00 824 ILE A O 1
ATOM 6539 N N . ASP A 1 825 ? 13.350 -13.289 -36.956 1.00 68.50 825 ASP A N 1
ATOM 6540 C CA . ASP A 1 825 ? 13.868 -14.252 -35.981 1.00 68.50 825 ASP A CA 1
ATOM 6541 C C . ASP A 1 825 ? 13.052 -15.557 -36.084 1.00 68.50 825 ASP A C 1
ATOM 6543 O O . ASP A 1 825 ? 12.043 -15.643 -36.780 1.00 68.50 825 ASP A O 1
ATOM 6547 N N . ASN A 1 826 ? 13.478 -16.580 -35.353 1.00 56.41 826 ASN A N 1
ATOM 6548 C CA . ASN A 1 826 ? 12.993 -17.957 -35.358 1.00 56.41 826 ASN A CA 1
ATOM 6549 C C . ASN A 1 826 ? 11.599 -18.142 -34.705 1.00 56.41 826 ASN A C 1
ATOM 6551 O O . ASN A 1 826 ? 11.238 -19.260 -34.335 1.00 56.41 826 ASN A O 1
ATOM 6555 N N . VAL A 1 827 ? 10.834 -17.064 -34.500 1.00 55.44 827 VAL A N 1
ATOM 6556 C CA . VAL A 1 827 ? 9.570 -17.037 -33.745 1.00 55.44 827 VAL A CA 1
ATOM 6557 C C . VAL A 1 827 ? 8.499 -16.325 -34.570 1.00 55.44 827 VAL A C 1
ATOM 6559 O O . VAL A 1 827 ? 8.723 -15.225 -35.065 1.00 55.44 827 VAL A O 1
ATOM 6562 N N . CYS A 1 828 ? 7.326 -16.948 -34.711 1.00 55.03 828 CYS A N 1
ATOM 6563 C CA . CYS A 1 828 ? 6.189 -16.342 -35.405 1.00 55.03 828 CYS A CA 1
ATOM 6564 C C . CYS A 1 828 ? 5.528 -15.260 -34.537 1.00 55.03 828 CYS A C 1
ATOM 6566 O O . CYS A 1 828 ? 5.280 -15.475 -33.350 1.00 55.03 828 CYS A O 1
ATOM 6568 N N . LEU A 1 829 ? 5.233 -14.120 -35.159 1.00 55.94 829 LEU A N 1
ATOM 6569 C CA . LEU A 1 829 ? 4.514 -12.983 -34.589 1.00 55.94 829 LEU A CA 1
ATOM 6570 C C . LEU A 1 829 ? 3.084 -12.988 -35.154 1.00 55.94 829 LEU A C 1
ATOM 6572 O O . LEU A 1 829 ? 2.924 -13.025 -36.374 1.00 55.94 829 LEU A O 1
ATOM 6576 N N . ASN A 1 830 ? 2.063 -13.011 -34.289 1.00 45.56 830 ASN A N 1
ATOM 6577 C CA . ASN A 1 830 ? 0.733 -13.527 -34.659 1.00 45.56 830 ASN A CA 1
ATOM 6578 C C . ASN A 1 830 ? -0.451 -12.537 -34.596 1.00 45.56 830 ASN A C 1
ATOM 6580 O O . ASN A 1 830 ? -1.541 -12.928 -35.010 1.00 45.56 830 ASN A O 1
ATOM 6584 N N . ASN A 1 831 ? -0.284 -11.298 -34.119 1.00 50.28 831 ASN A N 1
ATOM 6585 C CA . ASN A 1 831 ? -1.389 -10.332 -33.966 1.00 50.28 831 ASN A CA 1
ATOM 6586 C C . ASN A 1 831 ? -0.905 -8.882 -34.259 1.00 50.28 831 ASN A C 1
ATOM 6588 O O . ASN A 1 831 ? 0.308 -8.653 -34.237 1.00 50.28 831 ASN A O 1
ATOM 6592 N N . PRO A 1 832 ? -1.787 -7.915 -34.603 1.00 51.25 832 PRO A N 1
ATOM 6593 C CA . PRO A 1 832 ? -1.392 -6.641 -35.216 1.00 51.25 832 PRO A CA 1
ATOM 6594 C C . PRO A 1 832 ? -1.517 -5.408 -34.299 1.00 51.25 832 PRO A C 1
ATOM 6596 O O . PRO A 1 832 ? -1.546 -4.290 -34.812 1.00 51.25 832 PRO A O 1
ATOM 6599 N N . ASP A 1 833 ? -1.634 -5.577 -32.978 1.00 49.34 833 ASP A N 1
ATOM 6600 C CA . ASP A 1 833 ? -1.982 -4.463 -32.081 1.00 49.34 833 ASP A CA 1
ATOM 6601 C C . ASP A 1 833 ? -0.750 -3.698 -31.539 1.00 49.34 833 ASP A C 1
ATOM 6603 O O . ASP A 1 833 ? -0.770 -2.468 -31.502 1.00 49.34 833 ASP A O 1
ATOM 6607 N N . ASP A 1 834 ? 0.365 -4.377 -31.218 1.00 58.19 834 ASP A N 1
ATOM 6608 C CA . ASP A 1 834 ? 1.566 -3.751 -30.620 1.00 58.19 834 ASP A CA 1
ATOM 6609 C C . ASP A 1 834 ? 2.781 -3.676 -31.573 1.00 58.19 834 ASP A C 1
ATOM 6611 O O . ASP A 1 834 ? 3.401 -4.690 -31.895 1.00 58.19 834 ASP A O 1
ATOM 6615 N N . THR A 1 835 ? 3.224 -2.472 -31.961 1.00 70.00 835 THR A N 1
ATOM 6616 C CA . THR A 1 835 ? 4.515 -2.276 -32.670 1.00 70.00 835 THR A CA 1
ATOM 6617 C C . THR A 1 835 ? 5.655 -1.898 -31.729 1.00 70.00 835 THR A C 1
ATOM 6619 O O . THR A 1 835 ? 5.637 -0.830 -31.114 1.00 70.00 835 THR A O 1
ATOM 6622 N N . TYR A 1 836 ? 6.727 -2.700 -31.720 1.00 78.56 836 TYR A N 1
ATOM 6623 C CA . TYR A 1 836 ? 7.977 -2.365 -31.015 1.00 78.56 836 TYR A CA 1
ATOM 6624 C C . TYR A 1 836 ? 9.108 -1.844 -31.923 1.00 78.56 836 TYR A C 1
ATOM 6626 O O . TYR A 1 836 ? 10.088 -1.296 -31.411 1.00 78.56 836 TYR A O 1
ATOM 6634 N N . GLY A 1 837 ? 8.963 -1.927 -33.250 1.00 85.88 837 GLY A N 1
ATOM 6635 C CA . GLY A 1 837 ? 9.920 -1.382 -34.219 1.00 85.88 837 GLY A CA 1
ATOM 6636 C C . GLY A 1 837 ? 9.602 -1.741 -35.675 1.00 85.88 837 GLY A C 1
ATOM 6637 O O . GLY A 1 837 ? 8.539 -2.286 -35.974 1.00 85.88 837 GLY A O 1
ATOM 6638 N N . GLY A 1 838 ? 10.518 -1.418 -36.588 1.00 88.44 838 GLY A N 1
ATOM 6639 C CA . GLY A 1 838 ? 10.387 -1.680 -38.024 1.00 88.44 838 GLY A CA 1
ATOM 6640 C C . GLY A 1 838 ? 11.549 -1.111 -38.842 1.00 88.44 838 GLY A C 1
ATOM 6641 O O . GLY A 1 838 ? 12.498 -0.561 -38.280 1.00 88.44 838 GLY A O 1
ATOM 6642 N N . TRP A 1 839 ? 11.481 -1.212 -40.172 1.00 90.75 839 TRP A N 1
ATOM 6643 C CA . TRP A 1 839 ? 12.566 -0.776 -41.068 1.00 90.75 839 TRP A CA 1
ATOM 6644 C C . TRP A 1 839 ? 12.059 0.008 -42.287 1.00 90.75 839 TRP A C 1
ATOM 6646 O O . TRP A 1 839 ? 11.027 -0.305 -42.871 1.00 90.75 839 TRP A O 1
ATOM 6656 N N . GLU A 1 840 ? 12.794 1.034 -42.703 1.00 89.94 840 GLU A N 1
ATOM 6657 C CA . GLU A 1 840 ? 12.505 1.825 -43.905 1.00 89.94 840 GLU A CA 1
ATOM 6658 C C . GLU A 1 840 ? 13.719 1.786 -44.834 1.00 89.94 840 GLU A C 1
ATOM 6660 O O . GLU A 1 840 ? 14.745 2.394 -44.536 1.00 89.94 840 GLU A O 1
ATOM 6665 N N . PHE A 1 841 ? 13.607 1.058 -45.942 1.00 88.19 841 PHE A N 1
ATOM 6666 C CA . PHE A 1 841 ? 14.695 0.767 -46.871 1.00 88.19 841 PHE A CA 1
ATOM 6667 C C . PHE A 1 841 ? 14.676 1.671 -48.109 1.00 88.19 841 PHE A C 1
ATOM 6669 O O . PHE A 1 841 ? 13.620 2.061 -48.615 1.00 88.19 841 PHE A O 1
ATOM 6676 N N . GLY A 1 842 ? 15.864 1.945 -48.652 1.00 79.00 842 GLY A N 1
ATOM 6677 C CA . GLY A 1 842 ? 16.010 2.598 -49.954 1.00 79.00 842 GLY A CA 1
ATOM 6678 C C . GLY A 1 842 ? 15.796 4.114 -49.959 1.00 79.00 842 GLY A C 1
ATOM 6679 O O . GLY A 1 842 ? 15.759 4.704 -51.038 1.00 79.00 842 GLY A O 1
ATOM 6680 N N . ALA A 1 843 ? 15.675 4.754 -48.792 1.00 80.44 843 ALA A N 1
ATOM 6681 C CA . ALA A 1 843 ? 15.492 6.198 -48.694 1.00 80.44 843 ALA A CA 1
ATOM 6682 C C . ALA A 1 843 ? 16.718 6.959 -49.240 1.00 80.44 843 ALA A C 1
ATOM 6684 O O . ALA A 1 843 ? 17.861 6.504 -49.141 1.00 80.44 843 ALA A O 1
ATOM 6685 N N . SER A 1 844 ? 16.502 8.144 -49.814 1.00 76.31 844 SER A N 1
ATOM 6686 C CA . SER A 1 844 ? 17.600 8.984 -50.311 1.00 76.31 844 SER A CA 1
ATOM 6687 C C . SER A 1 844 ? 18.371 9.636 -49.160 1.00 76.31 844 SER A C 1
ATOM 6689 O O . SER A 1 844 ? 17.746 10.143 -48.227 1.00 76.31 844 SER A O 1
ATOM 6691 N N . LEU A 1 845 ? 19.703 9.729 -49.252 1.00 77.25 845 LEU A N 1
ATOM 6692 C CA . LEU A 1 845 ? 20.491 10.450 -48.244 1.00 77.25 845 LEU A CA 1
ATOM 6693 C C . LEU A 1 845 ? 20.084 11.943 -48.170 1.00 77.25 845 LEU A C 1
ATOM 6695 O O . LEU A 1 845 ? 20.011 12.599 -49.222 1.00 77.25 845 LEU A O 1
ATOM 6699 N N . PRO A 1 846 ? 19.870 12.508 -46.964 1.00 76.06 846 PRO A N 1
ATOM 6700 C CA . PRO A 1 846 ? 19.691 13.947 -46.770 1.00 76.06 846 PRO A CA 1
ATOM 6701 C C . PRO A 1 846 ? 20.956 14.722 -47.167 1.00 76.06 846 PRO A C 1
ATOM 6703 O O . PRO A 1 846 ? 22.032 14.143 -47.327 1.00 76.06 846 PRO A O 1
ATOM 6706 N N . ALA A 1 847 ? 20.829 16.040 -47.344 1.00 68.06 847 ALA A N 1
ATOM 6707 C CA . ALA A 1 847 ? 21.931 16.900 -47.785 1.00 68.06 847 ALA A CA 1
ATOM 6708 C C . ALA A 1 847 ? 23.146 16.838 -46.840 1.00 68.06 847 ALA A C 1
ATOM 6710 O O . ALA A 1 847 ? 24.281 16.763 -47.304 1.00 68.06 847 ALA A O 1
ATOM 6711 N N . ASP A 1 848 ? 22.903 16.776 -45.531 1.00 63.97 848 ASP A N 1
ATOM 6712 C CA . ASP A 1 848 ? 23.952 16.789 -44.505 1.00 63.97 848 ASP A CA 1
ATOM 6713 C C . ASP A 1 848 ? 24.842 15.535 -44.574 1.00 63.97 848 ASP A C 1
ATOM 6715 O O . ASP A 1 848 ? 26.059 15.620 -44.436 1.00 63.97 848 ASP A O 1
ATOM 6719 N N . LEU A 1 849 ? 24.256 14.373 -44.899 1.00 65.81 849 LEU A N 1
ATOM 6720 C CA . LEU A 1 849 ? 24.980 13.105 -45.079 1.00 65.81 849 LEU A CA 1
ATOM 6721 C C . LEU A 1 849 ? 25.663 12.969 -46.454 1.00 65.81 849 LEU A C 1
ATOM 6723 O O . LEU A 1 849 ? 26.291 11.948 -46.726 1.00 65.81 849 LEU A O 1
ATOM 6727 N N . LYS A 1 850 ? 25.570 13.984 -47.323 1.00 63.75 850 LYS A N 1
ATOM 6728 C CA . LYS A 1 850 ? 26.320 14.056 -48.592 1.00 63.75 850 LYS A CA 1
ATOM 6729 C C . LYS A 1 850 ? 27.622 14.858 -48.471 1.00 63.75 850 LYS A C 1
ATOM 6731 O O . LYS A 1 850 ? 28.399 14.893 -49.422 1.00 63.75 850 LYS A O 1
ATOM 6736 N N . MET A 1 851 ? 27.877 15.483 -47.320 1.00 53.88 851 MET A N 1
ATOM 6737 C CA . MET A 1 851 ? 29.047 16.333 -47.077 1.00 53.88 851 MET A CA 1
ATOM 6738 C C . MET A 1 851 ? 30.196 15.525 -46.452 1.00 53.88 851 MET A C 1
ATOM 6740 O O . MET A 1 851 ? 30.448 15.594 -45.251 1.00 53.88 851 MET A O 1
ATOM 6744 N N . GLY A 1 852 ? 30.871 14.722 -47.281 1.00 54.53 852 GLY A N 1
ATOM 6745 C CA . GLY A 1 852 ? 32.022 13.895 -46.897 1.00 54.53 852 GLY A CA 1
ATOM 6746 C C . GLY A 1 852 ? 33.370 14.426 -47.403 1.00 54.53 852 GLY A C 1
ATOM 6747 O O . GLY A 1 852 ? 33.429 15.254 -48.308 1.00 54.53 852 GLY A O 1
ATOM 6748 N N . ILE A 1 853 ? 34.467 13.909 -46.834 1.00 52.25 853 ILE A N 1
ATOM 6749 C CA . ILE A 1 853 ? 35.838 14.123 -47.349 1.00 52.25 853 ILE A CA 1
ATOM 6750 C C . ILE A 1 853 ? 36.042 13.345 -48.664 1.00 52.25 853 ILE A C 1
ATOM 6752 O O . ILE A 1 853 ? 36.768 13.783 -49.554 1.00 52.25 853 ILE A O 1
ATOM 6756 N N . THR A 1 854 ? 35.372 12.199 -48.798 1.00 57.03 854 THR A N 1
ATOM 6757 C CA . THR A 1 854 ? 35.245 11.418 -50.032 1.00 57.03 854 THR A CA 1
ATOM 6758 C C . THR A 1 854 ? 33.927 11.736 -50.741 1.00 57.03 854 THR A C 1
ATOM 6760 O O . THR A 1 854 ? 32.926 12.082 -50.110 1.00 57.03 854 THR A O 1
ATOM 6763 N N . ALA A 1 855 ? 33.909 11.607 -52.071 1.00 58.88 855 ALA A N 1
ATOM 6764 C CA . ALA A 1 855 ? 32.688 11.767 -52.855 1.00 58.88 855 ALA A CA 1
ATOM 6765 C C . ALA A 1 855 ? 31.719 10.603 -52.578 1.00 58.88 855 ALA A C 1
ATOM 6767 O O . ALA A 1 855 ? 32.055 9.443 -52.810 1.00 58.88 855 ALA A O 1
ATOM 6768 N N . VAL A 1 856 ? 30.517 10.914 -52.087 1.00 63.94 856 VAL A N 1
ATOM 6769 C CA . VAL A 1 856 ? 29.509 9.904 -51.733 1.00 63.94 856 VAL A CA 1
ATOM 6770 C C . VAL A 1 856 ? 28.955 9.228 -53.002 1.00 63.94 856 VAL A C 1
ATOM 6772 O O . VAL A 1 856 ? 28.521 9.944 -53.910 1.00 63.94 856 VAL A O 1
ATOM 6775 N N . PRO A 1 857 ? 28.926 7.880 -53.089 1.00 67.38 857 PRO A N 1
ATOM 6776 C CA . PRO A 1 857 ? 28.384 7.175 -54.250 1.00 67.38 857 PRO A CA 1
ATOM 6777 C C . PRO A 1 857 ? 26.916 7.540 -54.534 1.00 67.38 857 PRO A C 1
ATOM 6779 O O . PRO A 1 857 ? 26.114 7.608 -53.599 1.00 67.38 857 PRO A O 1
ATOM 6782 N N . PRO A 1 858 ? 26.511 7.717 -55.808 1.00 63.81 858 PRO A N 1
ATOM 6783 C CA . PRO A 1 858 ? 25.139 8.095 -56.160 1.00 63.81 858 PRO A CA 1
ATOM 6784 C C . PRO A 1 858 ? 24.111 6.990 -55.875 1.00 63.81 858 PRO A C 1
ATOM 6786 O O . PRO A 1 858 ? 22.921 7.280 -55.773 1.00 63.81 858 PRO A O 1
ATOM 6789 N N . ASN A 1 859 ? 24.564 5.740 -55.734 1.00 69.06 859 ASN A N 1
ATOM 6790 C CA . ASN A 1 859 ? 23.720 4.586 -55.426 1.00 69.06 859 ASN A CA 1
ATOM 6791 C C . ASN A 1 859 ? 23.437 4.430 -53.924 1.00 69.06 859 ASN A C 1
ATOM 6793 O O . ASN A 1 859 ? 22.516 3.689 -53.575 1.00 69.06 859 ASN A O 1
ATOM 6797 N N . ARG A 1 860 ? 24.185 5.131 -53.054 1.00 74.19 860 ARG A N 1
ATOM 6798 C CA . ARG A 1 860 ? 24.118 4.945 -51.604 1.00 74.19 860 ARG A CA 1
ATOM 6799 C C . ARG A 1 860 ? 22.707 5.205 -51.101 1.00 74.19 860 ARG A C 1
ATOM 6801 O O . ARG A 1 860 ? 22.153 6.289 -51.287 1.00 74.19 860 ARG A O 1
ATOM 6808 N N . THR A 1 861 ? 22.136 4.204 -50.442 1.00 81.44 861 THR A N 1
ATOM 6809 C CA . THR A 1 861 ? 20.812 4.291 -49.821 1.00 81.44 861 THR A CA 1
ATOM 6810 C C . THR A 1 861 ? 20.916 4.456 -48.311 1.00 81.44 861 THR A C 1
ATOM 6812 O O . THR A 1 861 ? 21.871 4.013 -47.666 1.00 81.44 861 THR A O 1
ATOM 6815 N N . LEU A 1 862 ? 19.908 5.115 -47.748 1.00 84.62 862 LEU A N 1
ATOM 6816 C CA . LEU A 1 862 ? 19.667 5.214 -46.320 1.00 84.62 862 LEU A CA 1
ATOM 6817 C C . LEU A 1 862 ? 18.641 4.148 -45.923 1.00 84.62 862 LEU A C 1
ATOM 6819 O O . LEU A 1 862 ? 17.596 4.012 -46.560 1.00 84.62 862 LEU A O 1
ATOM 6823 N N . THR A 1 863 ? 18.931 3.417 -44.853 1.00 88.38 863 THR A N 1
ATOM 6824 C CA . THR A 1 863 ? 17.967 2.572 -44.148 1.00 88.38 863 THR A CA 1
ATOM 6825 C C . THR A 1 863 ? 17.696 3.170 -42.776 1.00 88.38 863 THR A C 1
ATOM 6827 O O . THR A 1 863 ? 18.636 3.439 -42.026 1.00 88.38 863 THR A O 1
ATOM 6830 N N . LYS A 1 864 ? 16.422 3.375 -42.426 1.00 90.12 864 LYS A N 1
ATOM 6831 C CA . LYS A 1 864 ? 16.040 3.786 -41.069 1.00 90.12 864 LYS A CA 1
ATOM 6832 C C . LYS A 1 864 ? 15.577 2.579 -40.261 1.00 90.12 864 LYS A C 1
ATOM 6834 O O . LYS A 1 864 ? 14.651 1.884 -40.673 1.00 90.12 864 LYS A O 1
ATOM 6839 N N . VAL A 1 865 ? 16.195 2.359 -39.105 1.00 91.81 865 VAL A N 1
ATOM 6840 C CA . VAL A 1 865 ? 15.708 1.448 -38.063 1.00 91.81 865 VAL A CA 1
ATOM 6841 C C . VAL A 1 865 ? 14.749 2.231 -37.181 1.00 91.81 865 VAL A C 1
ATOM 6843 O O . VAL A 1 865 ? 15.153 3.170 -36.490 1.00 91.81 865 VAL A O 1
ATOM 6846 N N . TRP A 1 866 ? 13.481 1.845 -37.205 1.00 92.12 866 TRP A N 1
ATOM 6847 C CA . TRP A 1 866 ? 12.445 2.402 -36.352 1.00 92.12 866 TRP A CA 1
ATOM 6848 C C . TRP A 1 866 ? 12.305 1.575 -35.070 1.00 92.12 866 TRP A C 1
ATOM 6850 O O . TRP A 1 866 ? 12.329 0.345 -35.122 1.00 92.12 866 TRP A O 1
ATOM 6860 N N . TYR A 1 867 ? 12.138 2.229 -33.919 1.00 90.44 867 TYR A N 1
ATOM 6861 C CA . TYR A 1 867 ? 11.976 1.551 -32.626 1.00 90.44 867 TYR A CA 1
ATOM 6862 C C . TYR A 1 867 ? 11.016 2.296 -31.683 1.00 90.44 867 TYR A C 1
ATOM 6864 O O . TYR A 1 867 ? 10.948 3.529 -31.685 1.00 90.44 867 TYR A O 1
ATOM 6872 N N . ASN A 1 868 ? 10.304 1.544 -30.837 1.00 89.56 868 ASN A N 1
ATOM 6873 C CA . ASN A 1 868 ? 9.493 2.079 -29.740 1.00 89.56 868 ASN A CA 1
ATOM 6874 C C . ASN A 1 868 ? 10.371 2.285 -28.482 1.00 89.56 868 ASN A C 1
ATOM 6876 O O . ASN A 1 868 ? 10.858 1.289 -27.934 1.00 89.56 868 ASN A O 1
ATOM 6880 N N . PRO A 1 869 ? 10.572 3.522 -27.981 1.00 88.75 869 PRO A N 1
ATOM 6881 C CA . PRO A 1 869 ? 11.406 3.780 -26.801 1.00 88.75 869 PRO A CA 1
ATOM 6882 C C . PRO A 1 869 ? 10.831 3.275 -25.462 1.00 88.75 869 PRO A C 1
ATOM 6884 O O . PRO A 1 869 ? 11.531 3.336 -24.452 1.00 88.75 869 PRO A O 1
ATOM 6887 N N . GLU A 1 870 ? 9.585 2.789 -25.427 1.00 86.38 870 GLU A N 1
ATOM 6888 C CA . GLU A 1 870 ? 8.990 2.107 -24.264 1.00 86.38 870 GLU A CA 1
ATOM 6889 C C . GLU A 1 870 ? 9.725 0.797 -23.925 1.00 86.38 870 GLU A C 1
ATOM 6891 O O . GLU A 1 870 ? 9.952 0.479 -22.754 1.00 86.38 870 GLU A O 1
ATOM 6896 N N . GLY A 1 871 ? 10.133 0.049 -24.955 1.00 87.56 871 GLY A N 1
ATOM 6897 C CA . GLY A 1 871 ? 10.966 -1.137 -24.806 1.00 87.56 871 GLY A CA 1
ATOM 6898 C C . GLY A 1 871 ? 12.424 -0.734 -24.611 1.00 87.56 871 GLY A C 1
ATOM 6899 O O . GLY A 1 871 ? 13.066 -0.265 -25.546 1.00 87.56 871 GLY A O 1
ATOM 6900 N N . TYR A 1 872 ? 12.983 -0.960 -23.421 1.00 87.81 872 TYR A N 1
ATOM 6901 C CA . TYR A 1 872 ? 14.314 -0.457 -23.052 1.00 87.81 872 TYR A CA 1
ATOM 6902 C C . TYR A 1 872 ? 15.455 -0.963 -23.945 1.00 87.81 872 TYR A C 1
ATOM 6904 O O . TYR A 1 872 ? 16.460 -0.273 -24.077 1.00 87.81 872 TYR A O 1
ATOM 6912 N N . HIS A 1 873 ? 15.303 -2.125 -24.581 1.00 88.81 873 HIS A N 1
ATOM 6913 C CA . HIS A 1 873 ? 16.302 -2.746 -25.454 1.00 88.81 873 HIS A CA 1
ATOM 6914 C C . HIS A 1 873 ? 15.864 -2.801 -26.932 1.00 88.81 873 HIS A C 1
ATOM 6916 O O . HIS A 1 873 ? 16.534 -3.447 -27.737 1.00 88.81 873 HIS A O 1
ATOM 6922 N N . SER A 1 874 ? 14.770 -2.127 -27.316 1.00 88.88 874 SER A N 1
ATOM 6923 C CA . SER A 1 874 ? 14.231 -2.174 -28.685 1.00 88.88 874 SER A CA 1
ATOM 6924 C C . SER A 1 874 ? 15.236 -1.644 -29.713 1.00 88.88 874 SER A C 1
ATOM 6926 O O . SER A 1 874 ? 15.523 -2.312 -30.704 1.00 88.88 874 SER A O 1
ATOM 6928 N N . MET A 1 875 ? 15.840 -0.487 -29.429 1.00 89.31 875 MET A N 1
ATOM 6929 C CA . MET A 1 875 ? 16.804 0.198 -30.292 1.00 89.31 875 MET A CA 1
ATOM 6930 C C . MET A 1 875 ? 17.967 -0.710 -30.762 1.00 89.31 875 MET A C 1
ATOM 6932 O O . MET A 1 875 ? 18.117 -0.867 -31.974 1.00 89.31 875 MET A O 1
ATOM 6936 N N . PRO A 1 876 ? 18.770 -1.348 -29.880 1.00 90.06 876 PRO A N 1
ATOM 6937 C CA . PRO A 1 876 ? 19.841 -2.243 -30.324 1.00 90.06 876 PRO A CA 1
ATOM 6938 C C . PRO A 1 876 ? 19.338 -3.602 -30.854 1.00 90.06 876 PRO A C 1
ATOM 6940 O O . PRO A 1 876 ? 20.020 -4.218 -31.671 1.00 90.06 876 PRO A O 1
ATOM 6943 N N . ALA A 1 877 ? 18.153 -4.081 -30.452 1.00 88.00 877 ALA A N 1
ATOM 6944 C CA . ALA A 1 877 ? 17.601 -5.355 -30.935 1.00 88.00 877 ALA A CA 1
ATOM 6945 C C . ALA A 1 877 ? 17.099 -5.285 -32.394 1.00 88.00 877 ALA A C 1
ATOM 6947 O O . ALA A 1 877 ? 17.355 -6.189 -33.197 1.00 88.00 877 ALA A O 1
ATOM 6948 N N . TYR A 1 878 ? 16.427 -4.192 -32.769 1.00 88.88 878 TYR A N 1
ATOM 6949 C CA . TYR A 1 878 ? 16.007 -3.948 -34.155 1.00 88.88 878 TYR A CA 1
ATOM 6950 C C . TYR A 1 878 ? 17.194 -3.597 -35.074 1.00 88.88 878 TYR A C 1
ATOM 6952 O O . TYR A 1 878 ? 17.131 -3.868 -36.277 1.00 88.88 878 TYR A O 1
ATOM 6960 N N . LEU A 1 879 ? 18.298 -3.082 -34.512 1.00 89.31 879 LEU A N 1
ATOM 6961 C CA . LEU A 1 879 ? 19.568 -2.925 -35.227 1.00 89.31 879 LEU A CA 1
ATOM 6962 C C . LEU A 1 879 ? 20.269 -4.269 -35.482 1.00 89.31 879 LEU A C 1
ATOM 6964 O O . LEU A 1 879 ? 20.641 -4.529 -36.622 1.00 89.31 879 LEU A O 1
ATOM 6968 N N . ASN A 1 880 ? 20.367 -5.153 -34.477 1.00 87.25 880 ASN A N 1
ATOM 6969 C CA . ASN A 1 880 ? 20.901 -6.516 -34.654 1.00 87.25 880 ASN A CA 1
ATOM 6970 C C . ASN A 1 880 ? 20.197 -7.218 -35.825 1.00 87.25 880 ASN A C 1
ATOM 6972 O O . ASN A 1 880 ? 20.826 -7.743 -36.740 1.00 87.25 880 ASN A O 1
ATOM 6976 N N . SER A 1 881 ? 18.864 -7.153 -35.842 1.00 86.44 881 SER A N 1
ATOM 6977 C CA . SER A 1 881 ? 18.047 -7.730 -36.916 1.00 86.44 881 SER A CA 1
ATOM 6978 C C . SER A 1 881 ? 18.408 -7.158 -38.294 1.00 86.44 881 SER A C 1
ATOM 6980 O O . SER A 1 881 ? 18.625 -7.930 -39.226 1.00 86.44 881 SER A O 1
ATOM 6982 N N . LEU A 1 882 ? 18.578 -5.832 -38.416 1.00 87.75 882 LEU A N 1
ATOM 6983 C CA . LEU A 1 882 ? 19.036 -5.209 -39.664 1.00 87.75 882 LEU A CA 1
ATOM 6984 C C . LEU A 1 882 ? 20.414 -5.732 -40.095 1.00 87.75 882 LEU A C 1
ATOM 6986 O O . LEU A 1 882 ? 20.593 -6.091 -41.258 1.00 87.75 882 LEU A O 1
ATOM 6990 N N . ASN A 1 883 ? 21.368 -5.826 -39.172 1.00 87.50 883 ASN A N 1
ATOM 6991 C CA . ASN A 1 883 ? 22.721 -6.283 -39.482 1.00 87.50 883 ASN A CA 1
ATOM 6992 C C . ASN A 1 883 ? 22.757 -7.772 -39.872 1.00 87.50 883 ASN A C 1
ATOM 6994 O O . ASN A 1 883 ? 23.518 -8.154 -40.759 1.00 87.50 883 ASN A O 1
ATOM 6998 N N . ASN A 1 884 ? 21.843 -8.597 -39.347 1.00 84.44 884 ASN A N 1
ATOM 6999 C CA . ASN A 1 884 ? 21.617 -9.956 -39.854 1.00 84.44 884 ASN A CA 1
ATOM 7000 C C . ASN A 1 884 ? 21.047 -9.973 -41.287 1.00 84.44 884 ASN A C 1
ATOM 7002 O O . ASN A 1 884 ? 21.412 -10.859 -42.064 1.00 84.44 884 ASN A O 1
ATOM 7006 N N . PHE A 1 885 ? 20.187 -9.022 -41.672 1.00 84.81 885 PHE A N 1
ATOM 7007 C CA . PHE A 1 885 ? 19.690 -8.920 -43.054 1.00 84.81 885 PHE A CA 1
ATOM 7008 C C . PHE A 1 885 ? 20.796 -8.467 -44.015 1.00 84.81 885 PHE A C 1
ATOM 7010 O O . PHE A 1 885 ? 20.982 -9.102 -45.052 1.00 84.81 885 PHE A O 1
ATOM 7017 N N . ILE A 1 886 ? 21.571 -7.440 -43.634 1.00 86.31 886 ILE A N 1
ATOM 7018 C CA . ILE A 1 886 ? 22.726 -6.928 -44.395 1.00 86.31 886 ILE A CA 1
ATOM 7019 C C . ILE A 1 886 ? 23.793 -8.016 -44.561 1.00 86.31 886 ILE A C 1
ATOM 7021 O O . ILE A 1 886 ? 24.348 -8.159 -45.650 1.00 86.31 886 ILE A O 1
ATOM 7025 N N . LEU A 1 887 ? 24.055 -8.822 -43.526 1.00 84.94 887 LEU A N 1
ATOM 7026 C CA . LEU A 1 887 ? 24.915 -9.998 -43.640 1.00 84.94 887 LEU A CA 1
ATOM 7027 C C . LEU A 1 887 ? 24.379 -10.951 -44.715 1.00 84.94 887 LEU A C 1
ATOM 7029 O O . LEU A 1 887 ? 25.066 -11.223 -45.698 1.00 84.94 887 LEU A O 1
ATOM 7033 N N . ARG A 1 888 ? 23.140 -11.435 -44.551 1.00 84.19 888 ARG A N 1
ATOM 7034 C CA . ARG A 1 888 ? 22.543 -12.455 -45.429 1.00 84.19 888 ARG A CA 1
ATOM 7035 C C . ARG A 1 888 ? 22.402 -11.992 -46.884 1.00 84.19 888 ARG A C 1
ATOM 7037 O O . ARG A 1 888 ? 22.562 -12.821 -47.772 1.00 84.19 888 ARG A O 1
ATOM 7044 N N . SER A 1 889 ? 22.153 -10.703 -47.143 1.00 84.31 889 SER A N 1
ATOM 7045 C CA . SER A 1 889 ? 22.031 -10.153 -48.506 1.00 84.31 889 SER A CA 1
ATOM 7046 C C . SER A 1 889 ? 23.357 -10.016 -49.259 1.00 84.31 889 SER A C 1
ATOM 7048 O O . SER A 1 889 ? 23.330 -9.856 -50.477 1.00 84.31 889 SER A O 1
ATOM 7050 N N . ASN A 1 890 ? 24.494 -10.053 -48.554 1.00 85.25 890 ASN A N 1
ATOM 7051 C CA . ASN A 1 890 ? 25.836 -9.862 -49.119 1.00 85.25 890 ASN A CA 1
ATOM 7052 C C . ASN A 1 890 ? 26.721 -11.124 -49.042 1.00 85.25 890 ASN A C 1
ATOM 7054 O O . ASN A 1 890 ? 27.908 -11.069 -49.362 1.00 85.25 890 ASN A O 1
ATOM 7058 N N . LEU A 1 891 ? 26.174 -12.274 -48.628 1.00 83.56 891 LEU A N 1
ATOM 7059 C CA . LEU A 1 891 ? 26.911 -13.541 -48.640 1.00 83.56 891 LEU A CA 1
ATOM 7060 C C . LEU A 1 891 ? 27.213 -14.002 -50.082 1.00 83.56 891 LEU A C 1
ATOM 7062 O O . LEU A 1 891 ? 26.317 -13.986 -50.928 1.00 83.56 891 LEU A O 1
ATOM 7066 N N . PRO A 1 892 ? 28.433 -14.500 -50.362 1.00 82.12 892 PRO A N 1
ATOM 7067 C CA . PRO A 1 892 ? 28.723 -15.246 -51.583 1.00 82.12 892 PRO A CA 1
ATOM 7068 C C . PRO A 1 892 ? 27.749 -16.415 -51.785 1.00 82.12 892 PRO A C 1
ATOM 7070 O O . PRO A 1 892 ? 27.456 -17.142 -50.837 1.00 82.12 892 PRO A O 1
ATOM 7073 N N . ALA A 1 893 ? 27.316 -16.648 -53.028 1.00 75.31 893 ALA A N 1
ATOM 7074 C CA . ALA A 1 893 ? 26.280 -17.631 -53.383 1.00 75.31 893 ALA A CA 1
ATOM 7075 C C . ALA A 1 893 ? 26.605 -19.104 -53.030 1.00 75.31 893 ALA A C 1
ATOM 7077 O O . ALA A 1 893 ? 25.735 -19.967 -53.119 1.00 75.31 893 ALA A O 1
ATOM 7078 N N . GLU A 1 894 ? 27.842 -19.396 -52.627 1.00 77.31 894 GLU A N 1
ATOM 7079 C CA . GLU A 1 894 ? 28.291 -20.704 -52.132 1.00 77.31 894 GLU A CA 1
ATOM 7080 C C . GLU A 1 894 ? 27.952 -20.942 -50.643 1.00 77.31 894 GLU A C 1
ATOM 7082 O O . GLU A 1 894 ? 28.015 -22.077 -50.170 1.00 77.31 894 GLU A O 1
ATOM 7087 N N . LYS A 1 895 ? 27.597 -19.890 -49.887 1.00 79.12 895 LYS A N 1
ATOM 7088 C CA . LYS A 1 895 ? 27.313 -19.942 -48.443 1.00 79.12 895 LYS A CA 1
ATOM 7089 C C . LYS A 1 895 ? 25.804 -19.947 -48.181 1.00 79.12 895 LYS A C 1
ATOM 7091 O O . LYS A 1 895 ? 25.111 -19.005 -48.545 1.00 79.12 895 LYS A O 1
ATOM 7096 N N . ASP A 1 896 ? 25.303 -20.971 -47.488 1.00 76.25 896 ASP A N 1
ATOM 7097 C CA . ASP A 1 896 ? 23.888 -21.091 -47.089 1.00 76.25 896 ASP A CA 1
ATOM 7098 C C . ASP A 1 896 ? 23.488 -20.016 -46.049 1.00 76.25 896 ASP A C 1
ATOM 7100 O O . ASP A 1 896 ? 23.926 -20.103 -44.893 1.00 76.25 896 ASP A O 1
ATOM 7104 N N . PRO A 1 897 ? 22.611 -19.042 -46.383 1.00 72.88 897 PRO A N 1
ATOM 7105 C CA . PRO A 1 897 ? 22.233 -17.955 -45.473 1.00 72.88 897 PRO A CA 1
ATOM 7106 C C . PRO A 1 897 ? 21.510 -18.400 -44.192 1.00 72.88 897 PRO A C 1
ATOM 7108 O O . PRO A 1 897 ? 21.339 -17.591 -43.284 1.00 72.88 897 PRO A O 1
ATOM 7111 N N . ARG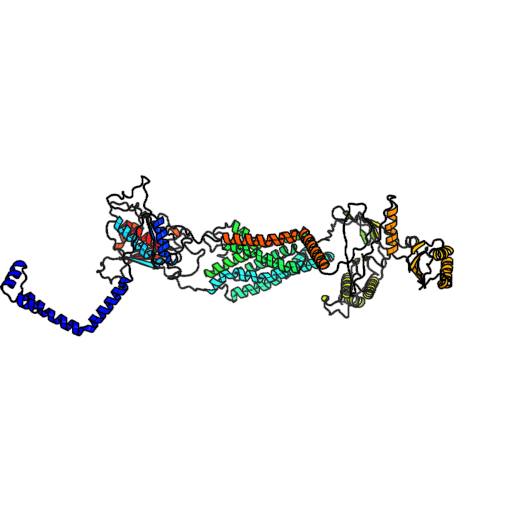 A 1 898 ? 21.093 -19.670 -44.084 1.00 71.62 898 ARG A N 1
ATOM 7112 C CA . ARG A 1 898 ? 20.473 -20.251 -42.875 1.00 71.62 898 ARG A CA 1
ATOM 7113 C C . ARG A 1 898 ? 21.490 -20.596 -41.785 1.00 71.62 898 ARG A C 1
ATOM 7115 O O . ARG A 1 898 ? 21.136 -20.742 -40.612 1.00 71.62 898 ARG A O 1
ATOM 7122 N N . GLN A 1 899 ? 22.753 -20.773 -42.165 1.00 70.88 899 GLN A N 1
ATOM 7123 C CA . GLN A 1 899 ? 23.839 -21.088 -41.234 1.00 70.88 899 GLN A CA 1
ATOM 7124 C C . GLN A 1 899 ? 24.416 -19.807 -40.620 1.00 70.88 899 GLN A C 1
ATOM 7126 O O . GLN A 1 899 ? 24.788 -19.807 -39.444 1.00 70.88 899 GLN A O 1
ATOM 7131 N N . TYR A 1 900 ? 24.390 -18.720 -41.395 1.00 69.69 900 TYR A N 1
ATOM 7132 C CA . TYR A 1 900 ? 24.872 -17.389 -41.043 1.00 69.69 900 TYR A CA 1
ATOM 7133 C C . TYR A 1 900 ? 23.796 -16.512 -40.383 1.00 69.69 900 TYR A C 1
ATOM 7135 O O . TYR A 1 900 ? 22.594 -16.632 -40.633 1.00 69.69 900 TYR A O 1
ATOM 7143 N N . GLY A 1 901 ? 24.249 -15.592 -39.534 1.00 59.97 901 GLY A N 1
ATOM 7144 C CA . GLY A 1 901 ? 23.374 -14.706 -38.771 1.00 59.97 901 GLY A CA 1
ATOM 7145 C C . GLY A 1 901 ? 22.909 -15.323 -37.453 1.00 59.97 901 GLY A C 1
ATOM 7146 O O . GLY A 1 901 ? 21.787 -15.823 -37.341 1.00 59.97 901 GLY A O 1
ATOM 7147 N N . LYS A 1 902 ? 23.800 -15.259 -36.457 1.00 54.34 902 LYS A N 1
ATOM 7148 C CA . LYS A 1 902 ? 23.443 -15.025 -35.050 1.00 54.34 902 LYS A CA 1
ATOM 7149 C C . LYS A 1 902 ? 24.612 -14.342 -34.317 1.00 54.34 902 LYS A C 1
ATOM 7151 O O . LYS A 1 902 ? 25.383 -15.016 -33.633 1.00 54.34 902 LYS A O 1
ATOM 7156 N N . PRO A 1 903 ? 24.739 -13.007 -34.419 1.00 45.84 903 PRO A N 1
ATOM 7157 C CA . PRO A 1 903 ? 25.246 -12.201 -33.326 1.00 45.84 903 PRO A CA 1
ATOM 7158 C C . PRO A 1 903 ? 24.248 -12.346 -32.177 1.00 45.84 903 PRO A C 1
ATOM 7160 O O . PRO A 1 903 ? 23.258 -11.617 -32.064 1.00 45.84 903 PRO A O 1
ATOM 7163 N N . ARG A 1 904 ? 24.480 -13.335 -31.309 1.00 48.16 904 ARG A N 1
ATOM 7164 C CA . ARG A 1 904 ? 23.933 -13.242 -29.961 1.00 48.16 904 ARG A CA 1
ATOM 7165 C C . ARG A 1 904 ? 24.693 -12.115 -29.266 1.00 48.16 904 ARG A C 1
ATOM 7167 O O . ARG A 1 904 ? 25.746 -12.366 -28.681 1.00 48.16 904 ARG A O 1
ATOM 7174 N N . HIS A 1 905 ? 24.195 -10.883 -29.374 1.00 51.91 905 HIS A N 1
ATOM 7175 C CA . HIS A 1 905 ? 24.656 -9.816 -28.496 1.00 51.91 905 HIS A CA 1
ATOM 7176 C C . HIS A 1 905 ? 24.182 -10.161 -27.097 1.00 51.91 905 HIS A C 1
ATOM 7178 O O . HIS A 1 905 ? 22.976 -10.191 -26.836 1.00 51.91 905 HIS A O 1
ATOM 7184 N N . LEU A 1 906 ? 25.140 -10.442 -26.231 1.00 47.53 906 LEU A N 1
ATOM 7185 C CA . LEU A 1 906 ? 24.908 -10.659 -24.818 1.00 47.53 906 LEU A CA 1
ATOM 7186 C C . LEU A 1 906 ? 25.312 -9.384 -24.071 1.00 47.53 906 LEU A C 1
ATOM 7188 O O . LEU A 1 906 ? 26.290 -8.723 -24.420 1.00 47.53 906 LEU A O 1
ATOM 7192 N N . LEU A 1 907 ? 24.526 -8.998 -23.073 1.00 45.28 907 LEU A N 1
ATOM 7193 C CA . LEU A 1 907 ? 24.729 -7.748 -22.344 1.00 45.28 907 LEU A CA 1
ATOM 7194 C C . LEU A 1 907 ? 24.846 -8.059 -20.849 1.00 45.28 907 LEU A C 1
ATOM 7196 O O . LEU A 1 907 ? 23.851 -8.405 -20.217 1.00 45.28 907 LEU A O 1
ATOM 7200 N N . ILE A 1 908 ? 26.065 -7.945 -20.311 1.00 49.47 908 ILE A N 1
ATOM 7201 C CA . ILE A 1 908 ? 26.346 -7.849 -18.867 1.00 49.47 908 ILE A CA 1
ATOM 7202 C C . ILE A 1 908 ? 26.940 -6.459 -18.598 1.00 49.47 908 ILE A C 1
ATOM 7204 O O . ILE A 1 908 ? 27.473 -5.819 -19.507 1.00 49.47 908 ILE A O 1
ATOM 7208 N N . LEU A 1 909 ? 26.849 -6.023 -17.344 1.00 44.56 909 LEU A N 1
ATOM 7209 C CA . LEU A 1 909 ? 27.744 -5.036 -16.730 1.00 44.56 909 LEU A CA 1
ATOM 7210 C C . LEU A 1 909 ? 29.233 -5.335 -17.013 1.00 44.56 909 LEU A C 1
ATOM 7212 O O . LEU A 1 909 ? 29.623 -6.526 -16.961 1.00 44.56 909 LEU A O 1
#

Foldseek 3Di:
DVVVVVVLVDPVVQVVCCVPPVDHVVVVVVVVVVVVVVVVVCVVCVVVVVVVVVVVVVVVVVVVVDDPPLDDDDPDPVVQVVVLVVCVVVVNDAKDKAKPADDDPPDDDPPDPPPVNAGFQFIAMAIEDPCQQAPFQPDQFDQFDFDDQLDDCRPFVSPVVRVQVVLVVVLQVNLCRQLVHRCPPFAEDAAADDGDDDDDDPPLVVVLVCVLVVVLVVCLQVLLVLLLVLLVCLLVVVLVVVVVVVDDSVVVVVVSLVVQLVVQLVVLVVVLCCCDVVVSQPQADSVVSSVLSSLLSLLSNLLSLLLSLPDNDSVVSSVVRSVVSVVLQVLLVVCVLCVPPDDPVRNLVNCLRSSSLSSVLSSQQSSCSSRVNGHDPVCQQPGSGFPDRDGSVVSSVSSNVSSVVSNVNSVVSCVVDPDPPDDDDDDDDDDDDDDFPDWDFQDWADDPPDTLAGGETDTHHDDDDDDDDDDDDDCPLVCVLCVLLVNNVVVPPDLVPDDPLSVLSVVVSVQPVVVDQEDEDEQSCPPHDPVSSVSSVSSCVVVVPRHHYHYPDPDDDDQWDFDADPNYTDTDNCVPCCLVPKWKKKKWFAQDDPDPDDQDPVVVVVLLCVLQVPWDWDDDDPTMTIITGHDDDPVSVVSVVVSVVVCVVCCVVNRTDDIDMDIDGPVVVVVVVVVVVVVPDDDDDDDDDDDDDDDDDDDDDDDDDDDDDDDDDDDDDDDDDDDDDDDDDDDDPVVVVVVVVVVVVVVVVVCVVPVVVVCCVVVVVVVVVVVVVVVVVSDPDPPWRFKDFQAPCVVVSDLEDEDEAEDDPVCVLLVVLCPDPVHLHVDDRDDYDHYFWYKYWFDDDDPVVCDDPDGDDPRHGYMYTYGRSSRSRSSVNSVLSSSLSSSLSSHDPVDDSNSHRDHRHIYID

Secondary structure (DSSP, 8-state):
-HHHHHHTT-HHHHHHHHHHH---HHHHHHHHHHTHHHHHHHHHTHHHHHHHHHHHHHHHHHHHTS-S------S-HHHHHHHHHHHHHHT----EEEEE----SS---TT-S-TT-PPPS--EEEEE--TTSS--TT-SS-SB--SS----TTTT-GGGGTHHHHHHHHHHHHHHHHHTS----SEEEEEEPPPPP----HHHHHHHHHHHHHHHHHHHHHHHHHHHHHHHHHHTTHHHHHHHTT--HHHHHHHHHHHHHHHHHHHHHHHHHHHHHTTSSSSS-HHHHHHHHHHHHHHHHHHHHHHHHT-S-HHHHHHHHHHHHHHTTHHHHHHHHSTTTS-HHHHHHHH-SHHHHHHHHHHHHHHHHHTTS-S-TTTTTS-SBTT----HHHHHHHHHHHHHHHHHHHHHHHHHS--TTPPPPPP------S--SEEEEEEEEEETTEEEEEEEEEEE-----------SSSSHHHHHHHHHTT-GGGTTS-GGGS-HHHHHHHHHHHHHHT--SEEEESSTTTT--HHHHHHHHHHHHHHGGG-EEEE---SS--SS--EEETTEEE---HHHHHHHH--EEEEEEE---SS-----HHHHHHHHHHH-TT-EEEEE-SSEEEEEEPPP-TTTHHHHHHHHHHHHHHTTTTTEEEEEEEEPPHHHHHHHHHHHGGGGS-------------------------------------------PPPP---SHHHHHHHHHHHHHHHHHHHHH-HHHHHHHHHHHHHHHHHHHHHHTTS--SS----EE--GGGGTTS-EEEEEEE--GGGHHHHHHHHSTT-SSSS----SSEEEEEEEEEEEPPSGGG--SSPPPTTPEEEEEEE-TTSTTHHHHHHHHHHHHHHHHTS-TTS-TTTS----EEEE-

Sequence (909 aa):
MYFLQNSLNNAFIQNFIRLQTNIDVIQMKETLNTFSNITSMLIENQDIVQQITTLSSLMMNLSSCVNFDRFQAFNSTDELSAQAEALAKTRDLYASVIFKLPQDNSSSSWQKLDVSGNLPPRVEYTIRMNIENVMRTDRTRNLFWVQGPYISSIKTQRYNRGFVYLQESIDRAIIEMQTGSPVEEPAVQLQAFPYPCYLKDEYLNSVSYAFPLVLMIAWVLFVAQFVKKLVLERELRLHEYMKMMGVNPVSHFFAWFLESAAFLLLTIIILTIILKAGQVLPNSDGFLLFLYLCDYGLAILAISFLISSFFDKTNIAGLSGSLIYVICFFPFIVVMSLETTLSVSAKSALSLFAPTCFSYASQYIARYEIQGEGIQWSNSYISPILDDSSSFGWLCWLLLIDSVIYFLLGMYIRSVFPAEGSVSFQEENEFQGLRVGVSLHGLTKLYGSEAAIKNLNISFYEGHVTALLGHNGAGKTTTIILQDTGLYTHRHKRVGTLSGGMKRKLSISIAFIGGSHLVVLDEPTTGVDPCSRRAIWDIIIQHKKDLYYFDFAFHFICTNEPYFQAGYIHLPPTTHKHTQFSYFFLSIQVQTPESNVQFDSEEVKTFIQSYIPEAQLKEGGVSDIVYKLPPFSSQNAMAYHSLLTNLDKNLDSLQLGCYGISDTTLEEVFLQLTKDERECDTGTSISITHSAMDVSAARDGVLDELSDTNSETELKVYPVLPALTGSPPVRGLALFGQRVAAMFLKRAHHSRRDWKGLFAQVLLPTLFVIAAMGLGSIQSNLLDFPEMELSPALYRSAESYSFFSSQNANSTNLVDTMLSFPGIDNVCLNNPDDTYGGWEFGASLPADLKMGITAVPPNRTLTKVWYNPEGYHSMPAYLNSLNNFILRSNLPAEKDPRQYGKPRHLLIL

Organism: Scleropages formosus (NCBI:txid113540)

pLDDT: mean 71.83, std 20.74, range [19.91, 95.94]

Radius of gyration: 54.36 Å; chains: 1; bounding box: 132×74×167 Å